Protein AF-A0A1Y0RHW4-F1 (afdb_monomer_lite)

Sequence (794 aa):
MNWLSISAAVVVTVVTGVLLWSKSKECDRLLAQLKQEKQQRQQTEHHLLAQLEQEKQQRQQTEHHLLAQLEQEKQQHQQTEHHLLAQLEQEKQQHQQTEDSLLTQLEQEKQQRQQTEDSLLTQLEQEKQQRQQTEDSLLTQLEQEKQQQLETEHRLLAQLEQEKQQHQQTEDSLLTQLEQEKQQQLETEHRLLAQLEQEKQQRQQTEDSLLTQLEQEKQQRQQTEDSLLTQLEQEKQQQLETEHRLLAQLEQEKQQHQQTEDSLLTQLEQEKQQRQQTEDSLLTQLEQEKQQRQQTEHRLLAQLEQEKQQQLETEHRLLAQLEQEKQQHQQTEDSLLTQLEQEKQQRQQTEDSLLTQLEQEKQQRQQTEHRLLAQLEQEKQQRQQTEDSLLTQLEQEKQQRQQTEDSLLTQLEQEKQQRQQTEHRLLAQLEQEKQQHQQTEHRLLAQLEQEKQQRQQTEDSLLTQLEQEKQQRQQTEDSLLTQLEQEKQQQLETEHRLLAQLEQEKQQHQQTEDSLLTQLEQEKQQRQQTEDSLLTQLEQEKQQRQQTEHRLLAQLEQEKQQRQQTEDSLLTQLEQEKQQHQQTEHRLLAQLEQEKQQHQQTEHRLLAQLEQEKQQHQQTTKLKDLGQQQSTSQKIPELTTTLRDLLESGKWKEADQETLRIMLKVTGREQEGWLNVASIHNFAPEDLRAIDQLWVKYSNGRFGFSVQQRIWQSVGGNLKADDKIYQAFGDCVEWRVHQNWLQVNELTFNPSAPTGHLPAVAVRLGGLSWGIDGFWWERREAYVFLLSEKDWSW

Foldseek 3Di:
DDDDDDDDDDDDDDDDDDPVVVVVVVVVVVVVVVVVVVVVVVVVVVVVVVVVVVVVVVVVVVVVVVVVVVVVVVVVVVVVVVVVVVVVVVVVVVVVVVVVVVVVVVVVVVVVVVVVVVVVVVVVVVVVVVVVVVVVVVVVVVVVVVVVVVVVVVVVVVVVVVVVVVVVVVVVVVVVVVVVVVVVVVVVVVVVVVVVVVVVVVVVVVVVVVVVVVVVVVVVVVVVVVVVVVVVVVVVVVVVVVVVVVVVVVVVVVVVVVVVVVVVVVVVVVVVPVVVVPPPPVVPPPPPVPPPPPPPPPPPPPPPPPPDDPDDPPDPPPPPPPPPPDPDDPPPPPPPPPPPPPPPPPPPPPDVVVVVPPVVVVVVVVVVVVVVVVVVVVVVVVVVVVVVVVVVVVVVVVVVVVVVVVVVVVVVVVVVVVVVVVVVVVVVVVVVVVVVVVVVVVVVVVVVVVVVVVVVVVVVVVVVVVVVVVVVVVVVVVVVVVVVVVVVVVVVVVVVVVVVVVVVVVVVVVVVVVVVVVVVVVVVVVVVVVVVVVVVVVVVVVVVVVVVVVVVVVVVVVVVVVVVVVVVVVVVVVVVVVVVVVVVVVVVVVVVVVVVVVCVVPVVPDPDEDDDDEYDDEEEYDEEDDEYYDYDEDDDPPLCVVLLVCLLVLVQLVNLVSLLVSLCVQLVNNPVSADFQVSLVPRDLVVLLSSFCSQCVSLVNQEGLLQLLVLLVVLVAALPDDLVSLQSSCVQQVCADPNAGDASVRQDSGSPGGRHVPPPNLNSLPLNHDDDDDDRPRRVSNSSCSSHVRDPPD

Radius of gyration: 107.64 Å; chains: 1; bounding box: 274×167×319 Å

Structure (mmCIF, N/CA/C/O backbone):
data_AF-A0A1Y0RHW4-F1
#
_entry.id   AF-A0A1Y0RHW4-F1
#
loop_
_atom_site.group_PDB
_atom_site.id
_atom_site.type_symbol
_atom_site.label_atom_id
_atom_site.label_alt_id
_atom_site.label_comp_id
_atom_site.label_asym_id
_atom_site.label_entity_id
_atom_site.label_seq_id
_atom_site.pdbx_PDB_ins_code
_atom_site.Cartn_x
_atom_site.Cartn_y
_atom_site.Cartn_z
_atom_site.occupancy
_atom_site.B_iso_or_equiv
_atom_site.auth_seq_id
_atom_site.auth_comp_id
_atom_site.auth_asym_id
_atom_site.auth_atom_id
_atom_site.pdbx_PDB_model_num
ATOM 1 N N . MET A 1 1 ? 162.447 20.529 -151.364 1.00 36.44 1 MET A N 1
ATOM 2 C CA . MET A 1 1 ? 161.033 20.336 -150.990 1.00 36.44 1 MET A CA 1
ATOM 3 C C . MET A 1 1 ? 160.591 21.447 -150.044 1.00 36.44 1 MET A C 1
ATOM 5 O O . MET A 1 1 ? 160.725 21.282 -148.844 1.00 36.44 1 MET A O 1
ATOM 9 N N . ASN A 1 2 ? 160.098 22.601 -150.501 1.00 48.50 2 ASN A N 1
ATOM 10 C CA . ASN A 1 2 ? 160.253 23.275 -151.804 1.00 48.50 2 ASN A CA 1
ATOM 11 C C . ASN A 1 2 ? 159.939 24.781 -151.620 1.00 48.50 2 ASN A C 1
ATOM 13 O O . ASN A 1 2 ? 159.066 25.093 -150.823 1.00 48.50 2 ASN A O 1
ATOM 17 N N . TRP A 1 3 ? 160.485 25.750 -152.364 1.00 53.75 3 TRP A N 1
ATOM 18 C CA . TRP A 1 3 ? 161.841 26.008 -152.909 1.00 53.75 3 TRP A CA 1
ATOM 19 C C . TRP A 1 3 ? 161.700 27.228 -153.856 1.00 53.75 3 TRP A C 1
ATOM 21 O O . TRP A 1 3 ? 160.912 27.124 -154.788 1.00 53.75 3 TRP A O 1
ATOM 31 N N . LEU A 1 4 ? 162.400 28.368 -153.784 1.00 54.34 4 LEU A N 1
ATOM 32 C CA . LEU A 1 4 ? 163.148 29.109 -152.743 1.00 54.34 4 LEU A CA 1
ATOM 33 C C . LEU A 1 4 ? 162.946 30.628 -153.056 1.00 54.34 4 LEU A C 1
ATOM 35 O O . LEU A 1 4 ? 162.399 30.954 -154.110 1.00 54.34 4 LEU A O 1
ATOM 39 N N . SER A 1 5 ? 163.342 31.585 -152.198 1.00 52.31 5 SER A N 1
ATOM 40 C CA . SER A 1 5 ? 163.124 33.040 -152.447 1.00 52.31 5 SER A CA 1
ATOM 41 C C . SER A 1 5 ? 164.123 33.966 -151.722 1.00 52.31 5 SER A C 1
ATOM 43 O O . SER A 1 5 ? 164.749 33.537 -150.755 1.00 52.31 5 SER A O 1
ATOM 45 N N . ILE A 1 6 ? 164.272 35.225 -152.180 1.00 43.66 6 ILE A N 1
ATOM 46 C CA . ILE A 1 6 ? 165.204 36.244 -151.636 1.00 43.66 6 ILE A CA 1
ATOM 47 C C . ILE A 1 6 ? 164.772 37.696 -151.991 1.00 43.66 6 ILE A C 1
ATOM 49 O O . ILE A 1 6 ? 164.088 37.893 -152.993 1.00 43.66 6 ILE A O 1
ATOM 53 N N . SER A 1 7 ? 165.189 38.694 -151.190 1.00 37.56 7 SER A N 1
ATOM 54 C CA . SER A 1 7 ? 164.893 40.152 -151.303 1.00 37.56 7 SER A CA 1
ATOM 55 C C . SER A 1 7 ? 166.124 40.986 -150.833 1.00 37.56 7 SER A C 1
ATOM 57 O O . SER A 1 7 ? 167.103 40.373 -150.415 1.00 37.56 7 SER A O 1
ATOM 59 N N . ALA A 1 8 ? 166.225 42.332 -150.826 1.00 31.91 8 ALA A N 1
ATOM 60 C CA . ALA A 1 8 ? 165.286 43.460 -151.019 1.00 31.91 8 ALA A CA 1
ATOM 61 C C . ALA A 1 8 ? 166.007 44.742 -151.571 1.00 31.91 8 ALA A C 1
ATOM 63 O O . ALA A 1 8 ? 167.145 44.652 -152.024 1.00 31.91 8 ALA A O 1
ATOM 64 N N . ALA A 1 9 ? 165.363 45.927 -151.546 1.00 18.66 9 ALA A N 1
ATOM 65 C CA . ALA A 1 9 ? 165.798 47.202 -152.180 1.00 18.66 9 ALA A CA 1
ATOM 66 C C . ALA A 1 9 ? 165.197 48.452 -151.433 1.00 18.66 9 ALA A C 1
ATOM 68 O O . ALA A 1 9 ? 164.348 48.214 -150.577 1.00 18.66 9 ALA A O 1
ATOM 69 N N . VAL A 1 10 ? 165.436 49.780 -151.628 1.00 20.58 10 VAL A N 1
ATOM 70 C CA . VAL A 1 10 ? 166.358 50.734 -152.355 1.00 20.58 10 VAL A CA 1
ATOM 71 C C . VAL A 1 10 ? 165.505 51.927 -152.891 1.00 20.58 10 VAL A C 1
ATOM 73 O O . VAL A 1 10 ? 164.393 51.656 -153.326 1.00 20.58 10 VAL A O 1
ATOM 76 N N . VAL A 1 11 ? 165.878 53.222 -153.028 1.00 26.44 11 VAL A N 1
ATOM 77 C CA . VAL A 1 11 ? 166.818 54.234 -152.432 1.00 26.44 11 VAL A CA 1
ATOM 78 C C . VAL A 1 11 ? 166.516 55.592 -153.177 1.00 26.44 11 VAL A C 1
ATOM 80 O O . VAL A 1 11 ? 165.884 55.529 -154.227 1.00 26.44 11 VAL A O 1
ATOM 83 N N . VAL A 1 12 ? 166.854 56.857 -152.839 1.00 35.59 12 VAL A N 1
ATOM 84 C CA . VAL A 1 12 ? 167.625 57.531 -151.762 1.00 35.59 12 VAL A CA 1
ATOM 85 C C . VAL A 1 12 ? 166.769 58.588 -150.989 1.00 35.59 12 VAL A C 1
ATOM 87 O O . VAL A 1 12 ? 165.986 58.116 -150.178 1.00 35.59 12 VAL A O 1
ATOM 90 N N . THR A 1 13 ? 166.745 59.941 -151.072 1.00 45.78 13 THR A N 1
ATOM 91 C CA . THR A 1 13 ? 167.447 61.039 -151.801 1.00 45.78 13 THR A CA 1
ATOM 92 C C . THR A 1 13 ? 167.379 62.383 -151.009 1.00 45.78 13 THR A C 1
ATOM 94 O O . THR A 1 13 ? 166.724 62.425 -149.969 1.00 45.78 13 THR A O 1
ATOM 97 N N . VAL A 1 14 ? 168.035 63.478 -151.453 1.00 58.34 14 VAL A N 1
ATOM 98 C CA . VAL A 1 14 ? 168.094 64.801 -150.752 1.00 58.34 14 VAL A CA 1
ATOM 99 C C . VAL A 1 14 ? 168.136 66.019 -151.719 1.00 58.34 14 VAL A C 1
ATOM 101 O O . VAL A 1 14 ? 168.366 65.843 -152.911 1.00 58.34 14 VAL A O 1
ATOM 104 N N . VAL A 1 15 ? 167.914 67.255 -151.224 1.00 52.06 15 VAL A N 1
ATOM 105 C CA . VAL A 1 15 ? 167.895 68.540 -151.989 1.00 52.06 15 VAL A CA 1
ATOM 106 C C . VAL A 1 15 ? 168.396 69.742 -151.126 1.00 52.06 15 VAL A C 1
ATOM 108 O O . VAL A 1 15 ? 169.099 69.484 -150.155 1.00 52.06 15 VAL A O 1
ATOM 111 N N . THR A 1 16 ? 168.092 71.023 -151.448 1.00 51.16 16 THR A N 1
ATOM 112 C CA . THR A 1 16 ? 168.547 72.332 -150.868 1.00 51.16 16 THR A CA 1
ATOM 113 C C . THR A 1 16 ? 168.408 72.536 -149.336 1.00 51.16 16 THR A C 1
ATOM 115 O O . THR A 1 16 ? 167.827 73.508 -148.846 1.00 51.16 16 THR A O 1
ATOM 118 N N . GLY A 1 17 ? 169.014 71.648 -148.553 1.00 56.22 17 GLY A N 1
ATOM 119 C CA . GLY A 1 17 ? 169.444 71.881 -147.178 1.00 56.22 17 GLY A CA 1
ATOM 120 C C . GLY A 1 17 ? 168.348 71.845 -146.116 1.00 56.22 17 GLY A C 1
ATOM 121 O O . GLY A 1 17 ? 168.048 70.794 -145.559 1.00 56.22 17 GLY A O 1
ATOM 122 N N . VAL A 1 18 ? 167.852 73.024 -145.731 1.00 55.72 18 VAL A N 1
ATOM 123 C CA . VAL A 1 18 ? 167.470 73.273 -144.326 1.00 55.72 18 VAL A CA 1
ATOM 124 C C . VAL A 1 18 ? 165.957 73.366 -144.104 1.00 55.72 18 VAL A C 1
ATOM 126 O O . VAL A 1 18 ? 165.430 72.732 -143.191 1.00 55.72 18 VAL A O 1
ATOM 129 N N . LEU A 1 19 ? 165.220 74.097 -144.948 1.00 45.66 19 LEU A N 1
ATOM 130 C CA . LEU A 1 19 ? 163.780 74.323 -144.729 1.00 45.66 19 LEU A CA 1
ATOM 131 C C . LEU A 1 19 ? 162.899 73.095 -145.027 1.00 45.66 19 LEU A C 1
ATOM 133 O O . LEU A 1 19 ? 161.822 72.975 -144.443 1.00 45.66 19 LEU A O 1
ATOM 137 N N . LEU A 1 20 ? 163.360 72.154 -145.862 1.00 52.72 20 LEU A N 1
ATOM 138 C CA . LEU A 1 20 ? 162.659 70.879 -146.078 1.00 52.72 20 LEU A CA 1
ATOM 139 C C . LEU A 1 20 ? 162.821 69.887 -144.909 1.00 52.72 20 LEU A C 1
ATOM 141 O O . LEU A 1 20 ? 162.021 68.962 -144.800 1.00 52.72 20 LEU A O 1
ATOM 145 N N . TRP A 1 21 ? 163.805 70.066 -144.019 1.00 51.00 21 TRP A N 1
ATOM 146 C CA . TRP A 1 21 ? 164.049 69.121 -142.920 1.00 51.00 21 TRP A CA 1
ATOM 147 C C . TRP A 1 21 ? 163.211 69.410 -141.665 1.00 51.00 21 TRP A C 1
ATOM 149 O O . TRP A 1 21 ? 162.804 68.475 -140.976 1.00 51.00 21 TRP A O 1
ATOM 159 N N . SER A 1 22 ? 162.901 70.685 -141.380 1.00 47.72 22 SER A N 1
ATOM 160 C CA . SER A 1 22 ? 162.100 71.055 -140.198 1.00 47.72 22 SER A CA 1
ATOM 161 C C . SER A 1 22 ? 160.638 70.621 -140.334 1.00 47.72 22 SER A C 1
ATOM 163 O O . SER A 1 22 ? 160.114 69.918 -139.472 1.00 47.72 22 SER A O 1
ATOM 165 N N . LYS A 1 23 ? 159.986 70.972 -141.456 1.00 53.66 23 LYS A N 1
ATOM 166 C CA . LYS A 1 23 ? 158.533 70.785 -141.613 1.00 53.66 23 LYS A CA 1
ATOM 167 C C . LYS A 1 23 ? 158.080 69.321 -141.639 1.00 53.66 23 LYS A C 1
ATOM 169 O O . LYS A 1 23 ? 156.976 69.051 -141.182 1.00 53.66 23 LYS A O 1
ATOM 174 N N . SER A 1 24 ? 158.904 68.378 -142.112 1.00 56.47 24 SER A N 1
ATOM 175 C CA . SER A 1 24 ? 158.553 66.948 -142.022 1.00 56.47 24 SER A CA 1
ATOM 176 C C . SER A 1 24 ? 158.537 66.486 -140.564 1.00 56.47 24 SER A C 1
ATOM 178 O O . SER A 1 24 ? 157.527 65.977 -140.087 1.00 56.47 24 SER A O 1
ATOM 180 N N . LYS A 1 25 ? 159.621 66.751 -139.820 1.00 59.47 25 LYS A N 1
ATOM 181 C CA . LYS A 1 25 ? 159.779 66.282 -138.436 1.00 59.47 25 LYS A CA 1
ATOM 182 C C . LYS A 1 25 ? 158.711 66.802 -137.477 1.00 59.47 25 LYS A C 1
ATOM 184 O O . LYS A 1 25 ? 158.375 66.090 -136.534 1.00 59.47 25 LYS A O 1
ATOM 189 N N . GLU A 1 26 ? 158.190 68.009 -137.686 1.00 58.81 26 GLU A N 1
ATOM 190 C CA . GLU A 1 26 ? 157.103 68.550 -136.860 1.00 58.81 26 GLU A CA 1
ATOM 191 C C . GLU A 1 26 ? 155.745 67.919 -137.200 1.00 58.81 26 GLU A C 1
ATOM 193 O O . GLU A 1 26 ? 155.023 67.532 -136.280 1.00 58.81 26 GLU A O 1
ATOM 198 N N . CYS A 1 27 ? 155.431 67.704 -138.483 1.00 59.12 27 CYS A N 1
ATOM 199 C CA . CYS A 1 27 ? 154.234 66.959 -138.888 1.00 59.12 27 CYS A CA 1
ATOM 200 C C . CYS A 1 27 ? 154.244 65.518 -138.352 1.00 59.12 27 CYS A C 1
ATOM 202 O O . CYS A 1 27 ? 153.247 65.074 -137.781 1.00 59.12 27 CYS A O 1
ATOM 204 N N . ASP A 1 28 ? 155.373 64.813 -138.468 1.00 62.91 28 ASP A N 1
ATOM 205 C CA . ASP A 1 28 ? 155.520 63.435 -137.984 1.00 62.91 28 ASP A CA 1
ATOM 206 C C . ASP A 1 28 ? 155.406 63.348 -136.449 1.00 62.91 28 ASP A C 1
ATOM 208 O O . ASP A 1 28 ? 154.768 62.432 -135.921 1.00 62.91 28 ASP A O 1
ATOM 212 N N . ARG A 1 29 ? 155.952 64.332 -135.710 1.00 66.31 29 ARG A N 1
ATOM 213 C CA . ARG A 1 29 ? 155.789 64.423 -134.246 1.00 66.31 29 ARG A CA 1
ATOM 214 C C . ARG A 1 29 ? 154.339 64.649 -133.839 1.00 66.31 29 ARG A C 1
ATOM 216 O O . ARG A 1 29 ? 153.854 63.942 -132.960 1.00 66.31 29 ARG A O 1
ATOM 223 N N . LEU A 1 30 ? 153.651 65.598 -134.473 1.00 65.69 30 LEU A N 1
ATOM 224 C CA . LEU A 1 30 ? 152.251 65.896 -134.168 1.00 65.69 30 LEU A CA 1
ATOM 225 C C . LEU A 1 30 ? 151.345 64.701 -134.497 1.00 65.69 30 LEU A C 1
ATOM 227 O O . LEU A 1 30 ? 150.480 64.362 -133.695 1.00 65.69 30 LEU A O 1
ATOM 231 N N . LEU A 1 31 ? 151.586 63.992 -135.606 1.00 67.00 31 LEU A N 1
ATOM 232 C CA . LEU A 1 31 ? 150.865 62.757 -135.942 1.00 67.00 31 LEU A CA 1
ATOM 233 C C . LEU A 1 31 ? 151.099 61.625 -134.931 1.00 67.00 31 LEU A C 1
ATOM 235 O O . LEU A 1 31 ? 150.160 60.891 -134.616 1.00 67.00 31 LEU A O 1
ATOM 239 N N . ALA A 1 32 ? 152.318 61.479 -134.404 1.00 69.94 32 ALA A N 1
ATOM 240 C CA . ALA A 1 32 ? 152.609 60.517 -133.342 1.00 69.94 32 ALA A CA 1
ATOM 241 C C . ALA A 1 32 ? 151.913 60.895 -132.022 1.00 69.94 32 ALA A C 1
ATOM 243 O O . ALA A 1 32 ? 151.292 60.044 -131.386 1.00 69.94 32 ALA A O 1
ATOM 244 N N . GLN A 1 33 ? 151.956 62.175 -131.646 1.00 69.19 33 GLN A N 1
ATOM 245 C CA . GLN A 1 33 ? 151.365 62.686 -130.410 1.00 69.19 33 GLN A CA 1
ATOM 246 C C . GLN A 1 33 ? 149.829 62.598 -130.431 1.00 69.19 33 GLN A C 1
ATOM 248 O O . GLN A 1 33 ? 149.233 62.114 -129.474 1.00 69.19 33 GLN A O 1
ATOM 253 N N . LEU A 1 34 ? 149.192 62.939 -131.556 1.00 69.69 34 LEU A N 1
ATOM 254 C CA . LEU A 1 34 ? 147.738 62.841 -131.747 1.00 69.69 34 LEU A CA 1
ATOM 255 C C . LEU A 1 34 ? 147.273 61.370 -131.824 1.00 69.69 34 LEU A C 1
ATOM 257 O O . LEU A 1 34 ? 146.200 61.032 -131.324 1.00 69.69 34 LEU A O 1
ATOM 261 N N . LYS A 1 35 ? 148.099 60.451 -132.355 1.00 70.25 35 LYS A N 1
ATOM 262 C CA . LYS A 1 35 ? 147.863 58.999 -132.214 1.00 70.25 35 LYS A CA 1
ATOM 263 C C . LYS A 1 35 ? 147.920 58.548 -130.754 1.00 70.25 35 LYS A C 1
ATOM 265 O O . LYS A 1 35 ? 147.022 57.827 -130.329 1.00 70.25 35 LYS A O 1
ATOM 270 N N . GLN A 1 36 ? 148.935 58.968 -129.998 1.00 73.56 36 GLN A N 1
ATOM 271 C CA . GLN A 1 36 ? 149.085 58.605 -128.587 1.00 73.56 36 GLN A CA 1
ATOM 272 C C . GLN A 1 36 ? 147.928 59.148 -127.737 1.00 73.56 36 GLN A C 1
ATOM 274 O O . GLN A 1 36 ? 147.354 58.398 -126.953 1.00 73.56 36 GLN A O 1
ATOM 279 N N . GLU A 1 37 ? 147.531 60.407 -127.935 1.00 71.12 37 GLU A N 1
ATOM 280 C CA . GLU A 1 37 ? 146.400 61.022 -127.233 1.00 71.12 37 GLU A CA 1
ATOM 281 C C . GLU A 1 37 ? 145.069 60.344 -127.597 1.00 71.12 37 GLU A C 1
ATOM 283 O O . GLU A 1 37 ? 144.262 60.052 -126.716 1.00 71.12 37 GLU A O 1
ATOM 288 N N . LYS A 1 38 ? 144.851 59.999 -128.876 1.00 74.00 38 LYS A N 1
ATOM 289 C CA . LYS A 1 38 ? 143.679 59.214 -129.295 1.00 74.00 38 LYS A CA 1
ATOM 290 C C . LYS A 1 38 ? 143.667 57.821 -128.660 1.00 74.00 38 LYS A C 1
ATOM 292 O O . LYS A 1 38 ? 142.616 57.372 -128.215 1.00 74.00 38 LYS A O 1
ATOM 297 N N . GLN A 1 39 ? 144.814 57.148 -128.591 1.00 74.62 39 GLN A N 1
ATOM 298 C CA . GLN A 1 39 ? 144.926 55.818 -127.992 1.00 74.62 39 GLN A CA 1
ATOM 299 C C . GLN A 1 39 ? 144.742 55.859 -126.466 1.00 74.62 39 GLN A C 1
ATOM 301 O O . GLN A 1 39 ? 144.090 54.976 -125.915 1.00 74.62 39 GLN A O 1
ATOM 306 N N . GLN A 1 40 ? 145.220 56.914 -125.796 1.00 72.31 40 GLN A N 1
ATOM 307 C CA . GLN A 1 40 ? 144.916 57.179 -124.387 1.00 72.31 40 GLN A CA 1
ATOM 308 C C . GLN A 1 40 ? 143.429 57.473 -124.174 1.00 72.31 40 GLN A C 1
ATOM 310 O O . GLN A 1 40 ? 142.835 56.864 -123.292 1.00 72.31 40 GLN A O 1
ATOM 315 N N . ARG A 1 41 ? 142.788 58.316 -125.002 1.00 73.38 41 ARG A N 1
ATOM 316 C CA . ARG A 1 41 ? 141.329 58.525 -124.932 1.00 73.38 41 ARG A CA 1
ATOM 317 C C . ARG A 1 41 ? 140.562 57.218 -125.082 1.00 73.38 41 ARG A C 1
ATOM 319 O O . ARG A 1 41 ? 139.720 56.947 -124.242 1.00 73.38 41 ARG A O 1
ATOM 326 N N . GLN A 1 42 ? 140.904 56.377 -126.059 1.00 75.12 42 GLN A N 1
ATOM 327 C CA . GLN A 1 42 ? 140.253 55.073 -126.230 1.00 75.12 42 GLN A CA 1
ATOM 328 C C . GLN A 1 42 ? 140.472 54.139 -125.028 1.00 75.12 42 GLN A C 1
ATOM 330 O O . GLN A 1 42 ? 139.561 53.401 -124.666 1.00 75.12 42 GLN A O 1
ATOM 335 N N . GLN A 1 43 ? 141.637 54.177 -124.372 1.00 77.62 43 GLN A N 1
ATOM 336 C CA . GLN A 1 43 ? 141.871 53.429 -123.130 1.00 77.62 43 GLN A CA 1
ATOM 337 C C . GLN A 1 43 ? 141.054 53.982 -121.952 1.00 77.62 43 GLN A C 1
ATOM 339 O O . GLN A 1 43 ? 140.464 53.197 -121.214 1.00 77.62 43 GLN A O 1
ATOM 344 N N . THR A 1 44 ? 140.959 55.304 -121.797 1.00 77.88 44 THR A N 1
ATOM 345 C CA . THR A 1 44 ? 140.145 55.946 -120.752 1.00 77.88 44 THR A CA 1
ATOM 346 C C . THR A 1 44 ? 138.647 55.741 -120.990 1.00 77.88 44 THR A C 1
ATOM 348 O O . THR A 1 44 ? 137.923 55.451 -120.046 1.00 77.88 44 THR A O 1
ATOM 351 N N . GLU A 1 45 ? 138.181 55.817 -122.239 1.00 78.62 45 GLU A N 1
ATOM 352 C CA . GLU A 1 45 ? 136.806 55.502 -122.648 1.00 78.62 45 GLU A CA 1
ATOM 353 C C . GLU A 1 45 ? 136.482 54.029 -122.370 1.00 78.62 45 GLU A C 1
ATOM 355 O O . GLU A 1 45 ? 135.472 53.747 -121.733 1.00 78.62 45 GLU A O 1
ATOM 360 N N . HIS A 1 46 ? 137.355 53.085 -122.745 1.00 80.50 46 HIS A N 1
ATOM 361 C CA . HIS A 1 46 ? 137.167 51.673 -122.396 1.00 80.50 46 HIS A CA 1
ATOM 362 C C . HIS A 1 46 ? 137.210 51.416 -120.884 1.00 80.50 46 HIS A C 1
ATOM 364 O O . HIS A 1 46 ? 136.461 50.566 -120.410 1.00 80.50 46 HIS A O 1
ATOM 370 N N . HIS A 1 47 ? 138.041 52.129 -120.118 1.00 81.62 47 HIS A N 1
ATOM 371 C CA . HIS A 1 47 ? 138.092 51.975 -118.663 1.00 81.62 47 HIS A CA 1
ATOM 372 C C . HIS A 1 47 ? 136.846 52.552 -117.979 1.00 81.62 47 HIS A C 1
ATOM 374 O O . HIS A 1 47 ? 136.271 51.883 -117.128 1.00 81.62 47 HIS A O 1
ATOM 380 N N . LEU A 1 48 ? 136.375 53.732 -118.397 1.00 80.75 48 LEU A N 1
ATOM 381 C CA . LEU A 1 48 ? 135.120 54.319 -117.918 1.00 80.75 48 LEU A CA 1
ATOM 382 C C . LEU A 1 48 ? 133.910 53.463 -118.303 1.00 80.75 48 LEU A C 1
ATOM 384 O O . LEU A 1 48 ? 133.040 53.252 -117.468 1.00 80.75 48 LEU A O 1
ATOM 388 N N . LEU A 1 49 ? 133.865 52.917 -119.522 1.00 81.38 49 LEU A N 1
ATOM 389 C CA . LEU A 1 49 ? 132.818 51.975 -119.928 1.00 81.38 49 LEU A CA 1
ATOM 390 C C . LEU A 1 49 ? 132.882 50.674 -119.117 1.00 81.38 49 LEU A C 1
ATOM 392 O O . LEU A 1 49 ? 131.840 50.178 -118.708 1.00 81.38 49 LEU A O 1
ATOM 396 N N . ALA A 1 50 ? 134.075 50.145 -118.827 1.00 81.94 50 ALA A N 1
ATOM 397 C CA . ALA A 1 50 ? 134.227 48.963 -117.979 1.00 81.94 50 ALA A CA 1
ATOM 398 C C . ALA A 1 50 ? 133.815 49.233 -116.521 1.00 81.94 50 ALA A C 1
ATOM 400 O O . ALA A 1 50 ? 133.125 48.408 -115.931 1.00 81.94 50 ALA A O 1
ATOM 401 N N . GLN A 1 51 ? 134.176 50.390 -115.955 1.00 81.88 51 GLN A N 1
ATOM 402 C CA . GLN A 1 51 ? 133.734 50.806 -114.621 1.00 81.88 51 GLN A CA 1
ATOM 403 C C . GLN A 1 51 ? 132.222 51.039 -114.567 1.00 81.88 51 GLN A C 1
ATOM 405 O O . GLN A 1 51 ? 131.584 50.598 -113.620 1.00 81.88 51 GLN A O 1
ATOM 410 N N . LEU A 1 52 ? 131.635 51.678 -115.581 1.00 81.50 52 LEU A N 1
ATOM 411 C CA . LEU A 1 52 ? 130.201 51.967 -115.629 1.00 81.50 52 LEU A CA 1
ATOM 412 C C . LEU A 1 52 ? 129.376 50.696 -115.879 1.00 81.50 52 LEU A C 1
ATOM 414 O O . LEU A 1 52 ? 128.310 50.545 -115.292 1.00 81.50 52 LEU A O 1
ATOM 418 N N . GLU A 1 53 ? 129.878 49.745 -116.671 1.00 81.81 53 GLU A N 1
ATOM 419 C CA . GLU A 1 53 ? 129.262 48.422 -116.826 1.00 81.81 53 GLU A CA 1
ATOM 420 C C . GLU A 1 53 ? 129.438 47.564 -115.555 1.00 81.81 53 GLU A C 1
ATOM 422 O O . GLU A 1 53 ? 128.508 46.859 -115.174 1.00 81.81 53 GLU A O 1
ATOM 427 N N . GLN A 1 54 ? 130.564 47.677 -114.835 1.00 84.00 54 GLN A N 1
ATOM 428 C CA . GLN A 1 54 ? 130.755 47.044 -113.522 1.00 84.00 54 GLN A CA 1
ATOM 429 C C . GLN A 1 54 ? 129.825 47.644 -112.456 1.00 84.00 54 GLN A C 1
ATOM 431 O O . GLN A 1 54 ? 129.198 46.895 -111.713 1.00 84.00 54 GLN A O 1
ATOM 436 N N . GLU A 1 55 ? 129.697 48.971 -112.380 1.00 81.62 55 GLU A N 1
ATOM 437 C CA . GLU A 1 55 ? 128.792 49.645 -111.443 1.00 81.62 55 GLU A CA 1
ATOM 438 C C . GLU A 1 55 ? 127.330 49.322 -111.777 1.00 81.62 55 GLU A C 1
ATOM 440 O O . GLU A 1 55 ? 126.534 49.055 -110.884 1.00 81.62 55 GLU A O 1
ATOM 445 N N . LYS A 1 56 ? 126.978 49.257 -113.064 1.00 82.50 56 LYS A N 1
ATOM 446 C CA . LYS A 1 56 ? 125.671 48.794 -113.548 1.00 82.50 56 LYS A CA 1
ATOM 447 C C . LYS A 1 56 ? 125.405 47.333 -113.179 1.00 82.50 56 LYS A C 1
ATOM 449 O O . LYS A 1 56 ? 124.310 47.041 -112.714 1.00 82.50 56 LYS A O 1
ATOM 454 N N . GLN A 1 57 ? 126.383 46.432 -113.308 1.00 81.81 57 GLN A N 1
ATOM 455 C CA . GLN A 1 57 ? 126.251 45.048 -112.834 1.00 81.81 57 GLN A CA 1
ATOM 456 C C . GLN A 1 57 ? 126.116 44.970 -111.310 1.00 81.81 57 GLN A C 1
ATOM 458 O O . GLN A 1 57 ? 125.295 44.200 -110.822 1.00 81.81 57 GLN A O 1
ATOM 463 N N . GLN A 1 58 ? 126.857 45.783 -110.551 1.00 81.06 58 GLN A N 1
ATOM 464 C CA . GLN A 1 58 ? 126.719 45.857 -109.094 1.00 81.06 58 GLN A CA 1
ATOM 465 C C . GLN A 1 58 ? 125.351 46.410 -108.687 1.00 81.06 58 GLN A C 1
ATOM 467 O O . GLN A 1 58 ? 124.697 45.806 -107.847 1.00 81.06 58 GLN A O 1
ATOM 472 N N . ARG A 1 59 ? 124.861 47.474 -109.336 1.00 80.56 59 ARG A N 1
ATOM 473 C CA . ARG A 1 59 ? 123.498 47.996 -109.151 1.00 80.56 59 ARG A CA 1
ATOM 474 C C . ARG A 1 59 ? 122.453 46.935 -109.480 1.00 80.56 59 ARG A C 1
ATOM 476 O O . ARG A 1 59 ? 121.606 46.687 -108.640 1.00 80.56 59 ARG A O 1
ATOM 483 N N . GLN A 1 60 ? 122.561 46.234 -110.610 1.00 81.62 60 GLN A N 1
ATOM 484 C CA . GLN A 1 60 ? 121.650 45.137 -110.965 1.00 81.62 60 GLN A CA 1
ATOM 485 C C . GLN A 1 60 ? 121.709 43.970 -109.968 1.00 81.62 60 GLN A C 1
ATOM 487 O O . GLN A 1 60 ? 120.675 43.398 -109.642 1.00 81.62 60 GLN A O 1
ATOM 492 N N . GLN A 1 61 ? 122.885 43.620 -109.440 1.00 83.25 61 GLN A N 1
ATOM 493 C CA . GLN A 1 61 ? 123.021 42.605 -108.389 1.00 83.25 61 GLN A CA 1
ATOM 494 C C . GLN A 1 61 ? 122.420 43.075 -107.058 1.00 83.25 61 GLN A C 1
ATOM 496 O O . GLN A 1 61 ? 121.759 42.288 -106.389 1.00 83.25 61 GLN A O 1
ATOM 501 N N . THR A 1 62 ? 122.596 44.345 -106.682 1.00 83.44 62 THR A N 1
ATOM 502 C CA . THR A 1 62 ? 121.983 44.937 -105.485 1.00 83.44 62 THR A CA 1
ATOM 503 C C . THR A 1 62 ? 120.469 45.077 -105.638 1.00 83.44 62 THR A C 1
ATOM 505 O O . THR A 1 62 ? 119.750 44.747 -104.707 1.00 83.44 62 THR A O 1
ATOM 508 N N . GLU A 1 63 ? 119.965 45.477 -106.806 1.00 83.75 63 GLU A N 1
ATOM 509 C CA . GLU A 1 63 ? 118.537 45.517 -107.139 1.00 83.75 63 GLU A CA 1
ATOM 510 C C . GLU A 1 63 ? 117.931 44.110 -107.117 1.00 83.75 63 GLU A C 1
ATOM 512 O O . GLU A 1 63 ? 116.910 43.908 -106.470 1.00 83.75 63 GLU A O 1
ATOM 517 N N . HIS A 1 64 ? 118.574 43.108 -107.727 1.00 84.25 64 HIS A N 1
ATOM 518 C CA . HIS A 1 64 ? 118.121 41.717 -107.639 1.00 84.25 64 HIS A CA 1
ATOM 519 C C . HIS A 1 64 ? 118.191 41.158 -106.213 1.00 84.25 64 HIS A C 1
ATOM 521 O O . HIS A 1 64 ? 117.299 40.404 -105.832 1.00 84.25 64 HIS A O 1
ATOM 527 N N . HIS A 1 65 ? 119.202 41.517 -105.415 1.00 85.56 65 HIS A N 1
ATOM 528 C CA . HIS A 1 65 ? 119.292 41.083 -104.020 1.00 85.56 65 HIS A CA 1
ATOM 529 C C . HIS A 1 65 ? 118.221 41.748 -103.152 1.00 85.56 65 HIS A C 1
ATOM 531 O O . HIS A 1 65 ? 117.529 41.045 -102.426 1.00 85.56 65 HIS A O 1
ATOM 537 N N . LEU A 1 66 ? 118.014 43.061 -103.287 1.00 85.06 66 LEU A N 1
ATOM 538 C CA . LEU A 1 66 ? 116.948 43.790 -102.600 1.00 85.06 66 LEU A CA 1
ATOM 539 C C . LEU A 1 66 ? 115.566 43.289 -103.023 1.00 85.06 66 LEU A C 1
ATOM 541 O O . LEU A 1 66 ? 114.729 43.073 -102.162 1.00 85.06 66 LEU A O 1
ATOM 545 N N . LEU A 1 67 ? 115.321 43.035 -104.312 1.00 85.31 67 LEU A N 1
ATOM 546 C CA . LEU A 1 67 ? 114.062 42.446 -104.781 1.00 85.31 67 LEU A CA 1
ATOM 547 C C . LEU A 1 67 ? 113.867 41.016 -104.259 1.00 85.31 67 LEU A C 1
ATOM 549 O O . LEU A 1 67 ? 112.751 40.661 -103.897 1.00 85.31 67 LEU A O 1
ATOM 553 N N . ALA A 1 68 ? 114.928 40.209 -104.172 1.00 84.38 68 ALA A N 1
ATOM 554 C CA . ALA A 1 68 ? 114.859 38.876 -103.575 1.00 84.38 68 ALA A CA 1
ATOM 555 C C . ALA A 1 68 ? 114.608 38.932 -102.058 1.00 84.38 68 ALA A C 1
ATOM 557 O O . ALA A 1 68 ? 113.815 38.143 -101.556 1.00 84.38 68 ALA A O 1
ATOM 558 N N . GLN A 1 69 ? 115.223 39.878 -101.339 1.00 83.56 69 GLN A N 1
ATOM 559 C CA . GLN A 1 69 ? 114.954 40.122 -99.920 1.00 83.56 69 GLN A CA 1
ATOM 560 C C . GLN A 1 69 ? 113.527 40.625 -99.699 1.00 83.56 69 GLN A C 1
ATOM 562 O O . GLN A 1 69 ? 112.838 40.089 -98.848 1.00 83.56 69 GLN A O 1
ATOM 567 N N . LEU A 1 70 ? 113.050 41.586 -100.492 1.00 83.12 70 LEU A N 1
ATOM 568 C CA . LEU A 1 70 ? 111.713 42.168 -100.357 1.00 83.12 70 LEU A CA 1
ATOM 569 C C . LEU A 1 70 ? 110.625 41.150 -100.744 1.00 83.12 70 LEU A C 1
ATOM 571 O O . LEU A 1 70 ? 109.588 41.082 -100.093 1.00 83.12 70 LEU A O 1
ATOM 575 N N . GLU A 1 71 ? 110.874 40.286 -101.734 1.00 82.75 71 GLU A N 1
ATOM 576 C CA . GLU A 1 71 ? 109.990 39.156 -102.047 1.00 82.75 71 GLU A CA 1
ATOM 577 C C . GLU A 1 71 ? 110.059 38.052 -100.973 1.00 82.75 71 GLU A C 1
ATOM 579 O O . GLU A 1 71 ? 109.027 37.467 -100.649 1.00 82.75 71 GLU A O 1
ATOM 584 N N . GLN A 1 72 ? 111.222 37.804 -100.355 1.00 85.12 72 GLN A N 1
ATOM 585 C CA . GLN A 1 72 ? 111.352 36.891 -99.213 1.00 85.12 72 GLN A CA 1
ATOM 586 C C . GLN A 1 72 ? 110.637 37.431 -97.965 1.00 85.12 72 GLN A C 1
ATOM 588 O O . GLN A 1 72 ? 109.894 36.686 -97.334 1.00 85.12 72 GLN A O 1
ATOM 593 N N . GLU A 1 73 ? 110.814 38.705 -97.617 1.00 84.00 73 GLU A N 1
ATOM 594 C CA . GLU A 1 73 ? 110.117 39.381 -96.517 1.00 84.00 73 GLU A CA 1
ATOM 595 C C . GLU A 1 73 ? 108.610 39.409 -96.772 1.00 84.00 73 GLU A C 1
ATOM 597 O O . GLU A 1 73 ? 107.833 39.104 -95.874 1.00 84.00 73 GLU A O 1
ATOM 602 N N . LYS A 1 74 ? 108.178 39.671 -98.011 1.00 83.94 74 LYS A N 1
ATOM 603 C CA . LYS A 1 74 ? 106.773 39.578 -98.427 1.00 83.94 74 LYS A CA 1
ATOM 604 C C . LYS A 1 74 ? 106.222 38.158 -98.293 1.00 83.94 74 LYS A C 1
ATOM 606 O O . LYS A 1 74 ? 105.121 38.001 -97.777 1.00 83.94 74 LYS A O 1
ATOM 611 N N . GLN A 1 75 ? 106.971 37.124 -98.679 1.00 82.69 75 GLN A N 1
ATOM 612 C CA . GLN A 1 75 ? 106.562 35.729 -98.473 1.00 82.69 75 GLN A CA 1
ATOM 613 C C . GLN A 1 75 ? 106.543 35.344 -96.990 1.00 82.69 75 GLN A C 1
ATOM 615 O O . GLN A 1 75 ? 105.617 34.663 -96.562 1.00 82.69 75 GLN A O 1
ATOM 620 N N . GLN A 1 76 ? 107.498 35.812 -96.183 1.00 81.81 76 GLN A N 1
ATOM 621 C CA . GLN A 1 76 ? 107.506 35.612 -94.731 1.00 81.81 76 GLN A CA 1
ATOM 622 C C . GLN A 1 76 ? 106.345 36.350 -94.053 1.00 81.81 76 GLN A C 1
ATOM 624 O O . GLN A 1 76 ? 105.705 35.785 -93.170 1.00 81.81 76 GLN A O 1
ATOM 629 N N . HIS A 1 77 ? 106.014 37.566 -94.491 1.00 81.25 77 HIS A N 1
ATOM 630 C CA . HIS A 1 77 ? 104.871 38.324 -93.990 1.00 81.25 77 HIS A CA 1
ATOM 631 C C . HIS A 1 77 ? 103.552 37.669 -94.405 1.00 81.25 77 HIS A C 1
ATOM 633 O O . HIS A 1 77 ? 102.675 37.529 -93.566 1.00 81.25 77 HIS A O 1
ATOM 639 N N . GLN A 1 78 ? 103.424 37.180 -95.643 1.00 82.31 78 GLN A N 1
ATOM 640 C CA . GLN A 1 78 ? 102.258 36.408 -96.090 1.00 82.31 78 GLN A CA 1
ATOM 641 C C . GLN A 1 78 ? 102.129 35.074 -95.343 1.00 82.31 78 GLN A C 1
ATOM 643 O O . GLN A 1 78 ? 101.029 34.697 -94.958 1.00 82.31 78 GLN A O 1
ATOM 648 N N . GLN A 1 79 ? 103.231 34.367 -95.080 1.00 82.94 79 GLN A N 1
ATOM 649 C CA . GLN A 1 79 ? 103.223 33.153 -94.254 1.00 82.94 79 GLN A CA 1
ATOM 650 C C . GLN A 1 79 ? 102.852 33.458 -92.799 1.00 82.94 79 GLN A C 1
ATOM 652 O O . GLN A 1 79 ? 102.097 32.699 -92.203 1.00 82.94 79 GLN A O 1
ATOM 657 N N . THR A 1 80 ? 103.329 34.574 -92.242 1.00 84.12 80 THR A N 1
ATOM 658 C CA . THR A 1 80 ? 103.001 35.016 -90.877 1.00 84.12 80 THR A CA 1
ATOM 659 C C . THR A 1 80 ? 101.547 35.473 -90.781 1.00 84.12 80 THR A C 1
ATOM 661 O O . THR A 1 80 ? 100.862 35.111 -89.837 1.00 84.12 80 THR A O 1
ATOM 664 N N . GLU A 1 81 ? 101.041 36.196 -91.777 1.00 85.00 81 GLU A N 1
ATOM 665 C CA . GLU A 1 81 ? 99.645 36.623 -91.890 1.00 85.00 81 GLU A CA 1
ATOM 666 C C . GLU A 1 81 ? 98.713 35.420 -92.070 1.00 85.00 81 GLU A C 1
ATOM 668 O O . GLU A 1 81 ? 97.742 35.292 -91.335 1.00 85.00 81 GLU A O 1
ATOM 673 N N . HIS A 1 82 ? 99.041 34.470 -92.952 1.00 85.06 82 HIS A N 1
ATOM 674 C CA . HIS A 1 82 ? 98.299 33.212 -93.070 1.00 85.06 82 HIS A CA 1
ATOM 675 C C . HIS A 1 82 ? 98.385 32.352 -91.803 1.00 85.06 82 HIS A C 1
ATOM 677 O O . HIS A 1 82 ? 97.396 31.711 -91.458 1.00 85.06 82 HIS A O 1
ATOM 683 N N . HIS A 1 83 ? 99.518 32.337 -91.092 1.00 85.56 83 HIS A N 1
ATOM 684 C CA . HIS A 1 83 ? 99.645 31.613 -89.826 1.00 85.56 83 HIS A CA 1
ATOM 685 C C . HIS A 1 83 ? 98.819 32.268 -88.717 1.00 85.56 83 HIS A C 1
ATOM 687 O O . HIS A 1 83 ? 98.070 31.565 -88.051 1.00 85.56 83 HIS A O 1
ATOM 693 N N . LEU A 1 84 ? 98.874 33.595 -88.575 1.00 84.50 84 LEU A N 1
ATOM 694 C CA . LEU A 1 84 ? 98.061 34.352 -87.623 1.00 84.50 84 LEU A CA 1
ATOM 695 C C . LEU A 1 84 ? 96.568 34.245 -87.945 1.00 84.50 84 LEU A C 1
ATOM 697 O O . LEU A 1 84 ? 95.777 34.041 -87.037 1.00 84.50 84 LEU A O 1
ATOM 701 N N . LEU A 1 85 ? 96.165 34.312 -89.218 1.00 86.00 85 LEU A N 1
ATOM 702 C CA . LEU A 1 85 ? 94.772 34.096 -89.625 1.00 86.00 85 LEU A CA 1
ATOM 703 C C . LEU A 1 85 ? 94.321 32.653 -89.364 1.00 86.00 85 LEU A C 1
ATOM 705 O O . LEU A 1 85 ? 93.199 32.449 -88.913 1.00 86.00 85 LEU A O 1
ATOM 709 N N . ALA A 1 86 ? 95.181 31.656 -89.592 1.00 84.44 86 ALA A N 1
ATOM 710 C CA . ALA A 1 86 ? 94.882 30.264 -89.260 1.00 84.44 86 ALA A CA 1
ATOM 711 C C . ALA A 1 86 ? 94.810 30.030 -87.742 1.00 84.44 86 ALA A C 1
ATOM 713 O O . ALA A 1 86 ? 93.933 29.299 -87.294 1.00 84.44 86 ALA A O 1
ATOM 714 N N . GLN A 1 87 ? 95.677 30.671 -86.951 1.00 83.56 87 GLN A N 1
ATOM 715 C CA . GLN A 1 87 ? 95.624 30.649 -85.488 1.00 83.56 87 GLN A CA 1
ATOM 716 C C . GLN A 1 87 ? 94.365 31.339 -84.967 1.00 83.56 87 GLN A C 1
ATOM 718 O O . GLN A 1 87 ? 93.676 30.757 -84.147 1.00 83.56 87 GLN A O 1
ATOM 723 N N . LEU A 1 88 ? 94.015 32.521 -85.474 1.00 82.88 88 LEU A N 1
ATOM 724 C CA . LEU A 1 88 ? 92.846 33.284 -85.031 1.00 82.88 88 LEU A CA 1
ATOM 725 C C . LEU A 1 88 ? 91.540 32.588 -85.452 1.00 82.88 88 LEU A C 1
ATOM 727 O O . LEU A 1 88 ? 90.590 32.540 -84.677 1.00 82.88 88 LEU A O 1
ATOM 731 N N . GLU A 1 89 ? 91.496 31.958 -86.630 1.00 83.50 89 GLU A N 1
ATOM 732 C CA . GLU A 1 89 ? 90.369 31.108 -87.035 1.00 83.50 89 GLU A CA 1
ATOM 733 C C . GLU A 1 89 ? 90.315 29.797 -86.224 1.00 83.50 89 GLU A C 1
ATOM 735 O O . GLU A 1 89 ? 89.223 29.351 -85.877 1.00 83.50 89 GLU A O 1
ATOM 740 N N . GLN A 1 90 ? 91.458 29.212 -85.841 1.00 84.94 90 GLN A N 1
ATOM 741 C CA . GLN A 1 90 ? 91.517 28.064 -84.927 1.00 84.94 90 GLN A CA 1
ATOM 742 C C . GLN A 1 90 ? 91.065 28.440 -83.507 1.00 84.94 90 GLN A C 1
ATOM 744 O O . GLN A 1 90 ? 90.263 27.717 -82.927 1.00 84.94 90 GLN A O 1
ATOM 749 N N . GLU A 1 91 ? 91.529 29.559 -82.951 1.00 83.25 91 GLU A N 1
ATOM 750 C CA . GLU A 1 91 ? 91.109 30.093 -81.651 1.00 83.25 91 GLU A CA 1
ATOM 751 C C . GLU A 1 91 ? 89.617 30.425 -81.668 1.00 83.25 91 GLU A C 1
ATOM 753 O O . GLU A 1 91 ? 88.902 30.064 -80.742 1.00 83.25 91 GLU A O 1
ATOM 758 N N . LYS A 1 92 ? 89.109 31.021 -82.752 1.00 83.75 92 LYS A N 1
ATOM 759 C CA . LYS A 1 92 ? 87.677 31.266 -82.964 1.00 83.75 92 LYS A CA 1
ATOM 760 C C . LYS A 1 92 ? 86.869 29.969 -83.055 1.00 83.75 92 LYS A C 1
ATOM 762 O O . LYS A 1 92 ? 85.793 29.899 -82.472 1.00 83.75 92 LYS A O 1
ATOM 767 N N . GLN A 1 93 ? 87.379 28.926 -83.712 1.00 82.62 93 GLN A N 1
ATOM 768 C CA . GLN A 1 93 ? 86.740 27.604 -83.726 1.00 82.62 93 GLN A CA 1
ATOM 769 C C . GLN A 1 93 ? 86.805 26.909 -82.360 1.00 82.62 93 GLN A C 1
ATOM 771 O O . GLN A 1 93 ? 85.833 26.272 -81.970 1.00 82.62 93 GLN A O 1
ATOM 776 N N . GLN A 1 94 ? 87.894 27.060 -81.604 1.00 81.69 94 GLN A N 1
ATOM 777 C CA . GLN A 1 94 ? 88.018 26.543 -80.238 1.00 81.69 94 GLN A CA 1
ATOM 778 C C . GLN A 1 94 ? 87.107 27.296 -79.263 1.00 81.69 94 GLN A C 1
ATOM 780 O O . GLN A 1 94 ? 86.471 26.664 -78.423 1.00 81.69 94 GLN A O 1
ATOM 785 N N . HIS A 1 95 ? 86.979 28.618 -79.400 1.00 81.50 95 HIS A N 1
ATOM 786 C CA . HIS A 1 95 ? 86.020 29.425 -78.651 1.00 81.50 95 HIS A CA 1
ATOM 787 C C . HIS A 1 95 ? 84.583 29.037 -78.996 1.00 81.50 95 HIS A C 1
ATOM 789 O O . HIS A 1 95 ? 83.832 28.763 -78.070 1.00 81.50 95 HIS A O 1
ATOM 795 N N . GLN A 1 96 ? 84.227 28.903 -80.279 1.00 82.31 96 GLN A N 1
ATOM 796 C CA . GLN A 1 96 ? 82.898 28.436 -80.686 1.00 82.31 96 GLN A CA 1
ATOM 797 C C . GLN A 1 96 ? 82.614 27.027 -80.150 1.00 82.31 96 GLN A C 1
ATOM 799 O O . GLN A 1 96 ? 81.585 26.818 -79.531 1.00 82.31 96 GLN A O 1
ATOM 804 N N . GLN A 1 97 ? 83.544 26.074 -80.278 1.00 82.69 97 GLN A N 1
ATOM 805 C CA . GLN A 1 97 ? 83.387 24.725 -79.714 1.00 82.69 97 GLN A CA 1
ATOM 806 C C . GLN A 1 97 ? 83.283 24.731 -78.182 1.00 82.69 97 GLN A C 1
ATOM 808 O O . GLN A 1 97 ? 82.592 23.889 -77.613 1.00 82.69 97 GLN A O 1
ATOM 813 N N . THR A 1 98 ? 83.950 25.667 -77.503 1.00 83.12 98 THR A N 1
ATOM 814 C CA . THR A 1 98 ? 83.845 25.837 -76.047 1.00 83.12 98 THR A CA 1
ATOM 815 C C . THR A 1 98 ? 82.508 26.467 -75.662 1.00 83.12 98 THR A C 1
ATOM 817 O O . THR A 1 98 ? 81.891 26.013 -74.707 1.00 83.12 98 THR A O 1
ATOM 820 N N . GLU A 1 99 ? 82.026 27.459 -76.409 1.00 84.44 99 GLU A N 1
ATOM 821 C CA . GLU A 1 99 ? 80.726 28.102 -76.210 1.00 84.44 99 GLU A CA 1
ATOM 822 C C . GLU A 1 99 ? 79.576 27.132 -76.512 1.00 84.44 99 GLU A C 1
ATOM 824 O O . GLU A 1 99 ? 78.717 26.940 -75.660 1.00 84.44 99 GLU A O 1
ATOM 829 N N . ASP A 1 100 ? 79.619 26.419 -77.638 1.00 87.25 100 ASP A N 1
ATOM 830 C CA . ASP A 1 100 ? 78.678 25.355 -78.004 1.00 87.25 100 ASP A CA 1
ATOM 831 C C . ASP A 1 100 ? 78.673 24.232 -76.952 1.00 87.25 100 ASP A C 1
ATOM 833 O O . ASP A 1 100 ? 77.612 23.737 -76.571 1.00 87.25 100 ASP A O 1
ATOM 837 N N . SER A 1 101 ? 79.846 23.841 -76.436 1.00 85.12 101 SER A N 1
ATOM 838 C CA . SER A 1 101 ? 79.976 22.843 -75.365 1.00 85.12 101 SER A CA 1
ATOM 839 C C . SER A 1 101 ? 79.413 23.348 -74.034 1.00 85.12 101 SER A C 1
ATOM 841 O O . SER A 1 101 ? 78.679 22.617 -73.374 1.00 85.12 101 SER A O 1
ATOM 843 N N . LEU A 1 102 ? 79.674 24.603 -73.656 1.00 84.81 102 LEU A N 1
ATOM 844 C CA . LEU A 1 102 ? 79.124 25.221 -72.444 1.00 84.81 102 LEU A CA 1
ATOM 845 C C . LEU A 1 102 ? 77.611 25.449 -72.548 1.00 84.81 102 LEU A C 1
ATOM 847 O O . LEU A 1 102 ? 76.908 25.222 -71.571 1.00 84.81 102 LEU A O 1
ATOM 851 N N . LEU A 1 103 ? 77.089 25.824 -73.718 1.00 84.88 103 LEU A N 1
ATOM 852 C CA . LEU A 1 103 ? 75.651 25.910 -73.993 1.00 84.88 103 LEU A CA 1
ATOM 853 C C . LEU A 1 103 ? 75.000 24.523 -73.949 1.00 84.88 103 LEU A C 1
ATOM 855 O O . LEU A 1 103 ? 73.937 24.367 -73.355 1.00 84.88 103 LEU A O 1
ATOM 859 N N . THR A 1 104 ? 75.661 23.502 -74.501 1.00 85.00 104 THR A N 1
ATOM 860 C CA . THR A 1 104 ? 75.214 22.102 -74.415 1.00 85.00 104 THR A CA 1
ATOM 861 C C . THR A 1 104 ? 75.204 21.616 -72.965 1.00 85.00 104 THR A C 1
ATOM 863 O O . THR A 1 104 ? 74.231 21.000 -72.544 1.00 85.00 104 THR A O 1
ATOM 866 N N . GLN A 1 105 ? 76.241 21.917 -72.179 1.00 82.88 105 GLN A N 1
ATOM 867 C CA . GLN A 1 105 ? 76.311 21.579 -70.754 1.00 82.88 105 GLN A CA 1
ATOM 868 C C . GLN A 1 105 ? 75.265 22.338 -69.934 1.00 82.88 105 GLN A C 1
ATOM 870 O O . GLN A 1 105 ? 74.608 21.728 -69.100 1.00 82.88 105 GLN A O 1
ATOM 875 N N . LEU A 1 106 ? 75.055 23.631 -70.195 1.00 82.62 106 LEU A N 1
ATOM 876 C CA . LEU A 1 106 ? 74.053 24.451 -69.513 1.00 82.62 106 LEU A CA 1
ATOM 877 C C . LEU A 1 106 ? 72.629 23.979 -69.827 1.00 82.62 106 LEU A C 1
ATOM 879 O O . LEU A 1 106 ? 71.794 23.918 -68.929 1.00 82.62 106 LEU A O 1
ATOM 883 N N . GLU A 1 107 ? 72.344 23.610 -71.077 1.00 83.25 107 GLU A N 1
ATOM 884 C CA . GLU A 1 107 ? 71.043 23.064 -71.469 1.00 83.25 107 GLU A CA 1
ATOM 885 C C . GLU A 1 107 ? 70.846 21.635 -70.935 1.00 83.25 107 GLU A C 1
ATOM 887 O O . GLU A 1 107 ? 69.751 21.309 -70.484 1.00 83.25 107 GLU A O 1
ATOM 892 N N . GLN A 1 108 ? 71.897 20.807 -70.875 1.00 84.31 108 GLN A N 1
ATOM 893 C CA . GLN A 1 108 ? 71.862 19.510 -70.186 1.00 84.31 108 GLN A CA 1
ATOM 894 C C . GLN A 1 108 ? 71.636 19.666 -68.677 1.00 84.31 108 GLN A C 1
ATOM 896 O O . GLN A 1 108 ? 70.807 18.954 -68.120 1.00 84.31 108 GLN A O 1
ATOM 901 N N . GLU A 1 109 ? 72.316 20.601 -68.009 1.00 81.50 109 GLU A N 1
ATOM 902 C CA . GLU A 1 109 ? 72.129 20.866 -66.580 1.00 81.50 109 GLU A CA 1
ATOM 903 C C . GLU A 1 109 ? 70.728 21.429 -66.311 1.00 81.50 109 GLU A C 1
ATOM 905 O O . GLU A 1 109 ? 70.063 21.014 -65.367 1.00 81.50 109 GLU A O 1
ATOM 910 N N . LYS A 1 110 ? 70.225 22.315 -67.176 1.00 83.56 110 LYS A N 1
ATOM 911 C CA . LYS A 1 110 ? 68.852 22.831 -67.132 1.00 83.56 110 LYS A CA 1
ATOM 912 C C . LYS A 1 110 ? 67.815 21.725 -67.343 1.00 83.56 110 LYS A C 1
ATOM 914 O O . LYS A 1 110 ? 66.823 21.698 -66.623 1.00 83.56 110 LYS A O 1
ATOM 919 N N . GLN A 1 111 ? 68.051 20.782 -68.255 1.00 83.50 111 GLN A N 1
ATOM 920 C CA . GLN A 1 111 ? 67.185 19.613 -68.442 1.00 83.50 111 GLN A CA 1
ATOM 921 C C . GLN A 1 111 ? 67.271 18.630 -67.268 1.00 83.50 111 GLN A C 1
ATOM 923 O O . GLN A 1 111 ? 66.240 18.113 -66.854 1.00 83.50 111 GLN A O 1
ATOM 928 N N . GLN A 1 112 ? 68.447 18.417 -66.672 1.00 81.31 112 GLN A N 1
ATOM 929 C CA . GLN A 1 112 ? 68.602 17.607 -65.456 1.00 81.31 112 GLN A CA 1
ATOM 930 C C . GLN A 1 112 ? 67.930 18.261 -64.244 1.00 81.31 112 GLN A C 1
ATOM 932 O O . GLN A 1 112 ? 67.273 17.568 -63.470 1.00 81.31 112 GLN A O 1
ATOM 937 N N . ARG A 1 113 ? 68.039 19.586 -64.090 1.00 80.31 113 ARG A N 1
ATOM 938 C CA . ARG A 1 113 ? 67.325 20.366 -63.068 1.00 80.31 113 ARG A CA 1
ATOM 939 C C . ARG A 1 113 ? 65.817 20.263 -63.270 1.00 80.31 113 ARG A C 1
ATOM 941 O O . ARG A 1 113 ? 65.143 19.869 -62.330 1.00 80.31 113 ARG A O 1
ATOM 948 N N . GLN A 1 114 ? 65.311 20.480 -64.487 1.00 83.56 114 GLN A N 1
ATOM 949 C CA . GLN A 1 114 ? 63.888 20.309 -64.802 1.00 83.56 114 GLN A CA 1
ATOM 950 C C . GLN A 1 114 ? 63.414 18.879 -64.507 1.00 83.56 114 GLN A C 1
ATOM 952 O O . GLN A 1 114 ? 62.451 18.706 -63.780 1.00 83.56 114 GLN A O 1
ATOM 957 N N . GLN A 1 115 ? 64.132 17.846 -64.961 1.00 84.25 115 GLN A N 1
ATOM 958 C CA . GLN A 1 115 ? 63.804 16.445 -64.659 1.00 84.25 115 GLN A CA 1
ATOM 959 C C . GLN A 1 115 ? 63.858 16.133 -63.155 1.00 84.25 115 GLN A C 1
ATOM 961 O O . GLN A 1 115 ? 63.102 15.290 -62.676 1.00 84.25 115 GLN A O 1
ATOM 966 N N . THR A 1 116 ? 64.731 16.803 -62.399 1.00 83.31 116 THR A N 1
ATOM 967 C CA . THR A 1 116 ? 64.807 16.670 -60.937 1.00 83.31 116 THR A CA 1
ATOM 968 C C . THR A 1 116 ? 63.633 17.376 -60.261 1.00 83.31 116 THR A C 1
ATOM 970 O O . THR A 1 116 ? 63.029 16.797 -59.366 1.00 83.31 116 THR A O 1
ATOM 973 N N . GLU A 1 117 ? 63.264 18.579 -60.701 1.00 85.00 117 GLU A N 1
ATOM 974 C CA . GLU A 1 117 ? 62.098 19.323 -60.212 1.00 85.00 117 GLU A CA 1
ATOM 975 C C . GLU A 1 117 ? 60.786 18.600 -60.556 1.00 85.00 117 GLU A C 1
ATOM 977 O O . GLU A 1 117 ? 59.964 18.398 -59.668 1.00 85.00 117 GLU A O 1
ATOM 982 N N . ASP A 1 118 ? 60.629 18.101 -61.784 1.00 87.62 118 ASP A N 1
ATOM 983 C CA . ASP A 1 118 ? 59.489 17.290 -62.231 1.00 87.62 118 ASP A CA 1
ATOM 984 C C . ASP A 1 118 ? 59.391 15.973 -61.439 1.00 87.62 118 ASP A C 1
ATOM 986 O O . ASP A 1 118 ? 58.301 15.555 -61.041 1.00 87.62 118 ASP A O 1
ATOM 990 N N . SER A 1 119 ? 60.528 15.323 -61.164 1.00 85.06 119 SER A N 1
ATOM 991 C CA . SER A 1 119 ? 60.602 14.106 -60.344 1.00 85.06 119 SER A CA 1
ATOM 992 C C . SER A 1 119 ? 60.257 14.382 -58.878 1.00 85.06 119 SER A C 1
ATOM 994 O O . SER A 1 119 ? 59.480 13.636 -58.286 1.00 85.06 119 SER A O 1
ATOM 996 N N . LEU A 1 120 ? 60.750 15.482 -58.299 1.00 83.94 120 LEU A N 1
ATOM 997 C CA . LEU A 1 120 ? 60.422 15.904 -56.935 1.00 83.94 120 LEU A CA 1
ATOM 998 C C . LEU A 1 120 ? 58.959 16.346 -56.805 1.00 83.94 120 LEU A C 1
ATOM 1000 O O . LEU A 1 120 ? 58.322 16.007 -55.814 1.00 83.94 120 L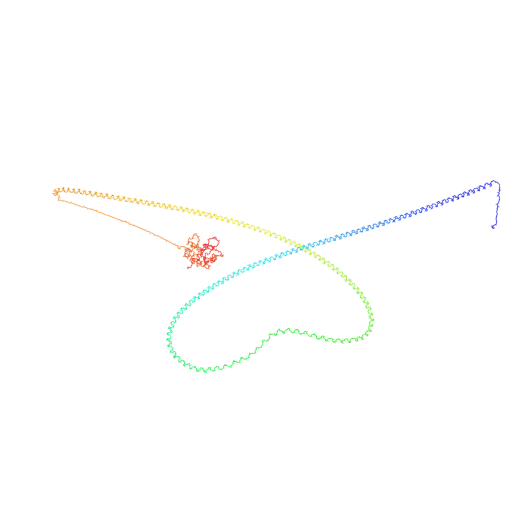EU A O 1
ATOM 1004 N N . LEU A 1 121 ? 58.395 17.032 -57.802 1.00 84.19 121 LEU A N 1
ATOM 1005 C CA . LEU A 1 121 ? 56.965 17.351 -57.871 1.00 84.19 121 LEU A CA 1
ATOM 1006 C C . LEU A 1 121 ? 56.117 16.078 -57.981 1.00 84.19 121 LEU A C 1
ATOM 1008 O O . LEU A 1 121 ? 55.110 15.951 -57.289 1.00 84.19 121 LEU A O 1
ATOM 1012 N N . THR A 1 122 ? 56.551 15.110 -58.792 1.00 85.31 122 THR A N 1
ATOM 1013 C CA . THR A 1 122 ? 55.894 13.801 -58.917 1.00 85.31 122 THR A CA 1
ATOM 1014 C C . THR A 1 122 ? 55.948 13.025 -57.599 1.00 85.31 122 THR A C 1
ATOM 1016 O O . THR A 1 122 ? 54.934 12.474 -57.180 1.00 85.31 122 THR A O 1
ATOM 1019 N N . GLN A 1 123 ? 57.092 13.014 -56.909 1.00 82.56 123 GLN A N 1
ATOM 1020 C CA . GLN A 1 123 ? 57.244 12.384 -55.593 1.00 82.56 123 GLN A CA 1
ATOM 1021 C C . GLN A 1 123 ? 56.414 13.093 -54.518 1.00 82.56 123 GLN A C 1
ATOM 1023 O O . GLN A 1 123 ? 55.752 12.420 -53.736 1.00 82.56 123 GLN A O 1
ATOM 1028 N N . LEU A 1 124 ? 56.387 14.428 -54.505 1.00 80.88 124 LEU A N 1
ATOM 1029 C CA . LEU A 1 124 ? 55.595 15.219 -53.562 1.00 80.88 124 LEU A CA 1
ATOM 1030 C C . LEU A 1 124 ? 54.090 14.999 -53.763 1.00 80.88 124 LEU A C 1
ATOM 1032 O O . LEU A 1 124 ? 53.356 14.859 -52.788 1.00 80.88 124 LEU A O 1
ATOM 1036 N N . GLU A 1 125 ? 53.624 14.937 -55.012 1.00 83.38 125 GLU A N 1
ATOM 1037 C CA . GLU A 1 125 ? 52.220 14.658 -55.319 1.00 83.38 125 GLU A CA 1
ATOM 1038 C C . GLU A 1 125 ? 51.856 13.191 -55.028 1.00 83.38 125 GLU A C 1
ATOM 1040 O O . GLU A 1 125 ? 50.776 12.934 -54.502 1.00 83.38 125 GLU A O 1
ATOM 1045 N N . GLN A 1 126 ? 52.766 12.235 -55.256 1.00 84.06 126 GLN A N 1
ATOM 1046 C CA . GLN A 1 126 ? 52.593 10.843 -54.816 1.00 84.06 126 GLN A CA 1
ATOM 1047 C C . GLN A 1 126 ? 52.543 10.721 -53.288 1.00 84.06 126 GLN A C 1
ATOM 1049 O O . GLN A 1 126 ? 51.666 10.035 -52.769 1.00 84.06 126 GLN A O 1
ATOM 1054 N N . GLU A 1 127 ? 53.426 11.399 -52.551 1.00 80.69 127 GLU A N 1
ATOM 1055 C CA . GLU A 1 127 ? 53.418 11.396 -51.084 1.00 80.69 127 GLU A CA 1
ATOM 1056 C C . GLU A 1 127 ? 52.147 12.067 -50.544 1.00 80.69 127 GLU A C 1
ATOM 1058 O O . GLU A 1 127 ? 51.520 11.558 -49.619 1.00 80.69 127 GLU A O 1
ATOM 1063 N N . LYS A 1 128 ? 51.705 13.168 -51.161 1.00 81.88 128 LYS A N 1
ATOM 1064 C CA . LYS A 1 128 ? 50.437 13.840 -50.853 1.00 81.88 128 LYS A CA 1
ATOM 1065 C C . LYS A 1 128 ? 49.226 12.941 -51.121 1.00 81.88 128 LYS A C 1
ATOM 1067 O O . LYS A 1 128 ? 48.325 12.898 -50.291 1.00 81.88 128 LYS A O 1
ATOM 1072 N N . GLN A 1 129 ? 49.216 12.182 -52.218 1.00 82.88 129 GLN A N 1
ATOM 1073 C CA . GLN A 1 129 ? 48.157 11.207 -52.504 1.00 82.88 129 GLN A CA 1
ATOM 1074 C C . GLN A 1 129 ? 48.193 10.010 -51.546 1.00 82.88 129 GLN A C 1
ATOM 1076 O O . GLN A 1 129 ? 47.137 9.576 -51.099 1.00 82.88 129 GLN A O 1
ATOM 1081 N N . GLN A 1 130 ? 49.373 9.517 -51.158 1.00 80.00 130 GLN A N 1
ATOM 1082 C CA . GLN A 1 130 ? 49.511 8.465 -50.142 1.00 80.00 130 GLN A CA 1
ATOM 1083 C C . GLN A 1 130 ? 49.071 8.945 -48.754 1.00 80.00 130 GLN A C 1
ATOM 1085 O O . GLN A 1 130 ? 48.390 8.206 -48.045 1.00 80.00 130 GLN A O 1
ATOM 1090 N N . ARG A 1 131 ? 49.405 10.185 -48.372 1.00 77.88 131 ARG A N 1
ATOM 1091 C CA . ARG A 1 131 ? 48.923 10.826 -47.139 1.00 77.88 131 ARG A CA 1
ATOM 1092 C C . ARG A 1 131 ? 47.404 10.961 -47.157 1.00 77.88 131 ARG A C 1
ATOM 1094 O O . ARG A 1 131 ? 46.778 10.473 -46.228 1.00 77.88 131 ARG A O 1
ATOM 1101 N N . GLN A 1 132 ? 46.819 11.490 -48.236 1.00 82.75 132 GLN A N 1
ATOM 1102 C CA . GLN A 1 132 ? 45.363 11.579 -48.391 1.00 82.75 132 GLN A CA 1
ATOM 1103 C C . GLN A 1 132 ? 44.703 10.197 -48.293 1.00 82.75 132 GLN A C 1
ATOM 1105 O O . GLN A 1 132 ? 43.816 10.014 -47.477 1.00 82.75 132 GLN A O 1
ATOM 1110 N N . GLN A 1 133 ? 45.192 9.189 -49.023 1.00 82.94 133 GLN A N 1
ATOM 1111 C CA . GLN A 1 133 ? 44.672 7.814 -48.946 1.00 82.94 133 GLN A CA 1
ATOM 1112 C C . GLN A 1 133 ? 44.815 7.197 -47.545 1.00 82.94 133 GLN A C 1
ATOM 1114 O O . GLN A 1 133 ? 43.971 6.403 -47.134 1.00 82.94 133 GLN A O 1
ATOM 1119 N N . THR A 1 134 ? 45.866 7.555 -46.802 1.00 80.81 134 THR A N 1
ATOM 1120 C CA . THR A 1 134 ? 46.063 7.115 -45.413 1.00 80.81 134 THR A CA 1
ATOM 1121 C C . THR A 1 134 ? 45.090 7.820 -44.470 1.00 80.81 134 THR A C 1
ATOM 1123 O O . THR A 1 134 ? 44.495 7.164 -43.622 1.00 80.81 134 THR A O 1
ATOM 1126 N N . GLU A 1 135 ? 44.884 9.128 -44.631 1.00 81.50 135 GLU A N 1
ATOM 1127 C CA . GLU A 1 135 ? 43.911 9.914 -43.867 1.00 81.50 135 GLU A CA 1
ATOM 1128 C C . GLU A 1 135 ? 42.477 9.443 -44.157 1.00 81.50 135 GLU A C 1
ATOM 1130 O O . GLU A 1 135 ? 41.760 9.112 -43.218 1.00 81.50 135 GLU A O 1
ATOM 1135 N N . ASP A 1 136 ? 42.093 9.281 -45.426 1.00 85.75 136 ASP A N 1
ATOM 1136 C CA . ASP A 1 136 ? 40.796 8.743 -45.858 1.00 85.75 136 ASP A CA 1
ATOM 1137 C C . ASP A 1 136 ? 40.563 7.324 -45.304 1.00 85.75 136 ASP A C 1
ATOM 1139 O O . ASP A 1 136 ? 39.474 7.004 -44.819 1.00 85.75 136 ASP A O 1
ATOM 1143 N N . SER A 1 137 ? 41.592 6.467 -45.327 1.00 83.81 137 SER A N 1
ATOM 1144 C CA . SER A 1 137 ? 41.537 5.111 -44.768 1.00 83.81 137 SER A CA 1
ATOM 1145 C C . SER A 1 137 ? 41.387 5.118 -43.244 1.00 83.81 137 SER A C 1
ATOM 1147 O O . SER A 1 137 ? 40.601 4.335 -42.714 1.00 83.81 137 SER A O 1
ATOM 1149 N N . LEU A 1 138 ? 42.120 5.975 -42.527 1.00 81.62 138 LEU A N 1
ATOM 1150 C CA . LEU A 1 138 ? 42.008 6.111 -41.071 1.00 81.62 138 LEU A CA 1
ATOM 1151 C C . LEU A 1 138 ? 40.657 6.707 -40.662 1.00 81.62 138 LEU A C 1
ATOM 1153 O O . LEU A 1 138 ? 40.079 6.278 -39.668 1.00 81.62 138 LEU A O 1
ATOM 1157 N N . LEU A 1 139 ? 40.126 7.651 -41.439 1.00 80.12 139 LEU A N 1
ATOM 1158 C CA . LEU A 1 139 ? 38.822 8.266 -41.203 1.00 80.12 139 LEU A CA 1
ATOM 1159 C C . LEU A 1 139 ? 37.694 7.253 -41.465 1.00 80.12 139 LEU A C 1
ATOM 1161 O O . LEU A 1 139 ? 36.791 7.124 -40.643 1.00 80.12 139 LEU A O 1
ATOM 1165 N N . THR A 1 140 ? 37.822 6.434 -42.516 1.00 83.25 140 THR A N 1
ATOM 1166 C CA . THR A 1 140 ? 36.936 5.285 -42.780 1.00 83.25 140 THR A CA 1
ATOM 1167 C C . THR A 1 140 ? 36.992 4.246 -41.653 1.00 83.25 140 THR A C 1
ATOM 1169 O O . THR A 1 140 ? 35.952 3.741 -41.236 1.00 83.25 140 THR A O 1
ATOM 1172 N N . GLN A 1 141 ? 38.182 3.928 -41.130 1.00 77.94 141 GLN A N 1
ATOM 1173 C CA . GLN A 1 141 ? 38.337 3.005 -39.997 1.00 77.94 141 GLN A CA 1
ATOM 1174 C C . GLN A 1 141 ? 37.719 3.567 -38.712 1.00 77.94 141 GLN A C 1
ATOM 1176 O O . GLN A 1 141 ? 36.979 2.855 -38.041 1.00 77.94 141 GLN A O 1
ATOM 1181 N N . LEU A 1 142 ? 37.950 4.845 -38.402 1.00 76.94 142 LEU A N 1
ATOM 1182 C CA . LEU A 1 142 ? 37.372 5.520 -37.239 1.00 76.94 142 LEU A CA 1
ATOM 1183 C C . LEU A 1 142 ? 35.838 5.580 -37.314 1.00 76.94 142 LEU A C 1
ATOM 1185 O O . LEU A 1 142 ? 35.160 5.385 -36.306 1.00 76.94 142 LEU A O 1
ATOM 1189 N N . GLU A 1 143 ? 35.280 5.822 -38.502 1.00 80.12 143 GLU A N 1
ATOM 1190 C CA . GLU A 1 143 ? 33.832 5.818 -38.730 1.00 80.12 143 GLU A CA 1
ATOM 1191 C C . GLU A 1 143 ? 33.244 4.401 -38.593 1.00 80.12 143 GLU A C 1
ATOM 1193 O O . GLU A 1 143 ? 32.213 4.230 -37.943 1.00 80.12 143 GLU A O 1
ATOM 1198 N N . GLN A 1 144 ? 33.940 3.367 -39.086 1.00 82.19 144 GLN A N 1
ATOM 1199 C CA . GLN A 1 144 ? 33.562 1.963 -38.874 1.00 82.19 144 GLN A CA 1
ATOM 1200 C C . GLN A 1 144 ? 33.640 1.541 -37.398 1.00 82.19 144 GLN A C 1
ATOM 1202 O O . GLN A 1 144 ? 32.718 0.888 -36.915 1.00 82.19 144 GLN A O 1
ATOM 1207 N N . GLU A 1 145 ? 34.689 1.917 -36.660 1.00 78.94 145 GLU A N 1
ATOM 1208 C CA . GLU A 1 145 ? 34.797 1.639 -35.220 1.00 78.94 145 GLU A CA 1
ATOM 1209 C C . GLU A 1 145 ? 33.691 2.347 -34.429 1.00 78.94 145 GLU A C 1
ATOM 1211 O O . GLU A 1 145 ? 33.040 1.729 -33.587 1.00 78.94 145 GLU A O 1
ATOM 1216 N N . LYS A 1 146 ? 33.414 3.619 -34.739 1.00 77.00 146 LYS A N 1
ATOM 1217 C CA . LYS A 1 146 ? 32.318 4.389 -34.137 1.00 77.00 146 LYS A CA 1
ATOM 1218 C C . LYS A 1 146 ? 30.949 3.774 -34.445 1.00 77.00 146 LYS A C 1
ATOM 1220 O O . LYS A 1 146 ? 30.098 3.711 -33.559 1.00 77.00 146 LYS A O 1
ATOM 1225 N N . GLN A 1 147 ? 30.732 3.291 -35.669 1.00 79.62 147 GLN A N 1
ATOM 1226 C CA . GLN A 1 147 ? 29.493 2.608 -36.038 1.00 79.62 147 GLN A CA 1
ATOM 1227 C C . GLN A 1 147 ? 29.356 1.256 -35.319 1.00 79.62 147 GLN A C 1
ATOM 1229 O O . GLN A 1 147 ? 28.288 0.964 -34.790 1.00 79.62 147 GLN A O 1
ATOM 1234 N N . GLN A 1 148 ? 30.432 0.471 -35.196 1.00 79.69 148 GLN A N 1
ATOM 1235 C CA . GLN A 1 148 ? 30.434 -0.776 -34.416 1.00 79.69 148 GLN A CA 1
ATOM 1236 C C . GLN A 1 148 ? 30.206 -0.536 -32.914 1.00 79.69 148 GLN A C 1
ATOM 1238 O O . GLN A 1 148 ? 29.545 -1.343 -32.257 1.00 79.69 148 GLN A O 1
ATOM 1243 N N . GL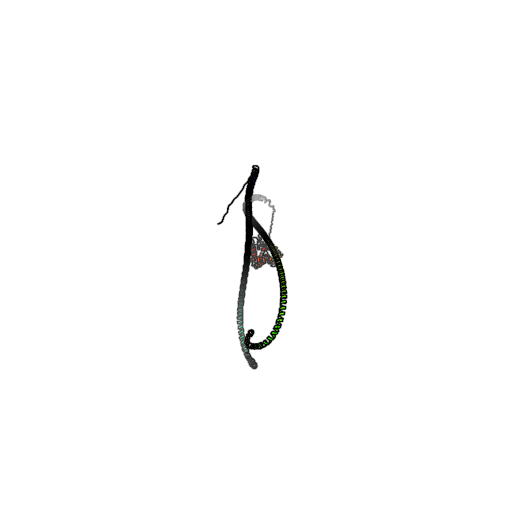N A 1 149 ? 30.713 0.572 -32.361 1.00 75.94 149 GLN A N 1
ATOM 1244 C CA . GLN A 1 149 ? 30.423 0.992 -30.987 1.00 75.94 149 GLN A CA 1
ATOM 1245 C C . GLN A 1 149 ? 28.937 1.331 -30.820 1.00 75.94 149 GLN A C 1
ATOM 1247 O O . GLN A 1 149 ? 28.297 0.752 -29.947 1.00 75.94 149 GLN A O 1
ATOM 1252 N N . LEU A 1 150 ? 28.360 2.154 -31.703 1.00 82.81 150 LEU A N 1
ATOM 1253 C CA . LEU A 1 150 ? 26.925 2.476 -31.692 1.00 82.81 150 LEU A CA 1
ATOM 1254 C C . LEU A 1 150 ? 26.038 1.233 -31.872 1.00 82.81 150 LEU A C 1
ATOM 1256 O O . LEU A 1 150 ? 25.067 1.064 -31.141 1.00 82.81 150 LEU A O 1
ATOM 1260 N N . GLU A 1 151 ? 26.375 0.322 -32.787 1.00 82.62 151 GLU A N 1
ATOM 1261 C CA . GLU A 1 151 ? 25.664 -0.955 -32.948 1.00 82.62 151 GLU A CA 1
ATOM 1262 C C . GLU A 1 151 ? 25.773 -1.835 -31.689 1.00 82.62 151 GLU A C 1
ATOM 1264 O O . GLU A 1 151 ? 24.804 -2.495 -31.309 1.00 82.62 151 GLU A O 1
ATOM 1269 N N . THR A 1 152 ? 26.915 -1.808 -30.994 1.00 79.88 152 THR A N 1
ATOM 1270 C CA . THR A 1 152 ? 27.110 -2.527 -29.726 1.00 79.88 152 THR A CA 1
ATOM 1271 C C . THR A 1 152 ? 26.306 -1.899 -28.586 1.00 79.88 152 THR A C 1
ATOM 1273 O O . THR A 1 152 ? 25.652 -2.630 -27.843 1.00 79.88 152 THR A O 1
ATOM 1276 N N . GLU A 1 153 ? 26.287 -0.570 -28.465 1.00 78.31 153 GLU A N 1
ATOM 1277 C CA . GLU A 1 153 ? 25.465 0.158 -27.489 1.00 78.31 153 GLU A CA 1
ATOM 1278 C C . GLU A 1 153 ? 23.970 -0.065 -27.741 1.00 78.31 153 GLU A C 1
ATOM 1280 O O . GLU A 1 153 ? 23.245 -0.442 -26.822 1.00 78.31 153 GLU A O 1
ATOM 1285 N N . HIS A 1 154 ? 23.506 0.061 -28.989 1.00 85.88 154 HIS A N 1
ATOM 1286 C CA . HIS A 1 154 ? 22.124 -0.242 -29.358 1.00 85.88 154 HIS A CA 1
ATOM 1287 C C . HIS A 1 154 ? 21.755 -1.702 -29.073 1.00 85.88 154 HIS A C 1
ATOM 1289 O O . HIS A 1 154 ? 20.651 -1.959 -28.588 1.00 85.88 154 HIS A O 1
ATOM 1295 N N . ARG A 1 155 ? 22.662 -2.663 -29.306 1.00 84.88 155 ARG A N 1
ATOM 1296 C CA . ARG A 1 155 ? 22.410 -4.070 -28.960 1.00 84.88 155 ARG A CA 1
ATOM 1297 C C . ARG A 1 155 ? 22.336 -4.280 -27.449 1.00 84.88 155 ARG A C 1
ATOM 1299 O O . ARG A 1 155 ? 21.437 -4.977 -26.998 1.00 84.88 155 ARG A O 1
ATOM 1306 N N . LEU A 1 156 ? 23.226 -3.668 -26.667 1.00 77.44 156 LEU A N 1
ATOM 1307 C CA . LEU A 1 156 ? 23.199 -3.749 -25.202 1.00 77.44 156 LEU A CA 1
ATOM 1308 C C . LEU A 1 156 ? 21.936 -3.102 -24.618 1.00 77.44 156 LEU A C 1
ATOM 1310 O O . LEU A 1 156 ? 21.312 -3.691 -23.741 1.00 77.44 156 LEU A O 1
ATOM 1314 N N . LEU A 1 157 ? 21.507 -1.950 -25.142 1.00 80.31 157 LEU A N 1
ATOM 1315 C CA . LEU A 1 157 ? 20.248 -1.303 -24.759 1.00 80.31 157 LEU A CA 1
ATOM 1316 C C . LEU A 1 157 ? 19.031 -2.167 -25.118 1.00 80.31 157 LEU A C 1
ATOM 1318 O O . LEU A 1 157 ? 18.136 -2.326 -24.292 1.00 80.31 157 LEU A O 1
ATOM 1322 N N . ALA A 1 158 ? 19.011 -2.778 -26.307 1.00 81.94 158 ALA A N 1
ATOM 1323 C CA . ALA A 1 158 ? 17.946 -3.699 -26.705 1.00 81.94 158 ALA A CA 1
ATOM 1324 C C . ALA A 1 158 ? 17.913 -4.968 -25.833 1.00 81.94 158 ALA A C 1
ATOM 1326 O O . ALA A 1 158 ? 16.832 -5.429 -25.473 1.00 81.94 158 ALA A O 1
ATOM 1327 N N . GLN A 1 159 ? 19.077 -5.506 -25.450 1.00 79.44 159 GLN A N 1
ATOM 1328 C CA . GLN A 1 159 ? 19.177 -6.630 -24.514 1.00 79.44 159 GLN A CA 1
ATOM 1329 C C . GLN A 1 159 ? 18.691 -6.239 -23.108 1.00 79.44 159 GLN A C 1
ATOM 1331 O O . GLN A 1 159 ? 17.917 -6.986 -22.520 1.00 79.44 159 GLN A O 1
ATOM 1336 N N . LEU A 1 160 ? 19.051 -5.054 -22.601 1.00 73.44 160 LEU A N 1
ATOM 1337 C CA . LEU A 1 160 ? 18.596 -4.560 -21.296 1.00 73.44 160 LEU A CA 1
ATOM 1338 C C . LEU A 1 160 ? 17.077 -4.310 -21.267 1.00 73.44 160 LEU A C 1
ATOM 1340 O O . LEU A 1 160 ? 16.406 -4.665 -20.300 1.00 73.44 160 LEU A O 1
ATOM 1344 N N . GLU A 1 161 ? 16.511 -3.733 -22.332 1.00 78.94 161 GLU A N 1
ATOM 1345 C CA . GLU A 1 161 ? 15.061 -3.531 -22.453 1.00 78.94 161 GLU A CA 1
ATOM 1346 C C . GLU A 1 161 ? 14.323 -4.878 -22.588 1.00 78.94 161 GLU A C 1
ATOM 1348 O O . GLU A 1 161 ? 13.245 -5.045 -22.019 1.00 78.94 161 GLU A O 1
ATOM 1353 N N . GLN A 1 162 ? 14.921 -5.874 -23.256 1.00 82.88 162 GLN A N 1
ATOM 1354 C CA . GLN A 1 162 ? 14.393 -7.240 -23.318 1.00 82.88 162 GLN A CA 1
ATOM 1355 C C . GLN A 1 162 ? 14.431 -7.943 -21.950 1.00 82.88 162 GLN A C 1
ATOM 1357 O O . GLN A 1 162 ? 13.424 -8.525 -21.550 1.00 82.88 162 GLN A O 1
ATOM 1362 N N . GLU A 1 163 ? 15.546 -7.883 -21.216 1.00 75.69 163 GLU A N 1
ATOM 1363 C CA . GLU A 1 163 ? 15.664 -8.452 -19.862 1.00 75.69 163 GLU A CA 1
ATOM 1364 C C . GLU A 1 163 ? 14.676 -7.790 -18.892 1.00 75.69 163 GLU A C 1
ATOM 1366 O O . GLU A 1 163 ? 14.003 -8.476 -18.125 1.00 75.69 163 GLU A O 1
ATOM 1371 N N . LYS A 1 164 ? 14.505 -6.467 -18.985 1.00 76.19 164 LYS A N 1
ATOM 1372 C CA . LYS A 1 164 ? 13.504 -5.701 -18.231 1.00 76.19 164 LYS A CA 1
ATOM 1373 C C . LYS A 1 164 ? 12.070 -6.122 -18.570 1.00 76.19 164 LYS A C 1
ATOM 1375 O O . LYS A 1 164 ? 11.272 -6.313 -17.657 1.00 76.19 164 LYS A O 1
ATOM 1380 N N . GLN A 1 165 ? 11.736 -6.323 -19.849 1.00 76.88 165 GLN A N 1
ATOM 1381 C CA . GLN A 1 165 ? 10.420 -6.841 -20.252 1.00 76.88 165 GLN A CA 1
ATOM 1382 C C . GLN A 1 165 ? 10.191 -8.284 -19.780 1.00 76.88 165 GLN A C 1
ATOM 1384 O O . GLN A 1 165 ? 9.082 -8.615 -19.368 1.00 76.88 165 GLN A O 1
ATOM 1389 N N . GLN A 1 166 ? 11.222 -9.133 -19.787 1.00 75.50 166 GLN A N 1
ATOM 1390 C CA . GLN A 1 166 ? 11.145 -10.493 -19.245 1.00 75.50 166 GLN A CA 1
ATOM 1391 C C . GLN A 1 166 ? 10.972 -10.493 -17.720 1.00 75.50 166 GLN A C 1
ATOM 1393 O O . GLN A 1 166 ? 10.174 -11.276 -17.203 1.00 75.50 166 GLN A O 1
ATOM 1398 N N . HIS A 1 167 ? 11.646 -9.591 -17.002 1.00 76.00 167 HIS A N 1
ATOM 1399 C CA . HIS A 1 167 ? 11.429 -9.384 -15.570 1.00 76.00 167 HIS A CA 1
ATOM 1400 C C . HIS A 1 167 ? 10.002 -8.915 -15.275 1.00 76.00 167 HIS A C 1
ATOM 1402 O O . HIS A 1 167 ? 9.342 -9.541 -14.452 1.00 76.00 167 HIS A O 1
ATOM 1408 N N . GLN A 1 168 ? 9.499 -7.907 -15.998 1.00 75.81 168 GLN A N 1
ATOM 1409 C CA . GLN A 1 168 ? 8.121 -7.419 -15.868 1.00 75.81 168 GLN A CA 1
ATOM 1410 C C . GLN A 1 168 ? 7.105 -8.548 -16.101 1.00 75.81 168 GLN A C 1
ATOM 1412 O O . GLN A 1 168 ? 6.259 -8.798 -15.253 1.00 75.81 168 GLN A O 1
ATOM 1417 N N . GLN A 1 169 ? 7.242 -9.311 -17.192 1.00 77.19 169 GLN A N 1
ATOM 1418 C CA . GLN A 1 169 ? 6.365 -10.454 -17.488 1.00 77.19 169 GLN A CA 1
ATOM 1419 C C . GLN A 1 169 ? 6.451 -11.565 -16.429 1.00 77.19 169 GLN A C 1
ATOM 1421 O O . GLN A 1 169 ? 5.455 -12.235 -16.159 1.00 77.19 169 GLN A O 1
ATOM 1426 N N . THR A 1 170 ? 7.623 -11.769 -15.822 1.00 76.31 170 THR A N 1
ATOM 1427 C CA . THR A 1 170 ? 7.805 -12.741 -14.734 1.00 76.31 170 THR A CA 1
ATOM 1428 C C . THR A 1 170 ? 7.140 -12.252 -13.448 1.00 76.31 170 THR A C 1
ATOM 1430 O O . THR A 1 170 ? 6.465 -13.032 -12.783 1.00 76.31 170 THR A O 1
ATOM 1433 N N . GLU A 1 171 ? 7.279 -10.969 -13.114 1.00 75.12 171 GLU A N 1
ATOM 1434 C CA . GLU A 1 171 ? 6.643 -10.336 -11.956 1.00 75.12 171 GLU A CA 1
ATOM 1435 C C . GLU A 1 171 ? 5.113 -10.321 -12.094 1.00 75.12 171 GLU A C 1
ATOM 1437 O O . GLU A 1 171 ? 4.423 -10.821 -11.208 1.00 75.12 171 GLU A O 1
ATOM 1442 N N . ASP A 1 172 ? 4.587 -9.888 -13.244 1.00 81.94 172 ASP A N 1
ATOM 1443 C CA . ASP A 1 172 ? 3.158 -9.914 -13.579 1.00 81.94 172 ASP A CA 1
ATOM 1444 C C . ASP A 1 172 ? 2.593 -11.352 -13.523 1.00 81.94 172 ASP A C 1
ATOM 1446 O O . ASP A 1 172 ? 1.486 -11.584 -13.023 1.00 81.94 172 ASP A O 1
ATOM 1450 N N . SER A 1 173 ? 3.358 -12.349 -13.992 1.00 80.50 173 SER A N 1
ATOM 1451 C CA . SER A 1 173 ? 2.973 -13.767 -13.927 1.00 80.50 173 SER A CA 1
ATOM 1452 C C . SER A 1 173 ? 2.986 -14.317 -12.498 1.00 80.50 173 SER A C 1
ATOM 1454 O O . SER A 1 173 ? 2.113 -15.115 -12.158 1.00 80.50 173 SER A O 1
ATOM 1456 N N . LEU A 1 174 ? 3.941 -13.910 -11.656 1.00 73.50 174 LEU A N 1
ATOM 1457 C CA . LEU A 1 174 ? 4.003 -14.308 -10.245 1.00 73.50 174 LEU A CA 1
ATOM 1458 C C . LEU A 1 174 ? 2.885 -13.647 -9.428 1.00 73.50 174 LEU A C 1
ATOM 1460 O O . LEU A 1 174 ? 2.257 -14.319 -8.614 1.00 73.50 174 LEU A O 1
ATOM 1464 N N . LEU A 1 175 ? 2.572 -12.375 -9.693 1.00 74.38 175 LEU A N 1
ATOM 1465 C CA . LEU A 1 175 ? 1.398 -11.682 -9.150 1.00 74.38 175 LEU A CA 1
ATOM 1466 C C . LEU A 1 175 ? 0.102 -12.396 -9.548 1.00 74.38 175 LEU A C 1
ATOM 1468 O O . LEU A 1 175 ? -0.737 -12.674 -8.693 1.00 74.38 175 LEU A O 1
ATOM 1472 N N . THR A 1 176 ? -0.030 -12.768 -10.824 1.00 79.44 176 THR A N 1
ATOM 1473 C CA . THR A 1 176 ? -1.192 -13.519 -11.325 1.00 79.44 176 THR A CA 1
ATOM 1474 C C . THR A 1 176 ? -1.312 -14.896 -10.664 1.00 79.44 176 THR A C 1
ATOM 1476 O O . THR A 1 176 ? -2.415 -15.302 -10.302 1.00 79.44 176 THR A O 1
ATOM 1479 N N . GLN A 1 177 ? -0.199 -15.611 -10.461 1.00 73.62 177 GLN A N 1
ATOM 1480 C CA . GLN A 1 177 ? -0.195 -16.885 -9.734 1.00 73.62 177 GLN A CA 1
ATOM 1481 C C . GLN A 1 177 ? -0.561 -16.707 -8.257 1.00 73.62 177 GLN A C 1
ATOM 1483 O O . GLN A 1 177 ? -1.383 -17.466 -7.755 1.00 73.62 177 GLN A O 1
ATOM 1488 N N . LEU A 1 178 ? -0.029 -15.688 -7.578 1.00 74.00 178 LEU A N 1
ATOM 1489 C CA . LEU A 1 178 ? -0.331 -15.408 -6.172 1.00 74.00 178 LEU A CA 1
ATOM 1490 C C . LEU A 1 178 ? -1.808 -15.032 -5.964 1.00 74.00 178 LEU A C 1
ATOM 1492 O O . LEU A 1 178 ? -2.433 -15.493 -5.008 1.00 74.00 178 LEU A O 1
ATOM 1496 N N . GLU A 1 179 ? -2.390 -14.240 -6.870 1.00 76.38 179 GLU A N 1
ATOM 1497 C CA . GLU A 1 179 ? -3.822 -13.919 -6.857 1.00 76.38 179 GLU A CA 1
ATOM 1498 C C . GLU A 1 179 ? -4.672 -15.181 -7.105 1.00 76.38 179 GLU A C 1
ATOM 1500 O O . GLU A 1 179 ? -5.647 -15.413 -6.390 1.00 76.38 179 GLU A O 1
ATOM 1505 N N . GLN A 1 180 ? -4.268 -16.056 -8.039 1.00 77.50 180 GLN A N 1
ATOM 1506 C CA . GLN A 1 180 ? -4.939 -17.340 -8.284 1.00 77.50 180 GLN A CA 1
ATOM 1507 C C . GLN A 1 180 ? -4.835 -18.310 -7.099 1.00 77.50 180 GLN A C 1
ATOM 1509 O O . GLN A 1 180 ? -5.839 -18.927 -6.747 1.00 77.50 180 GLN A O 1
ATOM 1514 N N . GLU A 1 181 ? -3.673 -18.448 -6.454 1.00 73.81 181 GLU A N 1
ATOM 1515 C CA . GLU A 1 181 ? -3.511 -19.293 -5.261 1.00 73.81 181 GLU A CA 1
ATOM 1516 C C . GLU A 1 181 ? -4.361 -18.776 -4.096 1.00 73.81 181 GLU A C 1
ATOM 1518 O O . GLU A 1 181 ? -5.072 -19.550 -3.457 1.00 73.81 181 GLU A O 1
ATOM 1523 N N . LYS A 1 182 ? -4.362 -17.461 -3.859 1.00 72.81 182 LYS A N 1
ATOM 1524 C CA . LYS A 1 182 ? -5.211 -16.796 -2.861 1.00 72.81 182 LYS A CA 1
ATOM 1525 C C . LYS A 1 182 ? -6.703 -16.992 -3.153 1.00 72.81 182 LYS A C 1
ATOM 1527 O O . LYS A 1 182 ? -7.478 -17.254 -2.234 1.00 72.81 182 LYS A O 1
ATOM 1532 N N . GLN A 1 183 ? -7.112 -16.922 -4.419 1.00 74.50 183 GLN A N 1
ATOM 1533 C CA . GLN A 1 183 ? -8.497 -17.164 -4.824 1.00 74.50 183 GLN A CA 1
ATOM 1534 C C . GLN A 1 183 ? -8.888 -18.646 -4.673 1.00 74.50 183 GLN A C 1
ATOM 1536 O O . GLN A 1 183 ? -9.966 -18.933 -4.158 1.00 74.50 183 GLN A O 1
ATOM 1541 N N . GLN A 1 184 ? -7.995 -19.589 -4.995 1.00 74.44 184 GLN A N 1
ATOM 1542 C CA . GLN A 1 184 ? -8.193 -21.024 -4.741 1.00 74.44 184 GLN A CA 1
ATOM 1543 C C . GLN A 1 184 ? -8.226 -21.365 -3.241 1.00 74.44 184 GLN A C 1
ATOM 1545 O O . GLN A 1 184 ? -8.976 -22.256 -2.834 1.00 74.44 184 GLN A O 1
ATOM 1550 N N . GLN A 1 185 ? -7.453 -20.665 -2.404 1.00 70.75 185 GLN A N 1
ATOM 1551 C CA . GLN A 1 185 ? -7.520 -20.797 -0.945 1.00 70.75 185 GLN A CA 1
ATOM 1552 C C . GLN A 1 185 ? -8.879 -20.325 -0.416 1.00 70.75 185 GLN A C 1
ATOM 1554 O O . GLN A 1 185 ? -9.524 -21.080 0.308 1.00 70.75 185 GLN A O 1
ATOM 1559 N N . LEU A 1 186 ? -9.363 -19.154 -0.848 1.00 77.75 186 LEU A N 1
ATOM 1560 C CA . LEU A 1 186 ? -10.698 -18.649 -0.497 1.00 77.75 186 LEU A CA 1
ATOM 1561 C C . LEU A 1 186 ? -11.823 -19.579 -0.979 1.00 77.75 186 LEU A C 1
ATOM 1563 O O . LEU A 1 186 ? -12.731 -19.889 -0.212 1.00 77.75 186 LEU A O 1
ATOM 1567 N N . GLU A 1 187 ? -11.761 -20.093 -2.212 1.00 77.50 187 GLU A N 1
ATOM 1568 C CA . GLU A 1 187 ? -12.721 -21.095 -2.698 1.00 77.50 187 GLU A CA 1
ATOM 1569 C C . GLU A 1 187 ? -12.663 -22.398 -1.885 1.00 77.50 187 GLU A C 1
ATOM 1571 O O . GLU A 1 187 ? -13.701 -23.000 -1.602 1.00 77.50 187 GLU A O 1
ATOM 1576 N N . THR A 1 188 ? -11.471 -22.827 -1.462 1.00 74.81 188 THR A N 1
ATOM 1577 C CA . THR A 1 188 ? -11.295 -24.022 -0.624 1.00 74.81 188 THR A CA 1
ATOM 1578 C C . THR A 1 188 ? -11.844 -23.806 0.787 1.00 74.81 188 THR A C 1
ATOM 1580 O O . THR A 1 188 ? -12.519 -24.693 1.308 1.00 74.81 188 THR A O 1
ATOM 1583 N N . GLU A 1 189 ? -11.625 -22.635 1.386 1.00 74.25 189 GLU A N 1
ATOM 1584 C CA . GLU A 1 189 ? -12.174 -22.253 2.689 1.00 74.25 189 GLU A CA 1
ATOM 1585 C C . GLU A 1 189 ? -13.705 -22.144 2.635 1.00 74.25 189 GLU A C 1
ATOM 1587 O O . GLU A 1 189 ? -14.395 -22.774 3.437 1.00 74.25 189 GLU A O 1
ATOM 1592 N N . HIS A 1 190 ? -14.261 -21.460 1.630 1.00 83.44 190 HIS A N 1
ATOM 1593 C CA . HIS A 1 190 ? -15.706 -21.417 1.398 1.00 83.44 190 HIS A CA 1
ATOM 1594 C C . HIS A 1 190 ? -16.302 -22.813 1.167 1.00 83.44 190 HIS A C 1
ATOM 1596 O O . HIS A 1 190 ? -17.374 -23.111 1.697 1.00 83.44 190 HIS A O 1
ATOM 1602 N N . ARG A 1 191 ? -15.612 -23.703 0.436 1.00 81.88 191 ARG A N 1
ATOM 1603 C CA . ARG A 1 191 ? -16.061 -25.090 0.242 1.00 81.88 191 ARG A CA 1
ATOM 1604 C C . ARG A 1 191 ? -16.025 -25.889 1.545 1.00 81.88 191 ARG A C 1
ATOM 1606 O O . ARG A 1 191 ? -16.964 -26.635 1.800 1.00 81.88 191 ARG A O 1
ATOM 1613 N N . LEU A 1 192 ? -14.992 -25.726 2.372 1.00 73.44 192 LEU A N 1
ATOM 1614 C CA . LEU A 1 192 ? -14.894 -26.376 3.683 1.00 73.44 192 LEU A CA 1
ATOM 1615 C C . LEU A 1 192 ? -15.980 -25.877 4.645 1.00 73.44 192 LEU A C 1
ATOM 1617 O O . LEU A 1 192 ? -16.615 -26.693 5.308 1.00 73.44 192 LEU A O 1
ATOM 1621 N N . LEU A 1 193 ? -16.260 -24.571 4.673 1.00 75.88 193 LEU A N 1
ATOM 1622 C CA . LEU A 1 193 ? -17.357 -23.992 5.457 1.00 75.88 193 LEU A CA 1
ATOM 1623 C C . LEU A 1 193 ? -18.728 -24.498 4.982 1.00 75.88 193 LEU A C 1
ATOM 1625 O O . LEU A 1 193 ? -19.562 -24.873 5.806 1.00 75.88 193 LEU A O 1
ATOM 1629 N N . ALA A 1 194 ? -18.950 -24.582 3.667 1.00 76.56 194 ALA A N 1
ATOM 1630 C CA . ALA A 1 194 ? -20.171 -25.152 3.099 1.00 76.56 194 ALA A CA 1
ATOM 1631 C C . ALA A 1 194 ? -20.322 -26.651 3.422 1.00 76.56 194 ALA A C 1
ATOM 1633 O O . ALA A 1 194 ? -21.420 -27.097 3.747 1.00 76.56 194 ALA A O 1
ATOM 1634 N N . GLN A 1 195 ? -19.228 -27.421 3.391 1.00 73.25 195 GLN A N 1
ATOM 1635 C CA . GLN A 1 195 ? -19.217 -28.831 3.796 1.00 73.25 195 GLN A CA 1
ATOM 1636 C C . GLN A 1 195 ? -19.485 -29.001 5.298 1.00 73.25 195 GLN A C 1
ATOM 1638 O O . GLN A 1 195 ? -20.247 -29.890 5.672 1.00 73.25 195 GLN A O 1
ATOM 1643 N N . LEU A 1 196 ? -18.934 -28.133 6.152 1.00 68.12 196 LEU A N 1
ATOM 1644 C CA . LEU A 1 196 ? -19.170 -28.154 7.598 1.00 68.12 196 LEU A CA 1
ATOM 1645 C C . LEU A 1 196 ? -20.635 -27.831 7.940 1.00 68.12 196 LEU A C 1
ATOM 1647 O O . LEU A 1 196 ? -21.241 -28.507 8.771 1.00 68.12 196 LEU A O 1
ATOM 1651 N N . GLU A 1 197 ? -21.227 -26.833 7.278 1.00 75.19 197 GLU A N 1
ATOM 1652 C CA . GLU A 1 197 ? -22.641 -26.491 7.465 1.00 75.19 197 GLU A CA 1
ATOM 1653 C C . GLU A 1 197 ? -23.569 -27.571 6.878 1.00 75.19 197 GLU A C 1
ATOM 1655 O O . GLU A 1 197 ? -24.591 -27.890 7.483 1.00 75.19 197 GLU A O 1
ATOM 1660 N N . GLN A 1 198 ? -23.189 -28.215 5.766 1.00 77.19 198 GLN A N 1
ATOM 1661 C CA . GLN A 1 198 ? -23.901 -29.381 5.234 1.00 77.19 198 GLN A CA 1
ATOM 1662 C C . GLN A 1 198 ? -23.842 -30.576 6.199 1.00 77.19 198 GLN A C 1
ATOM 1664 O O . GLN A 1 198 ? -24.868 -31.213 6.434 1.00 77.19 198 GLN A O 1
ATOM 1669 N N . GLU A 1 199 ? -22.683 -30.874 6.793 1.00 69.12 199 GLU A N 1
ATOM 1670 C CA . GLU A 1 199 ? -22.550 -31.943 7.790 1.00 69.12 199 GLU A CA 1
ATOM 1671 C C . GLU A 1 199 ? -23.370 -31.625 9.051 1.00 69.12 199 GLU A C 1
ATOM 1673 O O . GLU A 1 199 ? -24.055 -32.493 9.589 1.00 69.12 199 GLU A O 1
ATOM 1678 N N . LYS A 1 200 ? -23.376 -30.362 9.491 1.00 69.06 200 LYS A N 1
ATOM 1679 C CA . LYS A 1 200 ? -24.212 -29.871 10.595 1.00 69.06 200 LYS A CA 1
ATOM 1680 C C . LYS A 1 200 ? -25.709 -30.014 10.299 1.00 69.06 200 LYS A C 1
ATOM 1682 O O . LYS A 1 200 ? -26.441 -30.497 11.159 1.00 69.06 200 LYS A O 1
ATOM 1687 N N . GLN A 1 201 ? -26.161 -29.696 9.084 1.00 72.56 201 GLN A N 1
ATOM 1688 C CA . GLN A 1 201 ? -27.546 -29.940 8.659 1.00 72.56 201 GLN A CA 1
ATOM 1689 C C . GLN A 1 201 ? -27.881 -31.436 8.578 1.00 72.56 201 GLN A C 1
ATOM 1691 O O . GLN A 1 201 ? -28.963 -31.831 9.000 1.00 72.56 201 GLN A O 1
ATOM 1696 N N . GLN A 1 202 ? -26.965 -32.285 8.103 1.00 67.25 202 GLN A N 1
ATOM 1697 C CA . GLN A 1 202 ? -27.160 -33.741 8.084 1.00 67.25 202 GLN A CA 1
ATOM 1698 C C . GLN A 1 202 ? -27.213 -34.339 9.495 1.00 67.25 202 GLN A C 1
ATOM 1700 O O . GLN A 1 202 ? -28.042 -35.211 9.754 1.00 67.25 202 GLN A O 1
ATOM 1705 N N . ARG A 1 203 ? -26.382 -33.852 10.425 1.00 65.94 203 ARG A N 1
ATOM 1706 C CA . ARG A 1 203 ? -26.435 -34.222 11.847 1.00 65.94 203 ARG A CA 1
ATOM 1707 C C . ARG A 1 203 ? -27.777 -33.824 12.463 1.00 65.94 203 ARG A C 1
ATOM 1709 O O . ARG A 1 203 ? -28.422 -34.692 13.039 1.00 65.94 203 ARG A O 1
ATOM 1716 N N . GLN A 1 204 ? -28.237 -32.588 12.246 1.00 70.56 204 GLN A N 1
ATOM 1717 C CA . GLN A 1 204 ? -29.553 -32.125 12.704 1.00 70.56 204 GLN A CA 1
ATOM 1718 C C . GLN A 1 204 ? -30.684 -32.995 12.134 1.00 70.56 204 GLN A C 1
ATOM 1720 O O . GLN A 1 204 ? -31.468 -33.545 12.893 1.00 70.56 204 GLN A O 1
ATOM 1725 N N . GLN A 1 205 ? -30.714 -33.230 10.818 1.00 71.19 205 GLN A N 1
ATOM 1726 C CA . GLN A 1 205 ? -31.717 -34.095 10.178 1.00 71.19 205 GLN A CA 1
ATOM 1727 C C . GLN A 1 205 ? -31.675 -35.543 10.696 1.00 71.19 205 GLN A C 1
ATOM 1729 O O . GLN A 1 205 ? -32.711 -36.201 10.773 1.00 71.19 205 GLN A O 1
ATOM 1734 N N . THR A 1 206 ? -30.494 -36.046 11.067 1.00 70.19 206 THR A N 1
ATOM 1735 C CA . THR A 1 206 ? -30.341 -37.372 11.684 1.00 70.19 206 THR A CA 1
ATOM 1736 C C . THR A 1 206 ? -30.890 -37.379 13.111 1.00 70.19 206 THR A C 1
ATOM 1738 O O . THR A 1 206 ? -31.596 -38.312 13.480 1.00 70.19 206 THR A O 1
ATOM 1741 N N . GLU A 1 207 ? -30.619 -36.341 13.902 1.00 71.25 207 GLU A N 1
ATOM 1742 C CA . GLU A 1 207 ? -31.117 -36.182 15.272 1.00 71.25 207 GLU A CA 1
ATOM 1743 C C . GLU A 1 207 ? -32.644 -35.990 15.305 1.00 71.25 207 GLU A C 1
ATOM 1745 O O . GLU A 1 207 ? -33.334 -36.708 16.027 1.00 71.25 207 GLU A O 1
ATOM 1750 N N . ASP A 1 208 ? -33.189 -35.141 14.431 1.00 77.81 208 ASP A N 1
ATOM 1751 C CA . ASP A 1 208 ? -34.630 -34.942 14.227 1.00 77.81 208 ASP A CA 1
ATOM 1752 C C . ASP A 1 208 ? -35.319 -36.246 13.768 1.00 77.81 208 ASP A C 1
ATOM 1754 O O . ASP A 1 208 ? -36.415 -36.588 14.225 1.00 77.81 208 ASP A O 1
ATOM 1758 N N . SER A 1 209 ? -34.667 -37.019 12.889 1.00 73.38 209 SER A N 1
ATOM 1759 C CA . SER A 1 209 ? -35.155 -38.331 12.444 1.00 73.38 209 SER A CA 1
ATOM 1760 C C . SER A 1 209 ? -35.115 -39.372 13.566 1.00 73.38 209 SER A C 1
ATOM 1762 O O . SER A 1 209 ? -36.034 -40.185 13.660 1.00 73.38 209 SER A O 1
ATOM 1764 N N . LEU A 1 210 ? -34.089 -39.366 14.421 1.00 68.25 210 LEU A N 1
ATOM 1765 C CA . LEU A 1 210 ? -33.988 -40.263 15.577 1.00 68.25 210 LEU A CA 1
ATOM 1766 C C . LEU A 1 210 ? -35.013 -39.900 16.660 1.00 68.25 210 LEU A C 1
ATOM 1768 O O . LEU A 1 210 ? -35.648 -40.797 17.206 1.00 68.25 210 LEU A O 1
ATOM 1772 N N . LEU A 1 211 ? -35.251 -38.610 16.914 1.00 70.75 211 LEU A N 1
ATOM 1773 C CA . LEU A 1 211 ? -36.347 -38.128 17.763 1.00 70.75 211 LEU A CA 1
ATOM 1774 C C . LEU A 1 211 ? -37.714 -38.557 17.215 1.00 70.75 211 LEU A C 1
ATOM 1776 O O . LEU A 1 211 ? -38.553 -39.055 17.964 1.00 70.75 211 LEU A O 1
ATOM 1780 N N . THR A 1 212 ? -37.917 -38.433 15.901 1.00 74.44 212 THR A N 1
ATOM 1781 C CA . THR A 1 212 ? -39.147 -38.878 15.229 1.00 74.44 212 THR A CA 1
ATOM 1782 C C . THR A 1 212 ? -39.333 -40.393 15.351 1.00 74.44 212 THR A C 1
ATOM 1784 O O . THR A 1 212 ? -40.434 -40.846 15.656 1.00 74.44 212 THR A O 1
ATOM 1787 N N . GLN A 1 213 ? -38.271 -41.186 15.172 1.00 66.75 213 GLN A N 1
ATOM 1788 C CA . GLN A 1 213 ? -38.312 -42.641 15.361 1.00 66.75 213 GLN A CA 1
ATOM 1789 C C . GLN A 1 213 ? -38.563 -43.028 16.822 1.00 66.75 213 GLN A C 1
ATOM 1791 O O . GLN A 1 213 ? -39.353 -43.932 17.069 1.00 66.75 213 GLN A O 1
ATOM 1796 N N . LEU A 1 214 ? -37.963 -42.328 17.789 1.00 65.44 214 LEU A N 1
ATOM 1797 C CA . LEU A 1 214 ? -38.165 -42.577 19.217 1.00 65.44 214 LEU A CA 1
ATOM 1798 C C . LEU A 1 214 ? -39.607 -42.270 19.648 1.00 65.44 214 LEU A C 1
ATOM 1800 O O . LEU A 1 214 ? -40.207 -43.048 20.388 1.00 65.44 214 LEU A O 1
ATOM 1804 N N . GLU A 1 215 ? -40.192 -41.174 19.159 1.00 71.88 215 GLU A N 1
ATOM 1805 C CA . GLU A 1 215 ? -41.590 -40.835 19.440 1.00 71.88 215 GLU A CA 1
ATOM 1806 C C . GLU A 1 215 ? -42.562 -41.774 18.700 1.00 71.88 215 GLU A C 1
ATOM 1808 O O . GLU A 1 215 ? -43.588 -42.152 19.264 1.00 71.88 215 GLU A O 1
ATOM 1813 N N . GLN A 1 216 ? -42.221 -42.245 17.493 1.00 69.38 216 GLN A N 1
ATOM 1814 C CA . GLN A 1 216 ? -42.965 -43.316 16.814 1.00 69.38 216 GLN A CA 1
ATOM 1815 C C . GLN A 1 216 ? -42.876 -44.651 17.562 1.00 69.38 216 GLN A C 1
ATOM 1817 O O . GLN A 1 216 ? -43.896 -45.317 17.711 1.00 69.38 216 GLN A O 1
ATOM 1822 N N . GLU A 1 217 ? -41.708 -45.041 18.080 1.00 65.06 217 GLU A N 1
ATOM 1823 C CA . GLU A 1 217 ? -41.555 -46.259 18.884 1.00 65.06 217 GLU A CA 1
ATOM 1824 C C . GLU A 1 217 ? -42.332 -46.140 20.202 1.00 65.06 217 GLU A C 1
ATOM 1826 O O . GLU A 1 217 ? -43.001 -47.081 20.621 1.00 65.06 217 GLU A O 1
ATOM 1831 N N . LYS A 1 218 ? -42.322 -44.961 20.832 1.00 66.56 218 LYS A N 1
ATOM 1832 C CA . LYS A 1 218 ? -43.123 -44.640 22.020 1.00 66.56 218 LYS A CA 1
ATOM 1833 C C . LYS A 1 218 ? -44.628 -44.701 21.737 1.00 66.56 218 LYS A C 1
ATOM 1835 O O . LYS A 1 218 ? -45.356 -45.303 22.522 1.00 66.56 218 LYS A O 1
ATOM 1840 N N . GLN A 1 219 ? -45.093 -44.181 20.599 1.00 68.81 219 GLN A N 1
ATOM 1841 C CA . GLN A 1 219 ? -46.486 -44.333 20.162 1.00 68.81 219 GLN A CA 1
ATOM 1842 C C . GLN A 1 219 ? -46.838 -45.785 19.812 1.00 68.81 219 GLN A C 1
ATOM 1844 O O . GLN A 1 219 ? -47.920 -46.233 20.172 1.00 68.81 219 GLN A O 1
ATOM 1849 N N . GLN A 1 220 ? -45.942 -46.549 19.180 1.00 62.69 220 GLN A N 1
ATOM 1850 C CA . GLN A 1 220 ? -46.157 -47.976 18.911 1.00 62.69 220 GLN A CA 1
ATOM 1851 C C . GLN A 1 220 ? -46.183 -48.805 20.197 1.00 62.69 220 GLN A C 1
ATOM 1853 O O . GLN A 1 220 ? -47.008 -49.706 20.310 1.00 62.69 220 GLN A O 1
ATOM 1858 N N . ARG A 1 221 ? -45.337 -48.492 21.186 1.00 64.81 221 ARG A N 1
ATOM 1859 C CA . ARG A 1 221 ? -45.374 -49.103 22.523 1.00 64.81 221 ARG A CA 1
ATOM 1860 C C . ARG A 1 221 ? -46.695 -48.795 23.222 1.00 64.81 221 ARG A C 1
ATOM 1862 O O . ARG A 1 221 ? -47.338 -49.738 23.662 1.00 64.81 221 ARG A O 1
ATOM 1869 N N . GLN A 1 222 ? -47.143 -47.535 23.223 1.00 67.00 222 GLN A N 1
ATOM 1870 C CA . GLN A 1 222 ? -48.450 -47.146 23.766 1.00 67.00 222 GLN A CA 1
ATOM 1871 C C . GLN A 1 222 ? -49.594 -47.882 23.053 1.00 67.00 222 GLN A C 1
ATOM 1873 O O . GLN A 1 222 ? -50.392 -48.538 23.703 1.00 67.00 222 GLN A O 1
ATOM 1878 N N . GLN A 1 223 ? -49.627 -47.882 21.717 1.00 64.88 223 GLN A N 1
ATOM 1879 C CA . GLN A 1 223 ? -50.636 -48.607 20.933 1.00 64.88 223 GLN A CA 1
ATOM 1880 C C . GLN A 1 223 ? -50.579 -50.125 21.151 1.00 64.88 223 GLN A C 1
ATOM 1882 O O . GLN A 1 223 ? -51.611 -50.787 21.092 1.00 64.88 223 GLN A O 1
ATOM 1887 N N . THR A 1 224 ? -49.398 -50.693 21.410 1.00 67.19 224 THR A N 1
ATOM 1888 C CA . THR A 1 224 ? -49.239 -52.115 21.746 1.00 67.19 224 THR A CA 1
ATOM 1889 C C . THR A 1 224 ? -49.746 -52.399 23.156 1.00 67.19 224 THR A C 1
ATOM 1891 O O . THR A 1 224 ? -50.423 -53.399 23.350 1.00 67.19 224 THR A O 1
ATOM 1894 N N . GLU A 1 225 ? -49.477 -51.525 24.125 1.00 68.25 225 GLU A N 1
ATOM 1895 C CA . GLU A 1 225 ? -49.976 -51.630 25.498 1.00 68.25 225 GLU A CA 1
ATOM 1896 C C . GLU A 1 225 ? -51.504 -51.465 25.544 1.00 68.25 225 GLU A C 1
ATOM 1898 O O . GLU A 1 225 ? -52.190 -52.337 26.069 1.00 68.25 225 GLU A O 1
ATOM 1903 N N . ASP A 1 226 ? -52.052 -50.446 24.877 1.00 73.62 226 ASP A N 1
ATOM 1904 C CA . ASP A 1 226 ? -53.492 -50.218 24.711 1.00 73.62 226 ASP A CA 1
ATOM 1905 C C . ASP A 1 226 ? -54.171 -51.393 23.972 1.00 73.62 226 ASP A C 1
ATOM 1907 O O . ASP A 1 226 ? -55.276 -51.810 24.332 1.00 73.62 226 ASP A O 1
ATOM 1911 N N . SER A 1 227 ? -53.513 -51.967 22.955 1.00 65.62 227 SER A N 1
ATOM 1912 C CA . SER A 1 227 ? -53.994 -53.143 22.214 1.00 65.62 227 SER A CA 1
ATOM 1913 C C . SER A 1 227 ? -53.949 -54.417 23.059 1.00 65.62 227 SER A C 1
ATOM 1915 O O . SER A 1 227 ? -54.912 -55.174 23.049 1.00 65.62 227 SER A O 1
ATOM 1917 N N . LEU A 1 228 ? -52.895 -54.634 23.851 1.00 65.56 228 LEU A N 1
ATOM 1918 C CA . LEU A 1 228 ? -52.801 -55.743 24.807 1.00 65.56 228 LEU A CA 1
ATOM 1919 C C . LEU A 1 228 ? -53.842 -55.615 25.924 1.00 65.56 228 LEU A C 1
ATOM 1921 O O . LEU A 1 228 ? -54.436 -56.611 26.326 1.00 65.56 228 LEU A O 1
ATOM 1925 N N . LEU A 1 229 ? -54.112 -54.397 26.394 1.00 67.06 229 LEU A N 1
ATOM 1926 C CA . LEU A 1 229 ? -55.136 -54.116 27.399 1.00 67.06 229 LEU A CA 1
ATOM 1927 C C . LEU A 1 229 ? -56.545 -54.321 26.814 1.00 67.06 229 LEU A C 1
ATOM 1929 O O . LEU A 1 229 ? -57.399 -54.931 27.456 1.00 67.06 229 LEU A O 1
ATOM 1933 N N . THR A 1 230 ? -56.754 -53.933 25.552 1.00 69.50 230 THR A N 1
ATOM 1934 C CA . THR A 1 230 ? -57.972 -54.236 24.781 1.00 69.50 230 THR A CA 1
ATOM 1935 C C . THR A 1 230 ? -58.127 -55.737 24.526 1.00 69.50 230 THR A C 1
ATOM 1937 O O . THR A 1 230 ? -59.229 -56.257 24.665 1.00 69.50 230 THR A O 1
ATOM 1940 N N . GLN A 1 231 ? -57.048 -56.456 24.203 1.00 63.88 231 GLN A N 1
ATOM 1941 C CA . GLN A 1 231 ? -57.052 -57.911 24.040 1.00 63.88 231 GLN A CA 1
ATOM 1942 C C . GLN A 1 231 ? -57.331 -58.625 25.361 1.00 63.88 231 GLN A C 1
ATOM 1944 O O . GLN A 1 231 ? -58.091 -59.581 25.356 1.00 63.88 231 GLN A O 1
ATOM 1949 N N . LEU A 1 232 ? -56.810 -58.144 26.491 1.00 65.81 232 LEU A N 1
ATOM 1950 C CA . LEU A 1 232 ? -57.097 -58.705 27.813 1.00 65.81 232 LEU A CA 1
ATOM 1951 C C . LEU A 1 232 ? -58.565 -58.480 28.219 1.00 65.81 232 LEU A C 1
ATOM 1953 O O . LEU A 1 232 ? -59.209 -59.385 28.749 1.00 65.81 232 LEU A O 1
ATOM 1957 N N . GLU A 1 233 ? -59.122 -57.299 27.937 1.00 68.44 233 GLU A N 1
ATOM 1958 C CA . GLU A 1 233 ? -60.547 -57.014 28.148 1.00 68.44 233 GLU A CA 1
ATOM 1959 C C . GLU A 1 233 ? -61.430 -57.843 27.189 1.00 68.44 233 GLU A C 1
ATOM 1961 O O . GLU A 1 233 ? -62.474 -58.349 27.601 1.00 68.44 233 GLU A O 1
ATOM 1966 N N . GLN A 1 234 ? -60.983 -58.077 25.946 1.00 66.94 234 GLN A N 1
ATOM 1967 C CA . GLN A 1 234 ? -61.641 -58.971 24.986 1.00 66.94 234 GLN A CA 1
ATOM 1968 C C . GLN A 1 234 ? -61.526 -60.452 25.362 1.00 66.94 234 GLN A C 1
ATOM 1970 O O . GLN A 1 234 ? -62.517 -61.154 25.228 1.00 66.94 234 GLN A O 1
ATOM 1975 N N . GLU A 1 235 ? -60.394 -60.952 25.861 1.00 65.50 235 GLU A N 1
ATOM 1976 C CA . GLU A 1 235 ? -60.262 -62.329 26.362 1.00 65.50 235 GLU A CA 1
ATOM 1977 C C . GLU A 1 235 ? -61.159 -62.547 27.582 1.00 65.50 235 GLU A C 1
ATOM 1979 O O . GLU A 1 235 ? -61.805 -63.582 27.705 1.00 65.50 235 GLU A O 1
ATOM 1984 N N . LYS A 1 236 ? -61.263 -61.549 28.461 1.00 62.81 236 LYS A N 1
ATOM 1985 C CA . LYS A 1 236 ? -62.150 -61.548 29.631 1.00 62.81 236 LYS A CA 1
ATOM 1986 C C . LYS A 1 236 ? -63.632 -61.486 29.236 1.00 62.81 236 LYS A C 1
ATOM 1988 O O . LYS A 1 236 ? -64.445 -62.206 29.818 1.00 62.81 236 LYS A O 1
ATOM 1993 N N . GLN A 1 237 ? -63.989 -60.703 28.215 1.00 65.88 237 GLN A N 1
ATOM 1994 C CA . GLN A 1 237 ? -65.321 -60.750 27.599 1.00 65.88 237 GLN A CA 1
ATOM 1995 C C . GLN A 1 237 ? -65.576 -62.086 26.893 1.00 65.88 237 GLN A C 1
ATOM 1997 O O . GLN A 1 237 ? -66.648 -62.646 27.069 1.00 65.88 237 GLN A O 1
ATOM 2002 N N . GLN A 1 238 ? -64.600 -62.651 26.179 1.00 63.47 238 GLN A N 1
ATOM 2003 C CA . GLN A 1 238 ? -64.716 -63.955 25.522 1.00 63.47 238 GLN A CA 1
ATOM 2004 C C . GLN A 1 238 ? -64.771 -65.112 26.521 1.00 63.47 238 GLN A C 1
ATOM 2006 O O . GLN A 1 238 ? -65.423 -66.107 26.228 1.00 63.47 238 GLN A O 1
ATOM 2011 N N . GLN A 1 239 ? -64.160 -65.010 27.705 1.00 59.38 239 GLN A N 1
ATOM 2012 C CA . GLN A 1 239 ? -64.345 -65.978 28.789 1.00 59.38 239 GLN A CA 1
ATOM 2013 C C . GLN A 1 239 ? -65.782 -65.925 29.316 1.00 59.38 239 GLN A C 1
ATOM 2015 O O . GLN A 1 239 ? -66.430 -66.967 29.359 1.00 59.38 239 GLN A O 1
ATOM 2020 N N . LEU A 1 240 ? -66.320 -64.733 29.599 1.00 67.75 240 LEU A N 1
ATOM 2021 C CA . LEU A 1 240 ? -67.730 -64.554 29.975 1.00 67.75 240 LEU A CA 1
ATOM 2022 C C . LEU A 1 240 ? -68.693 -65.030 28.874 1.00 67.75 240 LEU A C 1
ATOM 2024 O O . LEU A 1 240 ? -69.634 -65.770 29.152 1.00 67.75 240 LEU A O 1
ATOM 2028 N N . GLU A 1 241 ? -68.448 -64.673 27.612 1.00 65.19 241 GLU A N 1
ATOM 2029 C CA . GLU A 1 241 ? -69.218 -65.179 26.476 1.00 65.19 241 GLU A CA 1
ATOM 2030 C C . GLU A 1 241 ? -69.044 -66.687 26.291 1.00 65.19 241 GLU A C 1
ATOM 2032 O O . GLU A 1 241 ? -69.993 -67.335 25.876 1.00 65.19 241 GLU A O 1
ATOM 2037 N N . THR A 1 242 ? -67.897 -67.284 26.626 1.00 65.06 242 THR A N 1
ATOM 2038 C CA . THR A 1 242 ? -67.687 -68.739 26.535 1.00 65.06 242 THR A CA 1
ATOM 2039 C C . THR A 1 242 ? -68.358 -69.481 27.688 1.00 65.06 242 THR A C 1
ATOM 2041 O O . THR A 1 242 ? -68.906 -70.552 27.450 1.00 65.06 242 THR A O 1
ATOM 2044 N N . GLU A 1 243 ? -68.423 -68.919 28.899 1.00 62.44 243 GLU A N 1
ATOM 2045 C CA . GLU A 1 243 ? -69.275 -69.440 29.979 1.00 62.44 243 GLU A CA 1
ATOM 2046 C C . GLU A 1 243 ? -70.760 -69.348 29.596 1.00 62.44 243 GLU A C 1
ATOM 2048 O O . GLU A 1 243 ? -71.487 -70.342 29.665 1.00 62.44 243 GLU A O 1
ATOM 2053 N N . HIS A 1 244 ? -71.209 -68.189 29.101 1.00 69.12 244 HIS A N 1
ATOM 2054 C CA . HIS A 1 244 ? -72.574 -68.010 28.605 1.00 69.12 244 HIS A CA 1
ATOM 2055 C C . HIS A 1 244 ? -72.883 -68.897 27.390 1.00 69.12 244 HIS A C 1
ATOM 2057 O O . HIS A 1 244 ? -73.996 -69.414 27.290 1.00 69.12 244 HIS A O 1
ATOM 2063 N N . ARG A 1 245 ? -71.917 -69.140 26.495 1.00 66.06 245 ARG A N 1
ATOM 2064 C CA . ARG A 1 245 ? -72.076 -70.034 25.340 1.00 66.06 245 ARG A CA 1
ATOM 2065 C C . ARG A 1 245 ? -72.012 -71.500 25.744 1.00 66.06 245 ARG A C 1
ATOM 2067 O O . ARG A 1 245 ? -72.734 -72.280 25.149 1.00 66.06 245 ARG A O 1
ATOM 2074 N N . LEU A 1 246 ? -71.245 -71.892 26.761 1.00 62.62 246 LEU A N 1
ATOM 2075 C CA . LEU A 1 246 ? -71.300 -73.244 27.329 1.00 62.62 246 LEU A CA 1
ATOM 2076 C C . LEU A 1 246 ? -72.662 -73.508 27.976 1.00 62.62 246 LEU A C 1
ATOM 2078 O O . LEU A 1 246 ? -73.260 -74.547 27.711 1.00 62.62 246 LEU A O 1
ATOM 2082 N N . LEU A 1 247 ? -73.200 -72.548 28.734 1.00 61.03 247 LEU A N 1
ATOM 2083 C CA . LEU A 1 247 ? -74.568 -72.611 29.263 1.00 61.03 247 LEU A CA 1
ATOM 2084 C C . LEU A 1 247 ? -75.609 -72.693 28.132 1.00 61.03 247 LEU A C 1
ATOM 2086 O O . LEU A 1 247 ? -76.475 -73.567 28.155 1.00 61.03 247 LEU A O 1
ATOM 2090 N N . ALA A 1 248 ? -75.497 -71.840 27.110 1.00 64.31 248 ALA A N 1
ATOM 2091 C CA . ALA A 1 248 ? -76.400 -71.850 25.960 1.00 64.31 248 ALA A CA 1
ATOM 2092 C C . ALA A 1 248 ? -76.261 -73.116 25.097 1.00 64.31 248 ALA A C 1
ATOM 2094 O O . ALA A 1 248 ? -77.262 -73.600 24.583 1.00 64.31 248 ALA A O 1
ATOM 2095 N N . GLN A 1 249 ? -75.061 -73.690 24.965 1.00 57.84 249 GLN A N 1
ATOM 2096 C CA . GLN A 1 249 ? -74.834 -74.956 24.265 1.00 57.84 249 GLN A CA 1
ATOM 2097 C C . GLN A 1 249 ? -75.389 -76.141 25.065 1.00 57.84 249 GLN A C 1
ATOM 2099 O O . GLN A 1 249 ? -75.963 -77.034 24.454 1.00 57.84 249 GLN A O 1
ATOM 2104 N N . LEU A 1 250 ? -75.344 -76.118 26.403 1.00 56.81 250 LEU A N 1
ATOM 2105 C CA . LEU A 1 250 ? -76.025 -77.113 27.242 1.00 56.81 250 LEU A CA 1
ATOM 2106 C C . LEU A 1 250 ? -77.557 -77.061 27.060 1.00 56.81 250 LEU A C 1
ATOM 2108 O O . LEU A 1 250 ? -78.229 -78.092 27.010 1.00 56.81 250 LEU A O 1
ATOM 2112 N N . GLU A 1 251 ? -78.118 -75.855 26.926 1.00 56.97 251 GLU A N 1
ATOM 2113 C CA . GLU A 1 251 ? -79.537 -75.645 26.610 1.00 56.97 251 GLU A CA 1
ATOM 2114 C C . GLU A 1 251 ? -79.862 -76.004 25.140 1.00 56.97 251 GLU A C 1
ATOM 2116 O O . GLU A 1 251 ? -80.963 -76.469 24.843 1.00 56.97 251 GLU A O 1
ATOM 2121 N N . GLN A 1 252 ? -78.903 -75.843 24.218 1.00 56.47 252 GLN A N 1
ATOM 2122 C CA . GLN A 1 252 ? -79.059 -76.140 22.791 1.00 56.47 252 GLN A CA 1
ATOM 2123 C C . GLN A 1 252 ? -78.924 -77.632 22.469 1.00 56.47 252 GLN A C 1
ATOM 2125 O O . GLN A 1 252 ? -79.734 -78.126 21.692 1.00 56.47 252 GLN A O 1
ATOM 2130 N N . GLU A 1 253 ? -77.988 -78.379 23.065 1.00 56.06 253 GLU A N 1
ATOM 2131 C CA . GLU A 1 253 ? -77.903 -79.845 22.915 1.00 56.06 253 GLU A CA 1
ATOM 2132 C C . GLU A 1 253 ? -79.218 -80.504 23.353 1.00 56.06 253 GLU A C 1
ATOM 2134 O O . GLU A 1 253 ? -79.765 -81.367 22.667 1.00 56.06 253 GLU A O 1
ATOM 2139 N N . LYS A 1 254 ? -79.795 -80.001 24.448 1.00 54.62 254 LYS A N 1
ATOM 2140 C CA . LYS A 1 254 ? -81.104 -80.388 24.983 1.00 54.62 254 LYS A CA 1
ATOM 2141 C C . LYS A 1 254 ? -82.276 -80.088 24.029 1.00 54.62 254 LYS A C 1
ATOM 2143 O O . LYS A 1 254 ? -83.282 -80.788 24.092 1.00 54.62 254 LYS A O 1
ATOM 2148 N N . GLN A 1 255 ? -82.152 -79.115 23.120 1.00 55.88 255 GLN A N 1
ATOM 2149 C CA . GLN A 1 255 ? -83.117 -78.874 22.030 1.00 55.88 255 GLN A CA 1
ATOM 2150 C C . GLN A 1 255 ? -82.783 -79.661 20.749 1.00 55.88 255 GLN A C 1
ATOM 2152 O O . GLN A 1 255 ? -83.683 -80.161 20.075 1.00 55.88 255 GLN A O 1
ATOM 2157 N N . GLN A 1 256 ? -81.503 -79.826 20.410 1.00 50.97 256 GLN A N 1
ATOM 2158 C CA . GLN A 1 256 ? -81.059 -80.583 19.235 1.00 50.97 256 GLN A CA 1
ATOM 2159 C C . GLN A 1 256 ? -81.341 -82.079 19.375 1.00 50.97 256 GLN A C 1
ATOM 2161 O O . GLN A 1 256 ? -81.687 -82.722 18.385 1.00 50.97 256 GLN A O 1
ATOM 2166 N N . HIS A 1 257 ? -81.291 -82.631 20.589 1.00 53.25 257 HIS A N 1
ATOM 2167 C CA . HIS A 1 257 ? -81.693 -84.016 20.839 1.00 53.25 257 HIS A CA 1
ATOM 2168 C C . HIS A 1 257 ? -83.197 -84.248 20.577 1.00 53.25 257 HIS A C 1
ATOM 2170 O O . HIS A 1 257 ? -83.585 -85.366 20.252 1.00 53.25 257 HIS A O 1
ATOM 2176 N N . GLN A 1 258 ? -84.025 -83.196 20.645 1.00 53.25 258 GLN A N 1
ATOM 2177 C CA . GLN A 1 258 ? -85.433 -83.222 20.228 1.00 53.25 258 GLN A CA 1
ATOM 2178 C C . GLN A 1 258 ? -85.548 -83.147 18.690 1.00 53.25 258 GLN A C 1
ATOM 2180 O O . GLN A 1 258 ? -86.181 -83.990 18.065 1.00 53.25 258 GLN A O 1
ATOM 2185 N N . GLN A 1 259 ? -84.868 -82.182 18.055 1.00 49.81 259 GLN A N 1
ATOM 2186 C CA . GLN A 1 259 ? -84.947 -81.958 16.599 1.00 49.81 259 GLN A CA 1
ATOM 2187 C C . GLN A 1 259 ? -84.293 -83.064 15.750 1.00 49.81 259 GLN A C 1
ATOM 2189 O O . GLN A 1 259 ? -84.660 -83.257 14.591 1.00 49.81 259 GLN A O 1
ATOM 2194 N N . THR A 1 260 ? -83.331 -83.806 16.303 1.00 55.56 260 THR A N 1
ATOM 2195 C CA . THR A 1 260 ? -82.689 -84.933 15.603 1.00 55.56 260 THR A CA 1
ATOM 2196 C C . THR A 1 260 ? -83.659 -86.108 15.422 1.00 55.56 260 THR A C 1
ATOM 2198 O O . THR A 1 260 ? -83.570 -86.823 14.424 1.00 55.56 260 THR A O 1
ATOM 2201 N N . GLU A 1 261 ? -84.624 -86.270 16.331 1.00 54.03 261 GLU A N 1
ATOM 2202 C CA . GLU A 1 261 ? -85.661 -87.307 16.262 1.00 54.03 261 GLU A CA 1
ATOM 2203 C C . GLU A 1 261 ? -86.650 -87.022 15.108 1.00 54.03 261 GLU A C 1
ATOM 2205 O O . GLU A 1 261 ? -86.896 -87.894 14.271 1.00 54.03 261 GLU A O 1
ATOM 2210 N N . ASP A 1 262 ? -87.099 -85.767 14.963 1.00 54.22 262 ASP A N 1
ATOM 2211 C CA . ASP A 1 262 ? -87.959 -85.310 13.854 1.00 54.22 262 ASP A CA 1
ATOM 2212 C C . ASP A 1 262 ? -87.241 -85.305 12.482 1.00 54.22 262 ASP A C 1
ATOM 2214 O O . ASP A 1 262 ? -87.840 -85.578 11.433 1.00 54.22 262 ASP A O 1
ATOM 2218 N N . SER A 1 263 ? -85.936 -85.011 12.463 1.00 51.22 263 SER A N 1
ATOM 2219 C CA . SER A 1 263 ? -85.137 -84.956 11.228 1.00 51.22 263 SER A CA 1
ATOM 2220 C C . SER A 1 263 ? -84.987 -86.334 10.565 1.00 51.22 263 SER A C 1
ATOM 2222 O O . SER A 1 263 ? -85.139 -86.462 9.346 1.00 51.22 263 SER A O 1
ATOM 2224 N N . LEU A 1 264 ? -84.789 -87.390 11.365 1.00 51.75 264 LEU A N 1
ATOM 2225 C CA . LEU A 1 264 ? -84.705 -88.775 10.880 1.00 51.75 264 LEU A CA 1
ATOM 2226 C C . LEU A 1 264 ? -86.022 -89.258 10.245 1.00 51.75 264 LEU A C 1
ATOM 2228 O O . LEU A 1 264 ? -85.996 -89.999 9.262 1.00 51.75 264 LEU A O 1
ATOM 2232 N N . LEU A 1 265 ? -87.168 -88.787 10.749 1.00 53.41 265 LEU A N 1
ATOM 2233 C CA . LEU A 1 265 ? -88.483 -89.021 10.140 1.00 53.41 265 LEU A CA 1
ATOM 2234 C C . LEU A 1 265 ? -88.652 -88.303 8.790 1.00 53.41 265 LEU A C 1
ATOM 2236 O O . LEU A 1 265 ? -89.352 -88.801 7.911 1.00 53.41 265 LEU A O 1
ATOM 2240 N N . THR A 1 266 ? -87.993 -87.158 8.604 1.00 55.81 266 THR A N 1
ATOM 2241 C CA . THR A 1 266 ? -88.129 -86.324 7.398 1.00 55.81 266 THR A CA 1
ATOM 2242 C C . THR A 1 266 ? -87.251 -86.812 6.238 1.00 55.81 266 THR A C 1
ATOM 2244 O O . THR A 1 266 ? -87.681 -86.787 5.082 1.00 55.81 266 THR A O 1
ATOM 2247 N N . GLN A 1 267 ? -86.036 -87.296 6.518 1.00 52.72 267 GLN A N 1
ATOM 2248 C CA . GLN A 1 267 ? -85.103 -87.755 5.475 1.00 52.72 267 GLN A CA 1
ATOM 2249 C C . GLN A 1 267 ? -85.600 -89.006 4.726 1.00 52.72 267 GLN A C 1
ATOM 2251 O O . GLN A 1 267 ? -85.383 -89.123 3.518 1.00 52.72 267 GLN A O 1
ATOM 2256 N N . LEU A 1 268 ? -86.332 -89.898 5.406 1.00 52.84 268 LEU A N 1
ATOM 2257 C CA . LEU A 1 268 ? -86.853 -91.141 4.822 1.00 52.84 268 LEU A CA 1
ATOM 2258 C C . LEU A 1 268 ? -87.879 -90.903 3.693 1.00 52.84 268 LEU A C 1
ATOM 2260 O O . LEU A 1 268 ? -87.962 -91.692 2.751 1.00 52.84 268 LEU A O 1
ATOM 2264 N N . GLU A 1 269 ? -88.652 -89.813 3.752 1.00 55.19 269 GLU A N 1
ATOM 2265 C CA . GLU A 1 269 ? -89.657 -89.501 2.724 1.00 55.19 269 GLU A CA 1
ATOM 2266 C C . GLU A 1 269 ? -89.035 -88.791 1.500 1.00 55.19 269 GLU A C 1
ATOM 2268 O O . GLU A 1 269 ? -89.545 -88.922 0.386 1.00 55.19 269 GLU A O 1
ATOM 2273 N N . GLN A 1 270 ? -87.897 -88.098 1.660 1.00 54.69 270 GLN A N 1
ATOM 2274 C CA . GLN A 1 270 ? -87.205 -87.418 0.552 1.00 54.69 270 GLN A CA 1
ATOM 2275 C C . GLN A 1 270 ? -86.453 -88.382 -0.381 1.00 54.69 270 GLN A C 1
ATOM 2277 O O . GLN A 1 270 ? -86.515 -88.214 -1.603 1.00 54.69 270 GLN A O 1
ATOM 2282 N N . GLU A 1 271 ? -85.800 -89.428 0.149 1.00 56.00 271 GLU A N 1
ATOM 2283 C CA . GLU A 1 271 ? -85.077 -90.428 -0.671 1.00 56.00 271 GLU A CA 1
ATOM 2284 C C . GLU A 1 271 ? -86.007 -91.123 -1.692 1.00 56.00 271 GLU A C 1
ATOM 2286 O O . GLU A 1 271 ? -85.613 -91.513 -2.795 1.00 56.00 271 GLU A O 1
ATOM 2291 N N . LYS A 1 272 ? -87.292 -91.211 -1.343 1.00 53.94 272 LYS A N 1
ATOM 2292 C CA . LYS A 1 272 ? -88.364 -91.832 -2.123 1.00 53.94 272 LYS A CA 1
ATOM 2293 C C . LYS A 1 272 ? -88.777 -91.022 -3.358 1.00 53.94 272 LYS A C 1
ATOM 2295 O O . LYS A 1 272 ? -89.230 -91.618 -4.332 1.00 53.94 272 LYS A O 1
ATOM 2300 N N . GLN A 1 273 ? -88.608 -89.694 -3.354 1.00 53.16 273 GLN A N 1
ATOM 2301 C CA . GLN A 1 273 ? -88.962 -88.839 -4.499 1.00 53.16 273 GLN A CA 1
ATOM 2302 C C . GLN A 1 273 ? -87.862 -88.763 -5.568 1.00 53.16 273 GLN A C 1
ATOM 2304 O O . GLN A 1 273 ? -88.179 -88.682 -6.755 1.00 53.16 273 GLN A O 1
ATOM 2309 N N . GLN A 1 274 ? -86.579 -88.833 -5.193 1.00 50.25 274 GLN A N 1
ATOM 2310 C CA . GLN A 1 274 ? -85.479 -88.669 -6.157 1.00 50.25 274 GLN A CA 1
ATOM 2311 C C . GLN A 1 274 ? -85.412 -89.791 -7.206 1.00 50.25 274 GLN A C 1
ATOM 2313 O O . GLN A 1 274 ? -85.095 -89.524 -8.366 1.00 50.25 274 GLN A O 1
ATOM 2318 N N . ARG A 1 275 ? -85.785 -91.030 -6.845 1.00 54.22 275 ARG A N 1
ATOM 2319 C CA . ARG A 1 275 ? -85.777 -92.174 -7.779 1.00 54.22 275 ARG A CA 1
ATOM 2320 C C . ARG A 1 275 ? -86.731 -92.013 -8.967 1.00 54.22 275 ARG A C 1
ATOM 2322 O O . ARG A 1 275 ? -86.489 -92.612 -10.007 1.00 54.22 275 ARG A O 1
ATOM 2329 N N . GLN A 1 276 ? -87.779 -91.194 -8.846 1.00 48.91 276 GLN A N 1
ATOM 2330 C CA . GLN A 1 276 ? -88.742 -90.972 -9.930 1.00 48.91 276 GLN A CA 1
ATOM 2331 C C . GLN A 1 276 ? -88.197 -90.041 -11.030 1.00 48.91 276 GLN A C 1
ATOM 2333 O O . GLN A 1 276 ? -88.703 -90.062 -12.145 1.00 48.91 276 GLN A O 1
ATOM 2338 N N . GLN A 1 277 ? -87.170 -89.232 -10.740 1.00 49.09 277 GLN A N 1
ATOM 2339 C CA . GLN A 1 277 ? -86.585 -88.276 -11.695 1.00 49.09 277 GLN A CA 1
ATOM 2340 C C . GLN A 1 277 ? -85.367 -88.835 -12.454 1.00 49.09 277 GLN A C 1
ATOM 2342 O O . GLN A 1 277 ? -84.809 -88.155 -13.314 1.00 49.09 277 GLN A O 1
ATOM 2347 N N . THR A 1 278 ? -84.931 -90.061 -12.144 1.00 53.41 278 THR A N 1
ATOM 2348 C CA . THR A 1 278 ? -83.714 -90.652 -12.725 1.00 53.41 278 THR A CA 1
ATOM 2349 C C . THR A 1 278 ? -83.938 -91.270 -14.115 1.00 53.41 278 THR A C 1
ATOM 2351 O O . THR A 1 278 ? -82.981 -91.383 -14.876 1.00 53.41 278 THR A O 1
ATOM 2354 N N . GLU A 1 279 ? -85.170 -91.649 -14.475 1.00 52.72 279 GLU A N 1
ATOM 2355 C CA . GLU A 1 279 ? -85.454 -92.346 -15.744 1.00 52.72 279 GLU A CA 1
ATOM 2356 C C . GLU A 1 279 ? -85.609 -91.395 -16.950 1.00 52.72 279 GLU A C 1
ATOM 2358 O O . GLU A 1 279 ? -84.979 -91.622 -17.983 1.00 52.72 279 GLU A O 1
ATOM 2363 N N . ASP A 1 280 ? -86.370 -90.300 -16.830 1.00 47.56 280 ASP A N 1
ATOM 2364 C CA . ASP A 1 280 ? -86.753 -89.469 -17.992 1.00 47.56 280 ASP A CA 1
ATOM 2365 C C . ASP A 1 280 ? -85.595 -88.662 -18.620 1.00 47.56 280 ASP A C 1
ATOM 2367 O O . ASP A 1 280 ? -85.588 -88.399 -19.825 1.00 47.56 280 ASP A O 1
ATOM 2371 N N . SER A 1 281 ? -84.590 -88.261 -17.832 1.00 47.75 281 SER A N 1
ATOM 2372 C CA . SER A 1 281 ? -83.511 -87.375 -18.312 1.00 47.75 281 SER A CA 1
ATOM 2373 C C . SER A 1 281 ? -82.480 -88.099 -19.196 1.00 47.75 281 SER A C 1
ATOM 2375 O O . SER A 1 281 ? -82.000 -87.557 -20.198 1.00 47.75 281 SER A O 1
ATOM 2377 N N . LEU A 1 282 ? -82.173 -89.363 -18.872 1.00 53.19 282 LEU A N 1
ATOM 2378 C CA . LEU A 1 282 ? -81.119 -90.153 -19.529 1.00 53.19 282 LEU A CA 1
ATOM 2379 C C . LEU A 1 282 ? -81.404 -90.458 -21.010 1.00 53.19 282 LEU A C 1
ATOM 2381 O O . LEU A 1 282 ? -80.479 -90.759 -21.763 1.00 53.19 282 LEU A O 1
ATOM 2385 N N . LEU A 1 283 ? -82.662 -90.347 -21.442 1.00 50.50 283 LEU A N 1
ATOM 2386 C CA . LEU A 1 283 ? -83.098 -90.658 -22.805 1.00 50.50 283 LEU A CA 1
ATOM 2387 C C . LEU A 1 283 ? -82.847 -89.524 -23.819 1.00 50.50 283 LEU A C 1
ATOM 2389 O O . LEU A 1 283 ? -82.953 -89.761 -25.019 1.00 50.50 283 LEU A O 1
ATOM 2393 N N . THR A 1 284 ? -82.506 -88.306 -23.371 1.00 50.47 284 THR A N 1
ATOM 2394 C CA . THR A 1 284 ? -82.453 -87.120 -24.258 1.00 50.47 284 THR A CA 1
ATOM 2395 C C . THR A 1 284 ? -81.034 -86.648 -24.603 1.00 50.47 284 THR A C 1
ATOM 2397 O O . THR A 1 284 ? -80.793 -86.208 -25.726 1.00 50.47 284 THR A O 1
ATOM 2400 N N . GLN A 1 285 ? -80.068 -86.735 -23.680 1.00 49.06 285 GLN A N 1
ATOM 2401 C CA . GLN A 1 285 ? -78.722 -86.174 -23.912 1.00 49.06 285 GLN A CA 1
ATOM 2402 C C . GLN A 1 285 ? -77.801 -87.062 -24.769 1.00 49.06 285 GLN A C 1
ATOM 2404 O O . GLN A 1 285 ? -76.881 -86.545 -25.402 1.00 49.06 285 GLN A O 1
ATOM 2409 N N . LEU A 1 286 ? -78.071 -88.371 -24.859 1.00 51.84 286 LEU A N 1
ATOM 2410 C CA . LEU A 1 286 ? -77.221 -89.335 -25.577 1.00 51.84 286 LEU A CA 1
ATOM 2411 C C . LEU A 1 286 ? -77.132 -89.079 -27.099 1.00 51.84 286 LEU A C 1
ATOM 2413 O O . LEU A 1 286 ? -76.166 -89.490 -27.742 1.00 51.84 286 LEU A O 1
ATOM 2417 N N . GLU A 1 287 ? -78.122 -88.397 -27.683 1.00 53.09 287 GLU A N 1
ATOM 2418 C CA . GLU A 1 287 ? -78.215 -88.195 -29.136 1.00 53.09 287 GLU A CA 1
ATOM 2419 C C . GLU A 1 287 ? -77.436 -86.954 -29.628 1.00 53.09 287 GLU A C 1
ATOM 2421 O O . GLU A 1 287 ? -77.009 -86.905 -30.781 1.00 53.09 287 GLU A O 1
ATOM 2426 N N . GLN A 1 288 ? -77.202 -85.951 -28.769 1.00 48.03 288 GLN A N 1
ATOM 2427 C CA . GLN A 1 288 ? -76.607 -84.670 -29.189 1.00 48.03 288 GLN A CA 1
ATOM 2428 C C . GLN A 1 288 ? -75.071 -84.680 -29.279 1.00 48.03 288 GLN A C 1
ATOM 2430 O O . GLN A 1 288 ? -74.508 -83.953 -30.097 1.00 48.03 288 GLN A O 1
ATOM 2435 N N . GLU A 1 289 ? -74.369 -85.518 -28.510 1.00 51.56 289 GLU A N 1
ATOM 2436 C CA . GLU A 1 289 ? -72.891 -85.507 -28.465 1.00 51.56 289 GLU A CA 1
ATOM 2437 C C . GLU A 1 289 ? -72.221 -86.120 -29.721 1.00 51.56 289 GLU A C 1
ATOM 2439 O O . GLU A 1 289 ? -71.002 -86.074 -29.894 1.00 51.56 289 GLU A O 1
ATOM 2444 N N . LYS A 1 290 ? -73.010 -86.710 -30.629 1.00 52.22 290 LYS A N 1
ATOM 2445 C CA . LYS A 1 290 ? -72.521 -87.654 -31.647 1.00 52.22 290 LYS A CA 1
ATOM 2446 C C . LYS A 1 290 ? -72.134 -87.042 -33.003 1.00 52.22 290 LYS A C 1
ATOM 2448 O O . LYS A 1 290 ? -71.446 -87.710 -33.772 1.00 52.22 290 LYS A O 1
ATOM 2453 N N . GLN A 1 291 ? -72.562 -85.815 -33.332 1.00 43.56 291 GLN A N 1
ATOM 2454 C CA . GLN A 1 291 ? -72.500 -85.302 -34.720 1.00 43.56 291 GLN A CA 1
ATOM 2455 C C . GLN A 1 291 ? -71.432 -84.245 -35.059 1.00 43.56 291 GLN A C 1
ATOM 2457 O O . GLN A 1 291 ? -71.125 -84.095 -36.238 1.00 43.56 291 GLN A O 1
ATOM 2462 N N . GLN A 1 292 ? -70.833 -83.520 -34.106 1.00 39.50 292 GLN A N 1
ATOM 2463 C CA . GLN A 1 292 ? -69.910 -82.408 -34.442 1.00 39.50 292 GLN A CA 1
ATOM 2464 C C . GLN A 1 292 ? -68.408 -82.764 -34.421 1.00 39.50 292 GLN A C 1
ATOM 2466 O O . GLN A 1 292 ? -67.562 -81.926 -34.726 1.00 39.50 292 GLN A O 1
ATOM 2471 N N . ARG A 1 293 ? -68.041 -84.012 -34.107 1.00 47.56 293 ARG A N 1
ATOM 2472 C CA . ARG A 1 293 ? -66.657 -84.411 -33.779 1.00 47.56 293 ARG A CA 1
ATOM 2473 C C . ARG A 1 293 ? -65.842 -84.977 -34.964 1.00 47.56 293 ARG A C 1
ATOM 2475 O O . ARG A 1 293 ? -65.075 -85.911 -34.760 1.00 47.56 293 ARG A O 1
ATOM 2482 N N . GLN A 1 294 ? -66.035 -84.479 -36.198 1.00 40.56 294 GLN A N 1
ATOM 2483 C CA . GLN A 1 294 ? -65.525 -85.154 -37.418 1.00 40.56 294 GLN A CA 1
ATOM 2484 C C . GLN A 1 294 ? -64.893 -84.305 -38.556 1.00 40.56 294 GLN A C 1
ATOM 2486 O O . GLN A 1 294 ? -64.568 -84.895 -39.584 1.00 40.56 294 GLN A O 1
ATOM 2491 N N . GLN A 1 295 ? -64.682 -82.978 -38.452 1.00 39.38 295 GLN A N 1
ATOM 2492 C CA . GLN A 1 295 ? -64.234 -82.187 -39.633 1.00 39.38 295 GLN A CA 1
ATOM 2493 C C . GLN A 1 295 ? -63.014 -81.245 -39.512 1.00 39.38 295 GLN A C 1
ATOM 2495 O O . GLN A 1 295 ? -62.614 -80.697 -40.539 1.00 39.38 295 GLN A O 1
ATOM 2500 N N . THR A 1 296 ? -62.360 -81.074 -38.353 1.00 41.19 296 THR A N 1
ATOM 2501 C CA . THR A 1 296 ? -61.356 -79.985 -38.194 1.00 41.19 296 THR A CA 1
ATOM 2502 C C . THR A 1 296 ? -59.891 -80.416 -37.994 1.00 41.19 296 THR A C 1
ATOM 2504 O O . THR A 1 296 ? -59.007 -79.569 -38.070 1.00 41.19 296 THR A O 1
ATOM 2507 N N . GLU A 1 297 ? -59.572 -81.703 -37.812 1.00 41.34 297 GLU A N 1
ATOM 2508 C CA . GLU A 1 297 ? -58.171 -82.146 -37.606 1.00 41.34 297 GLU A CA 1
ATOM 2509 C C . GLU A 1 297 ? -57.324 -82.200 -38.896 1.00 41.34 297 GLU A C 1
ATOM 2511 O O . GLU A 1 297 ? -56.098 -82.264 -38.846 1.00 41.34 297 GLU A O 1
ATOM 2516 N N . HIS A 1 298 ? -57.943 -82.141 -40.078 1.00 38.94 298 HIS A N 1
ATOM 2517 C CA . HIS A 1 298 ? -57.295 -82.599 -41.314 1.00 38.94 298 HIS A CA 1
ATOM 2518 C C . HIS A 1 298 ? -56.386 -81.583 -42.045 1.00 38.94 298 HIS A C 1
ATOM 2520 O O . HIS A 1 298 ? -55.902 -81.887 -43.137 1.00 38.94 298 HIS A O 1
ATOM 2526 N N . ARG A 1 299 ? -56.148 -80.381 -41.489 1.00 39.25 299 ARG A N 1
ATOM 2527 C CA . ARG A 1 299 ? -55.440 -79.272 -42.181 1.00 39.25 299 ARG A CA 1
ATOM 2528 C C . ARG A 1 299 ? -54.050 -78.920 -41.615 1.00 39.25 299 ARG A C 1
ATOM 2530 O O . ARG A 1 299 ? -53.436 -77.958 -42.064 1.00 39.25 299 ARG A O 1
ATOM 2537 N N . LEU A 1 300 ? -53.526 -79.701 -40.671 1.00 40.59 300 LEU A N 1
ATOM 2538 C CA . LEU A 1 300 ? -52.288 -79.400 -39.927 1.00 40.59 300 LEU A CA 1
ATOM 2539 C C . LEU A 1 300 ? -51.004 -80.028 -40.530 1.00 40.59 300 LEU A C 1
ATOM 2541 O O . LEU A 1 300 ? -50.041 -80.279 -39.815 1.00 40.59 300 LEU A O 1
ATOM 2545 N N . LEU A 1 301 ? -50.991 -80.321 -41.839 1.00 43.31 301 LEU A N 1
ATOM 2546 C CA . LEU A 1 301 ? -50.008 -81.231 -42.462 1.00 43.31 301 LEU A CA 1
ATOM 2547 C C . LEU A 1 301 ? -49.483 -80.788 -43.852 1.00 43.31 301 LEU A C 1
ATOM 2549 O O . LEU A 1 301 ? -49.116 -81.635 -44.661 1.00 43.31 301 LEU A O 1
ATOM 2553 N N . ALA A 1 302 ? -49.481 -79.483 -44.165 1.00 42.84 302 ALA A N 1
ATOM 2554 C CA . ALA A 1 302 ? -49.354 -79.019 -45.559 1.00 42.84 302 ALA A CA 1
ATOM 2555 C C . ALA A 1 302 ? -48.199 -78.057 -45.919 1.00 42.84 302 ALA A C 1
ATOM 2557 O O . ALA A 1 302 ? -47.822 -78.041 -47.083 1.00 42.84 302 ALA A O 1
ATOM 2558 N N . GLN A 1 303 ? -47.672 -77.219 -45.013 1.00 34.94 303 GLN A N 1
ATOM 2559 C CA . GLN A 1 303 ? -46.750 -76.125 -45.404 1.00 34.94 303 GLN A CA 1
ATOM 2560 C C . GLN A 1 303 ? -45.517 -75.993 -44.495 1.00 34.94 303 GLN A C 1
ATOM 2562 O O . GLN A 1 303 ? -45.211 -74.930 -43.964 1.00 34.94 303 GLN A O 1
ATOM 2567 N N . LEU A 1 304 ? -44.777 -77.098 -44.380 1.00 41.62 304 LEU A N 1
ATOM 2568 C CA . LEU A 1 304 ? -43.404 -77.159 -43.859 1.00 41.62 304 LEU A CA 1
ATOM 2569 C C . LEU A 1 304 ? -42.375 -76.968 -45.005 1.00 41.62 304 LEU A C 1
ATOM 2571 O O . LEU A 1 304 ? -41.382 -77.683 -45.077 1.00 41.62 304 LEU A O 1
ATOM 2575 N N . GLU A 1 305 ? -42.658 -76.088 -45.975 1.00 42.81 305 GLU A N 1
ATOM 2576 C CA . GLU A 1 305 ? -42.009 -76.135 -47.302 1.00 42.81 305 GLU A CA 1
ATOM 2577 C C . GLU A 1 305 ? -41.633 -74.756 -47.885 1.00 42.81 305 GLU A C 1
ATOM 2579 O O . GLU A 1 305 ? -41.733 -74.533 -49.089 1.00 42.81 305 GLU A O 1
ATOM 2584 N N . GLN A 1 306 ? -41.164 -73.807 -47.060 1.00 34.94 306 GLN A N 1
ATOM 2585 C CA . GLN A 1 306 ? -40.416 -72.662 -47.612 1.00 34.94 306 GLN A CA 1
ATOM 2586 C C . GLN A 1 306 ? -39.276 -72.102 -46.742 1.00 34.94 306 GLN A C 1
ATOM 2588 O O . GLN A 1 306 ? -38.938 -70.921 -46.820 1.00 34.94 306 GLN A O 1
ATOM 2593 N N . GLU A 1 307 ? -38.568 -72.972 -46.013 1.00 41.22 307 GLU A N 1
ATOM 2594 C CA . GLU A 1 307 ? -37.164 -72.711 -45.652 1.00 41.22 307 GLU A CA 1
ATOM 2595 C C . GLU A 1 307 ? -36.265 -72.768 -46.905 1.00 41.22 307 GLU A C 1
ATOM 2597 O O . GLU A 1 307 ? -35.518 -73.725 -47.114 1.00 41.22 307 GLU A O 1
ATOM 2602 N N . LYS A 1 308 ? -36.348 -71.758 -47.784 1.00 33.75 308 LYS A N 1
ATOM 2603 C CA . LYS A 1 308 ? -35.351 -71.526 -48.846 1.00 33.75 308 LYS A CA 1
ATOM 2604 C C . LYS A 1 308 ? -35.492 -70.151 -49.503 1.00 33.75 308 LYS A C 1
ATOM 2606 O O . LYS A 1 308 ? -36.264 -70.000 -50.441 1.00 33.75 308 LYS A O 1
ATOM 2611 N N . GLN A 1 309 ? -34.691 -69.187 -49.032 1.00 33.69 309 GLN A N 1
ATOM 2612 C CA . GLN A 1 309 ? -33.735 -68.387 -49.838 1.00 33.69 309 GLN A CA 1
ATOM 2613 C C . GLN A 1 309 ? -33.147 -67.187 -49.054 1.00 33.69 309 GLN A C 1
ATOM 2615 O O . GLN A 1 309 ? -33.142 -66.052 -49.518 1.00 33.69 309 GLN A O 1
ATOM 2620 N N . GLN A 1 310 ? -32.546 -67.443 -47.884 1.00 37.31 310 GLN A N 1
ATOM 2621 C CA . GLN A 1 310 ? -31.603 -66.505 -47.244 1.00 37.31 310 GLN A CA 1
ATOM 2622 C C . GLN A 1 310 ? -30.199 -66.590 -47.889 1.00 37.31 310 GLN A C 1
ATOM 2624 O O . GLN A 1 310 ? -29.207 -66.847 -47.212 1.00 37.31 310 GLN A O 1
ATOM 2629 N N . GLN A 1 311 ? -30.108 -66.448 -49.215 1.00 38.69 311 GLN A N 1
ATOM 2630 C CA . GLN A 1 311 ? -28.842 -66.500 -49.963 1.00 38.69 311 GLN A CA 1
ATOM 2631 C C . GLN A 1 311 ? -28.915 -65.649 -51.242 1.00 38.69 311 GLN A C 1
ATOM 2633 O O . GLN A 1 311 ? -29.284 -66.194 -52.279 1.00 38.69 311 GLN A O 1
ATOM 2638 N N . LEU A 1 312 ? -28.570 -64.348 -51.168 1.00 38.66 312 LEU A N 1
ATOM 2639 C CA . LEU A 1 312 ? -28.043 -63.534 -52.295 1.00 38.66 312 LEU A CA 1
ATOM 2640 C C . LEU A 1 312 ? -27.651 -62.077 -51.916 1.00 38.66 312 LEU A C 1
ATOM 2642 O O . LEU A 1 312 ? -27.860 -61.148 -52.689 1.00 38.66 312 LEU A O 1
ATOM 2646 N N . GLU A 1 313 ? -27.049 -61.842 -50.742 1.00 45.12 313 GLU A N 1
ATOM 2647 C CA . GLU A 1 313 ? -26.672 -60.481 -50.279 1.00 45.12 313 GLU A CA 1
ATOM 2648 C C . GLU A 1 313 ? -25.146 -60.213 -50.290 1.00 45.12 313 GLU A C 1
ATOM 2650 O O . GLU A 1 313 ? -24.634 -59.381 -49.546 1.00 45.12 313 GLU A O 1
ATOM 2655 N N . THR A 1 314 ? -24.390 -60.923 -51.139 1.00 45.03 314 THR A N 1
ATOM 2656 C CA . THR A 1 314 ? -22.909 -60.868 -51.140 1.00 45.03 314 THR A CA 1
ATOM 2657 C C . THR A 1 314 ? -22.222 -60.735 -52.506 1.00 45.03 314 THR A C 1
ATOM 2659 O O . THR A 1 314 ? -21.014 -60.511 -52.530 1.00 45.03 314 THR A O 1
ATOM 2662 N N . GLU A 1 315 ? -22.930 -60.805 -53.641 1.00 44.91 315 GLU A N 1
ATOM 2663 C CA . GLU A 1 315 ? -22.286 -60.790 -54.976 1.00 44.91 315 GLU A CA 1
ATOM 2664 C C . GLU A 1 315 ? -22.260 -59.412 -55.674 1.00 44.91 315 GLU A C 1
ATOM 2666 O O . GLU A 1 315 ? -21.351 -59.123 -56.454 1.00 44.91 315 GLU A O 1
ATOM 2671 N N . HIS A 1 316 ? -23.188 -58.500 -55.366 1.00 44.94 316 HIS A N 1
ATOM 2672 C CA . HIS A 1 316 ? -23.364 -57.243 -56.119 1.00 44.94 316 HIS A CA 1
ATOM 2673 C C . HIS A 1 316 ? -22.343 -56.116 -55.832 1.00 44.94 316 HIS A C 1
ATOM 2675 O O . HIS A 1 316 ? -22.574 -54.971 -56.220 1.00 44.94 316 HIS A O 1
ATOM 2681 N N . ARG A 1 317 ? -21.198 -56.403 -55.191 1.00 46.03 317 ARG A N 1
ATOM 2682 C CA . ARG A 1 317 ? -20.180 -55.388 -54.827 1.00 46.03 317 ARG A CA 1
ATOM 2683 C C . ARG A 1 317 ? -18.795 -55.566 -55.479 1.00 46.03 317 ARG A C 1
ATOM 2685 O O . ARG A 1 317 ? -17.914 -54.759 -55.205 1.00 46.03 317 ARG A O 1
ATOM 2692 N N . LEU A 1 318 ? -18.583 -56.560 -56.354 1.00 42.19 318 LEU A N 1
ATOM 2693 C CA . LEU A 1 318 ? -17.263 -56.795 -56.987 1.00 42.19 318 LEU A CA 1
ATOM 2694 C C . LEU A 1 318 ? -17.230 -56.929 -58.525 1.00 42.19 318 LEU A C 1
ATOM 2696 O O . LEU A 1 318 ? -16.145 -57.031 -59.090 1.00 42.19 318 LEU A O 1
ATOM 2700 N N . LEU A 1 319 ? -18.368 -56.879 -59.226 1.00 46.53 319 LEU A N 1
ATOM 2701 C CA . LEU A 1 319 ? -18.451 -57.113 -60.683 1.00 46.53 319 LEU A CA 1
ATOM 2702 C C . LEU A 1 319 ? -18.632 -55.834 -61.532 1.00 46.53 319 LEU A C 1
ATOM 2704 O O . LEU A 1 319 ? -19.334 -55.843 -62.535 1.00 46.53 319 LEU A O 1
ATOM 2708 N N . ALA A 1 320 ? -17.996 -54.725 -61.136 1.00 47.84 320 ALA A N 1
ATOM 2709 C CA . ALA A 1 320 ? -18.092 -53.436 -61.845 1.00 47.84 320 ALA A CA 1
ATOM 2710 C C . ALA A 1 320 ? -16.742 -52.740 -62.132 1.00 47.84 320 ALA A C 1
ATOM 2712 O O . ALA A 1 320 ? -16.733 -51.626 -62.646 1.00 47.84 320 ALA A O 1
ATOM 2713 N N . GLN A 1 321 ? -15.602 -53.359 -61.793 1.00 44.88 321 GLN A N 1
ATOM 2714 C CA . GLN A 1 321 ? -14.268 -52.735 -61.910 1.00 44.88 321 GLN A CA 1
ATOM 2715 C C . GLN A 1 321 ? -13.217 -53.592 -62.646 1.00 44.88 321 GLN A C 1
ATOM 2717 O O . GLN A 1 321 ? -12.037 -53.267 -62.593 1.00 44.88 321 GLN A O 1
ATOM 2722 N N . LEU A 1 322 ? -13.614 -54.671 -63.339 1.00 42.59 322 LEU A N 1
ATOM 2723 C CA . LEU A 1 322 ? -12.670 -55.610 -63.981 1.00 42.59 322 LEU A CA 1
ATOM 2724 C C . LEU A 1 322 ? -12.783 -55.712 -65.517 1.00 42.59 322 LEU A C 1
ATOM 2726 O O . LEU A 1 322 ? -12.139 -56.563 -66.126 1.00 42.59 322 LEU A O 1
ATOM 2730 N N . GLU A 1 323 ? -13.594 -54.869 -66.161 1.00 49.81 323 GLU A N 1
ATOM 2731 C CA . GLU A 1 323 ? -13.840 -54.929 -67.616 1.00 49.81 323 GLU A CA 1
ATOM 2732 C C . GLU A 1 323 ? -13.031 -53.888 -68.424 1.00 49.81 323 GLU A C 1
ATOM 2734 O O . GLU A 1 323 ? -13.065 -53.876 -69.651 1.00 49.81 323 GLU A O 1
ATOM 2739 N N . GLN A 1 324 ? -12.241 -53.039 -67.753 1.00 45.72 324 GLN A N 1
ATOM 2740 C CA . GLN A 1 324 ? -11.556 -51.898 -68.382 1.00 45.72 324 GLN A CA 1
ATOM 2741 C C . GLN A 1 324 ? -10.137 -52.200 -68.920 1.00 45.72 324 GLN A C 1
ATOM 2743 O O . GLN A 1 324 ? -9.633 -51.441 -69.743 1.00 45.72 324 GLN A O 1
ATOM 2748 N N . GLU A 1 325 ? -9.489 -53.303 -68.519 1.00 48.31 325 GLU A N 1
ATOM 2749 C CA . GLU A 1 325 ? -8.064 -53.557 -68.835 1.00 48.31 325 GLU A CA 1
ATOM 2750 C C . GLU A 1 325 ? -7.803 -54.552 -69.989 1.00 48.31 325 GLU A C 1
ATOM 2752 O O . GLU A 1 325 ? -6.661 -54.736 -70.406 1.00 48.31 325 GLU A O 1
ATOM 2757 N N . LYS A 1 326 ? -8.828 -55.206 -70.556 1.00 44.62 326 LYS A N 1
ATOM 2758 C CA . LYS A 1 326 ? -8.621 -56.379 -71.439 1.00 44.62 326 LYS A CA 1
ATOM 2759 C C . LYS A 1 326 ? -8.428 -56.083 -72.942 1.00 44.62 326 LYS A C 1
ATOM 2761 O O . LYS A 1 326 ? -8.282 -57.022 -73.720 1.00 44.62 326 LYS A O 1
ATOM 2766 N N . GLN A 1 327 ? -8.428 -54.821 -73.386 1.00 46.34 327 GLN A N 1
ATOM 2767 C CA . GLN A 1 327 ? -8.471 -54.474 -74.825 1.00 46.34 327 GLN A CA 1
ATOM 2768 C C . GLN A 1 327 ? -7.142 -54.054 -75.490 1.00 46.34 327 GLN A C 1
ATOM 2770 O O . GLN A 1 327 ? -7.128 -53.845 -76.699 1.00 46.34 327 GLN A O 1
ATOM 2775 N N . GLN A 1 328 ? -6.015 -53.953 -74.773 1.00 44.78 328 GLN A N 1
ATOM 2776 C CA . GLN A 1 328 ? -4.776 -53.383 -75.348 1.00 44.78 328 GLN A CA 1
ATOM 2777 C C . GLN A 1 328 ? -3.801 -54.379 -76.015 1.00 44.78 328 GLN A C 1
ATOM 2779 O O . GLN A 1 328 ? -2.806 -53.951 -76.591 1.00 44.78 328 GLN A O 1
ATOM 2784 N N . HIS A 1 329 ? -4.054 -55.694 -75.992 1.00 41.94 329 HIS A N 1
ATOM 2785 C CA . HIS A 1 329 ? -3.019 -56.697 -76.316 1.00 41.94 329 HIS A CA 1
ATOM 2786 C C . HIS A 1 329 ? -3.016 -57.249 -77.768 1.00 41.94 329 HIS A C 1
ATOM 2788 O O . HIS A 1 329 ? -2.383 -58.269 -78.037 1.00 41.94 329 HIS A O 1
ATOM 2794 N N . GLN A 1 330 ? -3.706 -56.596 -78.714 1.00 45.12 330 GLN A N 1
ATOM 2795 C CA . GLN A 1 330 ? -3.913 -57.094 -80.093 1.00 45.12 330 GLN A CA 1
ATOM 2796 C C . GLN A 1 330 ? -2.856 -56.605 -81.123 1.00 45.12 330 GLN A C 1
ATOM 2798 O O . GLN A 1 330 ? -2.886 -57.028 -82.272 1.00 45.12 330 GLN A O 1
ATOM 2803 N N . GLN A 1 331 ? -1.931 -55.705 -80.764 1.00 44.38 331 GLN A N 1
ATOM 2804 C CA . GLN A 1 331 ? -1.122 -54.930 -81.734 1.00 44.38 331 GLN A CA 1
ATOM 2805 C C . GLN A 1 331 ? 0.294 -55.478 -82.036 1.00 44.38 331 GLN A C 1
ATOM 2807 O O . GLN A 1 331 ? 1.223 -54.695 -82.229 1.00 44.38 331 GLN A O 1
ATOM 2812 N N . THR A 1 332 ? 0.512 -56.800 -82.052 1.00 48.91 332 THR A N 1
ATOM 2813 C CA . THR A 1 332 ? 1.880 -57.372 -82.185 1.00 48.91 332 THR A CA 1
ATOM 2814 C C . THR A 1 332 ? 2.086 -58.355 -83.351 1.00 48.91 332 THR A C 1
ATOM 2816 O O . THR A 1 332 ? 3.226 -58.730 -83.607 1.00 48.91 332 THR A O 1
ATOM 2819 N N . GLU A 1 333 ? 1.048 -58.745 -84.105 1.00 44.81 333 GLU A N 1
ATOM 2820 C CA . GLU A 1 333 ? 1.195 -59.711 -85.219 1.00 44.81 333 GLU A CA 1
ATOM 2821 C C . GLU A 1 333 ? 1.481 -59.080 -86.600 1.00 44.81 333 GLU A C 1
ATOM 2823 O O . GLU A 1 333 ? 2.257 -59.646 -87.370 1.00 44.81 333 GLU A O 1
ATOM 2828 N N . ASP A 1 334 ? 0.943 -57.895 -86.917 1.00 51.59 334 ASP A N 1
ATOM 2829 C CA . ASP A 1 334 ? 0.964 -57.336 -88.290 1.00 51.59 334 ASP A CA 1
ATOM 2830 C C . ASP A 1 334 ? 2.363 -56.983 -88.847 1.00 51.59 334 ASP A C 1
ATOM 2832 O O . ASP A 1 334 ? 2.544 -56.817 -90.054 1.00 51.59 334 ASP A O 1
ATOM 2836 N N . SER A 1 335 ? 3.380 -56.862 -87.988 1.00 50.09 335 SER A N 1
ATOM 2837 C CA . SER A 1 335 ? 4.688 -56.289 -88.351 1.00 50.09 335 SER A CA 1
ATOM 2838 C C . SER A 1 335 ? 5.501 -57.136 -89.352 1.00 50.09 335 SER A C 1
ATOM 2840 O O . SER A 1 335 ? 6.317 -56.605 -90.107 1.00 50.09 335 SER A O 1
ATOM 2842 N N . LEU A 1 336 ? 5.283 -58.457 -89.393 1.00 47.62 336 LEU A N 1
ATOM 2843 C CA . LEU A 1 336 ? 6.154 -59.399 -90.115 1.00 47.62 336 LEU A CA 1
ATOM 2844 C C . LEU A 1 336 ? 5.842 -59.579 -91.613 1.00 47.62 336 LEU A C 1
ATOM 2846 O O . LEU A 1 336 ? 6.674 -60.125 -92.336 1.00 47.62 336 LEU A O 1
ATOM 2850 N N . LEU A 1 337 ? 4.688 -59.122 -92.110 1.00 51.31 337 LEU A N 1
ATOM 2851 C CA . LEU A 1 337 ? 4.284 -59.332 -93.513 1.00 51.31 337 LEU A CA 1
ATOM 2852 C C . LEU A 1 337 ? 4.870 -58.308 -94.505 1.00 51.31 337 LEU A C 1
ATOM 2854 O O . LEU A 1 337 ? 4.928 -58.570 -95.704 1.00 51.31 337 LEU A O 1
ATOM 2858 N N . THR A 1 338 ? 5.349 -57.161 -94.020 1.00 54.09 338 THR A N 1
ATOM 2859 C CA . THR A 1 338 ? 5.724 -56.002 -94.855 1.00 54.09 338 THR A CA 1
ATOM 2860 C C . THR A 1 338 ? 7.013 -56.191 -95.673 1.00 54.09 338 THR A C 1
ATOM 2862 O O . THR A 1 338 ? 7.211 -55.511 -96.678 1.00 54.09 338 THR A O 1
ATOM 2865 N N . GLN A 1 339 ? 7.915 -57.095 -95.272 1.00 50.09 339 GLN A N 1
ATOM 2866 C CA . GLN A 1 339 ? 9.278 -57.151 -95.830 1.00 50.09 339 GLN A CA 1
ATOM 2867 C C . GLN A 1 339 ? 9.425 -57.904 -97.166 1.00 50.09 339 GLN A C 1
ATOM 2869 O O . GLN A 1 339 ? 10.461 -57.763 -97.812 1.00 50.09 339 GLN A O 1
ATOM 2874 N N . LEU A 1 340 ? 8.429 -58.681 -97.612 1.00 48.03 340 LEU A N 1
ATOM 2875 C CA . LEU A 1 340 ? 8.597 -59.583 -98.766 1.00 48.03 340 LEU A CA 1
ATOM 2876 C C . LEU A 1 340 ? 8.355 -58.922 -100.143 1.00 48.03 340 LEU A C 1
ATOM 2878 O O . LEU A 1 340 ? 8.836 -59.423 -101.157 1.00 48.03 340 LEU A O 1
ATOM 2882 N N . GLU A 1 341 ? 7.622 -57.807 -100.204 1.00 52.00 341 GLU A N 1
ATOM 2883 C CA . GLU A 1 341 ? 7.130 -57.248 -101.479 1.00 52.00 341 GLU A CA 1
ATOM 2884 C C . GLU A 1 341 ? 8.127 -56.282 -102.163 1.00 52.00 341 GLU A C 1
ATOM 2886 O O . GLU A 1 341 ? 8.112 -56.120 -103.385 1.00 52.00 341 GLU A O 1
ATOM 2891 N N . GLN A 1 342 ? 9.024 -55.639 -101.401 1.00 53.41 342 GLN A N 1
ATOM 2892 C CA . GLN A 1 342 ? 9.842 -54.518 -101.901 1.00 53.41 342 GLN A CA 1
ATOM 2893 C C . GLN A 1 342 ? 10.958 -54.910 -102.887 1.00 53.41 342 GLN A C 1
ATOM 2895 O O . GLN A 1 342 ? 11.314 -54.109 -103.753 1.00 53.41 342 GLN A O 1
ATOM 2900 N N . GLU A 1 343 ? 11.513 -56.123 -102.803 1.00 55.62 343 GLU A N 1
ATOM 2901 C CA . GLU A 1 343 ? 12.708 -56.509 -103.580 1.00 55.62 343 GLU A CA 1
ATOM 2902 C C . GLU A 1 343 ? 12.431 -56.661 -105.095 1.00 55.62 343 GLU A C 1
ATOM 2904 O O . GLU A 1 343 ? 13.340 -56.656 -105.927 1.00 55.62 343 GLU A O 1
ATOM 2909 N N . LYS A 1 344 ? 11.155 -56.768 -105.487 1.00 51.59 344 LYS A N 1
ATOM 2910 C CA . LYS A 1 344 ? 10.746 -57.213 -106.827 1.00 51.59 344 LYS A CA 1
ATOM 2911 C C . LYS A 1 344 ? 10.689 -56.110 -107.894 1.00 51.59 344 LYS A C 1
ATOM 2913 O O . LYS A 1 344 ? 10.757 -56.423 -109.080 1.00 51.59 344 LYS A O 1
ATOM 2918 N N . GLN A 1 345 ? 10.558 -54.835 -107.512 1.00 51.59 345 GLN A N 1
ATOM 2919 C CA . GLN A 1 345 ? 10.285 -53.741 -108.465 1.00 51.59 345 GLN A CA 1
ATOM 2920 C C . GLN A 1 345 ? 11.528 -53.084 -109.094 1.00 51.59 345 GLN A C 1
ATOM 2922 O O . GLN A 1 345 ? 11.422 -52.514 -110.179 1.00 51.59 345 GLN A O 1
ATOM 2927 N N . GLN A 1 346 ? 12.710 -53.160 -108.471 1.00 48.66 346 GLN A N 1
ATOM 2928 C CA . GLN A 1 346 ? 13.859 -52.331 -108.882 1.00 48.66 346 GLN A CA 1
ATOM 2929 C C . GLN A 1 346 ? 14.485 -52.695 -110.243 1.00 48.66 346 GLN A C 1
ATOM 2931 O O . GLN A 1 346 ? 15.119 -51.844 -110.860 1.00 48.66 346 GLN A O 1
ATOM 2936 N N . ARG A 1 347 ? 14.325 -53.930 -110.743 1.00 53.03 347 ARG A N 1
ATOM 2937 C CA . ARG A 1 347 ? 15.051 -54.391 -111.948 1.00 53.03 347 ARG A CA 1
ATOM 2938 C C . ARG A 1 347 ? 14.489 -53.902 -113.286 1.00 53.03 347 ARG A C 1
ATOM 2940 O O . ARG A 1 347 ? 15.221 -53.918 -114.267 1.00 53.03 347 ARG A O 1
ATOM 2947 N N . GLN A 1 348 ? 13.227 -53.477 -113.350 1.00 46.97 348 GLN A N 1
ATOM 2948 C CA . GLN A 1 348 ? 12.578 -53.139 -114.628 1.00 46.97 348 GLN A CA 1
ATOM 2949 C C . GLN A 1 348 ? 12.937 -51.730 -115.142 1.00 46.97 348 GLN A C 1
ATOM 2951 O O . GLN A 1 348 ? 12.771 -51.445 -116.321 1.00 46.97 348 GLN A O 1
ATOM 2956 N N . GLN A 1 349 ? 13.417 -50.833 -114.273 1.00 50.12 349 GLN A N 1
ATOM 2957 C CA . GLN A 1 349 ? 13.543 -49.397 -114.574 1.00 50.12 349 GLN A CA 1
ATOM 2958 C C . GLN A 1 349 ? 14.846 -48.999 -115.294 1.00 50.12 349 GLN A C 1
ATOM 2960 O O . GLN A 1 349 ? 15.016 -47.837 -115.657 1.00 50.12 349 GLN A O 1
ATOM 2965 N N . THR A 1 350 ? 15.793 -49.925 -115.472 1.00 55.34 350 THR A N 1
ATOM 2966 C CA . THR A 1 350 ? 17.163 -49.593 -115.905 1.00 55.34 350 THR A CA 1
ATOM 2967 C C . THR A 1 350 ? 17.360 -49.608 -117.426 1.00 55.34 350 THR A C 1
ATOM 2969 O O . THR A 1 350 ? 18.224 -48.893 -117.929 1.00 55.34 350 THR A O 1
ATOM 2972 N N . GLU A 1 351 ? 16.589 -50.410 -118.165 1.00 50.38 351 GLU A N 1
ATOM 2973 C CA . GLU A 1 351 ? 16.938 -50.811 -119.539 1.00 50.38 351 GLU A CA 1
ATOM 2974 C C . GLU A 1 351 ? 16.471 -49.798 -120.607 1.00 50.38 351 GLU A C 1
ATOM 2976 O O . GLU A 1 351 ? 17.286 -49.317 -121.398 1.00 50.38 351 GLU A O 1
ATOM 2981 N N . ASP A 1 352 ? 15.207 -49.355 -120.557 1.00 57.16 352 ASP A N 1
ATOM 2982 C CA . ASP A 1 352 ? 14.633 -48.364 -121.496 1.00 57.16 352 ASP A CA 1
ATOM 2983 C C . ASP A 1 352 ? 15.301 -46.971 -121.423 1.00 57.16 352 ASP A C 1
ATOM 2985 O O . ASP A 1 352 ? 15.225 -46.163 -122.355 1.00 57.16 352 ASP A O 1
ATOM 2989 N N . SER A 1 353 ? 15.994 -46.687 -120.315 1.00 52.22 353 SER A N 1
ATOM 2990 C CA . SER A 1 353 ? 16.685 -45.417 -120.059 1.00 52.22 353 SER A CA 1
ATOM 2991 C C . SER A 1 353 ? 17.789 -45.123 -121.086 1.00 52.22 353 SER A C 1
ATOM 2993 O O . SER A 1 353 ? 17.972 -43.978 -121.503 1.00 52.22 353 SER A O 1
ATOM 2995 N N . LEU A 1 354 ? 18.502 -46.159 -121.547 1.00 53.03 354 LEU A N 1
ATOM 2996 C CA . LEU A 1 354 ? 19.695 -46.013 -122.390 1.00 53.03 354 LEU A CA 1
ATOM 2997 C C . LEU A 1 354 ? 19.365 -45.635 -123.843 1.00 53.03 354 LEU A C 1
ATOM 2999 O O . LEU A 1 354 ? 20.055 -44.810 -124.441 1.00 53.03 354 LEU A O 1
ATOM 3003 N N . LEU A 1 355 ? 18.290 -46.190 -124.410 1.00 50.66 355 LEU A N 1
ATOM 3004 C CA . LEU A 1 355 ? 17.902 -45.936 -125.806 1.00 50.66 355 LEU A CA 1
ATOM 3005 C C . LEU A 1 355 ? 17.438 -44.489 -126.044 1.00 50.66 355 LEU A C 1
ATOM 3007 O O . LEU A 1 355 ? 17.603 -43.956 -127.140 1.00 50.66 355 LEU A O 1
ATOM 3011 N N . THR A 1 356 ? 16.923 -43.831 -125.004 1.00 59.25 356 THR A N 1
ATOM 3012 C CA . THR A 1 356 ? 16.466 -42.433 -125.058 1.00 59.25 356 THR A CA 1
ATOM 3013 C C . THR A 1 356 ? 17.628 -41.431 -125.152 1.00 59.25 356 THR A C 1
ATOM 3015 O O . THR A 1 356 ? 17.452 -40.327 -125.668 1.00 59.25 356 THR A O 1
ATOM 3018 N N . GLN A 1 357 ? 18.829 -41.793 -124.687 1.00 53.19 357 GLN A N 1
ATOM 3019 C CA . GLN A 1 357 ? 19.960 -40.862 -124.559 1.00 53.19 357 GLN A CA 1
ATOM 3020 C C . GLN A 1 357 ? 20.620 -40.515 -125.906 1.00 53.19 357 GLN A C 1
ATOM 3022 O O . GLN A 1 357 ? 21.015 -39.368 -126.122 1.00 53.19 357 GLN A O 1
ATOM 3027 N N . LEU A 1 358 ? 20.708 -41.474 -126.836 1.00 50.00 358 LEU A N 1
ATOM 3028 C CA . LEU A 1 358 ? 21.523 -41.327 -128.050 1.00 50.00 358 LEU A CA 1
ATOM 3029 C C . LEU A 1 358 ? 20.953 -40.305 -129.056 1.00 50.00 358 LEU A C 1
ATOM 3031 O O . LEU A 1 358 ? 21.703 -39.541 -129.661 1.00 50.00 358 LEU A O 1
ATOM 3035 N N . GLU A 1 359 ? 19.628 -40.250 -129.225 1.00 54.69 359 GLU A N 1
ATOM 3036 C CA . GLU A 1 359 ? 18.996 -39.283 -130.141 1.00 54.69 359 GLU A CA 1
ATOM 3037 C C . GLU A 1 359 ? 18.941 -37.867 -129.526 1.00 54.69 359 GLU A C 1
ATOM 3039 O O . GLU A 1 359 ? 19.012 -36.867 -130.246 1.00 54.69 359 GLU A O 1
ATOM 3044 N N . GLN A 1 360 ? 18.902 -37.758 -128.188 1.00 58.91 360 GLN A N 1
ATOM 3045 C CA . GLN A 1 360 ? 18.985 -36.471 -127.484 1.00 58.91 360 GLN A CA 1
ATOM 3046 C C . GLN A 1 360 ? 20.336 -35.780 -127.708 1.00 58.91 360 GLN A C 1
ATOM 3048 O O . GLN A 1 360 ? 20.365 -34.582 -127.999 1.00 58.91 360 GLN A O 1
ATOM 3053 N N . GLU A 1 361 ? 21.449 -36.517 -127.628 1.00 57.12 361 GLU A N 1
ATOM 3054 C CA . GLU A 1 361 ? 22.811 -35.971 -127.760 1.00 57.12 361 GLU A CA 1
ATOM 3055 C C . GLU A 1 361 ? 23.023 -35.228 -129.100 1.00 57.12 361 GLU A C 1
ATOM 3057 O O . GLU A 1 361 ? 23.718 -34.209 -129.189 1.00 57.12 361 GLU A O 1
ATOM 3062 N N . LYS A 1 362 ? 22.340 -35.688 -130.154 1.00 53.03 362 LYS A N 1
ATOM 3063 C CA . LYS A 1 362 ? 22.412 -35.121 -131.504 1.00 53.03 362 LYS A CA 1
ATOM 3064 C C . LYS A 1 362 ? 21.679 -33.782 -131.639 1.00 53.03 362 LYS A C 1
ATOM 3066 O O . LYS A 1 362 ? 22.211 -32.875 -132.280 1.00 53.03 362 LYS A O 1
ATOM 3071 N N . GLN A 1 363 ? 20.508 -33.617 -131.010 1.00 57.03 363 GLN A N 1
ATOM 3072 C CA . GLN A 1 363 ? 19.846 -32.303 -130.933 1.00 57.03 363 GLN A CA 1
ATOM 3073 C C . GLN A 1 363 ? 20.558 -31.353 -129.962 1.00 57.03 363 GLN A C 1
ATOM 3075 O O . GLN A 1 363 ? 20.643 -30.152 -130.234 1.00 57.03 363 GLN A O 1
ATOM 3080 N N . GLN A 1 364 ? 21.120 -31.877 -128.865 1.00 56.97 364 GLN A N 1
ATOM 3081 C CA . GLN A 1 364 ? 21.848 -31.070 -127.884 1.00 56.97 364 GLN A CA 1
ATOM 3082 C C . GLN A 1 364 ? 23.001 -30.280 -128.519 1.00 56.97 364 GLN A C 1
ATOM 3084 O O . GLN A 1 364 ? 23.169 -29.109 -128.185 1.00 56.97 364 GLN A O 1
ATOM 3089 N N . ARG A 1 365 ? 23.764 -30.849 -129.468 1.00 58.81 365 ARG A N 1
ATOM 3090 C CA . ARG A 1 365 ? 24.880 -30.122 -130.114 1.00 58.81 365 ARG A CA 1
ATOM 3091 C C . ARG A 1 365 ? 24.437 -28.862 -130.864 1.00 58.81 365 ARG A C 1
ATOM 3093 O O . ARG A 1 365 ? 25.053 -27.816 -130.680 1.00 58.81 365 ARG A O 1
ATOM 3100 N N . GLN A 1 366 ? 23.360 -28.929 -131.649 1.00 53.91 366 GLN A N 1
ATOM 3101 C CA . GLN A 1 366 ? 22.846 -27.759 -132.380 1.00 53.91 366 GLN A CA 1
ATOM 3102 C C . GLN A 1 366 ? 22.205 -26.724 -131.443 1.00 53.91 366 GLN A C 1
ATOM 3104 O O . GLN A 1 366 ? 22.358 -25.522 -131.653 1.00 53.91 366 GLN A O 1
ATOM 3109 N N . GLN A 1 367 ? 21.550 -27.168 -130.365 1.00 58.00 367 GLN A N 1
ATOM 3110 C CA . GLN A 1 367 ? 21.068 -26.249 -129.330 1.00 58.00 367 GLN A CA 1
ATOM 3111 C C . GLN A 1 367 ? 22.226 -25.584 -128.570 1.00 58.00 367 GLN A C 1
ATOM 3113 O O . GLN A 1 367 ? 22.137 -24.402 -128.255 1.00 58.00 367 GLN A O 1
ATOM 3118 N N . THR A 1 368 ? 23.324 -26.302 -128.311 1.00 59.47 368 THR A N 1
ATOM 3119 C CA . THR A 1 368 ? 24.497 -25.786 -127.578 1.00 59.47 368 THR A CA 1
ATOM 3120 C C . THR A 1 368 ? 25.179 -24.637 -128.318 1.00 59.47 368 THR A C 1
ATOM 3122 O O . THR A 1 368 ? 25.533 -23.647 -127.688 1.00 59.47 368 THR A O 1
ATOM 3125 N N . GLU A 1 369 ? 25.316 -24.716 -129.643 1.00 56.59 369 GLU A N 1
ATOM 3126 C CA . GLU A 1 369 ? 25.979 -23.672 -130.440 1.00 56.59 369 GLU A CA 1
ATOM 3127 C C . GLU A 1 369 ? 25.193 -22.345 -130.434 1.00 56.59 369 GLU A C 1
ATOM 3129 O O . GLU A 1 369 ? 25.749 -21.287 -130.128 1.00 56.59 369 GLU A O 1
ATOM 3134 N N . HIS A 1 370 ? 23.871 -22.398 -130.639 1.00 56.91 370 HIS A N 1
ATOM 3135 C CA . HIS A 1 370 ? 23.002 -21.223 -130.483 1.00 56.91 370 HIS A CA 1
ATOM 3136 C C . HIS A 1 370 ? 22.924 -20.724 -129.031 1.00 56.91 370 HIS A C 1
ATOM 3138 O O . HIS A 1 370 ? 22.873 -19.514 -128.798 1.00 56.91 370 HIS A O 1
ATOM 3144 N N . ARG A 1 371 ? 22.934 -21.637 -128.052 1.00 62.12 371 ARG A N 1
ATOM 3145 C CA . ARG A 1 371 ? 22.904 -21.302 -126.623 1.00 62.12 371 ARG A CA 1
ATOM 3146 C C . ARG A 1 371 ? 24.170 -20.566 -126.190 1.00 62.12 371 ARG A C 1
ATOM 3148 O O . ARG A 1 371 ? 24.042 -19.587 -125.469 1.00 62.12 371 ARG A O 1
ATOM 3155 N N . LEU A 1 372 ? 25.351 -20.963 -126.669 1.00 65.12 372 LEU A N 1
ATOM 3156 C CA . LEU A 1 372 ? 26.618 -20.284 -126.370 1.00 65.12 372 LEU A CA 1
ATOM 3157 C C . LEU A 1 372 ? 26.637 -18.838 -126.885 1.00 65.12 372 LEU A C 1
ATOM 3159 O O . LEU A 1 372 ? 27.038 -17.938 -126.150 1.00 65.12 372 LEU A O 1
ATOM 3163 N N . LEU A 1 373 ? 26.148 -18.589 -128.106 1.00 60.28 373 LEU A N 1
ATOM 3164 C CA . LEU A 1 373 ? 26.042 -17.225 -128.644 1.00 60.28 373 LEU A CA 1
ATOM 3165 C C . LEU A 1 373 ? 25.041 -16.364 -127.857 1.00 60.28 373 LEU A C 1
ATOM 3167 O O . LEU A 1 373 ? 25.340 -15.212 -127.545 1.00 60.28 373 LEU A O 1
ATOM 3171 N N . ALA A 1 374 ? 23.886 -16.923 -127.481 1.00 61.50 374 ALA A N 1
ATOM 3172 C CA . ALA A 1 374 ? 22.914 -16.228 -126.636 1.00 61.50 374 ALA A CA 1
ATOM 3173 C C . ALA A 1 374 ? 23.462 -15.950 -125.222 1.00 61.50 374 ALA A C 1
ATOM 3175 O O . ALA A 1 374 ? 23.266 -14.860 -124.688 1.00 61.50 374 ALA A O 1
ATOM 3176 N N . GLN A 1 375 ? 24.192 -16.906 -124.637 1.00 61.34 375 GLN A N 1
ATOM 3177 C CA . GLN A 1 375 ? 24.832 -16.762 -123.329 1.00 61.34 375 GLN A CA 1
ATOM 3178 C C . GLN A 1 375 ? 25.912 -15.677 -123.329 1.00 61.34 375 GLN A C 1
ATOM 3180 O O . GLN A 1 375 ? 25.998 -14.946 -122.351 1.00 61.34 375 GLN A O 1
ATOM 3185 N N . LEU A 1 376 ? 26.694 -15.521 -124.404 1.00 64.44 376 LEU A N 1
ATOM 3186 C CA . LEU A 1 376 ? 27.754 -14.508 -124.457 1.00 64.44 376 LEU A CA 1
ATOM 3187 C C . LEU A 1 376 ? 27.197 -13.071 -124.443 1.00 64.44 376 LEU A C 1
ATOM 3189 O O . LEU A 1 376 ? 27.715 -12.207 -123.734 1.00 64.44 376 LEU A O 1
ATOM 3193 N N . GLU A 1 377 ? 26.117 -12.808 -125.189 1.00 62.69 377 GLU A N 1
ATOM 3194 C CA . GLU A 1 377 ? 25.461 -11.491 -125.182 1.00 62.69 377 GLU A CA 1
ATOM 3195 C C . GLU A 1 377 ? 24.671 -11.265 -123.876 1.00 62.69 377 GLU A C 1
ATOM 3197 O O . GLU A 1 377 ? 24.664 -10.154 -123.342 1.00 62.69 377 GLU A O 1
ATOM 3202 N N . GLN A 1 378 ? 24.079 -12.323 -123.304 1.00 64.88 378 GLN A N 1
ATOM 3203 C CA . GLN A 1 378 ? 23.429 -12.269 -121.991 1.00 64.88 378 GLN A CA 1
ATOM 3204 C C . GLN A 1 378 ? 24.429 -11.967 -120.864 1.00 64.88 378 GLN A C 1
ATOM 3206 O O . GLN A 1 378 ? 24.157 -11.097 -120.042 1.00 64.88 378 GLN A O 1
ATOM 3211 N N . GLU A 1 379 ? 25.588 -12.631 -120.825 1.00 63.25 379 GLU A N 1
ATOM 3212 C CA . GLU A 1 379 ? 26.618 -12.404 -119.801 1.00 63.25 379 GLU A CA 1
ATOM 3213 C C . GLU A 1 379 ? 27.152 -10.966 -119.869 1.00 63.25 379 GLU A C 1
ATOM 3215 O O . GLU A 1 379 ? 27.359 -10.319 -118.845 1.00 63.25 379 GLU A O 1
ATOM 3220 N N . LYS A 1 380 ? 27.306 -10.423 -121.080 1.00 63.75 380 LYS A N 1
ATOM 3221 C CA . LYS A 1 380 ? 27.707 -9.032 -121.310 1.00 63.75 380 LYS A CA 1
ATOM 3222 C C . LYS A 1 380 ? 26.675 -8.029 -120.776 1.00 63.75 380 LYS A C 1
ATOM 3224 O O . LYS A 1 380 ? 27.064 -7.071 -120.111 1.00 63.75 380 LYS A O 1
ATOM 3229 N N . GLN A 1 381 ? 25.376 -8.261 -120.993 1.00 62.62 381 GLN A N 1
ATOM 3230 C CA . GLN A 1 381 ? 24.320 -7.432 -120.387 1.00 62.62 381 GLN A CA 1
ATOM 3231 C C . GLN A 1 381 ? 24.246 -7.603 -118.862 1.00 62.62 381 GLN A C 1
ATOM 3233 O O . GLN A 1 381 ? 24.083 -6.617 -118.145 1.00 62.62 381 GLN A O 1
ATOM 3238 N N . GLN A 1 382 ? 24.420 -8.825 -118.353 1.00 60.28 382 GLN A N 1
ATOM 3239 C CA . GLN A 1 382 ? 24.433 -9.104 -116.915 1.00 60.28 382 GLN A CA 1
ATOM 3240 C C . GLN A 1 382 ? 25.620 -8.442 -116.208 1.00 60.28 382 GLN A C 1
ATOM 3242 O O . GLN A 1 382 ? 25.435 -7.897 -115.123 1.00 60.28 382 GLN A O 1
ATOM 3247 N N . ARG A 1 383 ? 26.816 -8.417 -116.813 1.00 64.00 383 ARG A N 1
ATOM 3248 C CA . ARG A 1 383 ? 27.981 -7.692 -116.274 1.00 64.00 383 ARG A CA 1
ATOM 3249 C C . ARG A 1 383 ? 27.694 -6.195 -116.141 1.00 64.00 383 ARG A C 1
ATOM 3251 O O . ARG A 1 383 ? 27.899 -5.661 -115.058 1.00 64.00 383 ARG A O 1
ATOM 3258 N N . GLN A 1 384 ? 27.132 -5.563 -117.176 1.00 57.81 384 GLN A N 1
ATOM 3259 C CA . GLN A 1 384 ? 26.745 -4.146 -117.134 1.00 57.81 384 GLN A CA 1
ATOM 3260 C C . GLN A 1 384 ? 25.727 -3.863 -116.014 1.00 57.81 384 GLN A C 1
ATOM 3262 O O . GLN A 1 384 ? 25.951 -2.997 -115.176 1.00 57.81 384 GLN A O 1
ATOM 3267 N N . GLN A 1 385 ? 24.655 -4.660 -115.935 1.00 61.34 385 GLN A N 1
ATOM 3268 C CA . GLN A 1 385 ? 23.632 -4.528 -114.888 1.00 61.34 385 GLN A CA 1
ATOM 3269 C C . GLN A 1 385 ? 24.177 -4.803 -113.477 1.00 61.34 385 GLN A C 1
ATOM 3271 O O . GLN A 1 385 ? 23.708 -4.206 -112.511 1.00 61.34 385 GLN A O 1
ATOM 3276 N N . THR A 1 386 ? 25.168 -5.689 -113.342 1.00 62.34 386 THR A N 1
ATOM 3277 C CA . THR A 1 386 ? 25.828 -5.964 -112.056 1.00 62.34 386 THR A CA 1
ATOM 3278 C C . THR A 1 386 ? 26.698 -4.783 -111.630 1.00 62.34 386 THR A C 1
ATOM 3280 O O . THR A 1 386 ? 26.679 -4.414 -110.462 1.00 62.34 386 THR A O 1
ATOM 3283 N N . GLU A 1 387 ? 27.420 -4.156 -112.560 1.00 64.44 387 GLU A N 1
ATOM 3284 C CA . GLU A 1 387 ? 28.247 -2.969 -112.306 1.00 64.44 387 GLU A CA 1
ATOM 3285 C C . GLU A 1 387 ? 27.389 -1.759 -111.884 1.00 64.44 387 GLU A C 1
ATOM 3287 O O . GLU A 1 387 ? 27.647 -1.160 -110.837 1.00 64.44 387 GLU A O 1
ATOM 3292 N N . ASP A 1 388 ? 26.292 -1.487 -112.602 1.00 68.56 388 ASP A N 1
ATOM 3293 C CA . ASP A 1 388 ? 25.311 -0.449 -112.244 1.00 68.56 388 ASP A CA 1
ATOM 3294 C C . ASP A 1 388 ? 24.634 -0.733 -110.882 1.00 68.56 388 ASP A C 1
ATOM 3296 O O . ASP A 1 388 ? 24.423 0.172 -110.065 1.00 68.56 388 ASP A O 1
ATOM 3300 N N . SER A 1 389 ? 24.319 -2.004 -110.596 1.00 63.19 389 SER A N 1
ATOM 3301 C CA . SER A 1 389 ? 23.727 -2.423 -109.318 1.00 63.19 389 SER A CA 1
ATOM 3302 C C . SER A 1 389 ? 24.708 -2.302 -108.149 1.00 63.19 389 SER A C 1
ATOM 3304 O O . SER A 1 389 ? 24.293 -1.909 -107.060 1.00 63.19 389 SER A O 1
ATOM 3306 N N . LEU A 1 390 ? 25.992 -2.614 -108.347 1.00 66.25 390 LEU A N 1
ATOM 3307 C CA . LEU A 1 390 ? 27.028 -2.485 -107.317 1.00 66.25 390 LEU A CA 1
ATOM 3308 C C . LEU A 1 390 ? 27.322 -1.015 -107.001 1.00 66.25 390 LEU A C 1
ATOM 3310 O O . LEU A 1 390 ? 27.436 -0.662 -105.830 1.00 66.25 390 LEU A O 1
ATOM 3314 N N . LEU A 1 391 ? 27.363 -0.140 -108.013 1.00 65.31 391 LEU A N 1
ATOM 3315 C CA . LEU A 1 391 ? 27.447 1.312 -107.809 1.00 65.31 391 LEU A CA 1
ATOM 3316 C C . LEU A 1 391 ? 26.245 1.848 -107.016 1.00 65.31 391 LEU A C 1
ATOM 3318 O O . LEU A 1 391 ? 26.415 2.630 -106.080 1.00 65.31 391 LEU A O 1
ATOM 3322 N N . THR A 1 392 ? 25.037 1.382 -107.346 1.00 66.44 392 THR A N 1
ATOM 3323 C CA . THR A 1 392 ? 23.805 1.758 -106.633 1.00 66.44 392 THR A CA 1
ATOM 3324 C C . THR A 1 392 ? 23.822 1.279 -105.177 1.00 66.44 392 THR A C 1
ATOM 3326 O O . THR A 1 392 ? 23.470 2.040 -104.276 1.00 66.44 392 THR A O 1
ATOM 3329 N N . GLN A 1 393 ? 24.272 0.045 -104.924 1.00 61.88 393 GLN A N 1
ATOM 3330 C CA . GLN A 1 393 ? 24.415 -0.502 -103.570 1.00 61.88 393 GLN A CA 1
ATOM 3331 C C . GLN A 1 393 ? 25.482 0.234 -102.752 1.00 61.88 393 GLN A C 1
ATOM 3333 O O . GLN A 1 393 ? 25.240 0.524 -101.585 1.00 61.88 393 GLN A O 1
ATOM 3338 N N . LEU A 1 394 ? 26.620 0.594 -103.353 1.00 66.69 394 LEU A N 1
ATOM 3339 C CA . LEU A 1 394 ? 27.701 1.308 -102.667 1.00 66.69 394 LEU A CA 1
ATOM 3340 C C . LEU A 1 394 ? 27.256 2.697 -102.179 1.00 66.69 394 LEU A C 1
ATOM 3342 O O . LEU A 1 394 ? 27.549 3.082 -101.047 1.00 66.69 394 LEU A O 1
ATOM 3346 N N . GLU A 1 395 ? 26.513 3.442 -103.003 1.00 67.56 395 GLU A N 1
ATOM 3347 C CA . GLU A 1 395 ? 26.000 4.761 -102.613 1.00 67.56 395 GLU A CA 1
ATOM 3348 C C . GLU A 1 395 ? 24.856 4.649 -101.582 1.00 67.56 395 GLU A C 1
ATOM 3350 O O . GLU A 1 395 ? 24.764 5.481 -100.678 1.00 67.56 395 GLU A O 1
ATOM 3355 N N . GLN A 1 396 ? 24.041 3.584 -101.632 1.00 65.62 396 GLN A N 1
ATOM 3356 C CA . GLN A 1 396 ? 23.058 3.277 -100.581 1.00 65.62 396 GLN A CA 1
ATOM 3357 C C . GLN A 1 396 ? 23.717 2.900 -99.247 1.00 65.62 396 GLN A C 1
ATOM 3359 O O . GLN A 1 396 ? 23.318 3.425 -98.210 1.00 65.62 396 GLN A O 1
ATOM 3364 N N . GLU A 1 397 ? 24.741 2.042 -99.247 1.00 62.38 397 GLU A N 1
ATOM 3365 C CA . GLU A 1 397 ? 25.461 1.653 -98.027 1.00 62.38 397 GLU A CA 1
ATOM 3366 C C . GLU A 1 397 ? 26.162 2.866 -97.394 1.00 62.38 397 GLU A C 1
ATOM 3368 O O . GLU A 1 397 ? 26.134 3.053 -96.179 1.00 62.38 397 GLU A O 1
ATOM 3373 N N . LYS A 1 398 ? 26.725 3.751 -98.223 1.00 65.75 398 LYS A N 1
ATOM 3374 C CA . LYS A 1 398 ? 27.312 5.030 -97.806 1.00 65.75 398 LYS A CA 1
ATOM 3375 C C . LYS A 1 398 ? 26.284 5.965 -97.155 1.00 65.75 398 LYS A C 1
ATOM 3377 O O . LYS A 1 398 ? 26.577 6.530 -96.103 1.00 65.75 398 LYS A O 1
ATOM 3382 N N . GLN A 1 399 ? 25.071 6.078 -97.704 1.00 64.69 399 GLN A N 1
ATOM 3383 C CA . GLN A 1 399 ? 23.982 6.827 -97.058 1.00 64.69 399 GLN A CA 1
ATOM 3384 C C . GLN A 1 399 ? 23.510 6.174 -95.750 1.00 64.69 399 GLN A C 1
ATOM 3386 O O . GLN A 1 399 ? 23.284 6.883 -94.770 1.00 64.69 399 GLN A O 1
ATOM 3391 N N . GLN A 1 400 ? 23.409 4.842 -95.693 1.00 61.84 400 GLN A N 1
ATOM 3392 C CA . GLN A 1 400 ? 23.036 4.122 -94.468 1.00 61.84 400 GLN A CA 1
ATOM 3393 C C . GLN A 1 400 ? 24.089 4.274 -93.363 1.00 61.84 400 GLN A C 1
ATOM 3395 O O . GLN A 1 400 ? 23.725 4.480 -92.205 1.00 61.84 400 GLN A O 1
ATOM 3400 N N . ARG A 1 401 ? 25.385 4.235 -93.702 1.00 64.62 401 ARG A N 1
ATOM 3401 C CA . ARG A 1 401 ? 26.482 4.498 -92.755 1.00 64.62 401 ARG A CA 1
ATOM 3402 C C . ARG A 1 401 ? 26.388 5.912 -92.178 1.00 64.62 401 ARG A C 1
ATOM 3404 O O . ARG A 1 401 ? 26.395 6.037 -90.959 1.00 64.62 401 ARG A O 1
ATOM 3411 N N . GLN A 1 402 ? 26.190 6.932 -93.019 1.00 63.69 402 GLN A N 1
ATOM 3412 C CA . GLN A 1 402 ? 26.004 8.318 -92.565 1.00 63.69 402 GLN A CA 1
ATOM 3413 C C . GLN A 1 402 ? 24.799 8.452 -91.618 1.00 63.69 402 GLN A C 1
ATOM 3415 O O . GLN A 1 402 ? 24.936 8.959 -90.513 1.00 63.69 402 GLN A O 1
ATOM 3420 N N . GLN A 1 403 ? 23.635 7.910 -91.998 1.00 67.25 403 GLN A N 1
ATOM 3421 C CA . GLN A 1 403 ? 22.429 7.934 -91.156 1.00 67.25 403 GLN A CA 1
ATOM 3422 C C . GLN A 1 403 ? 22.611 7.175 -89.831 1.00 67.25 403 GLN A C 1
ATOM 3424 O O . GLN A 1 403 ? 22.040 7.562 -88.812 1.00 67.25 403 GLN A O 1
ATOM 3429 N N . THR A 1 404 ? 23.413 6.107 -89.826 1.00 66.12 404 THR A N 1
ATOM 3430 C CA . THR A 1 404 ? 23.746 5.356 -88.607 1.00 66.12 404 THR A CA 1
ATOM 3431 C C . THR A 1 404 ? 24.670 6.167 -87.698 1.00 66.12 404 THR A C 1
ATOM 3433 O O . THR A 1 404 ? 24.439 6.217 -86.494 1.00 66.12 404 THR A O 1
ATOM 3436 N N . GLU A 1 405 ? 25.676 6.842 -88.257 1.00 67.38 405 GLU A N 1
ATOM 3437 C CA . GLU A 1 405 ? 26.599 7.718 -87.526 1.00 67.38 405 GLU A CA 1
ATOM 3438 C C . GLU A 1 405 ? 25.869 8.927 -86.913 1.00 67.38 405 GLU A C 1
ATOM 3440 O O . GLU A 1 405 ? 25.975 9.162 -85.708 1.00 67.38 405 GLU A O 1
ATOM 3445 N N . ASP A 1 406 ? 25.023 9.606 -87.694 1.00 74.00 406 ASP A N 1
ATOM 3446 C CA . ASP A 1 406 ? 24.178 10.716 -87.233 1.00 74.00 406 ASP A CA 1
ATOM 3447 C C . ASP A 1 406 ? 23.200 10.262 -86.122 1.00 74.00 406 ASP A C 1
ATOM 3449 O O . ASP A 1 406 ? 22.978 10.970 -85.131 1.00 74.00 406 ASP A O 1
ATOM 3453 N N . SER A 1 407 ? 22.638 9.051 -86.242 1.00 69.19 407 SER A N 1
ATOM 3454 C CA . SER A 1 407 ? 21.761 8.454 -85.225 1.00 69.19 407 SER A CA 1
ATOM 3455 C C . SER A 1 407 ? 22.515 8.092 -83.940 1.00 69.19 407 SER A C 1
ATOM 3457 O O . SER A 1 407 ? 21.986 8.310 -82.850 1.00 69.19 407 SER A O 1
ATOM 3459 N N . LEU A 1 408 ? 23.735 7.557 -84.038 1.00 69.44 408 LEU A N 1
ATOM 3460 C CA . LEU A 1 408 ? 24.567 7.220 -82.878 1.00 69.44 408 LEU A CA 1
ATOM 3461 C C . LEU A 1 408 ? 25.046 8.479 -82.144 1.00 69.44 408 LEU A C 1
ATOM 3463 O O . LEU A 1 408 ? 24.984 8.521 -80.918 1.00 69.44 408 LEU A O 1
ATOM 3467 N N . LEU A 1 409 ? 25.435 9.533 -82.869 1.00 68.94 409 LEU A N 1
ATOM 3468 C CA . LEU A 1 409 ? 25.738 10.847 -82.286 1.00 68.94 409 LEU A CA 1
ATOM 3469 C C . LEU A 1 409 ? 24.524 11.439 -81.555 1.00 68.94 409 LEU A C 1
ATOM 3471 O O . LEU A 1 409 ? 24.653 11.941 -80.438 1.00 68.94 409 LEU A O 1
ATOM 3475 N N . THR A 1 410 ? 23.332 11.322 -82.149 1.00 70.94 410 THR A N 1
ATOM 3476 C CA . THR A 1 410 ? 22.077 11.777 -81.527 1.00 70.94 410 THR A CA 1
ATOM 3477 C C . THR A 1 410 ? 21.762 10.997 -80.246 1.00 70.94 410 THR A C 1
ATOM 3479 O O . THR A 1 410 ? 21.384 11.597 -79.240 1.00 70.94 410 THR A O 1
ATOM 3482 N N . GLN A 1 411 ? 21.948 9.672 -80.249 1.00 65.31 411 GLN A N 1
ATOM 3483 C CA . GLN A 1 411 ? 21.756 8.827 -79.064 1.00 65.31 411 GLN A CA 1
ATOM 3484 C C . GLN A 1 411 ? 22.782 9.132 -77.964 1.00 65.31 411 GLN A C 1
ATOM 3486 O O . GLN A 1 411 ? 22.402 9.236 -76.800 1.00 65.31 411 GLN A O 1
ATOM 3491 N N . LEU A 1 412 ? 24.053 9.347 -78.319 1.00 68.31 412 LEU A N 1
ATOM 3492 C CA . LEU A 1 412 ? 25.118 9.672 -77.368 1.00 68.31 412 LEU A CA 1
ATOM 3493 C C . LEU A 1 412 ? 24.863 11.008 -76.651 1.00 68.31 412 LEU A C 1
ATOM 3495 O O . LEU A 1 412 ? 25.035 11.100 -75.435 1.00 68.31 412 LEU A O 1
ATOM 3499 N N . GLU A 1 413 ? 24.410 12.038 -77.373 1.00 69.31 413 GLU A N 1
ATOM 3500 C CA . GLU A 1 413 ? 24.074 13.331 -76.764 1.00 69.31 413 GLU A CA 1
ATOM 3501 C C . GLU A 1 413 ? 22.798 13.248 -75.903 1.00 69.31 413 GLU A C 1
ATOM 3503 O O . GLU A 1 413 ? 22.734 13.869 -74.841 1.00 69.31 413 GLU A O 1
ATOM 3508 N N . GLN A 1 414 ? 21.813 12.426 -76.290 1.00 69.69 414 GLN A N 1
ATOM 3509 C CA . GLN A 1 414 ? 20.645 12.139 -75.446 1.00 69.69 414 GLN A CA 1
ATOM 3510 C C . GLN A 1 414 ? 21.031 11.400 -74.158 1.00 69.69 414 GLN A C 1
ATOM 3512 O O . GLN A 1 414 ? 20.583 11.793 -73.081 1.00 69.69 414 GLN A O 1
ATOM 3517 N N . GLU A 1 415 ? 21.888 10.377 -74.230 1.00 65.12 415 GLU A N 1
ATOM 3518 C CA . GLU A 1 415 ? 22.360 9.650 -73.046 1.00 65.12 415 GLU A CA 1
ATOM 3519 C C . GLU A 1 415 ? 23.175 10.569 -72.121 1.00 65.12 415 GLU A C 1
ATOM 3521 O O . GLU A 1 415 ? 22.987 10.565 -70.905 1.00 65.12 415 GLU A O 1
ATOM 3526 N N . LYS A 1 416 ? 24.023 11.431 -72.691 1.00 68.50 416 LYS A N 1
ATOM 3527 C CA . LYS A 1 416 ? 24.780 12.459 -71.964 1.00 68.50 416 LYS A CA 1
ATOM 3528 C C . LYS A 1 416 ? 23.865 13.438 -71.219 1.00 68.50 416 LYS A C 1
ATOM 3530 O O . LYS A 1 416 ? 24.107 13.701 -70.040 1.00 68.50 416 LYS A O 1
ATOM 3535 N N . GLN A 1 417 ? 22.782 13.908 -71.841 1.00 68.19 417 GLN A N 1
ATOM 3536 C CA . GLN A 1 417 ? 21.786 14.746 -71.159 1.00 68.19 417 GLN A CA 1
ATOM 3537 C C . GLN A 1 417 ? 20.996 13.974 -70.089 1.00 68.19 417 GLN A C 1
ATOM 3539 O O . GLN A 1 417 ? 20.751 14.516 -69.012 1.00 68.19 417 GLN A O 1
ATOM 3544 N N . GLN A 1 418 ? 20.645 12.705 -70.323 1.00 66.31 418 GLN A N 1
ATOM 3545 C CA . GLN A 1 418 ? 19.984 11.861 -69.317 1.00 66.31 418 GLN A CA 1
ATOM 3546 C C . GLN A 1 418 ? 20.883 11.592 -68.101 1.00 66.31 418 GLN A C 1
ATOM 3548 O O . GLN A 1 418 ? 20.405 11.652 -66.966 1.00 66.31 418 GLN A O 1
ATOM 3553 N N . ARG A 1 419 ? 22.187 11.364 -68.308 1.00 67.31 419 ARG A N 1
ATOM 3554 C CA . ARG A 1 419 ? 23.180 11.238 -67.229 1.00 67.31 419 ARG A CA 1
ATOM 3555 C C . ARG A 1 419 ? 23.259 12.525 -66.402 1.00 67.31 419 ARG A C 1
ATOM 3557 O O . ARG A 1 419 ? 23.095 12.449 -65.190 1.00 67.31 419 ARG A O 1
ATOM 3564 N N . GLN A 1 420 ? 23.379 13.694 -67.038 1.00 66.50 420 GLN A N 1
ATOM 3565 C CA . GLN A 1 420 ? 23.392 14.994 -66.344 1.00 66.50 420 GLN A CA 1
ATOM 3566 C C . GLN A 1 420 ? 22.092 15.275 -65.568 1.00 66.50 420 GLN A C 1
ATOM 3568 O O . GLN A 1 420 ? 22.131 15.747 -64.434 1.00 66.50 420 GLN A O 1
ATOM 3573 N N . GLN A 1 421 ? 20.925 14.948 -66.134 1.00 68.69 421 GLN A N 1
ATOM 3574 C CA . GLN A 1 421 ? 19.643 15.073 -65.426 1.00 68.69 421 GLN A CA 1
ATOM 3575 C C . GLN A 1 421 ? 19.539 14.109 -64.235 1.00 68.69 421 GLN A C 1
ATOM 3577 O O . GLN A 1 421 ? 18.984 14.471 -63.198 1.00 68.69 421 GLN A O 1
ATOM 3582 N N . THR A 1 422 ? 20.095 12.901 -64.358 1.00 71.06 422 THR A N 1
ATOM 3583 C CA . THR A 1 422 ? 20.143 11.905 -63.276 1.00 71.06 422 THR A CA 1
ATOM 3584 C C . THR A 1 422 ? 21.090 12.346 -62.161 1.00 71.06 422 THR A C 1
ATOM 3586 O O . THR A 1 422 ? 20.724 12.275 -60.993 1.00 71.06 422 THR A O 1
ATOM 3589 N N . GLU A 1 423 ? 22.262 12.877 -62.506 1.00 70.94 423 GLU A N 1
ATOM 3590 C CA . GLU A 1 423 ? 23.244 13.439 -61.574 1.00 70.94 423 GLU A CA 1
ATOM 3591 C C . GLU A 1 423 ? 22.663 14.628 -60.792 1.00 70.94 423 GLU A C 1
ATOM 3593 O O . GLU A 1 423 ? 22.652 14.610 -59.562 1.00 70.94 423 GLU A O 1
ATOM 3598 N N . HIS A 1 424 ? 22.064 15.609 -61.478 1.00 74.00 424 HIS A N 1
ATOM 3599 C CA . HIS A 1 424 ? 21.369 16.720 -60.818 1.00 74.00 424 HIS A CA 1
ATOM 3600 C C . HIS A 1 424 ? 20.214 16.253 -59.921 1.00 74.00 424 HIS A C 1
ATOM 3602 O O . HIS A 1 424 ? 20.006 16.821 -58.848 1.00 74.00 424 HIS A O 1
ATOM 3608 N N . ARG A 1 425 ? 19.474 15.214 -60.327 1.00 74.19 425 ARG A N 1
ATOM 3609 C CA . ARG A 1 425 ? 18.394 14.636 -59.520 1.00 74.19 425 ARG A CA 1
ATOM 3610 C C . ARG A 1 425 ? 18.924 13.945 -58.261 1.00 74.19 425 ARG A C 1
ATOM 3612 O O . ARG A 1 425 ? 18.364 14.164 -57.192 1.00 74.19 425 ARG A O 1
ATOM 3619 N N . LEU A 1 426 ? 19.998 13.162 -58.365 1.00 72.44 426 LEU A N 1
ATOM 3620 C CA . LEU A 1 426 ? 20.634 12.502 -57.220 1.00 72.44 426 LEU A CA 1
ATOM 3621 C C . LEU A 1 426 ? 21.220 13.524 -56.238 1.00 72.44 426 LEU A C 1
ATOM 3623 O O . LEU A 1 426 ? 20.990 13.404 -55.039 1.00 72.44 426 LEU A O 1
ATOM 3627 N N . LEU A 1 427 ? 21.887 14.572 -56.732 1.00 73.38 427 LEU A N 1
ATOM 3628 C CA . LEU A 1 427 ? 22.391 15.669 -55.896 1.00 73.38 427 LEU A CA 1
ATOM 3629 C C . LEU A 1 427 ? 21.256 16.417 -55.175 1.00 73.38 427 LEU A C 1
ATOM 3631 O O . LEU A 1 427 ? 21.379 16.722 -53.990 1.00 73.38 427 LEU A O 1
ATOM 3635 N N . ALA A 1 428 ? 20.133 16.671 -55.856 1.00 70.50 428 ALA A N 1
ATOM 3636 C CA . ALA A 1 428 ? 18.958 17.291 -55.242 1.00 70.50 428 ALA A CA 1
ATOM 3637 C C . ALA A 1 428 ? 18.298 16.389 -54.181 1.00 70.50 428 ALA A C 1
ATOM 3639 O O . ALA A 1 428 ? 17.874 16.888 -53.140 1.00 70.50 428 ALA A O 1
ATOM 3640 N N . GLN A 1 429 ? 18.239 15.072 -54.414 1.00 71.12 429 GLN A N 1
ATOM 3641 C CA . GLN A 1 429 ? 17.740 14.107 -53.429 1.00 71.12 429 GLN A CA 1
ATOM 3642 C C . GLN A 1 429 ? 18.661 14.018 -52.203 1.00 71.12 429 GLN A C 1
ATOM 3644 O O . GLN A 1 429 ? 18.167 14.066 -51.083 1.00 71.12 429 GLN A O 1
ATOM 3649 N N . LEU A 1 430 ? 19.982 13.980 -52.394 1.00 69.69 430 LEU A N 1
ATOM 3650 C CA . LEU A 1 430 ? 20.954 13.873 -51.302 1.00 69.69 430 LEU A CA 1
ATOM 3651 C C . LEU A 1 430 ? 20.989 15.142 -50.428 1.00 69.69 430 LEU A C 1
ATOM 3653 O O . LEU A 1 430 ? 21.066 15.050 -49.204 1.00 69.69 430 LEU A O 1
ATOM 3657 N N . GLU A 1 431 ? 20.854 16.333 -51.021 1.00 70.25 431 GLU A N 1
ATOM 3658 C CA . GLU A 1 431 ? 20.691 17.581 -50.259 1.00 70.25 431 GLU A CA 1
ATOM 3659 C C . GLU A 1 431 ? 19.327 17.646 -49.539 1.00 70.25 431 GLU A C 1
ATOM 3661 O O . GLU A 1 431 ? 19.255 18.128 -48.408 1.00 70.25 431 GLU A O 1
ATOM 3666 N N . GLN A 1 432 ? 18.254 17.099 -50.128 1.00 72.44 432 GLN A N 1
ATOM 3667 C CA . GLN A 1 432 ? 16.954 16.976 -49.458 1.00 72.44 432 GLN A CA 1
ATOM 3668 C C . GLN A 1 432 ? 17.016 16.013 -48.257 1.00 72.44 432 GLN A C 1
ATOM 3670 O O . GLN A 1 432 ? 16.525 16.356 -47.182 1.00 72.44 432 GLN A O 1
ATOM 3675 N N . GLU A 1 433 ? 17.623 14.835 -48.409 1.00 70.94 433 GLU A N 1
ATOM 3676 C CA . GLU A 1 433 ? 17.796 13.844 -47.336 1.00 70.94 433 GLU A CA 1
ATOM 3677 C C . GLU A 1 433 ? 18.654 14.406 -46.195 1.00 70.94 433 GLU A C 1
ATOM 3679 O O . GLU A 1 433 ? 18.289 14.290 -45.027 1.00 70.94 433 GLU A O 1
ATOM 3684 N N . LYS A 1 434 ? 19.731 15.126 -46.522 1.00 68.38 434 LYS A N 1
ATOM 3685 C CA . LYS A 1 434 ? 20.567 15.857 -45.559 1.00 68.38 434 LYS A CA 1
ATOM 3686 C C . LYS A 1 434 ? 19.781 16.921 -44.781 1.00 68.38 434 LYS A C 1
ATOM 3688 O O . LYS A 1 434 ? 19.913 16.999 -43.560 1.00 68.38 434 LYS A O 1
ATOM 3693 N N . GLN A 1 435 ? 18.919 17.699 -45.439 1.00 70.12 435 GLN A N 1
ATOM 3694 C CA . GLN A 1 435 ? 18.049 18.666 -44.751 1.00 70.12 435 GLN A CA 1
ATOM 3695 C C . GLN A 1 435 ? 16.981 17.978 -43.885 1.00 70.12 435 GLN A C 1
ATOM 3697 O O . GLN A 1 435 ? 16.686 18.451 -42.786 1.00 70.12 435 GLN A O 1
ATOM 3702 N N . GLN A 1 436 ? 16.438 16.838 -44.320 1.00 69.69 436 GLN A N 1
ATOM 3703 C CA . GLN A 1 436 ? 15.525 16.021 -43.511 1.00 69.69 436 GLN A CA 1
ATOM 3704 C C . GLN A 1 436 ? 16.229 15.411 -42.288 1.00 69.69 436 GLN A C 1
ATOM 3706 O O . GLN A 1 436 ? 15.652 15.399 -41.198 1.00 69.69 436 GLN A O 1
ATOM 3711 N N . HIS A 1 437 ? 17.484 14.975 -42.424 1.00 69.62 437 HIS A N 1
ATOM 3712 C CA . HIS A 1 437 ? 18.295 14.485 -41.311 1.00 69.62 437 HIS A CA 1
ATOM 3713 C C . HIS A 1 437 ? 18.577 15.599 -40.294 1.00 69.62 437 HIS A C 1
ATOM 3715 O O . HIS A 1 437 ? 18.369 15.385 -39.103 1.00 69.62 437 HIS A O 1
ATOM 3721 N N . GLN A 1 438 ? 18.958 16.802 -40.737 1.00 68.50 438 GLN A N 1
ATOM 3722 C CA . GLN A 1 438 ? 19.169 17.957 -39.849 1.00 68.50 438 GLN A CA 1
ATOM 3723 C C . GLN A 1 438 ? 17.882 18.375 -39.119 1.00 68.50 438 GLN A C 1
ATOM 3725 O O . GLN A 1 438 ? 17.899 18.643 -37.919 1.00 68.50 438 GLN A O 1
ATOM 3730 N N . GLN A 1 439 ? 16.734 18.381 -39.806 1.00 70.31 439 GLN A N 1
ATOM 3731 C CA . GLN A 1 439 ? 15.436 18.644 -39.169 1.00 70.31 439 GLN A CA 1
ATOM 3732 C C . GLN A 1 439 ? 15.053 17.555 -38.155 1.00 70.31 439 GLN A C 1
ATOM 3734 O O . GLN A 1 439 ? 14.477 17.864 -37.111 1.00 70.31 439 GLN A O 1
ATOM 3739 N N . THR A 1 440 ? 15.391 16.294 -38.433 1.00 72.06 440 THR A N 1
ATOM 3740 C CA . THR A 1 440 ? 15.156 15.162 -37.524 1.00 72.06 440 THR A CA 1
ATOM 3741 C C . THR A 1 440 ? 16.065 15.237 -36.298 1.00 72.06 440 THR A C 1
ATOM 3743 O O . THR A 1 440 ? 15.586 15.081 -35.180 1.00 72.06 440 THR A O 1
ATOM 3746 N N . GLU A 1 441 ? 17.343 15.566 -36.480 1.00 71.94 441 GLU A N 1
ATOM 3747 C CA . GLU A 1 441 ? 18.321 15.777 -35.408 1.00 71.94 441 GLU A CA 1
ATOM 3748 C C . GLU A 1 441 ? 17.908 16.938 -34.492 1.00 71.94 441 GLU A C 1
ATOM 3750 O O . GLU A 1 441 ? 17.784 16.755 -33.282 1.00 71.94 441 GLU A O 1
ATOM 3755 N N . HIS A 1 442 ? 17.581 18.109 -35.053 1.00 74.62 442 HIS A N 1
ATOM 3756 C CA . HIS A 1 442 ? 17.066 19.241 -34.275 1.00 74.62 442 HIS A CA 1
ATOM 3757 C C . HIS A 1 442 ? 15.768 18.904 -33.528 1.00 74.62 442 HIS A C 1
ATOM 3759 O O . HIS A 1 442 ? 15.580 19.348 -32.394 1.00 74.62 442 HIS A O 1
ATOM 3765 N N . ARG A 1 443 ? 14.881 18.100 -34.128 1.00 76.38 443 ARG A N 1
ATOM 3766 C CA . ARG A 1 443 ? 13.652 17.633 -33.477 1.00 76.38 443 ARG A CA 1
ATOM 3767 C C . ARG A 1 443 ? 13.947 16.678 -32.317 1.00 76.38 443 ARG A C 1
ATOM 3769 O O . ARG A 1 443 ? 13.365 16.855 -31.252 1.00 76.38 443 ARG A O 1
ATOM 3776 N N . LEU A 1 444 ? 14.854 15.718 -32.493 1.00 72.25 444 LEU A N 1
ATOM 3777 C CA . LEU A 1 444 ? 15.266 14.787 -31.438 1.00 72.25 444 LEU A CA 1
ATOM 3778 C C . LEU A 1 444 ? 15.957 15.518 -30.280 1.00 72.25 444 LEU A C 1
ATOM 3780 O O . LEU A 1 444 ? 15.618 15.272 -29.128 1.00 72.25 444 LEU A O 1
ATOM 3784 N N . LEU A 1 445 ? 16.844 16.477 -30.568 1.00 74.62 445 LEU A N 1
ATOM 3785 C CA . LEU A 1 445 ? 17.481 17.323 -29.551 1.00 74.62 445 LEU A CA 1
ATOM 3786 C C . LEU A 1 445 ? 16.457 18.173 -28.779 1.00 74.62 445 LEU A C 1
ATOM 3788 O O . LEU A 1 445 ? 16.538 18.268 -27.555 1.00 74.62 445 LEU A O 1
ATOM 3792 N N . ALA A 1 446 ? 15.463 18.745 -29.466 1.00 70.62 446 ALA A N 1
ATOM 3793 C CA . ALA A 1 446 ? 14.380 19.485 -28.817 1.00 70.62 446 ALA A CA 1
ATOM 3794 C C . ALA A 1 446 ? 13.491 18.580 -27.942 1.00 70.62 446 ALA A C 1
ATOM 3796 O O . ALA A 1 446 ? 13.099 18.986 -26.849 1.00 70.62 446 ALA A O 1
ATOM 3797 N N . GLN A 1 447 ? 13.207 17.350 -28.384 1.00 73.38 447 GLN A N 1
ATOM 3798 C CA . GLN A 1 447 ? 12.468 16.364 -27.589 1.00 73.38 447 GLN A CA 1
ATOM 3799 C C . GLN A 1 447 ? 13.270 15.897 -26.363 1.00 73.38 447 GLN A C 1
ATOM 3801 O O . GLN A 1 447 ? 12.699 15.808 -25.281 1.00 73.38 447 GLN A O 1
ATOM 3806 N N . LEU A 1 448 ? 14.582 15.675 -26.499 1.00 71.62 448 LEU A N 1
ATOM 3807 C CA . LEU A 1 448 ? 15.469 15.288 -25.397 1.00 71.62 448 LEU A CA 1
ATOM 3808 C C . LEU A 1 448 ? 15.553 16.384 -24.321 1.00 71.62 448 LEU A C 1
ATOM 3810 O O . LEU A 1 448 ? 15.460 16.094 -23.129 1.00 71.62 448 LEU A O 1
ATOM 3814 N N . GLU A 1 449 ? 15.691 17.650 -24.726 1.00 73.31 449 GLU A N 1
ATOM 3815 C CA . GLU A 1 449 ? 15.711 18.782 -23.792 1.00 73.31 449 GLU A CA 1
ATOM 3816 C C . GLU A 1 449 ? 14.334 19.008 -23.142 1.00 73.31 449 GLU A C 1
ATOM 3818 O O . GLU A 1 449 ? 14.267 19.284 -21.945 1.00 73.31 449 GLU A O 1
ATOM 3823 N N . GLN A 1 450 ? 13.231 18.811 -23.879 1.00 74.31 450 GLN A N 1
ATOM 3824 C CA . GLN A 1 450 ? 11.882 18.830 -23.304 1.00 74.31 450 GLN A CA 1
ATOM 3825 C C . GLN A 1 450 ? 11.692 17.714 -22.264 1.00 74.31 450 GLN A C 1
ATOM 3827 O O . GLN A 1 450 ? 11.181 17.980 -21.177 1.00 74.31 450 GLN A O 1
ATOM 3832 N N . GLU A 1 451 ? 12.111 16.481 -22.562 1.00 70.62 451 GLU A N 1
ATOM 3833 C CA . GLU A 1 451 ? 11.998 15.353 -21.632 1.00 70.62 451 GLU A CA 1
ATOM 3834 C C . GLU A 1 451 ? 12.861 15.578 -20.382 1.00 70.62 451 GLU A C 1
ATOM 3836 O O . GLU A 1 451 ? 12.408 15.360 -19.261 1.00 70.62 451 GLU A O 1
ATOM 3841 N N . LYS A 1 452 ? 14.079 16.103 -20.548 1.00 70.88 452 LYS A N 1
ATOM 3842 C CA . LYS A 1 452 ? 14.964 16.511 -19.449 1.00 70.88 452 LYS A CA 1
ATOM 3843 C C . LYS A 1 452 ? 14.329 17.586 -18.558 1.00 70.88 452 LYS A C 1
ATOM 3845 O O . LYS A 1 452 ? 14.400 17.472 -17.337 1.00 70.88 452 LYS A O 1
ATOM 3850 N N . GLN A 1 453 ? 13.656 18.581 -19.136 1.00 73.00 453 GLN A N 1
ATOM 3851 C CA . GLN A 1 453 ? 12.918 19.591 -18.366 1.00 73.00 453 GLN A CA 1
ATOM 3852 C C . GLN A 1 453 ? 11.689 19.002 -17.654 1.00 73.00 453 GLN A C 1
ATOM 3854 O O . GLN A 1 453 ? 11.425 19.366 -16.511 1.00 73.00 453 GLN A O 1
ATOM 3859 N N . GLN A 1 454 ? 10.976 18.055 -18.272 1.00 70.06 454 GLN A N 1
ATOM 3860 C CA . GLN A 1 454 ? 9.864 17.340 -17.633 1.00 70.06 454 GLN A CA 1
ATOM 3861 C C . GLN A 1 454 ? 10.337 16.440 -16.481 1.00 70.06 454 GLN A C 1
ATOM 3863 O O . GLN A 1 454 ? 9.700 16.416 -15.428 1.00 70.06 454 GLN A O 1
ATOM 3868 N N . ARG A 1 455 ? 11.477 15.752 -16.637 1.00 70.19 455 ARG A N 1
ATOM 3869 C CA . ARG A 1 455 ? 12.122 14.971 -15.569 1.00 70.19 455 ARG A CA 1
ATOM 3870 C C . ARG A 1 455 ? 12.510 15.872 -14.392 1.00 70.19 455 ARG A C 1
ATOM 3872 O O . ARG A 1 455 ? 12.098 15.570 -13.279 1.00 70.19 455 ARG A O 1
ATOM 3879 N N . GLN A 1 456 ? 13.169 17.009 -14.641 1.00 71.31 456 GLN A N 1
ATOM 3880 C CA . GLN A 1 456 ? 13.507 17.983 -13.591 1.00 71.31 456 GLN A CA 1
ATOM 3881 C C . GLN A 1 456 ? 12.257 18.510 -12.871 1.00 71.31 456 GLN A C 1
ATOM 3883 O O . GLN A 1 456 ? 12.199 18.478 -11.651 1.00 71.31 456 GLN A O 1
ATOM 3888 N N . GLN A 1 457 ? 11.215 18.920 -13.604 1.00 73.50 457 GLN A N 1
ATOM 3889 C CA . GLN A 1 457 ? 9.955 19.386 -13.000 1.00 73.50 457 GLN A CA 1
ATOM 3890 C C . GLN A 1 457 ? 9.259 18.299 -12.166 1.00 73.50 457 GLN A C 1
ATOM 3892 O O . GLN A 1 457 ? 8.619 18.605 -11.160 1.00 73.50 457 GLN A O 1
ATOM 3897 N N . THR A 1 458 ? 9.390 17.031 -12.563 1.00 72.94 458 THR A N 1
ATOM 3898 C CA . THR A 1 458 ? 8.866 15.888 -11.805 1.00 72.94 458 THR A CA 1
ATOM 3899 C C . THR A 1 458 ? 9.683 15.657 -10.532 1.00 72.94 458 THR A C 1
ATOM 3901 O O . THR A 1 458 ? 9.101 15.480 -9.466 1.00 72.94 458 THR A O 1
ATOM 3904 N N . GLU A 1 459 ? 11.014 15.720 -10.611 1.00 73.62 459 GLU A N 1
ATOM 3905 C CA . GLU A 1 459 ? 11.926 15.598 -9.467 1.00 73.62 459 GLU A CA 1
ATOM 3906 C C . GLU A 1 459 ? 11.734 16.742 -8.456 1.00 73.62 459 GLU A C 1
ATOM 3908 O O . GLU A 1 459 ? 11.537 16.483 -7.269 1.00 73.62 459 GLU A O 1
ATOM 3913 N N . ASP A 1 460 ? 11.660 17.991 -8.924 1.00 79.88 460 ASP A N 1
ATOM 3914 C CA . ASP A 1 460 ? 11.374 19.178 -8.107 1.00 79.88 460 ASP A CA 1
ATOM 3915 C C . ASP A 1 460 ? 9.993 19.074 -7.425 1.00 79.88 460 ASP A C 1
ATOM 3917 O O . ASP A 1 460 ? 9.831 19.431 -6.252 1.00 79.88 460 ASP A O 1
ATOM 3921 N N . SER A 1 461 ? 8.986 18.546 -8.134 1.00 77.88 461 SER A N 1
ATOM 3922 C CA . SER A 1 461 ? 7.644 18.305 -7.587 1.00 77.88 461 SER A CA 1
ATOM 3923 C C . SER A 1 461 ? 7.639 17.192 -6.537 1.00 77.88 461 SER A C 1
ATOM 3925 O O . SER A 1 461 ? 6.965 17.331 -5.516 1.00 77.88 461 SER A O 1
ATOM 3927 N N . LEU A 1 462 ? 8.383 16.103 -6.751 1.00 76.75 462 LEU A N 1
ATOM 3928 C CA . LEU A 1 462 ? 8.506 15.000 -5.794 1.00 76.75 462 LEU A CA 1
ATOM 3929 C C . LEU A 1 462 ? 9.285 15.427 -4.542 1.00 76.75 462 LEU A C 1
ATOM 3931 O O . LEU A 1 462 ? 8.855 15.120 -3.434 1.00 76.75 462 LEU A O 1
ATOM 3935 N N . LEU A 1 463 ? 10.360 16.207 -4.689 1.00 74.94 463 LEU A N 1
ATOM 3936 C CA . LEU A 1 463 ? 11.070 16.839 -3.569 1.00 74.94 463 LEU A CA 1
ATOM 3937 C C . LEU A 1 463 ? 10.154 17.775 -2.770 1.00 74.94 463 LEU A C 1
ATOM 3939 O O . LEU A 1 463 ? 10.155 17.744 -1.539 1.00 74.94 463 LEU A O 1
ATOM 3943 N N . THR A 1 464 ? 9.332 18.569 -3.460 1.00 77.62 464 THR A N 1
ATOM 3944 C CA . THR A 1 464 ? 8.353 19.463 -2.823 1.00 77.62 464 THR A CA 1
ATOM 3945 C C . THR A 1 464 ? 7.287 18.674 -2.057 1.00 77.62 464 THR A C 1
ATOM 3947 O O . THR A 1 464 ? 6.958 19.035 -0.928 1.00 77.62 464 THR A O 1
ATOM 3950 N N . GLN A 1 465 ? 6.772 17.580 -2.628 1.00 73.81 465 GLN A N 1
ATOM 3951 C CA . GLN A 1 465 ? 5.812 16.693 -1.959 1.00 73.81 465 GLN A CA 1
ATOM 3952 C C . GLN A 1 465 ? 6.435 15.976 -0.754 1.00 73.81 465 GLN A C 1
ATOM 3954 O O . GLN A 1 465 ? 5.814 15.933 0.303 1.00 73.81 465 GLN A O 1
ATOM 3959 N N . LEU A 1 466 ? 7.673 15.487 -0.871 1.00 75.44 466 LEU A N 1
ATOM 3960 C CA . LEU A 1 466 ? 8.394 14.817 0.213 1.00 75.44 466 LEU A CA 1
ATOM 3961 C C . LEU A 1 466 ? 8.650 15.760 1.400 1.00 75.44 466 LEU A C 1
ATOM 3963 O O . LEU A 1 466 ? 8.459 15.370 2.551 1.00 75.44 466 LEU A O 1
ATOM 3967 N N . GLU A 1 467 ? 9.041 17.012 1.142 1.00 76.81 467 GLU A N 1
ATOM 3968 C CA . GLU A 1 467 ? 9.240 18.004 2.205 1.00 76.81 467 GLU A CA 1
ATOM 3969 C C . GLU A 1 467 ? 7.904 18.459 2.823 1.00 76.81 467 GLU A C 1
ATOM 3971 O O . GLU A 1 467 ? 7.834 18.662 4.035 1.00 76.81 467 GLU A O 1
ATOM 3976 N N . GLN A 1 468 ? 6.821 18.542 2.038 1.00 76.31 468 GLN A N 1
ATOM 3977 C CA . GLN A 1 468 ? 5.469 18.771 2.568 1.00 76.31 468 GLN A CA 1
ATOM 3978 C C . GLN A 1 468 ? 4.989 17.609 3.447 1.00 76.31 468 GLN A C 1
ATOM 3980 O O . GLN A 1 468 ? 4.480 17.853 4.539 1.00 76.31 468 GLN A O 1
ATOM 3985 N N . GLU A 1 469 ? 5.179 16.357 3.025 1.00 72.44 469 GLU A N 1
ATOM 3986 C CA . GLU A 1 469 ? 4.805 15.181 3.816 1.00 72.44 469 GLU A CA 1
ATOM 3987 C C . GLU A 1 469 ? 5.629 15.106 5.109 1.00 72.44 469 GLU A C 1
ATOM 3989 O O . GLU A 1 469 ? 5.089 14.860 6.185 1.00 72.44 469 GLU A O 1
ATOM 3994 N N . LYS A 1 470 ? 6.930 15.407 5.038 1.00 74.81 470 LYS A N 1
ATOM 3995 C CA . LYS A 1 470 ? 7.818 15.523 6.201 1.00 74.81 470 LYS A CA 1
ATOM 3996 C C . LYS A 1 470 ? 7.364 16.617 7.175 1.00 74.81 470 LYS A C 1
ATOM 3998 O O . LYS A 1 470 ? 7.359 16.378 8.381 1.00 74.81 470 LYS A O 1
ATOM 4003 N N . GLN A 1 471 ? 6.918 17.774 6.684 1.00 74.19 471 GLN A N 1
ATOM 4004 C CA . GLN A 1 471 ? 6.338 18.826 7.530 1.00 74.19 471 GLN A CA 1
ATOM 4005 C C . GLN A 1 471 ? 4.983 18.422 8.129 1.00 74.19 471 GLN A C 1
ATOM 4007 O O . GLN A 1 471 ? 4.748 18.695 9.303 1.00 74.19 471 GLN A O 1
ATOM 4012 N N . GLN A 1 472 ? 4.118 17.728 7.383 1.00 70.88 472 GLN A N 1
ATOM 4013 C CA . GLN A 1 472 ? 2.849 17.203 7.907 1.00 70.88 472 GLN A CA 1
ATOM 4014 C C . GLN A 1 472 ? 3.071 16.125 8.974 1.00 70.88 472 GLN A C 1
ATOM 4016 O O . GLN A 1 472 ? 2.403 16.144 10.008 1.00 70.88 472 GLN A O 1
ATOM 4021 N N . ARG A 1 473 ? 4.037 15.219 8.772 1.00 71.88 473 ARG A N 1
ATOM 4022 C CA . ARG A 1 473 ? 4.452 14.223 9.771 1.00 71.88 473 ARG A CA 1
ATOM 4023 C C . ARG A 1 473 ? 4.961 14.905 11.043 1.00 71.88 473 ARG A C 1
ATOM 4025 O O . ARG A 1 473 ? 4.448 14.586 12.109 1.00 71.88 473 ARG A O 1
ATOM 4032 N N . GLN A 1 474 ? 5.853 15.896 10.932 1.00 73.62 474 GLN A N 1
ATOM 4033 C CA . GLN A 1 474 ? 6.338 16.666 12.088 1.00 73.62 474 GLN A CA 1
ATOM 4034 C C . GLN A 1 474 ? 5.195 17.386 12.818 1.00 73.62 474 GLN A C 1
ATOM 4036 O O . GLN A 1 474 ? 5.066 17.250 14.025 1.00 73.62 474 GLN A O 1
ATOM 4041 N N . GLN A 1 475 ? 4.309 18.084 12.100 1.00 75.75 475 GLN A N 1
ATOM 4042 C CA . GLN A 1 475 ? 3.146 18.756 12.700 1.00 75.75 475 GLN A CA 1
ATOM 4043 C C . GLN A 1 475 ? 2.183 17.773 13.383 1.00 75.75 475 GLN A C 1
ATOM 4045 O O . GLN A 1 475 ? 1.577 18.110 14.399 1.00 75.75 475 GLN A O 1
ATOM 4050 N N . THR A 1 476 ? 2.048 16.556 12.849 1.00 72.38 476 THR A N 1
ATOM 4051 C CA . THR A 1 476 ? 1.241 15.490 13.460 1.00 72.38 476 THR A CA 1
ATOM 4052 C C . THR A 1 476 ? 1.909 14.958 14.729 1.00 72.38 476 THR A C 1
ATOM 4054 O O . THR A 1 476 ? 1.237 14.798 15.742 1.00 72.38 476 THR A O 1
ATOM 4057 N N . GLU A 1 477 ? 3.225 14.732 14.704 1.00 75.81 477 GLU A N 1
ATOM 4058 C CA . GLU A 1 477 ? 4.013 14.298 15.862 1.00 75.81 477 GLU A CA 1
ATOM 4059 C C . GLU A 1 477 ? 4.001 15.356 16.978 1.00 75.81 477 GLU A C 1
ATOM 4061 O O . GLU A 1 477 ? 3.636 15.041 18.109 1.00 75.81 477 GLU A O 1
ATOM 4066 N N . ASP A 1 478 ? 4.262 16.624 16.648 1.00 81.00 478 ASP A N 1
ATOM 4067 C CA . ASP A 1 478 ? 4.193 17.764 17.570 1.00 81.00 478 ASP A CA 1
ATOM 4068 C C . ASP A 1 478 ? 2.781 17.916 18.179 1.00 81.00 478 ASP A C 1
ATOM 4070 O O . ASP A 1 478 ? 2.633 18.192 19.374 1.00 81.00 478 ASP A O 1
ATOM 4074 N N . SER A 1 479 ? 1.726 17.704 17.379 1.00 77.88 479 SER A N 1
ATOM 4075 C CA . SER A 1 479 ? 0.329 17.747 17.834 1.00 77.88 479 SER A CA 1
ATOM 4076 C C . SER A 1 479 ? -0.015 16.585 18.768 1.00 77.88 479 SER A C 1
ATOM 4078 O O . SER A 1 479 ? -0.651 16.808 19.797 1.00 77.88 479 SER A O 1
ATOM 4080 N N . LEU A 1 480 ? 0.409 15.359 18.447 1.00 77.00 480 LEU A N 1
ATOM 4081 C CA . LEU A 1 480 ? 0.201 14.178 19.293 1.00 77.00 480 LEU A CA 1
ATOM 4082 C C . LEU A 1 480 ? 0.974 14.292 20.612 1.00 77.00 480 LEU A C 1
ATOM 4084 O O . LEU A 1 480 ? 0.443 13.959 21.667 1.00 77.00 480 LEU A O 1
ATOM 4088 N N . LEU A 1 481 ? 2.200 14.817 20.575 1.00 74.81 481 LEU A N 1
ATOM 4089 C CA . LEU A 1 481 ? 3.024 15.039 21.763 1.00 74.81 481 LEU A CA 1
ATOM 4090 C C . LEU A 1 481 ? 2.423 16.144 22.652 1.00 74.81 481 LEU A C 1
ATOM 4092 O O . LEU A 1 481 ? 2.368 15.995 23.872 1.00 74.81 481 LEU A O 1
ATOM 4096 N N . THR A 1 482 ? 1.859 17.195 22.044 1.00 78.12 482 THR A N 1
ATOM 4097 C CA . THR A 1 482 ? 1.079 18.231 22.746 1.00 78.12 482 THR A CA 1
ATOM 4098 C C . THR A 1 482 ? -0.198 17.663 23.379 1.00 78.12 482 THR A C 1
ATOM 4100 O O . THR A 1 482 ? -0.512 18.001 24.519 1.00 78.12 482 THR A O 1
ATOM 4103 N N . GLN A 1 483 ? -0.928 16.789 22.677 1.00 72.81 483 GLN A N 1
ATOM 4104 C CA . GLN A 1 483 ? -2.112 16.110 23.218 1.00 72.81 483 GLN A CA 1
ATOM 4105 C C . GLN A 1 483 ? -1.747 15.188 24.387 1.00 72.81 483 GLN A C 1
ATOM 4107 O O . GLN A 1 483 ? -2.391 15.259 25.428 1.00 72.81 483 GLN A O 1
ATOM 4112 N N . LEU A 1 484 ? -0.672 14.405 24.269 1.00 74.69 484 LEU A N 1
ATOM 4113 C CA . LEU A 1 484 ? -0.192 13.518 25.330 1.00 74.69 484 LEU A CA 1
ATOM 4114 C C . LEU A 1 484 ? 0.231 14.291 26.593 1.00 74.69 484 LEU A C 1
ATOM 4116 O O . LEU A 1 484 ? -0.074 13.867 27.707 1.00 74.69 484 LEU A O 1
ATOM 4120 N N . GLU A 1 485 ? 0.897 15.441 26.440 1.00 75.88 485 GLU A N 1
ATOM 4121 C CA . GLU A 1 485 ? 1.242 16.316 27.570 1.00 75.88 485 GLU A CA 1
ATOM 4122 C C . GLU A 1 485 ? -0.027 16.910 28.223 1.00 75.88 485 GLU A C 1
ATOM 4124 O O . GLU A 1 485 ? -0.125 16.948 29.450 1.00 75.88 485 GLU A O 1
ATOM 4129 N N . GLN A 1 486 ? -1.036 17.295 27.427 1.00 77.81 486 GLN A N 1
ATOM 4130 C CA . GLN A 1 486 ? -2.329 17.781 27.932 1.00 77.81 486 GLN A CA 1
ATOM 4131 C C . GLN A 1 486 ? -3.135 16.693 28.656 1.00 77.81 486 GLN A C 1
ATOM 4133 O O . GLN A 1 486 ? -3.651 16.958 29.739 1.00 77.81 486 GLN A O 1
ATOM 4138 N N . GLU A 1 487 ? -3.231 15.477 28.112 1.00 74.75 487 GLU A N 1
ATOM 4139 C CA . GLU A 1 487 ? -3.918 14.347 28.756 1.00 74.75 487 GLU A CA 1
ATOM 4140 C C . GLU A 1 487 ? -3.253 13.979 30.085 1.00 74.75 487 GLU A C 1
ATOM 4142 O O . GLU A 1 487 ? -3.924 13.853 31.108 1.00 74.75 487 GLU A O 1
ATOM 4147 N N . LYS A 1 488 ? -1.920 13.890 30.102 1.00 72.00 488 LYS A N 1
ATOM 4148 C CA . LYS A 1 488 ? -1.119 13.659 31.311 1.00 72.00 488 LYS A CA 1
ATOM 4149 C C . LYS A 1 488 ? -1.316 14.761 32.357 1.00 72.00 488 LYS A C 1
ATOM 4151 O O . LYS A 1 488 ? -1.401 14.464 33.548 1.00 72.00 488 LYS A O 1
ATOM 4156 N N . GLN A 1 489 ? -1.424 16.023 31.939 1.00 73.38 489 GLN A N 1
ATOM 4157 C CA . GLN A 1 489 ? -1.705 17.125 32.859 1.00 73.38 489 GLN A CA 1
ATOM 4158 C C . GLN A 1 489 ? -3.154 17.087 33.383 1.00 73.38 489 GLN A C 1
ATOM 4160 O O . GLN A 1 489 ? -3.362 17.285 34.578 1.00 73.38 489 GLN A O 1
ATOM 4165 N N . GLN A 1 490 ? -4.141 16.737 32.551 1.00 75.19 490 GLN A N 1
ATOM 4166 C CA . GLN A 1 490 ? -5.530 16.519 32.985 1.00 75.19 490 GLN A CA 1
ATOM 4167 C C . GLN A 1 490 ? -5.668 15.323 33.941 1.00 75.19 490 GLN A C 1
ATOM 4169 O O . GLN A 1 490 ? -6.456 15.382 34.887 1.00 75.19 490 GLN A O 1
ATOM 4174 N N . GLN A 1 491 ? -4.889 14.254 33.739 1.00 70.88 491 GLN A N 1
ATOM 4175 C CA . GLN A 1 491 ? -4.809 13.121 34.665 1.00 70.88 491 GLN A CA 1
ATOM 4176 C C . GLN A 1 491 ? -4.250 13.564 36.022 1.00 70.88 491 GLN A C 1
ATOM 4178 O O . GLN A 1 491 ? -4.904 13.329 37.035 1.00 70.88 491 GLN A O 1
ATOM 4183 N N . LEU A 1 492 ? -3.127 14.291 36.053 1.00 77.50 492 LEU A N 1
ATOM 4184 C CA . LEU A 1 492 ? -2.553 14.838 37.292 1.00 77.50 492 LEU A CA 1
ATOM 4185 C C . LEU A 1 492 ? -3.502 15.816 38.007 1.00 77.50 492 LEU A C 1
ATOM 4187 O O . LEU A 1 492 ? -3.662 15.742 39.224 1.00 77.50 492 LEU A O 1
ATOM 4191 N N . GLU A 1 493 ? -4.182 16.705 37.278 1.00 77.56 493 GLU A N 1
ATOM 4192 C CA . GLU A 1 493 ? -5.203 17.591 37.855 1.00 77.56 493 GLU A CA 1
ATOM 4193 C C . GLU A 1 493 ? -6.402 16.800 38.408 1.00 77.56 493 GLU A C 1
ATOM 4195 O O . GLU A 1 493 ? -6.953 17.159 39.452 1.00 77.56 493 GLU A O 1
ATOM 4200 N N . THR A 1 494 ? -6.775 15.686 37.770 1.00 75.25 494 THR A N 1
ATOM 4201 C CA . THR A 1 494 ? -7.843 14.792 38.242 1.00 75.25 494 THR A CA 1
ATOM 4202 C C . THR A 1 494 ? -7.424 14.004 39.484 1.00 75.25 494 THR A C 1
ATOM 4204 O O . THR A 1 494 ? -8.196 13.952 40.440 1.00 75.25 494 THR A O 1
ATOM 4207 N N . GLU A 1 495 ? -6.204 13.460 39.533 1.00 76.44 495 GLU A N 1
ATOM 4208 C CA . GLU A 1 495 ? -5.641 12.819 40.729 1.00 76.44 495 GLU A CA 1
ATOM 4209 C C . GLU A 1 495 ? -5.551 13.805 41.899 1.00 76.44 495 GLU A C 1
ATOM 4211 O O . GLU A 1 495 ? -6.024 13.510 42.996 1.00 76.44 495 GLU A O 1
ATOM 4216 N N . HIS A 1 496 ? -5.021 15.012 41.672 1.00 84.00 496 HIS A N 1
ATOM 4217 C CA . HIS A 1 496 ? -4.965 16.055 42.696 1.00 84.00 496 HIS A CA 1
ATOM 4218 C C . HIS A 1 496 ? -6.360 16.475 43.179 1.00 84.00 496 HIS A C 1
ATOM 4220 O O . HIS A 1 496 ? -6.544 16.677 44.381 1.00 84.00 496 HIS A O 1
ATOM 4226 N N . ARG A 1 497 ? -7.360 16.554 42.288 1.00 80.88 497 ARG A N 1
ATOM 4227 C CA . ARG A 1 497 ? -8.749 16.837 42.678 1.00 80.88 497 ARG A CA 1
ATOM 4228 C C . ARG A 1 497 ? -9.346 15.703 43.511 1.00 80.88 497 ARG A C 1
ATOM 4230 O O . ARG A 1 497 ? -9.946 15.984 44.542 1.00 80.88 497 ARG A O 1
ATOM 4237 N N . LEU A 1 498 ? -9.149 14.445 43.115 1.00 78.44 498 LEU A N 1
ATOM 4238 C CA . LEU A 1 498 ? -9.629 13.275 43.860 1.00 78.44 498 LEU A CA 1
ATOM 4239 C C . LEU A 1 498 ? -8.973 13.172 45.244 1.00 78.44 498 LEU A C 1
ATOM 4241 O O . LEU A 1 498 ? -9.671 12.948 46.229 1.00 78.44 498 LEU A O 1
ATOM 4245 N N . LEU A 1 499 ? -7.663 13.413 45.349 1.00 77.19 499 LEU A N 1
ATOM 4246 C CA . LEU A 1 499 ? -6.949 13.460 46.630 1.00 77.19 499 LEU A CA 1
ATOM 4247 C C . LEU A 1 499 ? -7.451 14.601 47.529 1.00 77.19 499 LEU A C 1
ATOM 4249 O O . LEU A 1 499 ? -7.628 14.399 48.730 1.00 77.19 499 LEU A O 1
ATOM 4253 N N . ALA A 1 500 ? -7.730 15.780 46.962 1.00 75.81 500 ALA A N 1
ATOM 4254 C CA . ALA A 1 500 ? -8.310 16.898 47.705 1.00 75.81 500 ALA A CA 1
ATOM 4255 C C . ALA A 1 500 ? -9.745 16.604 48.182 1.00 75.81 500 ALA A C 1
ATOM 4257 O O . ALA A 1 500 ? -10.084 16.926 49.319 1.00 75.81 500 ALA A O 1
ATOM 4258 N N . GLN A 1 501 ? -10.569 15.954 47.351 1.00 77.12 501 GLN A N 1
ATOM 4259 C CA . GLN A 1 501 ? -11.915 15.511 47.728 1.00 77.12 501 GLN A CA 1
ATOM 4260 C C . GLN A 1 501 ? -11.865 14.454 48.842 1.00 77.12 501 GLN A C 1
ATOM 4262 O O . GLN A 1 501 ? -12.581 14.588 49.828 1.00 77.12 501 GLN A O 1
ATOM 4267 N N . LEU A 1 502 ? -10.974 13.464 48.746 1.00 74.56 502 LEU A N 1
ATOM 4268 C CA . LEU A 1 502 ? -10.841 12.396 49.741 1.00 74.56 502 LEU A CA 1
ATOM 4269 C C . LEU A 1 502 ? -10.314 12.911 51.094 1.00 74.56 502 LEU A C 1
ATOM 4271 O O . LEU A 1 502 ? -10.775 12.476 52.149 1.00 74.56 502 LEU A O 1
ATOM 4275 N N . GLU A 1 503 ? -9.396 13.883 51.092 1.00 76.56 503 GLU A N 1
ATOM 4276 C CA . GLU A 1 503 ? -8.963 14.564 52.319 1.00 76.56 503 GLU A CA 1
ATOM 4277 C C . GLU A 1 503 ? -10.074 15.465 52.899 1.00 76.56 503 GLU A C 1
ATOM 4279 O O . GLU A 1 503 ? -10.233 15.525 54.119 1.00 76.56 503 GLU A O 1
ATOM 4284 N N . GLN A 1 504 ? -10.897 16.103 52.056 1.00 80.25 504 GLN A N 1
ATOM 4285 C CA . GLN A 1 504 ? -12.074 16.858 52.501 1.00 80.25 504 GLN A CA 1
ATOM 4286 C C . GLN A 1 504 ? -13.140 15.942 53.129 1.00 80.25 504 GLN A C 1
ATOM 4288 O O . GLN A 1 504 ? -13.638 16.254 54.210 1.00 80.25 504 GLN A O 1
ATOM 4293 N N . GLU A 1 505 ? -13.477 14.813 52.501 1.00 75.31 505 GLU A N 1
ATOM 4294 C CA . GLU A 1 505 ? -14.423 13.821 53.035 1.00 75.31 505 GLU A CA 1
ATOM 4295 C C . GLU A 1 505 ? -13.929 13.243 54.366 1.00 75.31 505 GLU A C 1
ATOM 4297 O O . GLU A 1 505 ? -14.688 13.164 55.330 1.00 75.31 505 GLU A O 1
ATOM 4302 N N . LYS A 1 506 ? -12.632 12.936 54.469 1.00 73.56 506 LYS A N 1
ATOM 4303 C CA . LYS A 1 506 ? -11.980 12.510 55.715 1.00 73.56 506 LYS A CA 1
ATOM 4304 C C . LYS A 1 506 ? -12.070 13.569 56.821 1.00 73.56 506 LYS A C 1
ATOM 4306 O O . LYS A 1 506 ? -12.352 13.227 57.969 1.00 73.56 506 LYS A O 1
ATOM 4311 N N . GLN A 1 507 ? -11.894 14.852 56.498 1.00 75.12 507 GLN A N 1
ATOM 4312 C CA . GLN A 1 507 ? -12.079 15.944 57.464 1.00 75.12 507 GLN A CA 1
ATOM 4313 C C . GLN A 1 507 ? -13.551 16.134 57.859 1.00 75.12 507 GLN A C 1
ATOM 4315 O O . GLN A 1 507 ? -13.831 16.390 59.029 1.00 75.12 507 GLN A O 1
ATOM 4320 N N . GLN A 1 508 ? -14.496 15.954 56.933 1.00 74.75 508 GLN A N 1
ATOM 4321 C CA . GLN A 1 508 ? -15.932 15.973 57.231 1.00 74.75 508 GLN A CA 1
ATOM 4322 C C . GLN A 1 508 ? -16.355 14.778 58.100 1.00 74.75 508 GLN A C 1
ATOM 4324 O O . GLN A 1 508 ? -17.142 14.958 59.031 1.00 74.75 508 GLN A O 1
ATOM 4329 N N . HIS A 1 509 ? -15.799 13.584 57.867 1.00 73.94 509 HIS A N 1
ATOM 4330 C CA . HIS A 1 509 ? -16.020 12.416 58.719 1.00 73.94 509 HIS A CA 1
ATOM 4331 C C . HIS A 1 509 ? -15.492 12.667 60.133 1.00 73.94 509 HIS A C 1
ATOM 4333 O O . HIS A 1 509 ? -16.245 12.493 61.086 1.00 73.94 509 HIS A O 1
ATOM 4339 N N . GLN A 1 510 ? -14.255 13.161 60.281 1.00 72.44 510 GLN A N 1
ATOM 4340 C CA . GLN A 1 510 ? -13.691 13.494 61.594 1.00 72.44 510 GLN A CA 1
ATOM 4341 C C . GLN A 1 510 ? -14.540 14.545 62.326 1.00 72.44 510 GLN A C 1
ATOM 4343 O O . GLN A 1 510 ? -14.892 14.346 63.480 1.00 72.44 510 GLN A O 1
ATOM 4348 N N . GLN A 1 511 ? -14.953 15.624 61.651 1.00 75.75 511 GLN A N 1
ATOM 4349 C CA . GLN A 1 511 ? -15.833 16.643 62.245 1.00 75.75 511 GLN A CA 1
ATOM 4350 C C . GLN A 1 511 ? -17.202 16.075 62.653 1.00 75.75 511 GLN A C 1
ATOM 4352 O O . GLN A 1 511 ? -17.777 16.508 63.652 1.00 75.75 511 GLN A O 1
ATOM 4357 N N . THR A 1 512 ? -17.724 15.101 61.904 1.00 77.06 512 THR A N 1
ATOM 4358 C CA . THR A 1 512 ? -18.979 14.412 62.235 1.00 77.06 512 THR A CA 1
ATOM 4359 C C . THR A 1 512 ? -18.799 13.490 63.443 1.00 77.06 512 THR A C 1
ATOM 4361 O O . THR A 1 512 ? -19.625 13.511 64.351 1.00 77.06 512 THR A O 1
ATOM 4364 N N . GLU A 1 513 ? -17.703 12.735 63.499 1.00 78.25 513 GLU A N 1
ATOM 4365 C CA . GLU A 1 513 ? -17.339 11.848 64.607 1.00 78.25 513 GLU A CA 1
ATOM 4366 C C . GLU A 1 513 ? -17.093 12.635 65.906 1.00 78.25 513 GLU A C 1
ATOM 4368 O O . GLU A 1 513 ? -17.697 12.329 66.935 1.00 78.25 513 GLU A O 1
ATOM 4373 N N . ASP A 1 514 ? -16.323 13.725 65.841 1.00 81.69 514 ASP A N 1
ATOM 4374 C CA . ASP A 1 514 ? -16.085 14.657 66.950 1.00 81.69 514 ASP A CA 1
ATOM 4375 C C . ASP A 1 514 ? -17.400 15.304 67.435 1.00 81.69 514 ASP A C 1
ATOM 4377 O O . ASP A 1 514 ? -17.618 15.476 68.640 1.00 81.69 514 ASP A O 1
ATOM 4381 N N . SER A 1 515 ? -18.316 15.636 66.513 1.00 79.50 515 SER A N 1
ATOM 4382 C CA . SER A 1 515 ? -19.643 16.172 66.845 1.00 79.50 515 SER A CA 1
ATOM 4383 C C . SER A 1 515 ? -20.528 15.126 67.529 1.00 79.50 515 SER A C 1
ATOM 4385 O O . SER A 1 515 ? -21.159 15.435 68.540 1.00 79.50 515 SER A O 1
ATOM 4387 N N . LEU A 1 516 ? -20.538 13.882 67.041 1.00 80.31 516 LEU A N 1
ATOM 4388 C CA . LEU A 1 516 ? -21.291 12.775 67.636 1.00 80.31 516 LEU A CA 1
ATOM 4389 C C . LEU A 1 516 ? -20.747 12.396 69.021 1.00 80.31 516 LEU A C 1
ATOM 4391 O O . LEU A 1 516 ? -21.534 12.209 69.947 1.00 80.31 516 LEU A O 1
ATOM 4395 N N . LEU A 1 517 ? -19.423 12.368 69.204 1.00 78.12 517 LEU A N 1
ATOM 4396 C CA . LEU A 1 517 ? -18.779 12.203 70.514 1.00 78.12 517 LEU A CA 1
ATOM 4397 C C . LEU A 1 517 ? -19.165 13.334 71.476 1.00 78.12 517 LEU A C 1
ATOM 4399 O O . LEU A 1 517 ? -19.497 13.080 72.636 1.00 78.12 517 LEU A O 1
ATOM 4403 N N . THR A 1 518 ? -19.189 14.577 70.989 1.00 79.62 518 THR A N 1
ATOM 4404 C CA . THR A 1 518 ? -19.612 15.741 71.781 1.00 79.62 518 THR A CA 1
ATOM 4405 C C . THR A 1 518 ? -21.087 15.648 72.185 1.00 79.62 518 THR A C 1
ATOM 4407 O O . THR A 1 518 ? -21.418 15.907 73.342 1.00 79.62 518 THR A O 1
ATOM 4410 N N . GLN A 1 519 ? -21.975 15.243 71.272 1.00 76.12 519 GLN A N 1
ATOM 4411 C CA . GLN A 1 519 ? -23.399 15.034 71.558 1.00 76.12 519 GLN A CA 1
ATOM 4412 C C . GLN A 1 519 ? -23.619 13.886 72.552 1.00 76.12 519 GLN A C 1
ATOM 4414 O O . GLN A 1 519 ? -24.401 14.038 73.487 1.00 76.12 519 GLN A O 1
ATOM 4419 N N . LEU A 1 520 ? -22.893 12.773 72.408 1.00 79.31 520 LEU A N 1
ATOM 4420 C CA . LEU A 1 520 ? -22.986 11.616 73.301 1.00 79.31 520 LEU A CA 1
ATOM 4421 C C . LEU A 1 520 ? -22.543 11.958 74.733 1.00 79.31 520 LEU A C 1
ATOM 4423 O O . LEU A 1 520 ? -23.205 11.565 75.695 1.00 79.31 520 LEU A O 1
ATOM 4427 N N . GLU A 1 521 ? -21.459 12.723 74.895 1.00 78.56 521 GLU A N 1
ATOM 4428 C CA . GLU A 1 521 ? -21.012 13.185 76.214 1.00 78.56 521 GLU A CA 1
ATOM 4429 C C . GLU A 1 521 ? -21.975 14.228 76.813 1.00 78.56 521 GLU A C 1
ATOM 4431 O O . GLU A 1 521 ? -22.247 14.185 78.013 1.00 78.56 521 GLU A O 1
ATOM 4436 N N . GLN A 1 522 ? -22.566 15.110 75.996 1.00 79.38 522 GLN A N 1
ATOM 4437 C CA . GLN A 1 522 ? -23.630 16.019 76.446 1.00 79.38 522 GLN A CA 1
ATOM 4438 C C . GLN A 1 522 ? -24.884 15.260 76.900 1.00 79.38 522 GLN A C 1
ATOM 4440 O O . GLN A 1 522 ? -25.422 15.567 77.964 1.00 79.38 522 GLN A O 1
ATOM 4445 N N . GLU A 1 523 ? -25.340 14.252 76.151 1.00 75.00 523 GLU A N 1
ATOM 4446 C CA . GLU A 1 523 ? -26.503 13.442 76.529 1.00 75.00 523 GLU A CA 1
ATOM 4447 C C . GLU A 1 523 ? -26.226 12.650 77.816 1.00 75.00 523 GLU A C 1
ATOM 4449 O O . GLU A 1 523 ? -27.054 12.615 78.725 1.00 75.00 523 GLU A O 1
ATOM 4454 N N . LYS A 1 524 ? -25.024 12.077 77.947 1.00 79.06 524 LYS A N 1
ATOM 4455 C CA . LYS A 1 524 ? -24.549 11.409 79.165 1.00 79.06 524 LYS A CA 1
ATOM 4456 C C . LYS A 1 524 ? -24.539 12.350 80.376 1.00 79.06 524 LYS A C 1
ATOM 4458 O O . LYS A 1 524 ? -24.996 11.956 81.447 1.00 79.06 524 LYS A O 1
ATOM 4463 N N . GLN A 1 525 ? -24.100 13.599 80.213 1.00 76.88 525 GLN A N 1
ATOM 4464 C CA . GLN A 1 525 ? -24.151 14.605 81.280 1.00 76.88 525 GLN A CA 1
ATOM 4465 C C . GLN A 1 525 ? -25.586 15.040 81.611 1.00 76.88 525 GLN A C 1
ATOM 4467 O O . GLN A 1 525 ? -25.909 15.179 82.789 1.00 76.88 525 GLN A O 1
ATOM 4472 N N . GLN A 1 526 ? -26.475 15.184 80.622 1.00 76.25 526 GLN A N 1
ATOM 4473 C CA . GLN A 1 526 ? -27.898 15.464 80.863 1.00 76.25 526 GLN A CA 1
ATOM 4474 C C . GLN A 1 526 ? -28.598 14.306 81.590 1.00 76.25 526 GLN A C 1
ATOM 4476 O O . GLN A 1 526 ? -29.379 14.545 82.513 1.00 76.25 526 GLN A O 1
ATOM 4481 N N . ARG A 1 527 ? -28.291 13.053 81.230 1.00 75.69 527 ARG A N 1
ATOM 4482 C CA . ARG A 1 527 ? -28.782 11.852 81.925 1.00 75.69 527 ARG A CA 1
ATOM 4483 C C . ARG A 1 527 ? -28.316 11.835 83.384 1.00 75.69 527 ARG A C 1
ATOM 4485 O O . ARG A 1 527 ? -29.165 11.708 84.260 1.00 75.69 527 ARG A O 1
ATOM 4492 N N . GLN A 1 528 ? -27.027 12.072 83.651 1.00 77.62 528 GLN A N 1
ATOM 4493 C CA . GLN A 1 528 ? -26.497 12.163 85.020 1.00 77.62 528 GLN A CA 1
ATOM 4494 C C . GLN A 1 528 ? -27.167 13.289 85.821 1.00 77.62 528 GLN A C 1
ATOM 4496 O O . GLN A 1 528 ? -27.655 13.050 86.917 1.00 77.62 528 GLN A O 1
ATOM 4501 N N . GLN A 1 529 ? -27.282 14.499 85.260 1.00 78.81 529 GLN A N 1
ATOM 4502 C CA . GLN A 1 529 ? -27.962 15.624 85.920 1.00 78.81 529 GLN A CA 1
ATOM 4503 C C . GLN A 1 529 ? -29.444 15.330 86.207 1.00 78.81 529 GLN A C 1
ATOM 4505 O O . GLN A 1 529 ? -29.983 15.784 87.217 1.00 78.81 529 GLN A O 1
ATOM 4510 N N . THR A 1 530 ? -30.105 14.558 85.341 1.00 79.19 530 THR A N 1
ATOM 4511 C CA . THR A 1 530 ? -31.487 14.107 85.549 1.00 79.19 530 THR A CA 1
ATOM 4512 C C . THR A 1 530 ? -31.565 13.075 86.677 1.00 79.19 530 THR A C 1
ATOM 4514 O O . THR A 1 530 ? -32.433 13.189 87.539 1.00 79.19 530 THR A O 1
ATOM 4517 N N . GLU A 1 531 ? -30.645 12.110 86.722 1.00 81.94 531 GLU A N 1
ATOM 4518 C CA . GLU A 1 531 ? -30.552 11.100 87.784 1.00 81.94 531 GLU A CA 1
ATOM 4519 C C . GLU A 1 531 ? -30.236 11.733 89.151 1.00 81.94 531 GLU A C 1
ATOM 4521 O O . GLU A 1 531 ? -30.956 11.489 90.120 1.00 81.94 531 GLU A O 1
ATOM 4526 N N . ASP A 1 532 ? -29.258 12.639 89.213 1.00 84.19 532 ASP A N 1
ATOM 4527 C CA . ASP A 1 532 ? -28.900 13.411 90.411 1.00 84.19 532 ASP A CA 1
ATOM 4528 C C . ASP A 1 532 ? -30.081 14.273 90.905 1.00 84.19 532 ASP A C 1
ATOM 4530 O O . ASP A 1 532 ? -30.337 14.382 92.111 1.00 84.19 532 ASP A O 1
ATOM 4534 N N . SER A 1 533 ? -30.845 14.868 89.978 1.00 81.06 533 SER A N 1
ATOM 4535 C CA . SER A 1 533 ? -32.053 15.642 90.291 1.00 81.06 533 SER A CA 1
ATOM 4536 C C . SER A 1 533 ? -33.174 14.756 90.842 1.00 81.06 533 SER A C 1
ATOM 4538 O O . SER A 1 533 ? -33.789 15.108 91.850 1.00 81.06 533 SER A O 1
ATOM 4540 N N . LEU A 1 534 ? -33.409 13.584 90.244 1.00 83.31 534 LEU A N 1
ATOM 4541 C CA . LEU A 1 534 ? -34.405 12.615 90.711 1.00 83.31 534 LEU A CA 1
ATOM 4542 C C . LEU A 1 534 ? -34.034 12.028 92.081 1.00 83.31 534 LEU A C 1
ATOM 4544 O O . LEU A 1 534 ? -34.897 11.940 92.952 1.00 83.31 534 LEU A O 1
ATOM 4548 N N . LEU A 1 535 ? -32.757 11.709 92.318 1.00 82.00 535 LEU A N 1
ATOM 4549 C CA . LEU A 1 535 ? -32.241 11.312 93.635 1.00 82.00 535 LEU A CA 1
ATOM 4550 C C . LEU A 1 535 ? -32.456 12.414 94.681 1.00 82.00 535 LEU A C 1
ATOM 4552 O O . LEU A 1 535 ? -32.910 12.138 95.794 1.00 82.00 535 LEU A O 1
ATOM 4556 N N . THR A 1 536 ? -32.194 13.670 94.313 1.00 82.31 536 THR A N 1
ATOM 4557 C CA . THR A 1 536 ? -32.419 14.831 95.186 1.00 82.31 536 THR A CA 1
ATOM 4558 C C . THR A 1 536 ? -33.905 15.012 95.514 1.00 82.31 536 THR A C 1
ATOM 4560 O O . THR A 1 536 ? -34.251 15.240 96.673 1.00 82.31 536 THR A O 1
ATOM 4563 N N . GLN A 1 537 ? -34.798 14.868 94.529 1.00 79.00 537 GLN A N 1
ATOM 4564 C CA . GLN A 1 537 ? -36.250 14.928 94.736 1.00 79.00 537 GLN A CA 1
ATOM 4565 C C . GLN A 1 537 ? -36.751 13.777 95.620 1.00 79.00 537 GLN A C 1
ATOM 4567 O O . GLN A 1 537 ? -37.545 14.013 96.529 1.00 79.00 537 GLN A O 1
ATOM 4572 N N . LEU A 1 538 ? -36.250 12.555 95.413 1.00 80.69 538 LEU A N 1
ATOM 4573 C CA . LEU A 1 538 ? -36.614 11.377 96.202 1.00 80.69 538 LEU A CA 1
ATOM 4574 C C . LEU A 1 538 ? -36.211 11.531 97.678 1.00 80.69 538 LEU A C 1
ATOM 4576 O O . LEU A 1 538 ? -36.999 11.218 98.572 1.00 80.69 538 LEU A O 1
ATOM 4580 N N . GLU A 1 539 ? -35.011 12.053 97.953 1.00 80.56 539 GLU A N 1
ATOM 4581 C CA . GLU A 1 539 ? -34.563 12.311 99.325 1.00 80.56 539 GLU A CA 1
ATOM 4582 C C . GLU A 1 539 ? -35.338 13.472 99.974 1.00 80.56 539 GLU A C 1
ATOM 4584 O O . GLU A 1 539 ? -35.691 13.388 101.152 1.00 80.56 539 GLU A O 1
ATOM 4589 N N . GLN A 1 540 ? -35.691 14.517 99.214 1.00 80.50 540 GLN A N 1
ATOM 4590 C CA . GLN A 1 540 ? -36.583 15.579 99.697 1.00 80.50 540 GLN A CA 1
ATOM 4591 C C . GLN A 1 540 ? -37.983 15.047 100.029 1.00 80.50 540 GLN A C 1
ATOM 4593 O O . GLN A 1 540 ? -38.517 15.377 101.088 1.00 80.50 540 GLN A O 1
ATOM 4598 N N . GLU A 1 541 ? -38.575 14.199 99.183 1.00 78.00 541 GLU A N 1
ATOM 4599 C CA . GLU A 1 541 ? -39.888 13.601 99.451 1.00 78.00 541 GLU A CA 1
ATOM 4600 C C . GLU A 1 541 ? -39.836 12.677 100.678 1.00 78.00 541 GLU A C 1
ATOM 4602 O O . GLU A 1 541 ? -40.712 12.725 101.542 1.00 78.00 541 GLU A O 1
ATOM 4607 N N . LYS A 1 542 ? -38.766 11.887 100.815 1.00 81.75 542 LYS A N 1
ATOM 4608 C CA . LYS A 1 542 ? -38.492 11.046 101.988 1.00 81.75 542 LYS A CA 1
ATOM 4609 C C . LYS A 1 542 ? -38.389 11.868 103.278 1.00 81.75 542 LYS A C 1
ATOM 4611 O O . LYS A 1 542 ? -39.008 11.497 104.276 1.00 81.75 542 LYS A O 1
ATOM 4616 N N . GLN A 1 543 ? -37.699 13.009 103.256 1.00 78.88 543 GLN A N 1
ATOM 4617 C CA . GLN A 1 543 ? -37.638 13.925 104.402 1.00 78.88 543 GLN A CA 1
ATOM 4618 C C . GLN A 1 543 ? -38.988 14.596 104.688 1.00 78.88 543 GLN A C 1
ATOM 4620 O O . GLN A 1 543 ? -39.372 14.701 105.853 1.00 78.88 543 GLN A O 1
ATOM 4625 N N . GLN A 1 544 ? -39.752 14.994 103.664 1.00 77.81 544 GLN A N 1
ATOM 4626 C CA . GLN A 1 544 ? -41.108 15.526 103.850 1.00 77.81 544 GLN A CA 1
ATOM 4627 C C . GLN A 1 544 ? -42.040 14.483 104.478 1.00 77.81 544 GLN A C 1
ATOM 4629 O O . GLN A 1 544 ? -42.732 14.799 105.442 1.00 77.81 544 GLN A O 1
ATOM 4634 N N . ARG A 1 545 ? -42.005 13.225 104.016 1.00 77.00 545 ARG A N 1
ATOM 4635 C CA . ARG A 1 545 ? -42.766 12.111 104.610 1.00 77.00 545 ARG A CA 1
ATOM 4636 C C . ARG A 1 545 ? -42.412 11.913 106.088 1.00 77.00 545 ARG A C 1
ATOM 4638 O O . ARG A 1 545 ? -43.323 11.862 106.909 1.00 77.00 545 ARG A O 1
ATOM 4645 N N . GLN A 1 546 ? -41.124 11.894 106.442 1.00 78.62 546 GLN A N 1
ATOM 4646 C CA . GLN A 1 546 ? -40.669 11.798 107.840 1.00 78.62 546 GLN A CA 1
ATOM 4647 C C . GLN A 1 546 ? -41.121 12.995 108.696 1.00 78.62 546 GLN A C 1
ATOM 4649 O O . GLN A 1 546 ? -41.581 12.817 109.823 1.00 78.62 546 GLN A O 1
ATOM 4654 N N . GLN A 1 547 ? -41.050 14.223 108.172 1.00 79.25 547 GLN A N 1
ATOM 4655 C CA . GLN A 1 547 ? -41.551 15.414 108.869 1.00 79.25 547 GLN A CA 1
ATOM 4656 C C . GLN A 1 547 ? -43.075 15.368 109.067 1.00 79.25 547 GLN A C 1
ATOM 4658 O O . GLN A 1 547 ? -43.567 15.744 110.132 1.00 79.25 547 GLN A O 1
ATOM 4663 N N . THR A 1 548 ? -43.828 14.875 108.080 1.00 79.94 548 THR A N 1
ATOM 4664 C CA . THR A 1 548 ? -45.278 14.663 108.184 1.00 79.94 548 THR A CA 1
ATOM 4665 C C . THR A 1 548 ? -45.618 13.579 109.206 1.00 79.94 548 THR A C 1
ATOM 4667 O O . THR A 1 548 ? -46.519 13.783 110.016 1.00 79.94 548 THR A O 1
ATOM 4670 N N . GLU A 1 549 ? -44.881 12.468 109.233 1.00 83.62 549 GLU A N 1
ATOM 4671 C CA . GLU A 1 549 ? -45.036 11.391 110.217 1.00 83.62 549 GLU A CA 1
ATOM 4672 C C . GLU A 1 549 ? -44.763 11.887 111.646 1.00 83.62 549 GLU A C 1
ATOM 4674 O O . GLU A 1 549 ? -45.620 11.751 112.520 1.00 83.62 549 GLU A O 1
ATOM 4679 N N . HIS A 1 550 ? -43.636 12.571 111.877 1.00 82.56 550 HIS A N 1
ATOM 4680 C CA . HIS A 1 550 ? -43.337 13.198 113.169 1.00 82.56 550 HIS A CA 1
ATOM 4681 C C . HIS A 1 550 ? -44.397 14.229 113.587 1.00 82.56 550 HIS A C 1
ATOM 4683 O O . HIS A 1 550 ? -44.761 14.293 114.763 1.00 82.56 550 HIS A O 1
ATOM 4689 N N . ARG A 1 551 ? -44.932 15.014 112.641 1.00 84.81 551 ARG A N 1
ATOM 4690 C CA . ARG A 1 551 ? -46.009 15.978 112.908 1.00 84.81 551 ARG A CA 1
ATOM 4691 C C . ARG A 1 551 ? -47.313 15.286 113.307 1.00 84.81 551 ARG A C 1
ATOM 4693 O O . ARG A 1 551 ? -47.940 15.722 114.268 1.00 84.81 551 ARG A O 1
ATOM 4700 N N . LEU A 1 552 ? -47.698 14.213 112.616 1.00 82.75 552 LEU A N 1
ATOM 4701 C CA . LEU A 1 552 ? -48.890 13.426 112.942 1.00 82.75 552 LEU A CA 1
ATOM 4702 C C . LEU A 1 552 ? -48.758 12.748 114.312 1.00 82.75 552 LEU A C 1
ATOM 4704 O O . LEU A 1 552 ? -49.693 12.810 115.105 1.00 82.75 552 LEU A O 1
ATOM 4708 N N . LEU A 1 553 ? -47.590 12.182 114.632 1.00 83.38 553 LEU A N 1
ATOM 4709 C CA . LEU A 1 553 ? -47.305 11.608 115.953 1.00 83.38 553 LEU A CA 1
ATOM 4710 C C . LEU A 1 553 ? -47.386 12.662 117.070 1.00 83.38 553 LEU A C 1
ATOM 4712 O O . LEU A 1 553 ? -47.999 12.411 118.107 1.00 83.38 553 LEU A O 1
ATOM 4716 N N . ALA A 1 554 ? -46.836 13.861 116.848 1.00 80.56 554 ALA A N 1
ATOM 4717 C CA . ALA A 1 554 ? -46.931 14.967 117.802 1.00 80.56 554 ALA A CA 1
ATOM 4718 C C . ALA A 1 554 ? -48.380 15.454 117.997 1.00 80.56 554 ALA A C 1
ATOM 4720 O O . ALA A 1 554 ? -48.788 15.723 119.126 1.00 80.56 554 ALA A O 1
ATOM 4721 N N . GLN A 1 555 ? -49.178 15.521 116.924 1.00 79.56 555 GLN A N 1
ATOM 4722 C CA . GLN A 1 555 ? -50.604 15.857 117.005 1.00 79.56 555 GLN A CA 1
ATOM 4723 C C . GLN A 1 555 ? -51.410 14.779 117.745 1.00 79.56 555 GLN A C 1
ATOM 4725 O O . GLN A 1 555 ? -52.266 15.121 118.557 1.00 79.56 555 GLN A O 1
ATOM 4730 N N . LEU A 1 556 ? -51.113 13.495 117.520 1.00 80.69 556 LEU A N 1
ATOM 4731 C CA . LEU A 1 556 ? -51.778 12.378 118.196 1.00 80.69 556 LEU A CA 1
ATOM 4732 C C . LEU A 1 556 ? -51.500 12.381 119.709 1.00 80.69 556 LEU A C 1
ATOM 4734 O O . LEU A 1 556 ? -52.414 12.194 120.511 1.00 80.69 556 LEU A O 1
ATOM 4738 N N . GLU A 1 557 ? -50.252 12.640 120.111 1.00 80.75 557 GLU A N 1
ATOM 4739 C CA . GLU A 1 557 ? -49.885 12.754 121.526 1.00 80.75 557 GLU A CA 1
ATOM 4740 C C . GLU A 1 557 ? -50.480 14.021 122.170 1.00 80.75 557 GLU A C 1
ATOM 4742 O O . GLU A 1 557 ? -50.934 13.967 123.313 1.00 80.75 557 GLU A O 1
ATOM 4747 N N . GLN A 1 558 ? -50.574 15.135 121.433 1.00 81.62 558 GLN A N 1
ATOM 4748 C CA . GLN A 1 558 ? -51.277 16.337 121.895 1.00 81.62 558 GLN A CA 1
ATOM 4749 C C . GLN A 1 558 ? -52.779 16.078 122.106 1.00 81.62 558 GLN A C 1
ATOM 4751 O O . GLN A 1 558 ? -53.322 16.476 123.137 1.00 81.62 558 GLN A O 1
ATOM 4756 N N . GLU A 1 559 ? -53.453 15.390 121.179 1.00 79.88 559 GLU A N 1
ATOM 4757 C CA . GLU A 1 559 ? -54.870 15.031 121.327 1.00 79.88 559 GLU A CA 1
ATOM 4758 C C . GLU A 1 559 ? -55.077 14.080 122.517 1.00 79.88 559 GLU A C 1
ATOM 4760 O O . GLU A 1 559 ? -55.997 14.261 123.314 1.00 79.88 559 GLU A O 1
ATOM 4765 N N . LYS A 1 560 ? -54.181 13.103 122.697 1.00 80.44 560 LYS A N 1
ATOM 4766 C CA . LYS A 1 560 ? -54.169 12.193 123.850 1.00 80.44 560 LYS A CA 1
ATOM 4767 C C . LYS A 1 560 ? -54.006 12.940 125.180 1.00 80.44 560 LYS A C 1
ATOM 4769 O O . LYS A 1 560 ? -54.735 12.645 126.125 1.00 80.44 560 LYS A O 1
ATOM 4774 N N . GLN A 1 561 ? -53.130 13.943 125.250 1.00 78.38 561 GLN A N 1
ATOM 4775 C CA . GLN A 1 561 ? -52.988 14.796 126.438 1.00 78.38 561 GLN A CA 1
ATOM 4776 C C . GLN A 1 561 ? -54.221 15.680 126.678 1.00 78.38 561 GLN A C 1
ATOM 4778 O O . GLN A 1 561 ? -54.647 15.819 127.822 1.00 78.38 561 GLN A O 1
ATOM 4783 N N . GLN A 1 562 ? -54.846 16.221 125.628 1.00 75.38 562 GLN A N 1
ATOM 4784 C CA . GLN A 1 562 ? -56.102 16.975 125.750 1.00 75.38 562 GLN A CA 1
ATOM 4785 C C . GLN A 1 562 ? -57.265 16.093 126.224 1.00 75.38 562 GLN A C 1
ATOM 4787 O O . GLN A 1 562 ? -58.054 16.526 127.066 1.00 75.38 562 GLN A O 1
ATOM 4792 N N . ARG A 1 563 ? -57.357 14.847 125.741 1.00 75.88 563 ARG A N 1
ATOM 4793 C CA . ARG A 1 563 ? -58.332 13.856 126.224 1.00 75.88 563 ARG A CA 1
ATOM 4794 C C . ARG A 1 563 ? -58.122 13.555 127.708 1.00 75.88 563 ARG A C 1
ATOM 4796 O O . ARG A 1 563 ? -59.084 13.675 128.457 1.00 75.88 563 ARG A O 1
ATOM 4803 N N . GLN A 1 564 ? -56.885 13.287 128.141 1.00 75.31 564 GLN A N 1
ATOM 4804 C CA . GLN A 1 564 ? -56.570 13.065 129.559 1.00 75.31 564 GLN A CA 1
ATOM 4805 C C . GLN A 1 564 ? -56.944 14.280 130.424 1.00 75.31 564 GLN A C 1
ATOM 4807 O O . GLN A 1 564 ? -57.662 14.134 131.401 1.00 75.31 564 GLN A O 1
ATOM 4812 N N . GLN A 1 565 ? -56.556 15.496 130.023 1.00 76.94 565 GLN A N 1
ATOM 4813 C CA . GLN A 1 565 ? -56.917 16.726 130.745 1.00 76.94 565 GLN A CA 1
ATOM 4814 C C . GLN A 1 565 ? -58.437 16.950 130.814 1.00 76.94 565 GLN A C 1
ATOM 4816 O O . GLN A 1 565 ? -58.941 17.488 131.799 1.00 76.94 565 GLN A O 1
ATOM 4821 N N . THR A 1 566 ? -59.178 16.533 129.783 1.00 76.94 566 THR A N 1
ATOM 4822 C CA . THR A 1 566 ? -60.647 16.593 129.773 1.00 76.94 566 THR A CA 1
ATOM 4823 C C . THR A 1 566 ? -61.247 15.563 130.732 1.00 76.94 566 THR A C 1
ATOM 4825 O O . THR A 1 566 ? -62.161 15.894 131.481 1.00 76.94 566 THR A O 1
ATOM 4828 N N . GLU A 1 567 ? -60.716 14.339 130.749 1.00 79.38 567 GLU A N 1
ATOM 4829 C CA . GLU A 1 567 ? -61.129 13.258 131.650 1.00 79.38 567 GLU A CA 1
ATOM 4830 C C . GLU A 1 567 ? -60.846 13.611 133.121 1.00 79.38 567 GLU A C 1
ATOM 4832 O O . GLU A 1 567 ? -61.761 13.572 133.942 1.00 79.38 567 GLU A O 1
ATOM 4837 N N . ASP A 1 568 ? -59.637 14.083 133.434 1.00 81.75 568 ASP A N 1
ATOM 4838 C CA . ASP A 1 568 ? -59.233 14.547 134.769 1.00 81.75 568 ASP A CA 1
ATOM 4839 C C . ASP A 1 568 ? -60.114 15.722 135.256 1.00 81.75 568 ASP A C 1
ATOM 4841 O O . ASP A 1 568 ? -60.494 15.793 136.431 1.00 81.75 568 ASP A O 1
ATOM 4845 N N . SER A 1 569 ? -60.483 16.638 134.350 1.00 77.00 569 SER A N 1
ATOM 4846 C CA . SER A 1 569 ? -61.382 17.768 134.630 1.00 77.00 569 SER A CA 1
ATOM 4847 C C . SER A 1 569 ? -62.819 17.311 134.915 1.00 77.00 569 SER A C 1
ATOM 4849 O O . SER A 1 569 ? -63.416 17.741 135.903 1.00 77.00 569 SER A O 1
ATOM 4851 N N . LEU A 1 570 ? -63.361 16.385 134.114 1.00 79.88 570 LEU A N 1
ATOM 4852 C CA . LEU A 1 570 ? -64.689 15.797 134.334 1.00 79.88 570 LEU A CA 1
ATOM 4853 C C . LEU A 1 570 ? -64.748 15.006 135.648 1.00 79.88 570 LEU A C 1
ATOM 4855 O O . LEU A 1 570 ? -65.719 15.117 136.395 1.00 79.88 570 LEU A O 1
ATOM 4859 N N . LEU A 1 571 ? -63.693 14.257 135.971 1.00 78.19 571 LEU A N 1
ATOM 4860 C CA . LEU A 1 571 ? -63.576 13.500 137.218 1.00 78.19 571 LEU A CA 1
ATOM 4861 C C . LEU A 1 571 ? -63.489 14.443 138.435 1.00 78.19 571 LEU A C 1
ATOM 4863 O O . LEU A 1 571 ? -64.112 14.192 139.468 1.00 78.19 571 LEU A O 1
ATOM 4867 N N . THR A 1 572 ? -62.815 15.588 138.280 1.00 77.44 572 THR A N 1
ATOM 4868 C CA . THR A 1 572 ? -62.791 16.672 139.278 1.00 77.44 572 THR A CA 1
ATOM 4869 C C . THR A 1 572 ? -64.169 17.320 139.462 1.00 77.44 572 THR A C 1
ATOM 4871 O O . THR A 1 572 ? -64.578 17.558 140.600 1.00 77.44 572 THR A O 1
ATOM 4874 N N . GLN A 1 573 ? -64.915 17.578 138.379 1.00 72.88 573 GLN A N 1
ATOM 4875 C CA . GLN A 1 573 ? -66.290 18.090 138.466 1.00 72.88 573 GLN A CA 1
ATOM 4876 C C . GLN A 1 573 ? -67.221 17.094 139.168 1.00 72.88 573 GLN A C 1
ATOM 4878 O O . GLN A 1 573 ? -67.970 17.496 140.055 1.00 72.88 573 GLN A O 1
ATOM 4883 N N . LEU A 1 574 ? -67.126 15.801 138.848 1.00 75.94 574 LEU A N 1
ATOM 4884 C CA . LEU A 1 574 ? -67.955 14.756 139.454 1.00 75.94 574 LEU A CA 1
ATOM 4885 C C . LEU A 1 574 ? -67.745 14.658 140.977 1.00 75.94 574 LEU A C 1
ATOM 4887 O O . LEU A 1 574 ? -68.706 14.533 141.738 1.00 75.94 574 LEU A O 1
ATOM 4891 N N . GLU A 1 575 ? -66.498 14.765 141.446 1.00 76.00 575 GLU A N 1
ATOM 4892 C CA . GLU A 1 575 ? -66.191 14.766 142.882 1.00 76.00 575 GLU A CA 1
ATOM 4893 C C . GLU A 1 575 ? -66.650 16.075 143.568 1.00 76.00 575 GLU A C 1
ATOM 4895 O O . GLU A 1 575 ? -67.077 16.043 144.725 1.00 76.00 575 GLU A O 1
ATOM 4900 N N . GLN A 1 576 ? -66.659 17.214 142.859 1.00 76.25 576 GLN A N 1
ATOM 4901 C CA . GLN A 1 576 ? -67.262 18.461 143.355 1.00 76.25 576 GLN A CA 1
ATOM 4902 C C . GLN A 1 576 ? -68.792 18.371 143.467 1.00 76.25 576 GLN A C 1
ATOM 4904 O O . GLN A 1 576 ? -69.334 18.744 144.508 1.00 76.25 576 GLN A O 1
ATOM 4909 N N . GLU A 1 577 ? -69.495 17.857 142.453 1.00 76.81 577 GLU A N 1
ATOM 4910 C CA . GLU A 1 577 ? -70.953 17.656 142.498 1.00 76.81 577 GLU A CA 1
ATOM 4911 C C . GLU A 1 577 ? -71.351 16.702 143.631 1.00 76.81 577 GLU A C 1
ATOM 4913 O O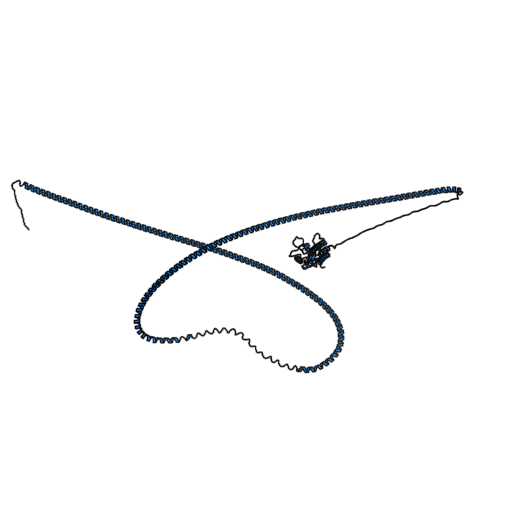 . GLU A 1 577 ? -72.277 16.979 144.393 1.00 76.81 577 GLU A O 1
ATOM 4918 N N . LYS A 1 578 ? -70.589 15.622 143.820 1.00 74.00 578 LYS A N 1
ATOM 4919 C CA . LYS A 1 578 ? -70.739 14.672 144.929 1.00 74.00 578 LYS A CA 1
ATOM 4920 C C . LYS A 1 578 ? -70.567 15.335 146.303 1.00 74.00 578 LYS A C 1
ATOM 4922 O O . LYS A 1 578 ? -71.390 15.101 147.189 1.00 74.00 578 LYS A O 1
ATOM 4927 N N . GLN A 1 579 ? -69.568 16.205 146.488 1.00 73.06 579 GLN A N 1
ATOM 4928 C CA . GLN A 1 579 ? -69.436 16.978 147.733 1.00 73.06 579 GLN A CA 1
ATOM 4929 C C . GLN A 1 579 ? -70.570 17.999 147.917 1.00 73.06 579 GLN A C 1
ATOM 4931 O O . GLN A 1 579 ? -71.077 18.145 149.030 1.00 73.06 579 GLN A O 1
ATOM 4936 N N . GLN A 1 580 ? -71.022 18.670 146.852 1.00 71.06 580 GLN A N 1
ATOM 4937 C CA . GLN A 1 580 ? -72.185 19.565 146.917 1.00 71.06 580 GLN A CA 1
ATOM 4938 C C . GLN A 1 580 ? -73.466 18.807 147.288 1.00 71.06 580 GLN A C 1
ATOM 4940 O O . GLN A 1 580 ? -74.257 19.301 148.095 1.00 71.06 580 GLN A O 1
ATOM 4945 N N . HIS A 1 581 ? -73.657 17.588 146.777 1.00 72.50 581 HIS A N 1
ATOM 4946 C CA . HIS A 1 581 ? -74.786 16.739 147.144 1.00 72.50 581 HIS A CA 1
ATOM 4947 C C . HIS A 1 581 ? -74.726 16.328 148.623 1.00 72.50 581 HIS A C 1
ATOM 4949 O O . HIS A 1 581 ? -75.736 16.454 149.312 1.00 72.50 581 HIS A O 1
ATOM 4955 N N . GLN A 1 582 ? -73.562 15.925 149.146 1.00 70.00 582 GLN A N 1
ATOM 4956 C CA . GLN A 1 582 ? -73.390 15.599 150.573 1.00 70.00 582 GLN A CA 1
ATOM 4957 C C . GLN A 1 582 ? -73.629 16.813 151.487 1.00 70.00 582 GLN A C 1
ATOM 4959 O O . GLN A 1 582 ? -74.296 16.707 152.517 1.00 70.00 582 GLN A O 1
ATOM 4964 N N . GLN A 1 583 ? -73.141 17.998 151.104 1.00 72.31 583 GLN A N 1
ATOM 4965 C CA . GLN A 1 583 ? -73.418 19.239 151.839 1.00 72.31 583 GLN A CA 1
ATOM 4966 C C . GLN A 1 583 ? -74.907 19.607 151.799 1.00 72.31 583 GLN A C 1
ATOM 4968 O O . GLN A 1 583 ? -75.455 20.066 152.801 1.00 72.31 583 GLN A O 1
ATOM 4973 N N . THR A 1 584 ? -75.579 19.377 150.668 1.00 74.00 584 THR A N 1
ATOM 4974 C CA . THR A 1 584 ? -77.021 19.619 150.509 1.00 74.00 584 THR A CA 1
ATOM 4975 C C . THR A 1 584 ? -77.849 18.623 151.323 1.00 74.00 584 THR A C 1
ATOM 4977 O O . THR A 1 584 ? -78.809 19.024 151.974 1.00 74.00 584 THR A O 1
ATOM 4980 N N . GLU A 1 585 ? -77.447 17.353 151.370 1.00 72.69 585 GLU A N 1
ATOM 4981 C CA . GLU A 1 585 ? -78.068 16.306 152.187 1.00 72.69 585 GLU A CA 1
ATOM 4982 C C . GLU A 1 585 ? -77.954 16.623 153.686 1.00 72.69 585 GLU A C 1
ATOM 4984 O O . GLU A 1 585 ? -78.965 16.651 154.385 1.00 72.69 585 GLU A O 1
ATOM 4989 N N . HIS A 1 586 ? -76.762 16.985 154.178 1.00 72.62 586 HIS A N 1
ATOM 4990 C CA . HIS A 1 586 ? -76.590 17.443 155.562 1.00 72.62 586 HIS A CA 1
ATOM 4991 C C . HIS A 1 586 ? -77.398 18.712 155.879 1.00 72.62 586 HIS A C 1
ATOM 4993 O O . HIS A 1 586 ? -77.934 18.846 156.983 1.00 72.62 586 HIS A O 1
ATOM 4999 N N . ARG A 1 587 ? -77.520 19.637 154.918 1.00 75.94 587 ARG A N 1
ATOM 5000 C CA . ARG A 1 587 ? -78.318 20.863 155.060 1.00 75.94 587 ARG A CA 1
ATOM 5001 C C . ARG A 1 587 ? -79.815 20.563 155.154 1.00 75.94 587 ARG A C 1
ATOM 5003 O O . ARG A 1 587 ? -80.471 21.101 156.042 1.00 75.94 587 ARG A O 1
ATOM 5010 N N . LEU A 1 588 ? -80.330 19.672 154.305 1.00 74.00 588 LEU A N 1
ATOM 5011 C CA . LEU A 1 588 ? -81.708 19.174 154.368 1.00 74.00 588 LEU A CA 1
ATOM 5012 C C . LEU A 1 588 ? -81.962 18.418 155.679 1.00 74.00 588 LEU A C 1
ATOM 5014 O O . LEU A 1 588 ? -82.981 18.656 156.315 1.00 74.00 588 LEU A O 1
ATOM 5018 N N . LEU A 1 589 ? -80.984 17.619 156.127 1.00 72.56 589 LEU A N 1
ATOM 5019 C CA . LEU A 1 589 ? -80.814 17.075 157.482 1.00 72.56 589 LEU A CA 1
ATOM 5020 C C . LEU A 1 589 ? -81.255 18.047 158.584 1.00 72.56 589 LEU A C 1
ATOM 5022 O O . LEU A 1 589 ? -82.238 17.865 159.306 1.00 72.56 589 LEU A O 1
ATOM 5026 N N . ALA A 1 590 ? -80.472 19.117 158.681 1.00 69.44 590 ALA A N 1
ATOM 5027 C CA . ALA A 1 590 ? -80.629 20.156 159.685 1.00 69.44 590 ALA A CA 1
ATOM 5028 C C . ALA A 1 590 ? -81.943 20.939 159.528 1.00 69.44 590 ALA A C 1
ATOM 5030 O O . ALA A 1 590 ? -82.581 21.274 160.527 1.00 69.44 590 ALA A O 1
ATOM 5031 N N . GLN A 1 591 ? -82.371 21.201 158.287 1.00 64.94 591 GLN A N 1
ATOM 5032 C CA . GLN A 1 591 ? -83.652 21.855 158.018 1.00 64.94 591 GLN A CA 1
ATOM 5033 C C . GLN A 1 591 ? -84.836 20.983 158.446 1.00 64.94 591 GLN A C 1
ATOM 5035 O O . GLN A 1 591 ? -85.762 21.518 159.043 1.00 64.94 591 GLN A O 1
ATOM 5040 N N . LEU A 1 592 ? -84.792 19.661 158.252 1.00 67.94 592 LEU A N 1
ATOM 5041 C CA . LEU A 1 592 ? -85.872 18.753 158.648 1.00 67.94 592 LEU A CA 1
ATOM 5042 C C . LEU A 1 592 ? -86.054 18.701 160.176 1.00 67.94 592 LEU A C 1
ATOM 5044 O O . LEU A 1 592 ? -87.181 18.688 160.667 1.00 67.94 592 LEU A O 1
ATOM 5048 N N . GLU A 1 593 ? -84.962 18.717 160.948 1.00 63.34 593 GLU A N 1
ATOM 5049 C CA . GLU A 1 593 ? -85.029 18.764 162.419 1.00 63.34 593 GLU A CA 1
ATOM 5050 C C . GLU A 1 593 ? -85.573 20.120 162.922 1.00 63.34 593 GLU A C 1
ATOM 5052 O O . GLU A 1 593 ? -86.338 20.170 163.889 1.00 63.34 593 GLU A O 1
ATOM 5057 N N . GLN A 1 594 ? -85.243 21.221 162.233 1.00 65.94 594 GLN A N 1
ATOM 5058 C CA . GLN A 1 594 ? -85.780 22.556 162.517 1.00 65.94 594 GLN A CA 1
ATOM 5059 C C . GLN A 1 594 ? -87.267 22.676 162.135 1.00 65.94 594 GLN A C 1
ATOM 5061 O O . GLN A 1 594 ? -88.074 23.161 162.933 1.00 65.94 594 GLN A O 1
ATOM 5066 N N . GLU A 1 595 ? -87.652 22.199 160.950 1.00 62.91 595 GLU A N 1
ATOM 5067 C CA . GLU A 1 595 ? -89.041 22.164 160.491 1.00 62.91 595 GLU A CA 1
ATOM 5068 C C . GLU A 1 595 ? -89.897 21.273 161.384 1.00 62.91 595 GLU A C 1
ATOM 5070 O O . GLU A 1 595 ? -91.010 21.655 161.705 1.00 62.91 595 GLU A O 1
ATOM 5075 N N . LYS A 1 596 ? -89.385 20.153 161.898 1.00 59.56 596 LYS A N 1
ATOM 5076 C CA . LYS A 1 596 ? -90.099 19.290 162.854 1.00 59.56 596 LYS A CA 1
ATOM 5077 C C . LYS A 1 596 ? -90.477 20.013 164.155 1.00 59.56 596 LYS A C 1
ATOM 5079 O O . LYS A 1 596 ? -91.570 19.786 164.673 1.00 59.56 596 LYS A O 1
ATOM 5084 N N . GLN A 1 597 ? -89.638 20.928 164.654 1.00 57.66 597 GLN A N 1
ATOM 5085 C CA . GLN A 1 597 ? -90.000 21.797 165.787 1.00 57.66 597 GLN A CA 1
ATOM 5086 C C . GLN A 1 597 ? -91.002 22.893 165.390 1.00 57.66 597 GLN A C 1
ATOM 5088 O O . GLN A 1 597 ? -91.919 23.200 166.153 1.00 57.66 597 GLN A O 1
ATOM 5093 N N . GLN A 1 598 ? -90.872 23.469 164.191 1.00 56.88 598 GLN A N 1
ATOM 5094 C CA . GLN A 1 598 ? -91.804 24.490 163.698 1.00 56.88 598 GLN A CA 1
ATOM 5095 C C . GLN A 1 598 ? -93.164 23.906 163.280 1.00 56.88 598 GLN A C 1
ATOM 5097 O O . GLN A 1 598 ? -94.186 24.576 163.422 1.00 56.88 598 GLN A O 1
ATOM 5102 N N . HIS A 1 599 ? -93.220 22.651 162.835 1.00 57.72 599 HIS A N 1
ATOM 5103 C CA . HIS A 1 599 ? -94.431 21.963 162.398 1.00 57.72 599 HIS A CA 1
ATOM 5104 C C . HIS A 1 599 ? -95.344 21.672 163.591 1.00 57.72 599 HIS A C 1
ATOM 5106 O O . HIS A 1 599 ? -96.522 21.993 163.515 1.00 57.72 599 HIS A O 1
ATOM 5112 N N . GLN A 1 600 ? -94.802 21.282 164.753 1.00 56.16 600 GLN A N 1
ATOM 5113 C CA . GLN A 1 600 ? -95.576 21.216 166.007 1.00 56.16 600 GLN A CA 1
ATOM 5114 C C . GLN A 1 600 ? -96.244 22.555 166.396 1.00 56.16 600 GLN A C 1
ATOM 5116 O O . GLN A 1 600 ? -97.232 22.562 167.128 1.00 56.16 600 GLN A O 1
ATOM 5121 N N . GLN A 1 601 ? -95.745 23.693 165.896 1.00 51.94 601 GLN A N 1
ATOM 5122 C CA . GLN A 1 601 ? -96.345 25.022 166.092 1.00 51.94 601 GLN A CA 1
ATOM 5123 C C . GLN A 1 601 ? -97.198 25.504 164.898 1.00 51.94 601 GLN A C 1
ATOM 5125 O O . GLN A 1 601 ? -97.964 26.458 165.040 1.00 51.94 601 GLN A O 1
ATOM 5130 N N . THR A 1 602 ? -97.089 24.858 163.731 1.00 55.72 602 THR A N 1
ATOM 5131 C CA . THR A 1 602 ? -97.646 25.331 162.444 1.00 55.72 602 THR A CA 1
ATOM 5132 C C . THR A 1 602 ? -98.714 24.395 161.864 1.00 55.72 602 THR A C 1
ATOM 5134 O O . THR A 1 602 ? -99.625 24.858 161.182 1.00 55.72 602 THR A O 1
ATOM 5137 N N . GLU A 1 603 ? -98.693 23.106 162.202 1.00 54.47 603 GLU A N 1
ATOM 5138 C CA . GLU A 1 603 ? -99.776 22.143 161.949 1.00 54.47 603 GLU A CA 1
ATOM 5139 C C . GLU A 1 603 ? -101.078 22.598 162.638 1.00 54.47 603 GLU A C 1
ATOM 5141 O O . GLU A 1 603 ? -102.154 22.558 162.047 1.00 54.47 603 GLU A O 1
ATOM 5146 N N . HIS A 1 604 ? -100.959 23.221 163.818 1.00 48.75 604 HIS A N 1
ATOM 5147 C CA . HIS A 1 604 ? -102.033 23.956 164.503 1.00 48.75 604 HIS A CA 1
ATOM 5148 C C . HIS A 1 604 ? -102.577 25.192 163.745 1.00 48.75 604 HIS A C 1
ATOM 5150 O O . HIS A 1 604 ? -103.503 25.838 164.241 1.00 48.75 604 HIS A O 1
ATOM 5156 N N . ARG A 1 605 ? -102.009 25.574 162.589 1.00 50.09 605 ARG A N 1
ATOM 5157 C CA . ARG A 1 605 ? -102.293 26.849 161.901 1.00 50.09 605 ARG A CA 1
ATOM 5158 C C . ARG A 1 605 ? -102.537 26.752 160.385 1.00 50.09 605 ARG A C 1
ATOM 5160 O O . ARG A 1 605 ? -103.186 27.656 159.866 1.00 50.09 605 ARG A O 1
ATOM 5167 N N . LEU A 1 606 ? -102.022 25.743 159.668 1.00 52.56 606 LEU A N 1
ATOM 5168 C CA . LEU A 1 606 ? -101.816 25.858 158.207 1.00 52.56 606 LEU A CA 1
ATOM 5169 C C . LEU A 1 606 ? -102.313 24.704 157.304 1.00 52.56 606 LEU A C 1
ATOM 5171 O O . LEU A 1 606 ? -101.860 24.574 156.169 1.00 52.56 606 LEU A O 1
ATOM 5175 N N . LEU A 1 607 ? -103.295 23.909 157.735 1.00 54.41 607 LEU A N 1
ATOM 5176 C CA . LEU A 1 607 ? -103.981 22.935 156.862 1.00 54.41 607 LEU A CA 1
ATOM 5177 C C . LEU A 1 607 ? -104.876 23.632 155.781 1.00 54.41 607 LEU A C 1
ATOM 5179 O O . LEU A 1 607 ? -106.094 23.673 155.962 1.00 54.41 607 LEU A O 1
ATOM 5183 N N . ALA A 1 608 ? -104.281 24.211 154.692 1.00 48.91 608 ALA A N 1
ATOM 5184 C CA . ALA A 1 608 ? -104.988 25.092 153.705 1.00 48.91 608 ALA A CA 1
ATOM 5185 C C . ALA A 1 608 ? -104.664 25.284 152.111 1.00 48.91 608 ALA A C 1
ATOM 5187 O O . ALA A 1 608 ? -105.641 25.775 151.542 1.00 48.91 608 ALA A O 1
ATOM 5188 N N . GLN A 1 609 ? -103.514 25.012 151.326 1.00 39.03 609 GLN A N 1
ATOM 5189 C CA . GLN A 1 609 ? -103.192 25.423 149.817 1.00 39.03 609 GLN A CA 1
ATOM 5190 C C . GLN A 1 609 ? -102.159 24.611 148.796 1.00 39.03 609 GLN A C 1
ATOM 5192 O O . GLN A 1 609 ? -101.669 23.587 149.258 1.00 39.03 609 GLN A O 1
ATOM 5197 N N . LEU A 1 610 ? -101.827 24.988 147.462 1.00 42.06 610 LEU A N 1
ATOM 5198 C CA . LEU A 1 610 ? -101.281 24.193 146.191 1.00 42.06 610 LEU A CA 1
ATOM 5199 C C . LEU A 1 610 ? -100.228 24.790 145.036 1.00 42.06 610 LEU A C 1
ATOM 5201 O O . LEU A 1 610 ? -99.790 25.916 145.241 1.00 42.06 610 LEU A O 1
ATOM 5205 N N . GLU A 1 611 ? -99.821 24.124 143.846 1.00 45.34 611 GLU A N 1
ATOM 5206 C CA . GLU A 1 611 ? -98.759 24.468 142.700 1.00 45.34 611 GLU A CA 1
ATOM 5207 C C . GLU A 1 611 ? -99.002 24.135 141.100 1.00 45.34 611 GLU A C 1
ATOM 5209 O O . GLU A 1 611 ? -100.156 23.871 140.773 1.00 45.34 611 GLU A O 1
ATOM 5214 N N . GLN A 1 612 ? -98.017 24.175 140.088 1.00 34.41 612 GLN A N 1
ATOM 5215 C CA . GLN A 1 612 ? -98.120 24.200 138.528 1.00 34.41 612 GLN A CA 1
ATOM 5216 C C . GLN A 1 612 ? -97.048 23.500 137.474 1.00 34.41 612 GLN A C 1
ATOM 5218 O O . GLN A 1 612 ? -96.554 22.414 137.768 1.00 34.41 612 GLN A O 1
ATOM 5223 N N . GLU A 1 613 ? -96.685 23.993 136.208 1.00 38.84 613 GLU A N 1
ATOM 5224 C CA . GLU A 1 613 ? -96.306 23.246 134.872 1.00 38.84 613 GLU A CA 1
ATOM 5225 C C . GLU A 1 613 ? -95.043 23.644 133.900 1.00 38.84 613 GLU A C 1
ATOM 5227 O O . GLU A 1 613 ? -94.505 24.721 134.139 1.00 38.84 613 GLU A O 1
ATOM 5232 N N . LYS A 1 614 ? -94.530 22.848 132.844 1.00 39.53 614 LYS A N 1
ATOM 5233 C CA . LYS A 1 614 ? -93.185 22.956 132.017 1.00 39.53 614 LYS A CA 1
ATOM 5234 C C . LYS A 1 614 ? -92.927 22.163 130.556 1.00 39.53 614 LYS A C 1
ATOM 5236 O O . LYS A 1 614 ? -93.520 21.090 130.492 1.00 39.53 614 LYS A O 1
ATOM 5241 N N . GLN A 1 615 ? -92.101 22.535 129.440 1.00 34.78 615 GLN A N 1
ATOM 5242 C CA . GLN A 1 615 ? -91.513 21.760 128.138 1.00 34.78 615 GLN A CA 1
ATOM 5243 C C . GLN A 1 615 ? -90.860 22.563 126.824 1.00 34.78 615 GLN A C 1
ATOM 5245 O O . GLN A 1 615 ? -90.926 23.774 126.989 1.00 34.78 615 GLN A O 1
ATOM 5250 N N . GLN A 1 616 ? -90.290 22.254 125.534 1.00 33.22 616 GLN A N 1
ATOM 5251 C CA . GLN A 1 616 ? -89.595 21.248 124.489 1.00 33.22 616 GLN A CA 1
ATOM 5252 C C . GLN A 1 616 ? -89.024 21.908 123.044 1.00 33.22 616 GLN A C 1
ATOM 5254 O O . GLN A 1 616 ? -89.172 23.123 123.060 1.00 33.22 616 GLN A O 1
ATOM 5259 N N . HIS A 1 617 ? -88.433 21.520 121.784 1.00 30.81 617 HIS A N 1
ATOM 5260 C CA . HIS A 1 617 ? -87.845 20.416 120.779 1.00 30.81 617 HIS A CA 1
ATOM 5261 C C . HIS A 1 617 ? -87.092 20.861 119.323 1.00 30.81 617 HIS A C 1
ATOM 5263 O O . HIS A 1 617 ? -87.262 22.040 119.034 1.00 30.81 617 HIS A O 1
ATOM 5269 N N . GLN A 1 618 ? -86.333 20.082 118.375 1.00 33.84 618 GLN A N 1
ATOM 5270 C CA . GLN A 1 618 ? -85.565 20.458 116.992 1.00 33.84 618 GLN A CA 1
ATOM 5271 C C . GLN A 1 618 ? -85.078 19.396 115.766 1.00 33.84 618 GLN A C 1
ATOM 5273 O O . GLN A 1 618 ? -85.240 18.212 116.046 1.00 33.84 618 GLN A O 1
ATOM 5278 N N . GLN A 1 619 ? -84.492 19.698 114.477 1.00 36.75 619 GLN A N 1
ATOM 5279 C CA . GLN A 1 619 ? -83.884 18.784 113.274 1.00 36.75 619 GLN A CA 1
ATOM 5280 C C . GLN A 1 619 ? -83.201 19.301 111.808 1.00 36.75 619 GLN A C 1
ATOM 5282 O O . GLN A 1 619 ? -83.401 20.482 111.540 1.00 36.75 619 GLN A O 1
ATOM 5287 N N . THR A 1 620 ? -82.441 18.552 110.830 1.00 39.81 620 THR A N 1
ATOM 5288 C CA . THR A 1 620 ? -81.900 18.898 109.324 1.00 39.81 620 THR A CA 1
ATOM 5289 C C . THR A 1 620 ? -80.993 17.916 108.285 1.00 39.81 620 THR A C 1
ATOM 5291 O O . THR A 1 620 ? -80.535 16.905 108.806 1.00 39.81 620 THR A O 1
ATOM 5294 N N . THR A 1 621 ? -80.686 18.101 106.884 1.00 41.16 621 THR A N 1
ATOM 5295 C CA . THR A 1 621 ? -79.653 17.410 105.810 1.00 41.16 621 THR A CA 1
ATOM 5296 C C . THR A 1 621 ? -79.669 17.748 104.164 1.00 41.16 621 THR A C 1
ATOM 5298 O O . THR A 1 621 ? -80.553 18.553 103.904 1.00 41.16 621 THR A O 1
ATOM 5301 N N . LYS A 1 622 ? -78.985 17.336 102.948 1.00 45.97 622 LYS A N 1
ATOM 5302 C CA . LYS A 1 622 ? -77.693 16.711 102.197 1.00 45.97 622 LYS A CA 1
ATOM 5303 C C . LYS A 1 622 ? -77.608 16.548 100.503 1.00 45.97 622 LYS A C 1
ATOM 5305 O O . LYS A 1 622 ? -78.711 16.495 99.980 1.00 45.97 622 LYS A O 1
ATOM 5310 N N . LEU A 1 623 ? -76.472 16.403 99.621 1.00 44.78 623 LEU A N 1
ATOM 5311 C CA . LEU A 1 623 ? -76.338 16.208 98.009 1.00 44.78 623 LEU A CA 1
ATOM 5312 C C . LEU A 1 623 ? -74.924 15.864 97.131 1.00 44.78 623 LEU A C 1
ATOM 5314 O O . LEU A 1 623 ? -73.909 16.139 97.764 1.00 44.78 623 LEU A O 1
ATOM 5318 N N . LYS A 1 624 ? -74.766 15.350 95.779 1.00 45.97 624 LYS A N 1
ATOM 5319 C CA . LYS A 1 624 ? -73.545 15.311 94.687 1.00 45.97 624 LYS A CA 1
ATOM 5320 C C . LYS A 1 624 ? -73.488 14.404 93.264 1.00 45.97 624 LYS A C 1
ATOM 5322 O O . LYS A 1 624 ? -74.091 13.350 93.388 1.00 45.97 624 LYS A O 1
ATOM 5327 N N . ASP A 1 625 ? -72.774 14.663 92.032 1.00 46.22 625 ASP A N 1
ATOM 5328 C CA . ASP A 1 625 ? -72.027 13.748 90.900 1.00 46.22 625 ASP A CA 1
ATOM 5329 C C . ASP A 1 625 ? -71.503 14.151 89.340 1.00 46.22 625 ASP A C 1
ATOM 5331 O O . ASP A 1 625 ? -71.831 15.274 88.966 1.00 46.22 625 ASP A O 1
ATOM 5335 N N . LEU A 1 626 ? -70.707 13.359 88.431 1.00 47.47 626 LEU A N 1
ATOM 5336 C CA . LEU A 1 626 ? -70.163 13.605 86.920 1.00 47.47 626 LEU A CA 1
ATOM 5337 C C . LEU A 1 626 ? -69.383 12.499 85.893 1.00 47.47 626 LEU A C 1
ATOM 5339 O O . LEU A 1 626 ? -69.128 11.412 86.394 1.00 47.47 626 LEU A O 1
ATOM 5343 N N . GLY A 1 627 ? -68.949 12.690 84.531 1.00 48.84 627 GLY A N 1
ATOM 5344 C CA . GLY A 1 627 ? -68.120 11.761 83.498 1.00 48.84 627 GLY A CA 1
ATOM 5345 C C . GLY A 1 627 ? -67.706 12.071 81.890 1.00 48.84 627 GLY A C 1
ATOM 5346 O O . GLY A 1 627 ? -68.178 13.109 81.436 1.00 48.84 627 GLY A O 1
ATOM 5347 N N . GLN A 1 628 ? -66.872 11.297 81.004 1.00 46.12 628 GLN A N 1
ATOM 5348 C CA . GLN A 1 628 ? -66.365 11.551 79.487 1.00 46.12 628 GLN A CA 1
ATOM 5349 C C . GLN A 1 628 ? -65.478 10.504 78.491 1.00 46.12 628 GLN A C 1
ATOM 5351 O O . GLN A 1 628 ? -64.756 9.721 79.094 1.00 46.12 628 GLN A O 1
ATOM 5356 N N . GLN A 1 629 ? -65.379 10.547 77.055 1.00 45.91 629 GLN A N 1
ATOM 5357 C CA . GLN A 1 629 ? -64.194 10.383 75.959 1.00 45.91 629 GLN A CA 1
ATOM 5358 C C . GLN A 1 629 ? -63.903 9.276 74.711 1.00 45.91 629 GLN A C 1
ATOM 5360 O O . GLN A 1 629 ? -64.231 8.117 74.924 1.00 45.91 629 GLN A O 1
ATOM 5365 N N . GLN A 1 630 ? -63.201 9.569 73.491 1.00 45.16 630 GLN A N 1
ATOM 5366 C CA . GLN A 1 630 ? -62.219 8.800 72.453 1.00 45.16 630 GLN A CA 1
ATOM 5367 C C . GLN A 1 630 ? -62.356 8.425 70.817 1.00 45.16 630 GLN A C 1
ATOM 5369 O O . GLN A 1 630 ? -63.474 8.531 70.324 1.00 45.16 630 GLN A O 1
ATOM 5374 N N . SER A 1 631 ? -61.285 8.078 69.927 1.00 45.41 631 SER A N 1
ATOM 5375 C CA . SER A 1 631 ? -61.167 7.754 68.346 1.00 45.41 631 SER A CA 1
ATOM 5376 C C . SER A 1 631 ? -59.720 7.295 67.655 1.00 45.41 631 SER A C 1
ATOM 5378 O O . SER A 1 631 ? -58.829 7.303 68.497 1.00 45.41 631 SER A O 1
ATOM 5380 N N . THR A 1 632 ? -59.189 6.934 66.365 1.00 47.16 632 THR A N 1
ATOM 5381 C CA . THR A 1 632 ? -59.401 6.557 64.816 1.00 47.16 632 THR A CA 1
ATOM 5382 C C . THR A 1 632 ? -58.103 6.119 63.845 1.00 47.16 632 THR A C 1
ATOM 5384 O O . THR A 1 632 ? -57.014 6.289 64.377 1.00 47.16 632 THR A O 1
ATOM 5387 N N . SER A 1 633 ? -58.089 5.599 62.508 1.00 42.75 633 SER A N 1
ATOM 5388 C CA . SER A 1 633 ? -56.868 5.202 61.534 1.00 42.75 633 SER A CA 1
ATOM 5389 C C . SER A 1 633 ? -56.963 4.837 59.898 1.00 42.75 633 SER A C 1
ATOM 5391 O O . SER A 1 633 ? -58.083 4.945 59.408 1.00 42.75 633 SER A O 1
ATOM 5393 N N . GLN A 1 634 ? -55.897 4.424 59.036 1.00 41.50 634 GLN A N 1
ATOM 5394 C CA . GLN A 1 634 ? -55.744 4.271 57.444 1.00 41.50 634 GLN A CA 1
ATOM 5395 C C . GLN A 1 634 ? -54.707 3.206 56.662 1.00 41.50 634 GLN A C 1
ATOM 5397 O O . GLN A 1 634 ? -54.095 2.428 57.389 1.00 41.50 634 GLN A O 1
ATOM 5402 N N . LYS A 1 635 ? -54.495 3.067 55.253 1.00 48.81 635 LYS A N 1
ATOM 5403 C CA . LYS A 1 635 ? -53.602 2.071 54.376 1.00 48.81 635 LYS A CA 1
ATOM 5404 C C . LYS A 1 635 ? -53.049 2.375 52.832 1.00 48.81 635 LYS A C 1
ATOM 5406 O O . LYS A 1 635 ? -53.125 3.537 52.478 1.00 48.81 635 LYS A O 1
ATOM 5411 N N . ILE A 1 636 ? -52.491 1.421 51.936 1.00 58.97 636 ILE A N 1
ATOM 5412 C CA . ILE A 1 636 ? -51.610 1.503 50.620 1.00 58.97 636 ILE A CA 1
ATOM 5413 C C . ILE A 1 636 ? -52.128 1.616 49.111 1.00 58.97 636 ILE A C 1
ATOM 5415 O O . ILE A 1 636 ? -51.354 2.120 48.292 1.00 58.97 636 ILE A O 1
ATOM 5419 N N . PRO A 1 637 ? -53.288 1.085 48.636 1.00 59.53 637 PRO A N 1
ATOM 5420 C CA . PRO A 1 637 ? -53.575 0.781 47.195 1.00 59.53 637 PRO A CA 1
ATOM 5421 C C . PRO A 1 637 ? -53.614 1.913 46.140 1.00 59.53 637 PRO A C 1
ATOM 5423 O O . PRO A 1 637 ? -54.023 1.697 45.000 1.00 59.53 637 PRO A O 1
ATOM 5426 N N . GLU A 1 638 ? -53.211 3.120 46.504 1.00 65.94 638 GLU A N 1
ATOM 5427 C CA . GLU A 1 638 ? -53.253 4.326 45.675 1.00 65.94 638 GLU A CA 1
ATOM 5428 C C . GLU A 1 638 ? -52.211 4.284 44.532 1.00 65.94 638 GLU A C 1
ATOM 5430 O O . GLU A 1 638 ? -52.449 4.833 43.456 1.00 65.94 638 GLU A O 1
ATOM 5435 N N . LEU A 1 639 ? -51.096 3.562 44.721 1.00 70.25 639 LEU A N 1
ATOM 5436 C CA . LEU A 1 639 ? -49.897 3.609 43.865 1.00 70.25 639 LEU A CA 1
ATOM 5437 C C . LEU A 1 639 ? -50.091 3.208 42.392 1.00 70.25 639 LEU A C 1
ATOM 5439 O O . LEU A 1 639 ? -49.462 3.814 41.530 1.00 70.25 639 LEU A O 1
ATOM 5443 N N . THR A 1 640 ? -50.930 2.218 42.076 1.00 79.81 640 THR A N 1
ATOM 5444 C CA . THR A 1 640 ? -51.145 1.765 40.683 1.00 79.81 640 THR A CA 1
ATOM 5445 C C . THR A 1 640 ? -52.292 2.490 39.972 1.00 79.81 640 THR A C 1
ATOM 5447 O O . THR A 1 640 ? -52.544 2.234 38.793 1.00 79.81 640 THR A O 1
ATOM 5450 N N . THR A 1 641 ? -52.973 3.420 40.652 1.00 88.31 641 THR A N 1
ATOM 5451 C CA . THR A 1 641 ? -54.092 4.186 40.073 1.00 88.31 641 THR A CA 1
ATOM 5452 C C . THR A 1 641 ? -53.598 5.121 38.971 1.00 88.31 641 THR A C 1
ATOM 5454 O O . THR A 1 641 ? -54.095 5.050 37.852 1.00 88.31 641 THR A O 1
ATOM 5457 N N . THR A 1 642 ? -52.536 5.892 39.224 1.00 91.38 642 THR A N 1
ATOM 5458 C CA . THR A 1 642 ? -51.916 6.776 38.223 1.00 91.38 642 THR A CA 1
ATOM 5459 C C . THR A 1 642 ? -51.508 6.023 36.953 1.00 91.38 642 THR A C 1
ATOM 5461 O O . THR A 1 642 ? -51.775 6.483 35.847 1.00 91.38 642 THR A O 1
ATOM 5464 N N . LEU A 1 643 ? -50.895 4.839 37.096 1.00 93.75 643 LEU A N 1
ATOM 5465 C CA . LEU A 1 643 ? -50.474 4.017 35.957 1.00 93.75 643 LEU A CA 1
ATOM 5466 C C . LEU A 1 643 ? -51.674 3.562 35.111 1.00 93.75 643 LEU A C 1
ATOM 5468 O O . LEU A 1 643 ? -51.610 3.620 33.883 1.00 93.75 643 LEU A O 1
ATOM 5472 N N . ARG A 1 644 ? -52.779 3.157 35.754 1.00 94.12 644 ARG A N 1
ATOM 5473 C CA . ARG A 1 644 ? -54.034 2.820 35.065 1.00 94.12 644 ARG A CA 1
ATOM 5474 C C . ARG A 1 644 ? -54.557 4.010 34.265 1.00 94.12 644 ARG A C 1
ATOM 5476 O O . ARG A 1 644 ? -54.801 3.859 33.074 1.00 94.12 644 ARG A O 1
ATOM 5483 N N . ASP A 1 645 ? -54.685 5.171 34.900 1.00 94.50 645 ASP A N 1
ATOM 5484 C CA . ASP A 1 645 ? -55.286 6.360 34.290 1.00 94.50 645 ASP A CA 1
ATOM 5485 C C . ASP A 1 645 ? -54.458 6.866 33.092 1.00 94.50 645 ASP A C 1
ATOM 5487 O O . ASP A 1 645 ? -55.015 7.320 32.089 1.00 94.50 645 ASP A O 1
ATOM 5491 N N . LEU A 1 646 ? -53.125 6.744 33.155 1.00 95.69 646 LEU A N 1
ATOM 5492 C CA . LEU A 1 646 ? -52.218 7.065 32.048 1.00 95.69 646 LEU A CA 1
ATOM 5493 C C . LEU A 1 646 ? -52.348 6.073 30.882 1.00 95.69 646 LEU A C 1
ATOM 5495 O O . LEU A 1 646 ? -52.463 6.508 29.735 1.00 95.69 646 LEU A O 1
ATOM 5499 N N . LEU A 1 647 ? -52.380 4.765 31.157 1.00 95.56 647 LEU A N 1
ATOM 5500 C CA . LEU A 1 647 ? -52.558 3.727 30.133 1.00 95.56 647 LEU A CA 1
ATOM 5501 C C . LEU A 1 647 ? -53.938 3.809 29.462 1.00 95.56 647 LEU A C 1
ATOM 5503 O O . LEU A 1 647 ? -54.030 3.752 28.238 1.00 95.56 647 LEU A O 1
ATOM 5507 N N . GLU A 1 648 ? -54.999 4.025 30.241 1.00 93.75 648 GLU A N 1
ATOM 5508 C CA . GLU A 1 648 ? -56.372 4.217 29.751 1.00 93.75 648 GLU A CA 1
ATOM 5509 C C . GLU A 1 648 ? -56.513 5.505 28.918 1.00 93.75 648 GLU A C 1
ATOM 5511 O O . GLU A 1 648 ? -57.254 5.535 27.938 1.00 93.75 648 GLU A O 1
ATOM 5516 N N . SER A 1 649 ? -55.725 6.539 29.234 1.00 94.12 649 SER A N 1
ATOM 5517 C CA . SER A 1 649 ? -55.609 7.768 28.433 1.00 94.12 649 SER A CA 1
ATOM 5518 C C . SER A 1 649 ? -54.709 7.637 27.191 1.00 94.12 649 SER A C 1
ATOM 5520 O O . SER A 1 649 ? -54.520 8.626 26.483 1.00 94.12 649 SER A O 1
ATOM 5522 N N . GLY A 1 650 ? -54.091 6.475 26.938 1.00 92.25 650 GLY A N 1
ATOM 5523 C CA . GLY A 1 650 ? -53.124 6.288 25.847 1.00 92.25 650 GL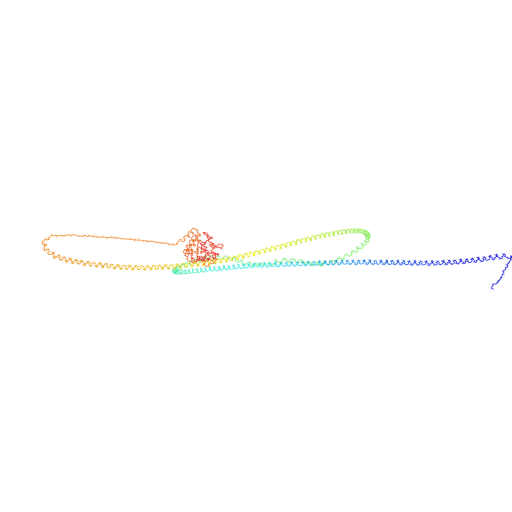Y A CA 1
ATOM 5524 C C . GLY A 1 650 ? -51.816 7.081 26.007 1.00 92.25 650 GLY A C 1
ATOM 5525 O O . GLY A 1 650 ? -51.125 7.341 25.022 1.00 92.25 650 GLY A O 1
ATOM 5526 N N . LYS A 1 651 ? -51.464 7.484 27.234 1.00 95.75 651 LYS A N 1
ATOM 5527 C CA . LYS A 1 651 ? -50.254 8.254 27.572 1.00 95.75 651 LYS A CA 1
ATOM 5528 C C . LYS A 1 651 ? -49.067 7.328 27.830 1.00 95.75 651 LYS A C 1
ATOM 5530 O O . LYS A 1 651 ? -48.573 7.196 28.948 1.00 95.75 651 LYS A O 1
ATOM 5535 N N . TRP A 1 652 ? -48.642 6.633 26.778 1.00 95.56 652 TRP A N 1
ATOM 5536 C CA . TRP A 1 652 ? -47.664 5.541 26.850 1.00 95.56 652 TRP A CA 1
ATOM 5537 C C . TRP A 1 652 ? -46.295 5.953 27.412 1.00 95.56 652 TRP A C 1
ATOM 5539 O O . TRP A 1 652 ? -45.644 5.148 28.073 1.00 95.56 652 TRP A O 1
ATOM 5549 N N . LYS A 1 653 ? -45.859 7.199 27.180 1.00 94.69 653 LYS A N 1
ATOM 5550 C CA . LYS A 1 653 ? -44.557 7.708 27.644 1.00 94.69 653 LYS A CA 1
ATOM 5551 C C . LYS A 1 653 ? -44.565 8.015 29.137 1.00 94.69 653 LYS A C 1
ATOM 5553 O O . LYS A 1 653 ? -43.623 7.678 29.849 1.00 94.69 653 LYS A O 1
ATOM 5558 N N . GLU A 1 654 ? -45.649 8.614 29.607 1.00 94.06 654 GLU A N 1
ATOM 5559 C CA . GLU A 1 654 ? -45.885 8.900 31.016 1.00 94.06 654 GLU A CA 1
ATOM 5560 C C . GLU A 1 654 ? -46.164 7.608 31.799 1.00 94.06 654 GLU A C 1
ATOM 5562 O O . GLU A 1 654 ? -45.659 7.449 32.906 1.00 94.06 654 GLU A O 1
ATOM 5567 N N . ALA A 1 655 ? -46.891 6.648 31.216 1.00 94.81 655 ALA A N 1
ATOM 5568 C CA . ALA A 1 655 ? -47.101 5.322 31.802 1.00 94.81 655 ALA A CA 1
ATOM 5569 C C . ALA A 1 655 ? -45.785 4.538 31.970 1.00 94.81 655 ALA A C 1
ATOM 5571 O O . ALA A 1 655 ? -45.589 3.865 32.982 1.00 94.81 655 ALA A O 1
ATOM 5572 N N . ASP A 1 656 ? -44.858 4.644 31.016 1.00 94.44 656 ASP A N 1
ATOM 5573 C CA . ASP A 1 656 ? -43.514 4.061 31.112 1.00 94.44 656 ASP A CA 1
ATOM 5574 C C . ASP A 1 656 ? -42.675 4.705 32.237 1.00 94.44 656 ASP A C 1
ATOM 5576 O O . ASP A 1 656 ? -42.071 4.002 33.052 1.00 94.44 656 ASP A O 1
ATOM 5580 N N . GLN A 1 657 ? -42.707 6.039 32.353 1.00 93.19 657 GLN A N 1
ATOM 5581 C CA . GLN A 1 657 ? -42.080 6.767 33.466 1.00 93.19 657 GLN A CA 1
ATOM 5582 C C . GLN A 1 657 ? -42.672 6.359 34.824 1.00 93.19 657 GLN A C 1
ATOM 5584 O O . GLN A 1 657 ? -41.928 6.084 35.766 1.00 93.19 657 GLN A O 1
ATOM 5589 N N . GLU A 1 658 ? -44.001 6.288 34.914 1.00 94.00 658 GLU A N 1
ATOM 5590 C CA . GLU A 1 658 ? -44.722 5.906 36.129 1.00 94.00 658 GLU A CA 1
ATOM 5591 C C . GLU A 1 658 ? -44.461 4.441 36.507 1.00 94.00 658 GLU A C 1
ATOM 5593 O O . GLU A 1 658 ? -44.308 4.132 37.687 1.00 94.00 658 GLU A O 1
ATOM 5598 N N . THR A 1 659 ? -44.305 3.549 35.522 1.00 94.25 659 THR A N 1
ATOM 5599 C CA . THR A 1 659 ? -43.924 2.145 35.745 1.00 94.25 659 THR A CA 1
ATOM 5600 C C . THR A 1 659 ? -42.564 2.045 36.434 1.00 94.25 659 THR A C 1
ATOM 5602 O O . THR A 1 659 ? -42.465 1.404 37.482 1.00 94.25 659 THR A O 1
ATOM 5605 N N . LEU A 1 660 ? -41.529 2.729 35.924 1.00 91.56 660 LEU A N 1
ATOM 5606 C CA . LEU A 1 660 ? -40.227 2.753 36.603 1.00 91.56 660 LEU A CA 1
ATOM 5607 C C . LEU A 1 660 ? -40.334 3.387 37.999 1.00 91.56 660 LEU A C 1
ATOM 5609 O O . LEU A 1 660 ? -39.774 2.852 38.956 1.00 91.56 660 LEU A O 1
ATOM 5613 N N . ARG A 1 661 ? -41.075 4.495 38.140 1.00 91.44 661 ARG A N 1
ATOM 5614 C CA . ARG A 1 661 ? -41.247 5.184 39.428 1.00 91.44 661 ARG A CA 1
ATOM 5615 C C . ARG A 1 661 ? -41.892 4.279 40.483 1.00 91.44 661 ARG A C 1
ATOM 5617 O O . ARG A 1 661 ? -41.422 4.248 41.618 1.00 91.44 661 ARG A O 1
ATOM 5624 N N . ILE A 1 662 ? -42.925 3.517 40.116 1.00 90.50 662 ILE A N 1
ATOM 5625 C CA . ILE A 1 662 ? -43.555 2.525 40.997 1.00 90.50 662 ILE A CA 1
ATOM 5626 C C . ILE A 1 662 ? -42.549 1.424 41.358 1.00 90.50 662 ILE A C 1
ATOM 5628 O O . ILE A 1 662 ? -42.410 1.110 42.537 1.00 90.50 662 ILE A O 1
ATOM 5632 N N . MET A 1 663 ? -41.802 0.877 40.392 1.00 90.50 663 MET A N 1
ATOM 5633 C CA . MET A 1 663 ? -40.844 -0.204 40.663 1.00 90.50 663 MET A CA 1
ATOM 5634 C C . MET A 1 663 ? -39.701 0.220 41.597 1.00 90.50 663 MET A C 1
ATOM 5636 O O . MET A 1 663 ? -39.344 -0.527 42.512 1.00 90.50 663 MET A O 1
ATOM 5640 N N . LEU A 1 664 ? -39.157 1.427 41.421 1.00 90.00 664 LEU A N 1
ATOM 5641 C CA . LEU A 1 664 ? -38.161 1.990 42.338 1.00 90.00 664 LEU A CA 1
ATOM 5642 C C . LEU A 1 664 ? -38.766 2.240 43.725 1.00 90.00 664 LEU A C 1
ATOM 5644 O O . LEU A 1 664 ? -38.141 1.919 44.731 1.00 90.00 664 LEU A O 1
ATOM 5648 N N . LYS A 1 665 ? -40.005 2.740 43.802 1.00 88.69 665 LYS A N 1
ATOM 5649 C CA . LYS A 1 665 ? -40.677 3.010 45.080 1.00 88.69 665 LYS A CA 1
ATOM 5650 C C . LYS A 1 665 ? -41.007 1.752 45.879 1.00 88.69 665 LYS A C 1
ATOM 5652 O O . LYS A 1 665 ? -40.771 1.730 47.083 1.00 88.69 665 LYS A O 1
ATOM 5657 N N . VAL A 1 666 ? -41.512 0.704 45.228 1.00 86.88 666 VAL A N 1
ATOM 5658 C CA . VAL A 1 666 ? -41.820 -0.586 45.874 1.00 86.88 666 VAL A CA 1
ATOM 5659 C C . VAL A 1 666 ? -40.546 -1.266 46.387 1.00 86.88 666 VAL A C 1
ATOM 5661 O O . VAL A 1 666 ? -40.566 -1.883 47.446 1.00 86.88 666 VAL A O 1
ATOM 5664 N N . THR A 1 667 ? -39.416 -1.097 45.692 1.00 86.75 667 THR A N 1
ATOM 5665 C CA . THR A 1 667 ? -38.111 -1.636 46.125 1.00 86.75 667 THR A CA 1
ATOM 5666 C C . THR A 1 667 ? -37.330 -0.724 47.078 1.00 86.75 667 THR A C 1
ATOM 5668 O O . THR A 1 667 ? -36.255 -1.105 47.533 1.00 86.75 667 THR A O 1
ATOM 5671 N N . GLY A 1 668 ? -37.843 0.471 47.393 1.00 87.50 668 GLY A N 1
ATOM 5672 C CA . GLY A 1 668 ? -37.163 1.463 48.235 1.00 87.50 668 GLY A CA 1
ATOM 5673 C C . GLY A 1 668 ? -35.988 2.197 47.568 1.00 87.50 668 GLY A C 1
ATOM 5674 O O . GLY A 1 668 ? -35.284 2.937 48.247 1.00 87.50 668 GLY A O 1
ATOM 5675 N N . ARG A 1 669 ? -35.784 2.032 46.253 1.00 89.62 669 ARG A N 1
ATOM 5676 C CA . ARG A 1 669 ? -34.620 2.517 45.482 1.00 89.62 669 ARG A CA 1
ATOM 5677 C C . ARG A 1 669 ? -34.863 3.830 44.730 1.00 89.62 669 ARG A C 1
ATOM 5679 O O . ARG A 1 669 ? -34.315 4.064 43.652 1.00 89.62 669 ARG A O 1
ATOM 5686 N N . GLU A 1 670 ? -35.715 4.696 45.285 1.00 88.62 670 GLU A N 1
ATOM 5687 C CA . GLU A 1 670 ? -36.039 6.010 44.699 1.00 88.62 670 GLU A CA 1
ATOM 5688 C C . GLU A 1 670 ? -34.806 6.939 44.623 1.00 88.62 670 GLU A C 1
ATOM 5690 O O . GLU A 1 670 ? -34.798 7.843 43.794 1.00 88.62 670 GLU A O 1
ATOM 5695 N N . GLN A 1 671 ? -33.767 6.711 45.444 1.00 85.88 671 GLN A N 1
ATOM 5696 C CA . GLN A 1 671 ? -32.532 7.512 45.460 1.00 85.88 671 GLN A CA 1
ATOM 5697 C C . GLN A 1 671 ? -31.485 6.999 44.464 1.00 85.88 671 GLN A C 1
ATOM 5699 O O . GLN A 1 671 ? -30.843 7.791 43.780 1.00 85.88 671 GLN A O 1
ATOM 5704 N N . GLU A 1 672 ? -31.313 5.680 44.346 1.00 85.00 672 GLU A N 1
ATOM 5705 C CA . GLU A 1 672 ? -30.350 5.095 43.410 1.00 85.00 672 GLU A CA 1
ATOM 5706 C C . GLU A 1 672 ? -30.819 5.194 41.956 1.00 85.00 672 GLU A C 1
ATOM 5708 O O . GLU A 1 672 ? -29.991 5.246 41.051 1.00 85.00 672 GLU A O 1
ATOM 5713 N N . GLY A 1 673 ? -32.132 5.202 41.709 1.00 83.88 673 GLY A N 1
ATOM 5714 C CA . GLY A 1 673 ? -32.697 5.378 40.369 1.00 83.88 673 GLY A CA 1
ATOM 5715 C C . GLY A 1 673 ? -32.604 4.152 39.450 1.00 83.88 673 GLY A C 1
ATOM 5716 O O . GLY A 1 673 ? -33.071 4.218 38.317 1.00 83.88 673 GLY A O 1
ATOM 5717 N N . TRP A 1 674 ? -32.041 3.029 39.914 1.00 85.50 674 TRP A N 1
ATOM 5718 C CA . TRP A 1 674 ? -31.938 1.770 39.165 1.00 85.50 674 TRP A CA 1
ATOM 5719 C C . TRP A 1 674 ? -32.165 0.538 40.055 1.00 85.50 674 TRP A C 1
ATOM 5721 O O . TRP A 1 674 ? -31.866 0.539 41.252 1.00 85.50 674 TRP A O 1
ATOM 5731 N N . LEU A 1 675 ? -32.687 -0.533 39.453 1.00 86.12 675 LEU A N 1
ATOM 5732 C CA . LEU A 1 675 ? -33.000 -1.806 40.109 1.00 86.12 675 LEU A CA 1
ATOM 5733 C C . LEU A 1 675 ? -31.815 -2.778 40.014 1.00 86.12 675 LEU A C 1
ATOM 5735 O O . LEU A 1 675 ? -31.256 -2.936 38.932 1.00 86.12 675 LEU A O 1
ATOM 5739 N N . ASN A 1 676 ? -31.481 -3.465 41.110 1.00 87.19 676 ASN A N 1
ATOM 5740 C CA . ASN A 1 676 ? -30.517 -4.573 41.120 1.00 87.19 676 ASN A CA 1
ATOM 5741 C C . ASN A 1 676 ? -31.222 -5.939 41.255 1.00 87.19 676 ASN A C 1
ATOM 5743 O O . ASN A 1 676 ? -32.406 -6.003 41.605 1.00 87.19 676 ASN A O 1
ATOM 5747 N N . VAL A 1 677 ? -30.490 -7.032 41.007 1.00 87.88 677 VAL A N 1
ATOM 5748 C CA . VAL A 1 677 ? -31.012 -8.414 41.063 1.00 87.88 677 VAL A CA 1
ATOM 5749 C C . VAL A 1 677 ? -31.708 -8.711 42.397 1.00 87.88 677 VAL A C 1
ATOM 5751 O O . VAL A 1 677 ? -32.837 -9.194 42.403 1.00 87.88 677 VAL A O 1
ATOM 5754 N N . ALA A 1 678 ? -31.093 -8.354 43.531 1.00 86.81 678 ALA A N 1
ATOM 5755 C CA . ALA A 1 678 ? -31.656 -8.595 44.865 1.00 86.81 678 ALA A CA 1
ATOM 5756 C C . ALA A 1 678 ? -32.998 -7.870 45.099 1.00 86.81 678 ALA A C 1
ATOM 5758 O O . ALA A 1 678 ? -33.902 -8.405 45.740 1.00 86.81 678 ALA A O 1
ATOM 5759 N N . SER A 1 679 ? -33.156 -6.668 44.542 1.00 87.06 679 SER A N 1
ATOM 5760 C CA . SER A 1 679 ? -34.390 -5.880 44.653 1.00 87.06 679 SER A CA 1
ATOM 5761 C C . SER A 1 679 ? -35.516 -6.451 43.801 1.00 87.06 679 SER A C 1
ATOM 5763 O O . SER A 1 679 ? -36.669 -6.438 44.220 1.00 87.06 679 SER A O 1
ATOM 5765 N N . ILE A 1 680 ? -35.187 -6.992 42.626 1.00 87.62 680 ILE A N 1
ATOM 5766 C CA . ILE A 1 680 ? -36.162 -7.664 41.762 1.00 87.62 680 ILE A CA 1
ATOM 5767 C C . ILE A 1 680 ? -36.527 -9.035 42.333 1.00 87.62 680 ILE A C 1
ATOM 5769 O O . ILE A 1 680 ? -37.708 -9.375 42.367 1.00 87.62 680 ILE A O 1
ATOM 5773 N N . HIS A 1 681 ? -35.566 -9.789 42.875 1.00 86.25 681 HIS A N 1
ATOM 5774 C CA . HIS A 1 681 ? -35.826 -11.007 43.645 1.00 86.25 681 HIS A CA 1
ATOM 5775 C C . HIS A 1 681 ? -36.858 -10.744 44.754 1.00 86.25 681 HIS A C 1
ATOM 5777 O O . HIS A 1 681 ? -37.904 -11.394 44.780 1.00 86.25 681 HIS A O 1
ATOM 5783 N N . ASN A 1 682 ? -36.630 -9.717 45.577 1.00 83.31 682 ASN A N 1
ATOM 5784 C CA . ASN A 1 682 ? -37.502 -9.351 46.698 1.00 83.31 682 ASN A CA 1
ATOM 5785 C C . ASN A 1 682 ? -38.798 -8.614 46.295 1.00 83.31 682 ASN A C 1
ATOM 5787 O O . ASN A 1 682 ? -39.622 -8.323 47.160 1.00 83.31 682 ASN A O 1
ATOM 5791 N N . PHE A 1 683 ? -39.008 -8.319 45.008 1.00 85.56 683 PHE A N 1
ATOM 5792 C CA . PHE A 1 683 ? -40.230 -7.679 44.516 1.00 85.56 683 PHE A CA 1
ATOM 5793 C C . PHE A 1 683 ? -41.420 -8.646 44.616 1.00 85.56 683 PHE A C 1
ATOM 5795 O O . PHE A 1 683 ? -41.366 -9.759 44.073 1.00 85.56 683 PHE A O 1
ATOM 5802 N N . ALA A 1 684 ? -42.494 -8.205 45.280 1.00 85.00 684 ALA A N 1
ATOM 5803 C CA . ALA A 1 684 ? -43.725 -8.969 45.462 1.00 85.00 684 ALA A CA 1
ATOM 5804 C C . ALA A 1 684 ? -44.335 -9.399 44.105 1.00 85.00 684 ALA A C 1
ATOM 5806 O O . ALA A 1 684 ? -44.575 -8.537 43.250 1.00 85.00 684 ALA A O 1
ATOM 5807 N N . PRO A 1 685 ? -44.606 -10.703 43.882 1.00 84.25 685 PRO A N 1
ATOM 5808 C CA . PRO A 1 685 ? -45.221 -11.188 42.644 1.00 84.25 685 PRO A CA 1
ATOM 5809 C C . PRO A 1 685 ? -46.571 -10.530 42.333 1.00 84.25 685 PRO A C 1
ATOM 5811 O O . PRO A 1 685 ? -46.891 -10.301 41.169 1.00 84.25 685 PRO A O 1
ATOM 5814 N N . GLU A 1 686 ? -47.345 -10.187 43.362 1.00 84.06 686 GLU A N 1
ATOM 5815 C CA . GLU A 1 686 ? -48.650 -9.535 43.251 1.00 84.06 686 GLU A CA 1
ATOM 5816 C C . GLU A 1 686 ? -48.540 -8.128 42.647 1.00 84.06 686 GLU A C 1
ATOM 5818 O O . GLU A 1 686 ? -49.324 -7.780 41.763 1.00 84.06 686 GLU A O 1
ATOM 5823 N N . ASP A 1 687 ? -47.546 -7.342 43.072 1.00 86.44 687 ASP A N 1
ATOM 5824 C CA . ASP A 1 687 ? -47.324 -5.980 42.573 1.00 86.44 687 ASP A CA 1
ATOM 5825 C C . ASP A 1 687 ? -46.752 -5.993 41.145 1.00 86.44 687 ASP A C 1
ATOM 5827 O O . ASP A 1 687 ? -47.188 -5.210 40.299 1.00 86.44 687 ASP A O 1
ATOM 5831 N N . LEU A 1 688 ? -45.840 -6.928 40.836 1.00 88.44 688 LEU A N 1
ATOM 5832 C CA . LEU A 1 688 ? -45.372 -7.158 39.461 1.00 88.44 688 LEU A CA 1
ATOM 5833 C C . LEU A 1 688 ? -46.537 -7.535 38.534 1.00 88.44 688 LEU A C 1
ATOM 5835 O O . LEU A 1 688 ? -46.704 -6.928 37.474 1.00 88.44 688 LEU A O 1
ATOM 5839 N N . ARG A 1 689 ? -47.382 -8.488 38.952 1.00 88.81 689 ARG A N 1
ATOM 5840 C CA . ARG A 1 689 ? -48.568 -8.913 38.197 1.00 88.81 689 ARG A CA 1
ATOM 5841 C C . ARG A 1 689 ? -49.559 -7.763 38.010 1.00 88.81 689 ARG A C 1
ATOM 5843 O O . ARG A 1 689 ? -50.107 -7.621 36.922 1.00 88.81 689 ARG A O 1
ATOM 5850 N N . ALA A 1 690 ? -49.766 -6.920 39.023 1.00 90.19 690 ALA A N 1
ATOM 5851 C CA . ALA A 1 690 ? -50.648 -5.758 38.923 1.00 90.19 690 ALA A CA 1
ATOM 5852 C C . ALA A 1 690 ? -50.151 -4.721 37.898 1.00 90.19 690 ALA A C 1
ATOM 5854 O O . ALA A 1 690 ? -50.964 -4.143 37.177 1.00 90.19 690 ALA A O 1
ATOM 5855 N N . ILE A 1 691 ? -48.834 -4.504 37.800 1.00 92.38 691 ILE A N 1
ATOM 5856 C CA . ILE A 1 691 ? -48.227 -3.635 36.779 1.00 92.38 691 ILE A CA 1
ATOM 5857 C C . ILE A 1 691 ? -48.404 -4.245 35.381 1.00 92.38 691 ILE A C 1
ATOM 5859 O O . ILE A 1 691 ? -48.891 -3.570 34.472 1.00 92.38 691 ILE A O 1
ATOM 5863 N N . ASP A 1 692 ? -48.052 -5.520 35.201 1.00 94.69 692 ASP A N 1
ATOM 5864 C CA . ASP A 1 692 ? -48.116 -6.186 33.895 1.00 94.69 692 ASP A CA 1
ATOM 5865 C C . ASP A 1 692 ? -49.549 -6.333 33.369 1.00 94.69 692 ASP A C 1
ATOM 5867 O O . ASP A 1 692 ? -49.813 -5.997 32.217 1.00 94.69 692 ASP A O 1
ATOM 5871 N N . GLN A 1 693 ? -50.507 -6.719 34.217 1.00 93.12 693 GLN A N 1
ATOM 5872 C CA . GLN A 1 693 ? -51.914 -6.832 33.820 1.00 93.12 693 GLN A CA 1
ATOM 5873 C C . GLN A 1 693 ? -52.504 -5.500 33.336 1.00 93.12 693 GLN A C 1
ATOM 5875 O O . GLN A 1 693 ? -53.369 -5.510 32.460 1.00 93.12 693 GLN A O 1
ATOM 5880 N N . LEU A 1 694 ? -52.040 -4.352 33.849 1.00 94.81 694 LEU A N 1
ATOM 5881 C CA . LEU A 1 694 ? -52.428 -3.046 33.309 1.00 94.81 694 LEU A CA 1
ATOM 5882 C C . LEU A 1 694 ? -51.853 -2.845 31.897 1.00 94.81 694 LEU A C 1
ATOM 5884 O O . LEU A 1 694 ? -52.610 -2.526 30.978 1.00 94.81 694 LEU A O 1
ATOM 5888 N N . TRP A 1 695 ? -50.554 -3.087 31.698 1.00 96.88 695 TRP A N 1
ATOM 5889 C CA . TRP A 1 695 ? -49.916 -2.989 30.379 1.00 96.88 695 TRP A CA 1
ATOM 5890 C C . TRP A 1 695 ? -50.568 -3.917 29.348 1.00 96.88 695 TRP A C 1
ATOM 5892 O O . TRP A 1 695 ? -50.969 -3.452 28.278 1.00 96.88 695 TRP A O 1
ATOM 5902 N N . VAL A 1 696 ? -50.766 -5.191 29.686 1.00 96.12 696 VAL A N 1
ATOM 5903 C CA . VAL A 1 696 ? -51.400 -6.201 28.825 1.00 96.12 696 VAL A CA 1
ATOM 5904 C C . VAL A 1 696 ? -52.843 -5.814 28.490 1.00 96.12 696 VAL A C 1
ATOM 5906 O O . VAL A 1 696 ? -53.223 -5.842 27.318 1.00 96.12 696 VAL A O 1
ATOM 5909 N N . LYS A 1 697 ? -53.645 -5.392 29.481 1.00 95.00 697 LYS A N 1
ATOM 5910 C CA . LYS A 1 697 ? -55.052 -5.005 29.278 1.00 95.00 697 LYS A CA 1
ATOM 5911 C C . LYS A 1 697 ? -55.189 -3.824 28.315 1.00 95.00 697 LYS A C 1
ATOM 5913 O O . LYS A 1 697 ? -55.930 -3.921 27.340 1.00 95.00 697 LYS A O 1
ATOM 5918 N N . TYR A 1 698 ? -54.514 -2.707 28.588 1.00 95.50 698 TYR A N 1
ATOM 5919 C CA . TYR A 1 698 ? -54.727 -1.471 27.824 1.00 95.50 698 TYR A CA 1
ATOM 5920 C C . TYR A 1 698 ? -54.008 -1.468 26.467 1.00 95.50 698 TYR A C 1
ATOM 5922 O O . TYR A 1 698 ? -54.439 -0.765 25.557 1.00 95.50 698 TYR A O 1
ATOM 5930 N N . SER A 1 699 ? -52.972 -2.294 26.281 1.00 95.88 699 SER A N 1
ATOM 5931 C CA . SER A 1 699 ? -52.288 -2.469 24.988 1.00 95.88 699 SER A CA 1
ATOM 5932 C C . SER A 1 699 ? -52.938 -3.490 24.046 1.00 95.88 699 SER A C 1
ATOM 5934 O O . SER A 1 699 ? -52.386 -3.752 22.978 1.00 95.88 699 SER A O 1
ATOM 5936 N N . ASN A 1 700 ? -54.070 -4.098 24.427 1.00 94.12 700 ASN A N 1
ATOM 5937 C CA . ASN A 1 700 ? -54.665 -5.241 23.722 1.00 94.12 700 ASN A CA 1
ATOM 5938 C C . ASN A 1 700 ? -53.667 -6.412 23.549 1.00 94.12 700 ASN A C 1
ATOM 5940 O O . ASN A 1 700 ? -53.514 -6.976 22.466 1.00 94.12 700 ASN A O 1
ATOM 5944 N N . GLY A 1 701 ? -52.940 -6.741 24.622 1.00 94.00 701 GLY A N 1
ATOM 5945 C CA . GLY A 1 701 ? -51.980 -7.847 24.683 1.00 94.00 701 GLY A CA 1
ATOM 5946 C C . GLY A 1 701 ? -50.621 -7.595 24.020 1.00 94.00 701 GLY A C 1
ATOM 5947 O O . GLY A 1 701 ? -49.838 -8.537 23.893 1.00 94.00 701 GLY A O 1
ATOM 5948 N N . ARG A 1 702 ? -50.330 -6.361 23.583 1.00 95.25 702 ARG A N 1
ATOM 5949 C CA . ARG A 1 702 ? -49.109 -6.029 22.824 1.00 95.25 702 ARG A CA 1
ATOM 5950 C C . ARG A 1 702 ? -47.914 -5.610 23.682 1.00 95.25 702 ARG A C 1
ATOM 5952 O O . ARG A 1 702 ? -46.784 -5.769 23.233 1.00 95.25 702 ARG A O 1
ATOM 5959 N N . PHE A 1 703 ? -48.138 -5.087 24.883 1.00 97.38 703 PHE A N 1
ATOM 5960 C CA . PHE A 1 703 ? -47.114 -4.560 25.793 1.00 97.38 703 PHE A CA 1
ATOM 5961 C C . PHE A 1 703 ? -47.226 -5.218 27.177 1.00 97.38 703 PHE A C 1
ATOM 5963 O O . PHE A 1 703 ? -48.318 -5.617 27.580 1.00 97.38 703 PHE A O 1
ATOM 5970 N N . GLY A 1 704 ? -46.110 -5.303 27.903 1.00 95.50 704 GLY A N 1
ATOM 5971 C CA . GLY A 1 704 ? -46.016 -5.948 29.219 1.00 95.50 704 GLY A CA 1
ATOM 5972 C C . GLY A 1 704 ? -44.734 -6.769 29.392 1.00 95.50 704 GLY A C 1
ATOM 5973 O O . GLY A 1 704 ? -44.144 -7.240 28.417 1.00 95.50 704 GLY A O 1
ATOM 5974 N N . PHE A 1 705 ? -44.323 -6.983 30.640 1.00 94.88 705 PHE A N 1
ATOM 5975 C CA . PHE A 1 705 ? -43.211 -7.867 30.998 1.00 94.88 705 PHE A CA 1
ATOM 5976 C C . PHE A 1 705 ? -43.510 -9.336 30.651 1.00 94.88 705 PHE A C 1
ATOM 5978 O O . PHE A 1 705 ? -42.614 -10.044 30.203 1.00 94.88 705 PHE A O 1
ATOM 5985 N N . SER A 1 706 ? -44.769 -9.783 30.742 1.00 94.69 706 SER A N 1
ATOM 5986 C CA . SER A 1 706 ? -45.202 -11.122 30.295 1.00 94.69 706 SER A CA 1
ATOM 5987 C C . SER A 1 706 ? -45.185 -11.287 28.767 1.00 94.69 706 SER A C 1
ATOM 5989 O O . SER A 1 706 ? -45.101 -12.399 28.237 1.00 94.69 706 SER A O 1
ATOM 5991 N N . VAL A 1 707 ? -45.256 -10.179 28.022 1.00 95.25 707 VAL A N 1
ATOM 5992 C CA . VAL A 1 707 ? -45.036 -10.157 26.568 1.00 95.25 707 VAL A CA 1
ATOM 5993 C C . VAL A 1 707 ? -43.535 -10.223 26.278 1.00 95.25 707 VAL A C 1
ATOM 5995 O O . VAL A 1 707 ? -43.101 -11.044 25.472 1.00 95.25 707 VAL A O 1
ATOM 5998 N N . GLN A 1 708 ? -42.738 -9.427 26.994 1.00 95.62 708 GLN A N 1
ATOM 5999 C CA . GLN A 1 708 ? -41.277 -9.403 26.884 1.00 95.62 708 GLN A CA 1
ATOM 6000 C C . GLN A 1 708 ? -40.637 -10.750 27.260 1.00 95.62 708 GLN A C 1
ATOM 6002 O O . GLN A 1 708 ? -39.782 -11.215 26.515 1.00 95.62 708 GLN A O 1
ATOM 6007 N N . GLN A 1 709 ? -41.086 -11.437 28.320 1.00 94.00 709 GLN A N 1
ATOM 6008 C CA . GLN A 1 709 ? -40.594 -12.777 28.678 1.00 94.00 709 GLN A CA 1
ATOM 6009 C C . GLN A 1 709 ? -40.821 -13.789 27.546 1.00 94.00 709 GLN A C 1
ATOM 6011 O O . GLN A 1 709 ? -39.910 -14.545 27.218 1.00 94.00 709 GLN A O 1
ATOM 6016 N N . ARG A 1 710 ? -42.002 -13.798 26.915 1.00 94.75 710 ARG A N 1
ATOM 6017 C CA . ARG A 1 710 ? -42.289 -14.733 25.813 1.00 94.75 710 ARG A CA 1
ATOM 6018 C C . ARG A 1 710 ? -41.404 -14.472 24.593 1.00 94.75 710 ARG A C 1
ATOM 6020 O O . ARG A 1 710 ? -40.941 -15.423 23.970 1.00 94.75 710 ARG A O 1
ATOM 6027 N N . ILE A 1 711 ? -41.120 -13.205 24.283 1.00 94.94 711 ILE A N 1
ATOM 6028 C CA . ILE A 1 711 ? -40.189 -12.838 23.203 1.00 94.94 711 ILE A CA 1
ATOM 6029 C C . ILE A 1 711 ? -38.753 -13.232 23.580 1.00 94.94 711 ILE A C 1
ATOM 6031 O O . ILE A 1 711 ? -38.080 -13.881 22.783 1.00 94.94 711 ILE A O 1
ATOM 6035 N N . TRP A 1 712 ? -38.316 -12.928 24.806 1.00 94.19 712 TRP A N 1
ATOM 6036 C CA . TRP A 1 712 ? -37.016 -13.320 25.365 1.00 94.19 712 TRP A CA 1
ATOM 6037 C C . TRP A 1 712 ? -36.790 -14.832 25.253 1.00 94.19 712 TRP A C 1
ATOM 6039 O O . TRP A 1 712 ? -35.828 -15.260 24.623 1.00 94.19 712 TRP A O 1
ATOM 6049 N N . GLN A 1 713 ? -37.725 -15.647 25.746 1.00 93.25 713 GLN A N 1
ATOM 6050 C CA . GLN A 1 713 ? -37.679 -17.107 25.626 1.00 93.25 713 GLN A CA 1
ATOM 6051 C C . GLN A 1 713 ? -37.649 -17.570 24.158 1.00 93.25 713 GLN A C 1
ATOM 6053 O O . GLN A 1 713 ? -36.878 -18.467 23.821 1.00 93.25 713 GLN A O 1
ATOM 6058 N N . SER A 1 714 ? -38.418 -16.933 23.262 1.00 94.81 714 SER A N 1
ATOM 6059 C CA . SER A 1 714 ? -38.454 -17.300 21.835 1.00 94.81 714 SER A CA 1
ATOM 6060 C C . SER A 1 714 ? -37.135 -17.071 21.083 1.00 94.81 714 SER A C 1
ATOM 6062 O O . SER A 1 714 ? -36.884 -17.757 20.096 1.00 94.81 714 SER A O 1
ATOM 6064 N N . VAL A 1 715 ? -36.265 -16.172 21.568 1.00 94.50 715 VAL A N 1
ATOM 6065 C CA . VAL A 1 715 ? -34.907 -15.957 21.027 1.00 94.50 715 VAL A CA 1
ATOM 6066 C C . VAL A 1 715 ? -33.814 -16.726 21.792 1.00 94.50 715 VAL A C 1
ATOM 6068 O O . VAL A 1 715 ? -32.630 -16.456 21.610 1.00 94.50 715 VAL A O 1
ATOM 6071 N N . GLY A 1 716 ? -34.184 -17.685 22.652 1.00 91.81 716 GLY A N 1
ATOM 6072 C CA . GLY A 1 716 ? -33.246 -18.478 23.466 1.00 91.81 716 GLY A CA 1
ATOM 6073 C C . GLY A 1 716 ? -32.849 -17.834 24.804 1.00 91.81 716 GLY A C 1
ATOM 6074 O O . GLY A 1 716 ? -31.918 -18.296 25.470 1.00 91.81 716 GLY A O 1
ATOM 6075 N N . GLY A 1 717 ? -33.544 -16.770 25.207 1.00 89.62 717 GLY A N 1
ATOM 6076 C CA . GLY A 1 717 ? -33.309 -15.996 26.423 1.00 89.62 717 GLY A CA 1
ATOM 6077 C C . GLY A 1 717 ? -33.343 -16.816 27.710 1.00 89.62 717 GLY A C 1
ATOM 6078 O O . GLY A 1 717 ? -34.292 -17.548 27.985 1.00 89.62 717 GLY A O 1
ATOM 6079 N N . ASN A 1 718 ? -32.286 -16.672 28.508 1.00 89.38 718 ASN A N 1
ATOM 6080 C CA . ASN A 1 718 ? -32.087 -17.317 29.803 1.00 89.38 718 ASN A CA 1
ATOM 6081 C C . ASN A 1 718 ? -31.033 -16.535 30.619 1.00 89.38 718 ASN A C 1
ATOM 6083 O O . ASN A 1 718 ? -30.359 -15.660 30.071 1.00 89.38 718 ASN A O 1
ATOM 6087 N N . LEU A 1 719 ? -30.830 -16.874 31.901 1.00 86.06 719 LEU A N 1
ATOM 6088 C CA . LEU A 1 719 ? -29.851 -16.200 32.778 1.00 86.06 719 LEU A CA 1
ATOM 6089 C C . LEU A 1 719 ? -28.403 -16.165 32.243 1.00 86.06 719 LEU A C 1
ATOM 6091 O O . LEU A 1 719 ? -27.628 -15.310 32.657 1.00 86.06 719 LEU A O 1
ATOM 6095 N N . LYS A 1 720 ? -28.021 -17.091 31.354 1.00 85.00 720 LYS A N 1
ATOM 6096 C CA . LYS A 1 720 ? -26.679 -17.204 30.752 1.00 85.00 720 LYS A CA 1
ATOM 6097 C C . LYS A 1 720 ? -26.670 -16.866 29.256 1.00 85.00 720 LYS A C 1
ATOM 6099 O O . LYS A 1 720 ? -25.806 -17.349 28.527 1.00 85.00 720 LYS A O 1
ATOM 6104 N N . ALA A 1 721 ? -27.642 -16.085 28.787 1.00 83.38 721 ALA A N 1
ATOM 6105 C CA . ALA A 1 721 ? -27.683 -15.603 27.410 1.00 83.38 721 ALA A CA 1
ATOM 6106 C C . ALA A 1 721 ? -26.366 -14.900 27.010 1.00 83.38 721 ALA A C 1
ATOM 6108 O O . ALA A 1 721 ? -25.802 -14.143 27.804 1.00 83.38 721 ALA A O 1
ATOM 6109 N N . ASP A 1 722 ? -25.903 -15.122 25.776 1.00 83.69 722 ASP A N 1
ATOM 6110 C CA . ASP A 1 722 ? -24.778 -14.396 25.174 1.00 83.69 722 ASP A CA 1
ATOM 6111 C C . ASP A 1 722 ? -25.257 -13.091 24.518 1.00 83.69 722 ASP A C 1
ATOM 6113 O O . ASP A 1 722 ? -26.454 -12.899 24.311 1.00 83.69 722 ASP A O 1
ATOM 6117 N N . ASP A 1 723 ? -24.343 -12.186 24.157 1.00 85.12 723 ASP A N 1
ATOM 6118 C CA . ASP A 1 723 ? -24.691 -10.868 23.602 1.00 85.12 723 ASP A CA 1
ATOM 6119 C C . ASP A 1 723 ? -25.573 -10.929 22.338 1.00 85.12 723 ASP A C 1
ATOM 6121 O O . ASP A 1 723 ? -26.342 -9.996 22.086 1.00 85.12 723 ASP A O 1
ATOM 6125 N N . LYS A 1 724 ? -25.522 -12.026 21.569 1.00 89.44 724 LYS A N 1
ATOM 6126 C CA . LYS A 1 724 ? -26.345 -12.221 20.364 1.00 89.44 724 LYS A CA 1
ATOM 6127 C C . LYS A 1 724 ? -27.820 -12.393 20.707 1.00 89.44 724 LYS A C 1
ATOM 6129 O O . LYS A 1 724 ? -28.663 -11.853 19.997 1.00 89.44 724 LYS A O 1
ATOM 6134 N N . ILE A 1 725 ? -28.139 -13.077 21.804 1.00 90.88 725 ILE A N 1
ATOM 6135 C CA . ILE A 1 725 ? -29.521 -13.261 22.271 1.00 90.88 725 ILE A CA 1
ATOM 6136 C C . ILE A 1 725 ? -30.138 -11.920 22.714 1.00 90.88 725 ILE A C 1
ATOM 6138 O O . ILE A 1 725 ? -31.303 -11.653 22.423 1.00 90.88 725 ILE A O 1
ATOM 6142 N N . TYR A 1 726 ? -29.357 -11.018 23.325 1.00 87.81 726 TYR A N 1
ATOM 6143 C CA . TYR A 1 726 ? -29.825 -9.656 23.648 1.00 87.81 726 TYR A CA 1
ATOM 6144 C C . TYR A 1 726 ? -30.026 -8.827 22.386 1.00 87.81 726 TYR A C 1
ATOM 6146 O O . TYR A 1 726 ? -31.020 -8.116 22.293 1.00 87.81 726 TYR A O 1
ATOM 6154 N N . GLN A 1 727 ? -29.114 -8.924 21.415 1.00 90.62 727 GLN A N 1
ATOM 6155 C CA . GLN A 1 727 ? -29.273 -8.266 20.118 1.00 90.62 727 GLN A CA 1
ATOM 6156 C C . GLN A 1 727 ? -30.547 -8.749 19.413 1.00 90.62 727 GLN A C 1
ATOM 6158 O O . GLN A 1 727 ? -31.370 -7.919 19.052 1.00 90.62 727 GLN A O 1
ATOM 6163 N N . ALA A 1 728 ? -30.775 -10.064 19.329 1.00 92.81 728 ALA A N 1
ATOM 6164 C CA . ALA A 1 728 ? -31.991 -10.640 18.756 1.00 92.81 728 ALA A CA 1
ATOM 6165 C C . ALA A 1 728 ? -33.265 -10.197 19.498 1.00 92.81 728 ALA A C 1
ATOM 6167 O O . ALA A 1 728 ? -34.250 -9.837 18.857 1.00 92.81 728 ALA A O 1
ATOM 6168 N N . PHE A 1 729 ? -33.249 -10.160 20.837 1.00 94.25 729 PHE A N 1
ATOM 6169 C CA . PHE A 1 729 ? -34.359 -9.625 21.632 1.00 94.25 729 PHE A CA 1
ATOM 6170 C C . PHE A 1 729 ? -34.615 -8.140 21.333 1.00 94.25 729 PHE A C 1
ATOM 6172 O O . PHE A 1 729 ? -35.750 -7.754 21.064 1.00 94.25 729 PHE A O 1
ATOM 6179 N N . GLY A 1 730 ? -33.558 -7.321 21.345 1.00 92.00 730 GLY A N 1
ATOM 6180 C CA . GLY A 1 730 ? -33.612 -5.884 21.077 1.00 92.00 730 GLY A CA 1
ATOM 6181 C C . GLY A 1 730 ? -34.083 -5.554 19.662 1.00 92.00 730 GLY A C 1
ATOM 6182 O O . GLY A 1 730 ? -34.842 -4.602 19.493 1.00 92.00 730 GLY A O 1
ATOM 6183 N N . ASP A 1 731 ? -33.696 -6.362 18.675 1.00 93.94 731 ASP A N 1
ATOM 6184 C CA . ASP A 1 731 ? -34.182 -6.271 17.298 1.00 93.94 731 ASP A CA 1
ATOM 6185 C C . ASP A 1 731 ? -35.679 -6.656 17.232 1.00 93.94 731 ASP A C 1
ATOM 6187 O O . ASP A 1 731 ? -36.472 -5.939 16.627 1.00 93.94 731 ASP A O 1
ATOM 6191 N N . CYS A 1 732 ? -36.106 -7.728 17.920 1.00 94.00 732 CYS A N 1
ATOM 6192 C CA . CYS A 1 732 ? -37.509 -8.183 17.940 1.00 94.00 732 CYS A CA 1
ATOM 6193 C C . CYS A 1 732 ? -38.490 -7.189 18.586 1.00 94.00 732 CYS A C 1
ATOM 6195 O O . CYS A 1 732 ? -39.663 -7.167 18.209 1.00 94.00 732 CYS A O 1
ATOM 6197 N N . VAL A 1 733 ? -38.042 -6.385 19.558 1.00 94.12 733 VAL A N 1
ATOM 6198 C CA . VAL A 1 733 ? -38.863 -5.331 20.186 1.00 94.12 733 VAL A CA 1
ATOM 6199 C C . VAL A 1 733 ? -38.575 -3.924 19.637 1.00 94.12 733 VAL A C 1
ATOM 6201 O O . VAL A 1 733 ? -39.124 -2.959 20.159 1.00 94.12 733 VAL A O 1
ATOM 6204 N N . GLU A 1 734 ? -37.721 -3.783 18.615 1.00 93.38 734 GLU A N 1
ATOM 6205 C CA . GLU A 1 734 ? -37.170 -2.510 18.096 1.00 93.38 734 GLU A CA 1
ATOM 6206 C C . GLU A 1 734 ? -36.649 -1.557 19.196 1.00 93.38 734 GLU A C 1
ATOM 6208 O O . GLU A 1 734 ? -36.874 -0.347 19.175 1.00 93.38 734 GLU A O 1
ATOM 6213 N N . TRP A 1 735 ? -35.930 -2.095 20.183 1.00 93.31 735 TRP A N 1
ATOM 6214 C CA . TRP A 1 735 ? -35.007 -1.310 21.021 1.00 93.31 735 TRP A CA 1
ATOM 6215 C C . TRP A 1 735 ? -33.612 -1.213 20.396 1.00 93.31 735 TRP A C 1
ATOM 6217 O O . TRP A 1 735 ? -32.787 -0.409 20.832 1.00 93.31 735 TRP A O 1
ATOM 6227 N N . ARG A 1 736 ? -33.358 -2.007 19.354 1.00 91.62 736 ARG A N 1
ATOM 6228 C CA . ARG A 1 736 ? -32.180 -1.940 18.500 1.00 91.62 736 ARG A CA 1
ATOM 6229 C C . ARG A 1 736 ? -32.622 -1.856 17.041 1.00 91.62 736 ARG A C 1
ATOM 6231 O O . ARG A 1 736 ? -33.468 -2.625 16.599 1.00 91.62 736 ARG A O 1
ATOM 6238 N N . VAL A 1 737 ? -32.081 -0.885 16.306 1.00 89.44 737 VAL A N 1
ATOM 6239 C CA . VAL A 1 737 ? -32.470 -0.562 14.924 1.00 89.44 737 VAL A CA 1
ATOM 6240 C C . VAL A 1 737 ? -31.215 -0.190 14.133 1.00 89.44 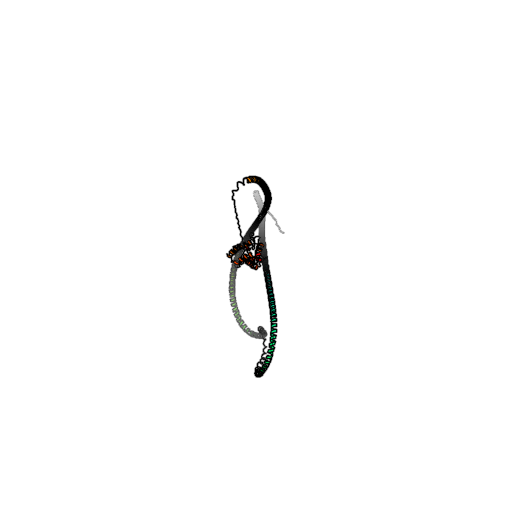737 VAL A C 1
ATOM 6242 O O . VAL A 1 737 ? -30.381 0.582 14.601 1.00 89.44 737 VAL A O 1
ATOM 6245 N N . HIS A 1 738 ? -31.040 -0.770 12.939 1.00 88.56 738 HIS A N 1
ATOM 6246 C CA . HIS A 1 738 ? -29.790 -0.680 12.160 1.00 88.56 738 HIS A CA 1
ATOM 6247 C C . HIS A 1 738 ? -28.536 -0.985 13.009 1.00 88.56 738 HIS A C 1
ATOM 6249 O O . HIS A 1 738 ? -27.542 -0.270 12.950 1.00 88.56 738 HIS A O 1
ATOM 6255 N N . GLN A 1 739 ? -28.617 -2.039 13.832 1.00 86.62 739 GLN A N 1
ATOM 6256 C CA . GLN A 1 739 ? -27.613 -2.483 14.814 1.00 86.62 739 GLN A CA 1
ATOM 6257 C C . GLN A 1 739 ? -27.336 -1.541 16.006 1.00 86.62 739 GLN A C 1
ATOM 6259 O O . GLN A 1 739 ? -26.704 -1.983 16.969 1.00 86.62 739 GLN A O 1
ATOM 6264 N N . ASN A 1 740 ? -27.853 -0.308 16.001 1.00 85.31 740 ASN A N 1
ATOM 6265 C CA . ASN A 1 740 ? -27.687 0.669 17.080 1.00 85.31 740 ASN A CA 1
ATOM 6266 C C . ASN A 1 740 ? -28.777 0.519 18.148 1.00 85.31 740 ASN A C 1
ATOM 6268 O O . ASN A 1 740 ? -29.949 0.335 17.820 1.00 85.31 740 ASN A O 1
ATOM 6272 N N . TRP A 1 741 ? -28.401 0.625 19.422 1.00 87.12 741 TRP A N 1
ATOM 6273 C CA . TRP A 1 741 ? -29.340 0.629 20.547 1.00 87.12 741 TRP A CA 1
ATOM 6274 C C . TRP A 1 741 ? -29.972 2.010 20.717 1.00 87.12 741 TRP A C 1
ATOM 6276 O O . TRP A 1 741 ? -29.256 3.000 20.860 1.00 87.12 741 TRP A O 1
ATOM 6286 N N . LEU A 1 742 ? -31.304 2.066 20.719 1.00 86.38 742 LEU A N 1
ATOM 6287 C CA . LEU A 1 742 ? -32.059 3.310 20.845 1.00 86.38 742 LEU A CA 1
ATOM 6288 C C . LEU A 1 742 ? -32.023 3.847 22.278 1.00 86.38 742 LEU A C 1
ATOM 6290 O O . LEU A 1 742 ? -32.155 3.100 23.250 1.00 86.38 742 LEU A O 1
ATOM 6294 N N . GLN A 1 743 ? -31.916 5.164 22.412 1.00 84.31 743 GLN A N 1
ATOM 6295 C CA . GLN A 1 743 ? -32.092 5.874 23.673 1.00 84.31 743 GLN A CA 1
ATOM 6296 C C . GLN A 1 743 ? -33.580 6.130 23.965 1.00 84.31 743 GLN A C 1
ATOM 6298 O O . GLN A 1 743 ? -34.441 6.103 23.087 1.00 84.31 743 GLN A O 1
ATOM 6303 N N . VAL A 1 744 ? -33.912 6.442 25.221 1.00 83.81 744 VAL A N 1
ATOM 6304 C CA . VAL A 1 744 ? -35.302 6.635 25.696 1.00 83.81 744 VAL A CA 1
ATOM 6305 C C . VAL A 1 744 ? -36.058 7.741 24.942 1.00 83.81 744 VAL A C 1
ATOM 6307 O O . VAL A 1 744 ? -37.283 7.733 24.871 1.00 83.81 744 VAL A O 1
ATOM 6310 N N . ASN A 1 745 ? -35.347 8.725 24.397 1.00 85.62 745 ASN A N 1
ATOM 6311 C CA . ASN A 1 745 ? -35.892 9.806 23.572 1.00 85.62 745 ASN A CA 1
ATOM 6312 C C . ASN A 1 745 ? -36.199 9.391 22.122 1.00 85.62 745 ASN A C 1
ATOM 6314 O O . ASN A 1 745 ? -36.901 10.136 21.443 1.00 85.62 745 ASN A O 1
ATOM 6318 N N . GLU A 1 746 ? -35.716 8.230 21.678 1.00 87.31 746 GLU A N 1
ATOM 6319 C CA . GLU A 1 746 ? -35.836 7.703 20.311 1.00 87.31 746 GLU A CA 1
ATOM 6320 C C . GLU A 1 746 ? -36.897 6.586 20.200 1.00 87.31 746 GLU A C 1
ATOM 6322 O O . GLU A 1 746 ? -37.294 6.213 19.100 1.00 87.31 746 GLU A O 1
ATOM 6327 N N . LEU A 1 747 ? -37.395 6.079 21.337 1.00 90.69 747 LEU A N 1
ATOM 6328 C CA . LEU A 1 747 ? -38.424 5.033 21.406 1.00 90.69 747 LEU A CA 1
ATOM 6329 C C . LEU A 1 747 ? -39.829 5.509 20.987 1.00 90.69 747 LEU A C 1
ATOM 6331 O O . LEU A 1 747 ? -40.230 6.660 21.193 1.00 90.69 747 LEU A O 1
ATOM 6335 N N . THR A 1 748 ? -40.627 4.571 20.472 1.00 92.44 748 THR A N 1
ATOM 6336 C CA . THR A 1 748 ? -41.964 4.819 19.917 1.00 92.44 748 THR A CA 1
ATOM 6337 C C . THR A 1 748 ? -43.056 4.604 20.969 1.00 92.44 748 THR A C 1
ATOM 6339 O O . THR A 1 748 ? -43.615 3.523 21.127 1.00 92.44 748 THR A O 1
ATOM 6342 N N . PHE A 1 749 ? -43.422 5.670 21.682 1.00 94.06 749 PHE A N 1
ATOM 6343 C CA . PHE A 1 749 ? -44.476 5.640 22.709 1.00 94.06 749 PHE A CA 1
ATOM 6344 C C . PHE A 1 749 ? -45.895 5.783 22.126 1.00 94.06 749 PHE A C 1
ATOM 6346 O O . PHE A 1 749 ? -46.596 6.760 22.395 1.00 94.06 749 PHE A O 1
ATOM 6353 N N . ASN A 1 750 ? -46.326 4.829 21.298 1.00 91.06 750 ASN A N 1
ATOM 6354 C CA . ASN A 1 750 ? -47.680 4.787 20.732 1.00 91.06 750 ASN A CA 1
ATOM 6355 C C . ASN A 1 750 ? -48.154 3.325 20.520 1.00 91.06 750 ASN A C 1
ATOM 6357 O O . ASN A 1 750 ? -47.322 2.417 20.531 1.00 91.06 750 ASN A O 1
ATOM 6361 N N . PRO A 1 751 ? -49.462 3.052 20.319 1.00 88.69 751 PRO A N 1
ATOM 6362 C CA . PRO A 1 751 ? -49.984 1.681 20.278 1.00 88.69 751 PRO A CA 1
ATOM 6363 C C . PRO A 1 751 ? -49.657 0.919 18.979 1.00 88.69 751 PRO A C 1
ATOM 6365 O O . PRO A 1 751 ? -49.997 -0.260 18.865 1.00 88.69 751 PRO A O 1
ATOM 6368 N N . SER A 1 752 ? -48.996 1.564 18.010 1.00 89.56 752 SER A N 1
ATOM 6369 C CA . SER A 1 752 ? -48.501 0.947 16.773 1.00 89.56 752 SER A CA 1
ATOM 6370 C C . SER A 1 752 ? -47.091 0.363 16.915 1.00 89.56 752 SER A C 1
ATOM 6372 O O . SER A 1 752 ? -46.710 -0.446 16.076 1.00 89.56 752 SER A O 1
ATOM 6374 N N . ALA A 1 753 ? -46.337 0.718 17.966 1.00 93.19 753 ALA A N 1
ATOM 6375 C CA . ALA A 1 753 ? -44.992 0.186 18.231 1.00 93.19 753 ALA A CA 1
ATOM 6376 C C . ALA A 1 753 ? -44.969 -1.358 18.319 1.00 93.19 753 ALA A C 1
ATOM 6378 O O . ALA A 1 753 ? -46.025 -1.959 18.542 1.00 93.19 753 ALA A O 1
ATOM 6379 N N . PRO A 1 754 ? -43.822 -2.039 18.154 1.00 94.38 754 PRO A N 1
ATOM 6380 C CA . PRO A 1 754 ? -43.760 -3.502 18.148 1.00 94.38 754 PRO A CA 1
ATOM 6381 C C . PRO A 1 754 ? -44.287 -4.178 19.409 1.00 94.38 754 PRO A C 1
ATOM 6383 O O . PRO A 1 754 ? -44.325 -3.616 20.503 1.00 94.38 754 PRO A O 1
ATOM 6386 N N . THR A 1 755 ? -44.678 -5.437 19.252 1.00 95.81 755 THR A N 1
ATOM 6387 C CA . THR A 1 755 ? -45.089 -6.275 20.378 1.00 95.81 755 THR A CA 1
ATOM 6388 C C . THR A 1 755 ? -43.891 -6.442 21.323 1.00 95.81 755 THR A C 1
ATOM 6390 O O . THR A 1 755 ? -42.809 -6.802 20.881 1.00 95.81 755 THR A O 1
ATOM 6393 N N . GLY A 1 756 ? -44.062 -6.127 22.609 1.00 94.62 756 GLY A N 1
ATOM 6394 C CA . GLY A 1 756 ? -42.985 -6.090 23.606 1.00 94.62 756 GLY A CA 1
ATOM 6395 C C . GLY A 1 756 ? -42.203 -4.770 23.718 1.00 94.62 756 GLY A C 1
ATOM 6396 O O . GLY A 1 756 ? -41.434 -4.634 24.666 1.00 94.62 756 GLY A O 1
ATOM 6397 N N . HIS A 1 757 ? -42.421 -3.772 22.846 1.00 95.94 757 HIS A N 1
ATOM 6398 C CA . HIS A 1 757 ? -41.670 -2.497 22.857 1.00 95.94 757 HIS A CA 1
ATOM 6399 C C . HIS A 1 757 ? -41.828 -1.680 24.156 1.00 95.94 757 HIS A C 1
ATOM 6401 O O . HIS A 1 757 ? -41.002 -0.818 24.450 1.00 95.94 757 HIS A O 1
ATOM 6407 N N . LEU A 1 758 ? -42.875 -1.938 24.946 1.00 95.75 758 LEU A N 1
ATOM 6408 C CA . LEU A 1 758 ? -43.128 -1.301 26.241 1.00 95.75 758 LEU A CA 1
ATOM 6409 C C . LEU A 1 758 ? -43.545 -2.346 27.298 1.00 95.75 758 LEU A C 1
ATOM 6411 O O . LEU A 1 758 ? -44.131 -3.372 26.928 1.00 95.75 758 LEU A O 1
ATOM 6415 N N . PRO A 1 759 ? -43.306 -2.093 28.602 1.00 94.75 759 PRO A N 1
ATOM 6416 C CA . PRO A 1 759 ? -42.576 -0.948 29.170 1.00 94.75 759 PRO A CA 1
ATOM 6417 C C . PRO A 1 759 ? -41.061 -1.020 28.907 1.00 94.75 759 PRO A C 1
ATOM 6419 O O . PRO A 1 759 ? -40.457 -2.089 28.943 1.00 94.75 759 PRO A O 1
ATOM 6422 N N . ALA A 1 760 ? -40.424 0.125 28.674 1.00 91.00 760 ALA A N 1
ATOM 6423 C CA . ALA A 1 760 ? -39.023 0.251 28.265 1.00 91.00 760 ALA A CA 1
ATOM 6424 C C . ALA A 1 760 ? -38.052 0.429 29.447 1.00 91.00 760 ALA A C 1
ATOM 6426 O O . ALA A 1 760 ? -37.033 1.115 29.341 1.00 91.00 760 ALA A O 1
ATOM 6427 N N . VAL A 1 761 ? -38.346 -0.210 30.587 1.00 83.88 761 VAL A N 1
ATOM 6428 C CA . VAL A 1 761 ? -37.563 -0.098 31.834 1.00 83.88 761 VAL A CA 1
ATOM 6429 C C . VAL A 1 761 ? -36.079 -0.426 31.622 1.00 83.88 761 VAL A C 1
ATOM 6431 O O . VAL A 1 761 ? -35.226 0.279 32.155 1.00 83.88 761 VAL A O 1
ATOM 6434 N N . ALA A 1 762 ? -35.750 -1.425 30.797 1.00 79.81 762 ALA A N 1
ATOM 6435 C CA . ALA A 1 762 ? -34.362 -1.782 30.491 1.00 79.81 762 ALA A CA 1
ATOM 6436 C C . ALA A 1 762 ? -33.596 -0.649 29.789 1.00 79.81 762 ALA A C 1
ATOM 6438 O O . ALA A 1 762 ? -32.491 -0.299 30.203 1.00 79.81 762 ALA A O 1
ATOM 6439 N N . VAL A 1 763 ? -34.208 -0.038 28.768 1.00 81.38 763 VAL A N 1
ATOM 6440 C CA . VAL A 1 763 ? -33.638 1.097 28.021 1.00 81.38 763 VAL A CA 1
ATOM 6441 C C . VAL A 1 763 ? -33.565 2.339 28.909 1.00 81.38 763 VAL A C 1
ATOM 6443 O O . VAL A 1 763 ? -32.562 3.048 28.906 1.00 81.38 763 VAL A O 1
ATOM 6446 N N . ARG A 1 764 ? -34.585 2.571 29.748 1.00 77.69 764 ARG A N 1
ATOM 6447 C CA . ARG A 1 764 ? -34.626 3.687 30.707 1.00 77.69 764 ARG A CA 1
ATOM 6448 C C . ARG A 1 764 ? -33.573 3.586 31.813 1.00 77.69 764 ARG A C 1
ATOM 6450 O O . ARG A 1 764 ? -33.153 4.617 32.329 1.00 77.69 764 ARG A O 1
ATOM 6457 N N . LEU A 1 765 ? -33.114 2.376 32.129 1.00 72.12 765 LEU A N 1
ATOM 6458 C CA . LEU A 1 765 ? -31.972 2.114 33.011 1.00 72.12 765 LEU A CA 1
ATOM 6459 C C . LEU A 1 765 ? -30.652 1.879 32.247 1.00 72.12 765 LEU A C 1
ATOM 6461 O O . LEU A 1 765 ? -29.640 1.559 32.870 1.00 72.12 765 LEU A O 1
ATOM 6465 N N . GLY A 1 766 ? -30.657 2.021 30.916 1.00 64.06 766 GLY A N 1
ATOM 6466 C CA . GLY A 1 766 ? -29.521 1.822 30.007 1.00 64.06 766 GLY A CA 1
ATOM 6467 C C . GLY A 1 766 ? -28.931 0.406 29.972 1.00 64.06 766 GLY A C 1
ATOM 6468 O O . GLY A 1 766 ? -27.893 0.203 29.352 1.00 64.06 766 GLY A O 1
ATOM 6469 N N . GLY A 1 767 ? -29.579 -0.586 30.590 1.00 59.81 767 GLY A N 1
ATOM 6470 C CA . GLY A 1 767 ? -29.039 -1.936 30.825 1.00 59.81 767 GLY A CA 1
ATOM 6471 C C . GLY A 1 767 ? -28.879 -2.831 29.587 1.00 59.81 767 GLY A C 1
ATOM 6472 O O . GLY A 1 767 ? -28.663 -4.028 29.741 1.00 59.81 767 GLY A O 1
ATOM 6473 N N . LEU A 1 768 ? -29.020 -2.286 28.375 1.00 58.66 768 LEU A N 1
ATOM 6474 C CA . LEU A 1 768 ? -28.891 -3.009 27.102 1.00 58.66 768 LEU A CA 1
ATOM 6475 C C . LEU A 1 768 ? -27.972 -2.315 26.079 1.00 58.66 768 LEU A C 1
ATOM 6477 O O . LEU A 1 768 ? -27.606 -2.940 25.087 1.00 58.66 768 LEU A O 1
ATOM 6481 N N . SER A 1 769 ? -27.586 -1.053 26.305 1.00 55.03 769 SER A N 1
ATOM 6482 C CA . SER A 1 769 ? -26.731 -0.307 25.372 1.00 55.03 769 SER A CA 1
ATOM 6483 C C . SER A 1 769 ? -25.241 -0.520 25.662 1.00 55.03 769 SER A C 1
ATOM 6485 O O . SER A 1 769 ? -24.854 -0.874 26.776 1.00 55.03 769 SER A O 1
ATOM 6487 N N . TRP A 1 770 ? -24.399 -0.284 24.656 1.00 49.78 770 TRP A N 1
ATOM 6488 C CA . TRP A 1 770 ? -22.944 -0.442 24.722 1.00 49.78 770 TRP A CA 1
ATOM 6489 C C . TRP A 1 770 ? -22.248 0.899 24.483 1.00 49.78 770 TRP A C 1
ATOM 6491 O O . TRP A 1 770 ? -22.677 1.666 23.626 1.00 49.78 770 TRP A O 1
ATOM 6501 N N . GLY A 1 771 ? -21.129 1.142 25.176 1.00 48.28 771 GLY A N 1
ATOM 6502 C CA . GLY A 1 771 ? -20.162 2.175 24.774 1.00 48.28 771 GLY A CA 1
ATOM 6503 C C . GLY A 1 771 ? -20.048 3.437 25.637 1.00 48.28 771 GLY A C 1
ATOM 6504 O O . GLY A 1 771 ? -19.404 4.378 25.189 1.00 48.28 771 GLY A O 1
ATOM 6505 N N . ILE A 1 772 ? -20.609 3.480 26.853 1.00 37.47 772 ILE A N 1
ATOM 6506 C CA . ILE A 1 772 ? -20.320 4.549 27.832 1.00 37.47 772 ILE A CA 1
ATOM 6507 C C . ILE A 1 772 ? -20.017 3.918 29.198 1.00 37.47 772 ILE A C 1
ATOM 6509 O O . ILE A 1 772 ? -20.893 3.311 29.800 1.00 37.47 772 ILE A O 1
ATOM 6513 N N . ASP A 1 773 ? -18.777 4.045 29.667 1.00 36.34 773 ASP A N 1
ATOM 6514 C CA . ASP A 1 773 ? -18.291 3.869 31.047 1.00 36.34 773 ASP A CA 1
ATOM 6515 C C . ASP A 1 773 ? -18.965 2.811 31.950 1.00 36.34 773 ASP A C 1
ATOM 6517 O O . ASP A 1 773 ? -19.837 3.108 32.765 1.00 36.34 773 ASP A O 1
ATOM 6521 N N . GLY A 1 774 ? -18.467 1.571 31.871 1.00 39.88 774 GLY A N 1
ATOM 6522 C CA . GLY A 1 774 ? -18.153 0.691 33.017 1.00 39.88 774 GLY A CA 1
ATOM 6523 C C . GLY A 1 774 ? -19.241 0.169 33.979 1.00 39.88 774 GLY A C 1
ATOM 6524 O O . GLY A 1 774 ? -18.998 -0.843 34.628 1.00 39.88 774 GLY A O 1
ATOM 6525 N N . PHE A 1 775 ? -20.418 0.790 34.103 1.00 42.53 775 PHE A N 1
ATOM 6526 C CA . PHE A 1 775 ? -21.284 0.649 35.293 1.00 42.53 775 PHE A CA 1
ATOM 6527 C C . PHE A 1 775 ? -22.661 -0.006 35.030 1.00 42.53 775 PHE A C 1
ATOM 6529 O O . PHE A 1 775 ? -23.641 0.264 35.727 1.00 42.53 775 PHE A O 1
ATOM 6536 N N . TRP A 1 776 ? -22.773 -0.850 33.998 1.00 61.03 776 TRP A N 1
ATOM 6537 C CA . TRP A 1 776 ? -24.078 -1.294 33.466 1.00 61.03 776 TRP A CA 1
ATOM 6538 C C . TRP A 1 776 ? -24.388 -2.788 33.630 1.00 61.03 776 TRP A C 1
ATOM 6540 O O . TRP A 1 776 ? -25.541 -3.180 33.448 1.00 61.03 776 TRP A O 1
ATOM 6550 N N . TRP A 1 777 ? -23.412 -3.621 34.010 1.00 58.09 777 TRP A N 1
ATOM 6551 C CA . TRP A 1 777 ? -23.601 -5.077 34.095 1.00 58.09 777 TRP A CA 1
ATOM 6552 C C . TRP A 1 777 ? -24.688 -5.479 35.107 1.00 58.09 777 TRP A C 1
ATOM 6554 O O . TRP A 1 777 ? -25.628 -6.178 34.740 1.00 58.09 777 TRP A O 1
ATOM 6564 N N . GLU A 1 778 ? -24.662 -4.939 36.330 1.00 63.44 778 GLU A N 1
ATOM 6565 C CA . GLU A 1 778 ? -25.680 -5.239 37.355 1.00 63.44 778 GLU A CA 1
ATOM 6566 C C . GLU A 1 778 ? -27.105 -4.826 36.935 1.00 63.44 778 GLU A C 1
ATOM 6568 O O . GLU A 1 778 ? -28.086 -5.454 37.336 1.00 63.44 778 GLU A O 1
ATOM 6573 N N . ARG A 1 779 ? -27.238 -3.783 36.099 1.00 74.56 779 ARG A N 1
ATOM 6574 C CA . ARG A 1 779 ? -28.529 -3.320 35.552 1.00 74.56 779 ARG A CA 1
ATOM 6575 C C . ARG A 1 779 ? -29.048 -4.260 34.463 1.00 74.56 779 ARG A C 1
ATOM 6577 O O . ARG A 1 779 ? -30.253 -4.498 34.383 1.00 74.56 779 ARG A O 1
ATOM 6584 N N . ARG A 1 780 ? -28.136 -4.805 33.652 1.00 76.31 780 ARG A N 1
ATOM 6585 C CA . ARG A 1 780 ? -28.413 -5.835 32.644 1.00 76.31 780 ARG A CA 1
ATOM 6586 C C . ARG A 1 780 ? -28.866 -7.132 33.315 1.00 76.31 780 ARG A C 1
ATOM 6588 O O . ARG A 1 780 ? -29.955 -7.612 33.011 1.00 76.31 780 ARG A O 1
ATOM 6595 N N . GLU A 1 781 ? -28.100 -7.636 34.285 1.00 79.88 781 GLU A N 1
ATOM 6596 C CA . GLU A 1 781 ? -28.458 -8.824 35.075 1.00 79.88 781 GLU A CA 1
ATOM 6597 C C . GLU A 1 781 ? -29.815 -8.672 35.772 1.00 79.88 781 GLU A C 1
ATOM 6599 O O . GLU A 1 781 ? -30.634 -9.587 35.726 1.00 79.88 781 GLU A O 1
ATOM 6604 N N . ALA A 1 782 ? -30.097 -7.509 36.368 1.00 84.25 782 ALA A N 1
ATOM 6605 C CA . ALA A 1 782 ? -31.372 -7.241 37.028 1.00 84.25 782 ALA A CA 1
ATOM 6606 C C . ALA A 1 782 ? -32.573 -7.408 36.076 1.00 84.25 782 ALA A C 1
ATOM 6608 O O . ALA A 1 782 ? -33.545 -8.088 36.411 1.00 84.25 782 ALA A O 1
ATOM 6609 N N . TYR A 1 783 ? -32.508 -6.837 34.870 1.00 86.19 783 TYR A N 1
ATOM 6610 C CA . TYR A 1 783 ? -33.594 -6.973 33.895 1.00 86.19 783 TYR A CA 1
ATOM 6611 C C . TYR A 1 783 ? -33.677 -8.387 33.287 1.00 86.19 783 TYR A C 1
ATOM 6613 O O . TYR A 1 783 ? -34.773 -8.904 33.082 1.00 86.19 783 TYR A O 1
ATOM 6621 N N . VAL A 1 784 ? -32.544 -9.068 33.086 1.00 86.44 784 VAL A N 1
ATOM 6622 C CA . VAL A 1 784 ? -32.523 -10.486 32.672 1.00 86.44 784 VAL A CA 1
ATOM 6623 C C . VAL A 1 784 ? -33.168 -11.379 33.726 1.00 86.44 784 VAL A C 1
ATOM 6625 O O . VAL A 1 784 ? -33.939 -12.272 33.378 1.00 86.44 784 VAL A O 1
ATOM 6628 N N . PHE A 1 785 ? -32.917 -11.119 35.009 1.00 88.25 785 PHE A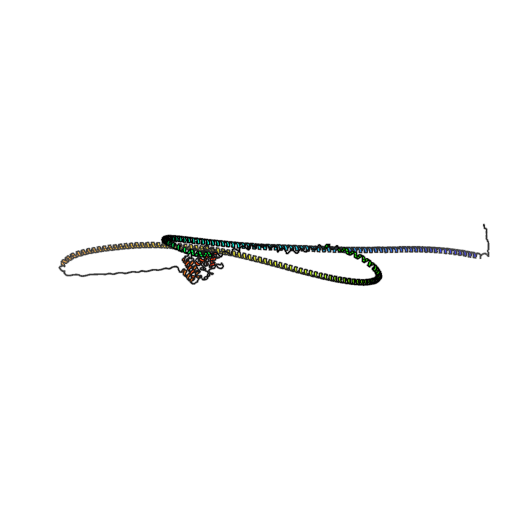 N 1
ATOM 6629 C CA . PHE A 1 785 ? -33.541 -11.826 36.124 1.00 88.25 785 PHE A CA 1
ATOM 6630 C C . PHE A 1 785 ? -35.066 -11.604 36.151 1.00 88.25 785 PHE A C 1
ATOM 6632 O O . PHE A 1 785 ? -35.821 -12.559 36.333 1.00 88.25 785 PHE A O 1
ATOM 6639 N N . LEU A 1 786 ? -35.537 -10.379 35.873 1.00 87.94 786 LEU A N 1
ATOM 6640 C CA . LEU A 1 786 ? -36.969 -10.056 35.736 1.00 87.94 786 LEU A CA 1
ATOM 6641 C C . LEU A 1 786 ? -37.664 -10.856 34.618 1.00 87.94 786 LEU A C 1
ATOM 6643 O O . LEU A 1 786 ? -38.822 -11.238 34.779 1.00 87.94 786 LEU A O 1
ATOM 6647 N N . LEU A 1 787 ? -36.979 -11.104 33.495 1.00 88.00 787 LEU A N 1
ATOM 6648 C CA . LEU A 1 787 ? -37.533 -11.861 32.364 1.00 88.00 787 LEU A CA 1
ATOM 6649 C C . LEU A 1 787 ? -37.270 -13.375 32.424 1.00 88.00 787 LEU A C 1
ATOM 6651 O O . LEU A 1 787 ? -37.955 -14.119 31.726 1.00 88.00 787 LEU A O 1
ATOM 6655 N N . SER A 1 788 ? -36.306 -13.846 33.221 1.00 85.00 788 SER A N 1
ATOM 6656 C CA . SER A 1 788 ? -35.904 -15.267 33.252 1.00 85.00 788 SER A CA 1
ATOM 6657 C C . SER A 1 788 ? -36.399 -16.024 34.488 1.00 85.00 788 SER A C 1
ATOM 6659 O O . SER A 1 788 ? -36.788 -17.177 34.354 1.00 85.00 788 SER A O 1
ATOM 6661 N N . GLU A 1 789 ? -36.402 -15.394 35.669 1.00 83.31 789 GLU A N 1
ATOM 6662 C CA . GLU A 1 789 ? -36.642 -16.067 36.964 1.00 83.31 789 GLU A CA 1
ATOM 6663 C C . GLU A 1 789 ? -37.958 -15.657 37.644 1.00 83.31 789 GLU A C 1
ATOM 6665 O O . GLU A 1 789 ? -38.400 -16.305 38.594 1.00 83.31 789 GLU A O 1
ATOM 6670 N N . LYS A 1 790 ? -38.613 -14.583 37.185 1.00 81.94 790 LYS A N 1
ATOM 6671 C CA . LYS A 1 790 ? -39.982 -14.270 37.615 1.00 81.94 790 LYS A CA 1
ATOM 6672 C C . LYS A 1 790 ? -40.981 -15.018 36.737 1.00 81.94 790 LYS A C 1
ATOM 6674 O O . LYS A 1 790 ? -40.897 -14.997 35.509 1.00 81.94 790 LYS A O 1
ATOM 6679 N N . ASP A 1 791 ? -41.934 -15.658 37.402 1.00 76.06 791 ASP A N 1
ATOM 6680 C CA . ASP A 1 791 ? -43.085 -16.286 36.769 1.00 76.06 791 ASP A CA 1
ATOM 6681 C C . ASP A 1 791 ? -44.060 -15.207 36.272 1.00 76.06 791 ASP A C 1
ATOM 6683 O O . ASP A 1 791 ? -44.451 -14.305 37.023 1.00 76.06 791 ASP A O 1
ATOM 6687 N N . TRP A 1 792 ? -44.435 -15.300 34.998 1.00 78.81 792 TRP A N 1
ATOM 6688 C CA . TRP A 1 792 ? -45.466 -14.474 34.373 1.00 78.81 792 TRP A CA 1
ATOM 6689 C C . TRP A 1 792 ? -46.606 -15.322 33.772 1.00 78.81 792 TRP A C 1
ATOM 6691 O O . TRP A 1 792 ? -47.408 -14.805 32.993 1.00 78.81 792 TRP A O 1
ATOM 6701 N N . SER A 1 793 ? -46.690 -16.613 34.122 1.00 67.00 793 SER A N 1
ATOM 6702 C CA . SER A 1 793 ? -47.750 -17.527 33.689 1.00 67.00 793 SER A CA 1
ATOM 6703 C C . SER A 1 793 ? -48.957 -17.465 34.641 1.00 67.00 793 SER A C 1
ATOM 6705 O O . SER A 1 793 ? -48.999 -18.112 35.685 1.00 67.00 793 SER A O 1
ATOM 6707 N N . TRP A 1 794 ? -49.942 -16.633 34.283 1.00 63.41 794 TRP A N 1
ATOM 6708 C CA . TRP A 1 794 ? -51.102 -16.274 35.116 1.00 63.41 794 TRP A CA 1
ATOM 6709 C C . TRP A 1 794 ? -52.438 -16.385 34.367 1.00 63.41 794 TRP A C 1
ATOM 6711 O O . TRP A 1 794 ? -52.450 -16.112 33.146 1.00 63.41 794 TRP A O 1
#

Secondary structure (DSSP, 8-state):
---------------SSSHHHHHHHHHHHHHHHHHHHHHHHHHHHHHHHHHHHHHHHHHHHHHHHHHHHHHHHHHHHHHHHHHHHHHHHHHHHHHHHHHHHHHHHHHHHHHHHHHHHHHHHHHHHHHHHHHHHHHHHHHHHHHHHHHHHHHHHHHHHHHHHHHHHHHHHHHHHHHHHHHHHHHHHHHHHHHHHHHHHHHHHHHHHHHHHHHHHHHHHHHHHHHHHHHHHHHHHHHHHHHHHHHHHHHHHHHHHHHHHHHHHHHHHHHHHHHHHHGGGHHHHTTTGGGGGGSSSSSSGGGSSS----------SSSTTSSSSSSSSTTSTTTTSGGGGTTSSGGGSGGGGSSHHHHHHHHHHHHHHHHHHHHHHHHHHHHHHHHHHHHHHHHHHHHHHHHHHHHHHHHHHHHHHHHHHHHHHHHHHHHHHHHHHHHHHHHHHHHHHHHHHHHHHHHHHHHHHHHHHHHHHHHHHHHHHHHHHHHHHHHHHHHHHHHHHHHHHHHHHHHHHHHHHHHHHHHHHHHHHHHHHHHHHHHHHHHHHHHHHHHHHHHHHHHHHHHHHHHHHHHHHHHHHHHHHHHHHHHHHHHHHHHHHHHHHHHHHHTTT-------------------------------TTTTHHHHHHHHTT-HHHHHHHHHHHHHHHTT-TTT-S--HHHHHTS-HHHHHHHHHHHHHHTTTSSSHHHHHHHHHHTT--TT--HHHHHHHHHHTTSEETTEEPPTTTS--STTSPTT----HHHHTTTT--SS-S--HHHHHHHHHHHHTS----

pLDDT: mean 70.88, std 15.67, range [18.66, 97.38]